Protein AF-A0A8T7FGL4-F1 (afdb_monomer_lite)

pLDDT: mean 77.9, std 19.83, range [21.94, 98.62]

Secondary structure (DSSP, 8-state):
--SSTTTHHHHHHHHTTSSS-------------------------------------PPPPPPPPP-------TTSS---PPBPP-PPPPEESS--SS-EEEEEEEE-TTS-EEEEEEEE-TTS-EEEEEEEE-TT-PBPPPEESS--SSS-EEEEEEEE-TTS-EEEEEEE--SS-TT--EEEEEEEETTEEPPPEESSPSPPTTSS---TT-----EEEEEEEE-TTSEEEEEEEEE-SS-EE-EEEEEETTSPPPSS--EEPPPSSSS-----S--EEEE-STT-EEEEEEEE-TTS-EEEEEEEEETTEEEEEEEEEEEEEEEEE-TT--EEEEEEETTSEEEEEETTT-PEEEEEEEEP-S---EEE-TT--EEEEEEETTEEEEEEB-SSSBPPPEESS--SS-EEEEEEEE-TT--EEEEEEE-TTSS-EEEEEE------TTPPPPHHHHHHHHHH-S-S-SSBEEEEEEEE-SHHHHHHHHHHHHHHHTT-SSEEEEEES-B-HHHHHHHHHHHHHHHHHHHH-TTS-SS-EEEEEEES-SB-SSSSBHHHHHHHHHHTTT--SEETTTTEEEEEEE-TTTT-SSSSS-TT--B---EEEETTTEEEEESS-B-THHHHS--BEEEEEEESTTHHHHHHHHHHHHTT-EE---STT-------------TTTTB----TTS-BEEEEEEE-SS--HHHHHHHHHHHT-SSEEEEEES-B--SSPPTT---SGGGSS------PPPSTTTSS-HHHHHHHHHHHTT-EEEEEE--STTTHHHHHHHHHHHHHHHHTSTTHHHHHHTEEEEE-SS-B--EEEEETTTEEEEES--BSTTTS---TT-TT--BEEEEEEE-HHHHHHHHHHHHHHHHHPBPEEE-SS-HHHHHHHPPTT-EEEE-SSEEE--EEE-SSEEEEE-TTT--EEE-SSTTS-SEEE-SSSEEEEEEEEE--SSEEEEEEE-SSS----EEEEEEEEES-SSEEEEEEE-STT--B-EEEES-EEESSSEEEEEE--TT-B-SEEEES-EEE--SSEEEEE-SS--TTEEEES-EE---SS-S--SS---S-S--TT-------BS----EEEGGGTEEEEPTT-TTTT-S-TTSPPPPPTTTS-----SSS-B----TTTSPP--S-S-SSGGG--S-BPSSS-EEE---STT---EEEEEE-SSEEEEEEEES-SS-EEEEEEETTS-EEEEE--SSSPPEEEEEEEEPSEEEEEEEEEGGG---TTS-EEEEEEEEE----

Foldseek 3Di:
DPPPPPVVVVVVVVVVPPPPDDDDDDDDDDDDDDDDDDYDDDDDDDDDDDDDDDDDDDDDDDDDPDPDPPQDDVVHDADQDFDFFDKDDKDFDFPDPWFWAQKEWEAEQQRKIKIWTWTQDPLRAIFIKIWIAGPVGDIDPIDTAQPDPDWHWDQKYWYAYNVGKIKIWIWIDDDPDPAATFIWIWMDDPRDIDHIDTQQADADPAWDDDDPPDGFGYKHNKEWEAAPQQKIKIWTWTDDVPAIFIWMWIDHNPDDTDNYTPHTADDPQNGAPDFDAHKYKYYYHVQKIKIWGWGQHPVRFIWIKIWIGDPNDIDIDTQATFHQKEWDAFPVRKIKIWGQHPVQFIWIDIPVVSDIDTQDPAGADHHWYWDFALVRWIKIWGDDPQFIWIWTQHSVGIADIDTNRPAPFGKDDKYWDAHPNRKIKIWTWTCRVPHTTIIIIIGDRQDCPVPDFDLLRVLLCVQSPDASFKLKDFDDKQKFFWLVSLLVVLLVLLQQLLVFQAEKFWEAQDADQPLLLSNVVSVLNNQVCCVVCVVSRVAAHEYEYEYFALDPDHRHGVLVSNVVSCVVSVHDQADPPRSYHYWYFYFQQRHADDDDPQHAETARWGKIAGLLFKMKFWQDGSDCCSNPGGAIIIITIMGFRNSLVVLSLSVVRLAQTFIWDDDVPGHTGGDGDDPHGHSSSSHGDRNPPHIWGKDKQWDFLSRCSNLSSLLSSLLSFQAEKEWQAQAAAFADDDPPPPQDPPPPPPDDPDPDDAAPPPRGFSNLVSLLNCLVNVYQYEHEYAPAPVHVVRRVVRVVSSLVVLVVDDVSVSSCVSHFYFHFPHHYSWGKMAGPLFKIKGHNAHNDCLHRPDDSSDSRGHIIIIMIIGGNVVSVVVVVVSVVRVVRTAAEAEDDAAQQVRLVVGDAAYEYEYEAEEHADAHENQGAYEYEYDQFRAHEFEYPDLAGASYEYAAANYHYARHEQEDHNYEPYEYEPPDLAQREHYEYALYEYYAHAQEHYEYAYPDPQRAHEYEYFQAETEEYQEHYEYHYEPNHQAQHEHWLEEYYHRPHAPYEYPYPADLRYAYEAYEYDDDDPDDDPPPDDSPYPHDPNHDDYHYDYDFDQCFPDVPVPRRAGDPPGPQKQRTDPPDDFDQAPPDRDRIDGRHNHHHRDDPVNVPDLDPPQDQDQVVAPDADDAPDKDWHWADDQWGKHKHKHWAAAFWKKKKKKAPAPWQKKKWKAFPVRHTPDIFGDPIRDIGIDIDHRDGTDMMMMMMAHDNRDTDPPGIIIIHIHTGHPDDD

Sequence (1276 aa):
MKSQRVMFKWLAMAFALAVLFAFALVSPSASAQEGMPPASTETPTELSPDKTYFPTMVPTPTPEPEEAPLSFSMQGANEPVPLSTDWSTPLNISGTDSNSTKPGIAVDSNGGIHVVWTEIDSGGVTEIYYKYRDGTGSWSTLINVSNSNTFDSNNAQVIADSNGKAHIVWEEQDDDYAWDAEILYSQCANGVCTFPVSLSGPPNWDCGMYLPNLQDWHSEVPVIGLDQAGRLMVEWLAYEPGENTMPYSTWLNSGTPPLVRSGCVPSGAGIYRRAAGISRIMGGLPGDFRLAFEEIRGDGSQGIYYSHYSNSRWATSFLATGRLPDLFLDVSSQAHVTWCGSDGKLRYWNSAILNTETILNVTCSWHSPIATDATGLPHVFWEYSGQIYESTRLVEGWSERVNISRSSAGAYRPDVVADTNGNLHMVWHDLRDGNSEIYYSTTSAYDCSGTTLSHIGQAVFDVVGEQNYCLNKFEKLTFIEDPSSGRAAFQEFAELASQAKYEVDFTTMIWSRGAGRIFISGVKELYEKVKLNPNDYPKDVRVRILLGLEHYPDPGDQRKTVLRALDSLDVPLEDFGGKWKVEIATYRNSKAYWGFDRPNLHSHVKILIVDGQSAIVSGYNLQDLYTDSSVIDAGLKISGPIVQDSLIMFDDLWRDARGCKCVIGFNCEYTTAPLEHASEVLSIQPDASDPTNVFSLFRDETLKTADNAITAAIRASNINLNLLQNRYFENYPPKSFCIKDWCIDIYLPVSLPVPGDNGSFPYTQAIIDAAKNGVQVQMLLSGDKAEVGINSDSIENLRTQILLLPNGTDVFSNITVKFSDGPLHAKALSIDNQFVVVGSQNFDNSAFGIDPDNLMDLAEYSFGVDNRNVANTFDNEFASLWNVARAYIRVVRSIQQAVDQALPGTIVYVPVGTYHESVIINKPLTLIGDSVNSPVIESVESVRPSIQITSSNVNISHLIVRHNDGYGIALMDVSSNRLKDVRISNVIFDNNSSGGILIQGLIPSSPIRYTLENNTFVGGQSGVTLNLFETQQWNSVIRNNIFIGQSTTPFQILSTDDGGVEYSYNLFSICGSTPDCSTGWYTGNLSSMSTSHDNLFNLDPQFLDPTVANYHLSPISPLIDAGDPNTIYFSDYDDNTSRIDIGAFESFISMEQLPPLTDDIPNAPGLVSVTSQNNINLRYFLSPSGDEDWFRFFVPRASQLEIHLTSLPANYDLYVYNAAGQLLGSSVKEKKAAEVVKINNATSGYYYVRIVGFSGAWNGANPYQLRFNVTGTGGP

Structure (mmCIF, N/CA/C/O backbone):
data_AF-A0A8T7FGL4-F1
#
_entry.id   AF-A0A8T7FGL4-F1
#
loop_
_atom_site.group_PDB
_atom_site.id
_atom_site.type_symbol
_atom_site.label_atom_id
_atom_site.label_alt_id
_atom_site.label_comp_id
_atom_site.label_asym_id
_atom_site.label_entity_id
_atom_site.label_seq_id
_atom_site.pdbx_PDB_ins_code
_atom_site.Cartn_x
_atom_site.Cartn_y
_atom_site.Cartn_z
_atom_site.occupancy
_atom_site.B_iso_or_equiv
_atom_site.auth_seq_id
_atom_site.auth_comp_id
_atom_site.auth_asym_id
_atom_site.auth_atom_id
_atom_site.pdbx_PDB_model_num
ATOM 1 N N . MET A 1 1 ? 3.214 54.352 13.878 1.00 38.25 1 MET A N 1
ATOM 2 C CA . MET A 1 1 ? 3.198 55.514 12.952 1.00 38.25 1 MET A CA 1
ATOM 3 C C . MET A 1 1 ? 1.785 55.666 12.399 1.00 38.25 1 MET A C 1
ATOM 5 O O . MET A 1 1 ? 1.241 54.677 11.930 1.00 38.25 1 MET A O 1
ATOM 9 N N . LYS A 1 2 ? 1.146 56.840 12.528 1.00 31.70 2 LYS A N 1
ATOM 10 C CA . LYS A 1 2 ? -0.318 57.006 12.343 1.00 31.70 2 LYS A CA 1
ATOM 11 C C . LYS A 1 2 ? -0.715 57.968 11.200 1.00 31.70 2 LYS A C 1
ATOM 13 O O . LYS A 1 2 ? -1.794 58.541 11.240 1.00 31.70 2 LYS A O 1
ATOM 18 N N . SER A 1 3 ? 0.142 58.139 10.186 1.00 32.34 3 SER A N 1
ATOM 19 C CA . SER A 1 3 ? -0.041 59.126 9.099 1.00 32.34 3 SER A CA 1
ATOM 20 C C . SER A 1 3 ? 0.023 58.583 7.659 1.00 32.34 3 SER A C 1
ATOM 22 O O . SER A 1 3 ? -0.311 59.317 6.737 1.00 32.34 3 SER A O 1
ATOM 24 N N . GLN A 1 4 ? 0.392 57.315 7.423 1.00 40.25 4 GLN A N 1
ATOM 25 C CA . GLN A 1 4 ? 0.575 56.784 6.054 1.00 40.25 4 GLN A CA 1
ATOM 26 C C . GLN A 1 4 ? -0.635 56.028 5.463 1.00 40.25 4 GLN A C 1
ATOM 28 O O . GLN A 1 4 ? -0.664 55.769 4.264 1.00 40.25 4 GLN A O 1
ATOM 33 N N . ARG A 1 5 ? -1.686 55.735 6.247 1.00 38.44 5 ARG A N 1
ATOM 34 C CA . ARG A 1 5 ? -2.882 54.996 5.768 1.00 38.44 5 ARG A CA 1
ATOM 35 C C . ARG A 1 5 ? -3.912 55.834 4.982 1.00 38.44 5 ARG A C 1
ATOM 37 O O . ARG A 1 5 ? -4.929 55.291 4.565 1.00 38.44 5 ARG A O 1
ATOM 44 N N . VAL A 1 6 ? -3.666 57.132 4.767 1.00 39.38 6 VAL A N 1
ATOM 45 C CA . VAL A 1 6 ? -4.594 58.038 4.048 1.00 39.38 6 VAL A CA 1
ATOM 46 C C . VAL A 1 6 ? -4.131 58.350 2.614 1.00 39.38 6 VAL A C 1
ATOM 48 O O . VAL A 1 6 ? -4.966 58.597 1.751 1.00 39.38 6 VAL A O 1
ATOM 51 N N . MET A 1 7 ? -2.827 58.264 2.316 1.00 34.53 7 MET A N 1
ATOM 52 C CA . MET A 1 7 ? -2.287 58.587 0.983 1.00 34.53 7 MET A CA 1
ATOM 53 C C . MET A 1 7 ? -2.607 57.522 -0.080 1.00 34.53 7 MET A C 1
ATOM 55 O O . MET A 1 7 ? -2.988 57.862 -1.197 1.00 34.53 7 MET A O 1
ATOM 59 N N . PHE A 1 8 ? -2.532 56.233 0.271 1.00 40.09 8 PHE A N 1
ATOM 60 C CA . PHE A 1 8 ? -2.774 55.140 -0.685 1.00 40.09 8 PHE A CA 1
ATOM 61 C C . PHE A 1 8 ? -4.231 55.040 -1.170 1.00 40.09 8 PHE A C 1
ATOM 63 O O . PHE A 1 8 ? -4.469 54.595 -2.290 1.00 40.09 8 PHE A O 1
ATOM 70 N N . LYS A 1 9 ? -5.206 55.516 -0.381 1.00 39.47 9 LYS A N 1
ATOM 71 C CA . LYS A 1 9 ? -6.624 55.530 -0.786 1.00 39.47 9 LYS A CA 1
ATOM 72 C C . LYS A 1 9 ? -6.951 56.571 -1.867 1.00 39.47 9 LYS A C 1
ATOM 74 O O . LYS A 1 9 ? -7.965 56.419 -2.535 1.00 39.47 9 LYS A O 1
ATOM 79 N N . TRP A 1 10 ? -6.100 57.580 -2.074 1.00 36.09 10 TRP A N 1
ATOM 80 C CA . TRP A 1 10 ? -6.300 58.598 -3.116 1.00 36.09 10 TRP A CA 1
ATOM 81 C C . TRP A 1 10 ? -5.571 58.294 -4.434 1.00 36.09 10 TRP A C 1
ATOM 83 O O . TRP A 1 10 ? -6.053 58.703 -5.486 1.00 36.09 10 TRP A O 1
ATOM 93 N N . LEU A 1 11 ? -4.468 57.533 -4.417 1.00 38.34 11 LEU A N 1
ATOM 94 C CA . LEU A 1 11 ? -3.785 57.118 -5.655 1.00 38.34 11 LEU A CA 1
ATOM 95 C C . LEU A 1 11 ? -4.540 56.019 -6.422 1.00 38.34 11 LEU A C 1
ATOM 97 O O . LEU A 1 11 ? -4.621 56.089 -7.646 1.00 38.34 11 LEU A O 1
ATOM 101 N N . ALA A 1 12 ? -5.152 55.053 -5.728 1.00 38.03 12 ALA A N 1
ATOM 102 C CA . ALA A 1 12 ? -5.932 53.994 -6.380 1.00 38.03 12 ALA A CA 1
ATOM 103 C C . ALA A 1 12 ? -7.175 54.532 -7.122 1.00 38.03 12 ALA A C 1
ATOM 105 O O . ALA A 1 12 ? -7.559 54.012 -8.167 1.00 38.03 12 ALA A O 1
ATOM 106 N N . MET A 1 13 ? -7.777 55.614 -6.617 1.00 34.59 13 MET A N 1
ATOM 107 C CA . MET A 1 13 ? -8.998 56.203 -7.181 1.00 34.59 13 MET A CA 1
ATOM 108 C C . MET A 1 13 ? -8.737 57.079 -8.422 1.00 34.59 13 MET A C 1
ATOM 110 O O . MET A 1 13 ? -9.655 57.334 -9.196 1.00 34.59 13 MET A O 1
ATOM 114 N N . ALA A 1 14 ? -7.488 57.507 -8.645 1.00 35.91 14 ALA A N 1
ATOM 115 C CA . ALA A 1 14 ? -7.088 58.278 -9.824 1.00 35.91 14 ALA A CA 1
ATOM 116 C C . ALA A 1 14 ? -6.765 57.396 -11.047 1.00 35.91 14 ALA A C 1
ATOM 118 O O . ALA A 1 14 ? -6.931 57.839 -12.181 1.00 35.91 14 ALA A O 1
ATOM 119 N N . PHE A 1 15 ? -6.333 56.146 -10.838 1.00 36.75 15 PHE A N 1
ATOM 120 C CA . PHE A 1 15 ? -5.958 55.241 -11.935 1.00 36.75 15 PHE A CA 1
ATOM 121 C C . PHE A 1 15 ? -7.181 54.619 -12.637 1.00 36.75 15 PHE A C 1
ATOM 123 O O . PHE A 1 15 ? -7.165 54.410 -13.848 1.00 36.75 15 PHE A O 1
ATOM 130 N N . ALA A 1 16 ? -8.282 54.412 -11.905 1.00 34.09 16 ALA A N 1
ATOM 131 C CA . ALA A 1 16 ? -9.531 53.847 -12.431 1.00 34.09 16 ALA A CA 1
ATOM 132 C C . ALA A 1 16 ? -10.299 54.769 -13.407 1.00 34.09 16 ALA A C 1
ATOM 134 O O . ALA A 1 16 ? -11.209 54.313 -14.094 1.00 34.09 16 ALA A O 1
ATOM 135 N N . LEU A 1 17 ? -9.945 56.057 -13.486 1.00 32.25 17 LEU A N 1
ATOM 136 C CA . LEU A 1 17 ? -10.615 57.059 -14.331 1.00 32.25 17 LEU A CA 1
ATOM 137 C C . LEU A 1 17 ? -9.853 57.402 -15.626 1.00 32.25 17 LEU A C 1
ATOM 139 O O . LEU A 1 17 ? -10.378 58.138 -16.458 1.00 32.25 17 LEU A O 1
ATOM 143 N N . ALA A 1 18 ? -8.644 56.864 -15.822 1.00 31.86 18 ALA A N 1
ATOM 144 C CA . ALA A 1 18 ? -7.779 57.202 -16.959 1.00 31.86 18 ALA A CA 1
ATOM 145 C C . ALA A 1 18 ? -7.907 56.259 -18.176 1.00 31.86 18 ALA A C 1
ATOM 147 O O . ALA A 1 18 ? -7.414 56.588 -19.250 1.00 31.86 18 ALA A O 1
ATOM 148 N N . VAL A 1 19 ? -8.566 55.102 -18.033 1.00 37.00 19 VAL A N 1
ATOM 149 C CA . VAL A 1 19 ? -8.622 54.050 -19.077 1.00 37.00 19 VAL A CA 1
ATOM 150 C C . VAL A 1 19 ? -9.888 54.137 -19.954 1.00 37.00 19 VAL A C 1
ATOM 152 O O . VAL A 1 19 ? -9.992 53.459 -20.969 1.00 37.00 19 VAL A O 1
ATOM 155 N N . LEU A 1 20 ? -10.852 55.003 -19.613 1.00 32.56 20 LEU A N 1
ATOM 156 C CA . LEU A 1 20 ? -12.186 55.020 -20.237 1.00 32.56 20 LEU A CA 1
ATOM 157 C C . LEU A 1 20 ? -12.415 56.063 -21.354 1.00 32.56 20 LEU A C 1
ATOM 159 O O . LEU A 1 20 ? -13.518 56.099 -21.893 1.00 32.56 20 LEU A O 1
ATOM 163 N N . PHE A 1 21 ? -11.431 56.896 -21.739 1.00 27.67 21 PHE A N 1
ATOM 164 C CA . PHE A 1 21 ? -11.630 57.934 -22.777 1.00 27.67 21 PHE A CA 1
ATOM 165 C C . PHE A 1 21 ? -10.392 58.271 -23.651 1.00 27.67 21 PHE A C 1
ATOM 167 O O . PHE A 1 21 ? -9.714 59.268 -23.416 1.00 27.67 21 PHE A O 1
ATOM 174 N N . ALA A 1 22 ? -10.164 57.480 -24.713 1.00 29.06 22 ALA A N 1
ATOM 175 C CA . ALA A 1 22 ? -9.542 57.847 -26.011 1.00 29.06 22 ALA A CA 1
ATOM 176 C C . ALA A 1 22 ? -9.594 56.604 -26.942 1.00 29.06 22 ALA A C 1
ATOM 178 O O . ALA A 1 22 ? -8.967 55.601 -26.628 1.00 29.06 22 ALA A O 1
ATOM 179 N N . PHE A 1 23 ? -10.467 56.475 -27.956 1.00 28.84 23 PHE A N 1
ATOM 180 C CA . PHE A 1 23 ? -10.468 57.106 -29.300 1.00 28.84 23 PHE A CA 1
ATOM 181 C C . PHE A 1 23 ? -9.109 57.097 -30.042 1.00 28.84 23 PHE A C 1
ATOM 183 O O . PHE A 1 23 ? -8.108 57.441 -29.429 1.00 28.84 23 PHE A O 1
ATOM 190 N N . ALA A 1 24 ? -8.980 56.905 -31.369 1.00 28.86 24 ALA A N 1
ATOM 191 C CA . ALA A 1 24 ? -9.757 56.266 -32.462 1.00 28.86 24 ALA A CA 1
ATOM 192 C C . ALA A 1 24 ? -9.007 56.526 -33.809 1.00 28.86 24 ALA A C 1
ATOM 194 O O . ALA A 1 24 ? -8.165 57.421 -33.846 1.00 28.86 24 ALA A O 1
ATOM 195 N N . LEU A 1 25 ? -9.422 55.877 -34.921 1.00 25.86 25 LEU A N 1
ATOM 196 C CA . LEU A 1 25 ? -9.001 56.122 -36.334 1.00 25.86 25 LEU A CA 1
ATOM 197 C C . LEU A 1 25 ? -7.580 55.584 -36.685 1.00 25.86 25 LEU A C 1
ATOM 199 O O . LEU A 1 25 ? -6.711 55.567 -35.825 1.00 25.86 25 LEU A O 1
ATOM 203 N N . VAL A 1 26 ? -7.240 55.092 -37.893 1.00 28.34 26 VAL A N 1
ATOM 204 C CA . VAL A 1 26 ? -7.783 55.249 -39.270 1.00 28.34 26 VAL A CA 1
ATOM 205 C C . VAL A 1 26 ? -7.676 53.929 -40.081 1.00 28.34 26 VAL A C 1
ATOM 207 O O . VAL A 1 26 ? -6.698 53.201 -39.944 1.00 28.34 26 VAL A O 1
ATOM 210 N N . SER A 1 27 ? -8.613 53.686 -41.008 1.00 36.41 27 SER A N 1
ATOM 211 C CA . SER A 1 27 ? -8.486 52.830 -42.219 1.00 36.41 27 SER A CA 1
ATOM 212 C C . SER A 1 27 ? -8.850 53.682 -43.465 1.00 36.41 27 SER A C 1
ATOM 214 O O . SER A 1 27 ? -9.477 54.729 -43.256 1.00 36.41 27 SER A O 1
ATOM 216 N N . PRO A 1 28 ? -8.413 53.387 -44.722 1.00 45.28 28 PRO A N 1
ATOM 217 C CA . PRO A 1 28 ? -8.922 52.291 -45.595 1.00 45.28 28 PRO A CA 1
ATOM 218 C C . PRO A 1 28 ? -7.806 51.686 -46.524 1.00 45.28 28 PRO A C 1
ATOM 220 O O . PRO A 1 28 ? -6.636 51.931 -46.255 1.00 45.28 28 PRO A O 1
ATOM 223 N N . SER A 1 29 ? -7.980 50.885 -47.601 1.00 29.30 29 SER A N 1
ATOM 224 C CA . SER A 1 29 ? -9.106 50.492 -48.503 1.00 29.30 29 SER A CA 1
ATOM 225 C C . SER A 1 29 ? -8.745 49.169 -49.247 1.00 29.30 29 SER A C 1
ATOM 227 O O . SER A 1 29 ? -7.570 48.984 -49.534 1.00 29.30 29 SER A O 1
ATOM 229 N N . ALA A 1 30 ? -9.652 48.188 -49.442 1.00 29.97 30 ALA A N 1
ATOM 230 C CA . ALA A 1 30 ? -10.469 47.888 -50.660 1.00 29.97 30 ALA A CA 1
ATOM 231 C C . ALA A 1 30 ? -9.669 47.472 -51.934 1.00 29.97 30 ALA A C 1
ATOM 233 O O . ALA A 1 30 ? -8.644 48.079 -52.205 1.00 29.97 30 ALA A O 1
ATOM 234 N N . SER A 1 31 ? -10.038 46.520 -52.818 1.00 28.53 31 SER A N 1
ATOM 235 C CA . SER A 1 31 ? -11.218 45.638 -53.086 1.00 28.53 31 SER A CA 1
ATOM 236 C C . SER A 1 31 ? -10.717 44.388 -53.899 1.00 28.53 31 SER A C 1
ATOM 238 O O . SER A 1 31 ? -9.512 44.314 -54.116 1.00 28.53 31 SER A O 1
ATOM 240 N N . ALA A 1 32 ? -11.454 43.367 -54.382 1.00 28.59 32 ALA A N 1
ATOM 241 C CA . ALA A 1 32 ? -12.844 43.254 -54.863 1.00 28.59 32 ALA A CA 1
ATOM 242 C C . ALA A 1 32 ? -13.380 41.785 -54.898 1.00 28.59 32 ALA A C 1
ATOM 244 O O . ALA A 1 32 ? -12.800 40.888 -54.296 1.00 28.59 32 ALA A O 1
ATOM 245 N N . GLN A 1 33 ? -14.516 41.583 -55.581 1.00 27.06 33 GLN A N 1
ATOM 246 C CA . GLN A 1 33 ? -15.523 40.511 -55.442 1.00 27.06 33 GLN A CA 1
ATOM 247 C C . GLN A 1 33 ? -15.530 39.419 -56.548 1.00 27.06 33 GLN A C 1
ATOM 249 O O . GLN A 1 33 ? -15.028 39.642 -57.643 1.00 27.06 33 GLN A O 1
ATOM 254 N N . GLU A 1 34 ? -16.298 38.351 -56.260 1.00 28.92 34 GLU A N 1
ATOM 255 C CA . GLU A 1 34 ? -17.155 37.539 -57.167 1.00 28.92 34 GLU A CA 1
ATOM 256 C C . GLU A 1 34 ? -16.608 36.389 -58.048 1.00 28.92 34 GLU A C 1
ATOM 258 O O . GLU A 1 34 ? -15.619 36.507 -58.762 1.00 28.92 34 GLU A O 1
ATOM 263 N N . GLY A 1 35 ? -17.373 35.277 -58.054 1.00 26.89 35 GLY A N 1
ATOM 264 C CA . GLY A 1 35 ? -17.253 34.145 -58.988 1.00 26.89 35 GLY A CA 1
ATOM 265 C C . GLY A 1 35 ? -17.925 32.844 -58.497 1.00 26.89 35 GLY A C 1
ATOM 266 O O . GLY A 1 35 ? -17.404 32.178 -57.611 1.00 26.89 35 GLY A O 1
ATOM 267 N N . MET A 1 36 ? -19.069 32.461 -59.080 1.00 26.92 36 MET A N 1
ATOM 268 C CA . MET A 1 36 ? -19.817 31.204 -58.832 1.00 26.92 36 MET A CA 1
ATOM 269 C C . MET A 1 36 ? -20.687 30.891 -60.076 1.00 26.92 36 MET A C 1
ATOM 271 O O . MET A 1 36 ? -20.974 31.827 -60.827 1.00 26.92 36 MET A O 1
ATOM 275 N N . PRO A 1 37 ? -21.306 29.699 -60.221 1.00 64.38 37 PRO A N 1
ATOM 276 C CA . PRO A 1 37 ? -20.786 28.321 -60.231 1.00 64.38 37 PRO A CA 1
ATOM 277 C C . PRO A 1 37 ? -20.421 27.987 -61.720 1.00 64.38 37 PRO A C 1
ATOM 279 O O . PRO A 1 37 ? -19.627 28.766 -62.245 1.00 64.38 37 PRO A O 1
ATOM 282 N N . PRO A 1 38 ? -20.982 27.024 -62.506 1.00 42.12 38 PRO A N 1
ATOM 283 C CA . PRO A 1 38 ? -21.556 25.687 -62.245 1.00 42.12 38 PRO A CA 1
ATOM 284 C C . PRO A 1 38 ? -21.105 24.549 -63.215 1.00 42.12 38 PRO A C 1
ATOM 286 O O . PRO A 1 38 ? -20.475 24.802 -64.235 1.00 42.12 38 PRO A O 1
ATOM 289 N N . ALA A 1 39 ? -21.631 23.333 -62.961 1.00 25.66 39 ALA A N 1
ATOM 290 C CA . ALA A 1 39 ? -21.938 22.276 -63.954 1.00 25.66 39 ALA A CA 1
ATOM 291 C C . ALA A 1 39 ? -20.737 21.462 -64.533 1.00 25.66 39 ALA A C 1
ATOM 293 O O . ALA A 1 39 ? -19.610 21.935 -64.547 1.00 25.66 39 ALA A O 1
ATOM 294 N N . SER A 1 40 ? -20.878 20.212 -65.006 1.00 26.48 40 SER A N 1
ATOM 295 C CA . SER A 1 40 ? -22.071 19.369 -65.260 1.00 26.48 40 SER A CA 1
ATOM 296 C C . SER A 1 40 ? -21.670 17.912 -65.570 1.00 26.48 40 SER A C 1
ATOM 298 O O . SER A 1 40 ? -20.601 17.730 -66.138 1.00 26.48 40 SER A O 1
ATOM 300 N N . THR A 1 41 ? -22.602 16.958 -65.349 1.00 23.56 41 THR A N 1
ATOM 301 C CA . THR A 1 41 ? -22.874 15.725 -66.158 1.00 23.56 41 THR A CA 1
ATOM 302 C C . THR A 1 41 ? -21.751 14.693 -66.385 1.00 23.56 41 THR A C 1
ATOM 304 O O . THR A 1 41 ? -20.600 15.053 -66.562 1.00 23.56 41 THR A O 1
ATOM 307 N N . GLU A 1 42 ? -21.971 13.384 -66.527 1.00 24.64 42 GLU A N 1
ATOM 308 C CA . GLU A 1 42 ? -23.097 12.427 -66.399 1.00 24.64 42 GLU A CA 1
ATOM 309 C C . GLU A 1 42 ? -22.379 11.038 -66.319 1.00 24.64 42 GLU A C 1
ATOM 311 O O . GLU A 1 42 ? -21.300 10.881 -66.885 1.00 24.64 42 GLU A O 1
ATOM 316 N N . THR A 1 43 ? -22.739 10.064 -65.470 1.00 27.16 43 THR A N 1
ATOM 317 C CA . THR A 1 43 ? -23.696 8.951 -65.725 1.00 27.16 43 THR A CA 1
ATOM 318 C C . THR A 1 43 ? -23.786 8.415 -67.170 1.00 27.16 43 THR A C 1
ATOM 320 O O . THR A 1 43 ? -23.605 9.173 -68.114 1.00 27.16 43 THR A O 1
ATOM 323 N N . PRO A 1 44 ? -24.280 7.179 -67.400 1.00 42.41 44 PRO A N 1
ATOM 324 C CA . PRO A 1 44 ? -24.196 5.946 -66.597 1.00 42.41 44 PRO A CA 1
ATOM 325 C C . PRO A 1 44 ? -23.861 4.706 -67.476 1.00 42.41 44 PRO A C 1
ATOM 327 O O . PRO A 1 44 ? -23.719 4.827 -68.689 1.00 42.41 44 PRO A O 1
ATOM 330 N N . THR A 1 45 ? -23.799 3.498 -66.895 1.00 26.69 45 THR A N 1
ATOM 331 C CA . THR A 1 45 ? -24.604 2.289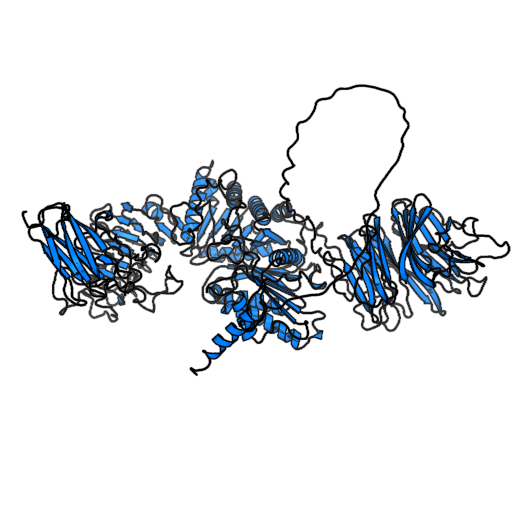 -67.265 1.00 26.69 45 THR A CA 1
ATOM 332 C C . THR A 1 45 ? -24.120 1.077 -66.428 1.00 26.69 45 THR A C 1
ATOM 334 O O . THR A 1 45 ? -22.920 0.936 -66.236 1.00 26.69 45 THR A O 1
ATOM 337 N N . GLU A 1 46 ? -24.929 0.276 -65.708 1.00 27.36 46 GLU A N 1
ATOM 338 C CA . GLU A 1 46 ? -26.117 -0.548 -66.070 1.00 27.36 46 GLU A CA 1
ATOM 339 C C . GLU A 1 46 ? -25.799 -1.668 -67.092 1.00 27.36 46 GLU A C 1
ATOM 341 O O . GLU A 1 46 ? -25.130 -1.397 -68.079 1.00 27.36 46 GLU A O 1
ATOM 346 N N . LEU A 1 47 ? -26.200 -2.950 -66.980 1.00 25.16 47 LEU A N 1
ATOM 347 C CA . LEU A 1 47 ? -27.117 -3.745 -66.118 1.00 25.16 47 LEU A CA 1
ATOM 348 C C . LEU A 1 47 ? -26.464 -5.142 -65.856 1.00 25.16 47 LEU A C 1
ATOM 350 O O . LEU A 1 47 ? -25.607 -5.540 -66.637 1.00 25.16 47 LEU A O 1
ATOM 354 N N . SER A 1 48 ? -26.673 -5.893 -64.756 1.00 26.88 48 SER A N 1
ATOM 355 C CA . SER A 1 48 ? -27.869 -6.667 -64.303 1.00 26.88 48 SER A CA 1
ATOM 356 C C . SER A 1 48 ? -28.408 -7.708 -65.322 1.00 26.88 48 SER A C 1
ATOM 358 O O . SER A 1 48 ? -28.109 -7.548 -66.506 1.00 26.88 48 SER A O 1
ATOM 360 N N . PRO A 1 49 ? -29.237 -8.725 -64.960 1.00 46.53 49 PRO A N 1
ATOM 361 C CA . PRO A 1 49 ? -29.742 -9.170 -63.639 1.00 46.53 49 PRO A CA 1
ATOM 362 C C . PRO A 1 49 ? -29.577 -10.710 -63.411 1.00 46.53 49 PRO A C 1
ATOM 364 O O . PRO A 1 49 ? -29.000 -11.398 -64.245 1.00 46.53 49 PRO A O 1
ATOM 367 N N . ASP A 1 50 ? -29.917 -11.317 -62.262 1.00 27.30 50 ASP A N 1
ATOM 368 C CA . ASP A 1 50 ? -31.219 -11.948 -61.905 1.00 27.30 50 ASP A CA 1
ATOM 369 C C . ASP A 1 50 ? -30.980 -12.807 -60.617 1.00 27.30 50 ASP A C 1
ATOM 371 O O . ASP A 1 50 ? -29.891 -13.354 -60.483 1.00 27.30 50 ASP A O 1
ATOM 375 N N . LYS A 1 51 ? -31.892 -13.064 -59.655 1.00 26.38 51 LYS A N 1
ATOM 376 C CA . LYS A 1 51 ? -33.278 -12.602 -59.416 1.00 26.38 51 LYS A CA 1
ATOM 377 C C . LYS A 1 51 ? -33.805 -13.011 -58.007 1.00 26.38 51 LYS A C 1
ATOM 379 O O . LYS A 1 51 ? -33.637 -14.157 -57.615 1.00 26.38 51 LYS A O 1
ATOM 384 N N . THR A 1 52 ? -34.602 -12.125 -57.381 1.00 24.95 52 THR A N 1
ATOM 385 C CA . THR A 1 52 ? -35.849 -12.382 -56.580 1.00 24.95 52 THR A CA 1
ATOM 386 C C . THR A 1 52 ? -35.850 -13.177 -55.249 1.00 24.95 52 THR A C 1
ATOM 388 O O . THR A 1 52 ? -35.160 -14.177 -55.149 1.00 24.95 52 THR A O 1
ATOM 391 N N . TYR A 1 53 ? -36.692 -12.893 -54.225 1.00 21.94 53 TYR A N 1
ATOM 392 C CA . TYR A 1 53 ? -37.651 -11.789 -53.902 1.00 21.94 53 TYR A CA 1
ATOM 393 C C . TYR A 1 53 ? -37.940 -11.798 -52.355 1.00 21.94 53 TYR A C 1
ATOM 395 O O . TYR A 1 53 ? -38.136 -12.885 -51.828 1.00 21.94 53 TYR A O 1
ATOM 403 N N . PHE A 1 54 ? -37.851 -10.680 -51.597 1.00 25.81 54 PHE A N 1
ATOM 404 C CA . PHE A 1 54 ? -38.956 -9.826 -51.032 1.00 25.81 54 PHE A CA 1
ATOM 405 C C . PHE A 1 54 ? -39.704 -10.362 -49.767 1.00 25.81 54 PHE A C 1
ATOM 407 O O . PHE A 1 54 ? -39.735 -11.577 -49.600 1.00 25.81 54 PHE A O 1
ATOM 414 N N . PRO A 1 55 ? -40.394 -9.533 -48.921 1.00 28.44 55 PRO A N 1
ATOM 415 C CA . PRO A 1 55 ? -40.572 -8.062 -48.914 1.00 28.44 55 PRO A CA 1
ATOM 416 C C . PRO A 1 55 ? -40.289 -7.333 -47.556 1.00 28.44 55 PRO A C 1
ATOM 418 O O . PRO A 1 55 ? -39.901 -7.930 -46.559 1.00 28.44 55 PRO A O 1
ATOM 421 N N . THR A 1 56 ? -40.519 -6.012 -47.539 1.00 26.06 56 THR A N 1
ATOM 422 C CA . THR A 1 56 ? -40.214 -4.990 -46.503 1.00 26.06 56 THR A CA 1
ATOM 423 C C . THR A 1 56 ? -41.285 -4.731 -45.424 1.00 26.06 56 THR A C 1
ATOM 425 O O . THR A 1 56 ? -42.470 -4.722 -45.755 1.00 26.06 56 THR A O 1
ATOM 428 N N . MET A 1 57 ? -40.874 -4.273 -44.226 1.00 24.50 57 MET A N 1
ATOM 429 C CA . MET A 1 57 ? -41.580 -3.246 -43.418 1.00 24.50 57 MET A CA 1
ATOM 430 C C . MET A 1 57 ? -40.589 -2.346 -42.642 1.00 24.50 57 MET A C 1
ATOM 432 O O . MET A 1 57 ? -39.431 -2.708 -42.461 1.00 24.50 57 MET A O 1
ATOM 436 N N . VAL A 1 58 ? -41.047 -1.151 -42.252 1.00 26.59 58 VAL A N 1
ATOM 437 C CA . VAL A 1 58 ? -40.255 -0.009 -41.744 1.00 26.59 58 VAL A CA 1
ATOM 438 C C . VAL A 1 58 ? -40.021 -0.075 -40.223 1.00 26.59 58 VAL A C 1
ATOM 440 O O . VAL A 1 58 ? -40.995 -0.293 -39.502 1.00 26.59 58 VAL A O 1
ATOM 443 N N . PRO A 1 59 ? -38.810 0.229 -39.710 1.00 26.25 59 PRO A N 1
ATOM 444 C CA . PRO A 1 59 ? -38.601 0.619 -38.318 1.00 26.25 59 PRO A CA 1
ATOM 445 C C . PRO A 1 59 ? -38.808 2.129 -38.118 1.00 26.25 59 PRO A C 1
ATOM 447 O O . PRO A 1 59 ? -38.277 2.960 -38.856 1.00 26.25 59 PRO A O 1
ATOM 450 N N . THR A 1 60 ? -39.567 2.472 -37.081 1.00 27.39 60 THR A N 1
ATOM 451 C CA . THR A 1 60 ? -39.577 3.786 -36.414 1.00 27.39 60 THR A CA 1
ATOM 452 C C . THR A 1 60 ? -38.181 4.180 -35.909 1.00 27.39 60 THR A C 1
ATOM 454 O O . THR A 1 60 ? -37.355 3.285 -35.722 1.00 27.39 60 THR A O 1
ATOM 457 N N . PRO A 1 61 ? -37.901 5.476 -35.645 1.00 26.39 61 PRO A N 1
ATOM 458 C CA . PRO A 1 61 ? -36.607 5.890 -35.105 1.00 26.39 61 PRO A CA 1
ATOM 459 C C . PRO A 1 61 ? -36.311 5.159 -33.792 1.00 26.39 61 PRO A C 1
ATOM 461 O O . PRO A 1 61 ? -37.099 5.221 -32.847 1.00 26.39 61 PRO A O 1
ATOM 464 N N . THR A 1 62 ? -35.186 4.451 -33.757 1.00 27.33 62 THR A N 1
ATOM 465 C CA . THR A 1 62 ? -34.594 3.937 -32.521 1.00 27.33 62 THR A CA 1
ATOM 466 C C . THR A 1 62 ? -34.059 5.104 -31.689 1.00 27.33 62 THR A C 1
ATOM 468 O O . THR A 1 62 ? -33.616 6.092 -32.283 1.00 27.33 62 THR A O 1
ATOM 471 N N . PRO A 1 63 ? -34.080 5.015 -30.346 1.00 26.83 63 PRO A N 1
ATOM 472 C CA . PRO A 1 63 ? -33.397 5.985 -29.496 1.00 26.83 63 PRO A CA 1
ATOM 473 C C . PRO A 1 63 ? -31.904 6.054 -29.834 1.00 26.83 63 PRO A C 1
ATOM 475 O O . PRO A 1 63 ? -31.342 5.097 -30.378 1.00 26.83 63 PRO A O 1
ATOM 478 N N . GLU A 1 64 ? -31.268 7.170 -29.480 1.00 28.91 64 GLU A N 1
ATOM 479 C CA . GLU A 1 64 ? -29.812 7.208 -29.328 1.00 28.91 64 GLU A CA 1
ATOM 480 C C . GLU A 1 64 ? -29.384 6.065 -28.390 1.00 28.91 64 GLU A C 1
ATOM 482 O O . GLU A 1 64 ? -30.106 5.778 -27.429 1.00 28.91 64 GLU A O 1
ATOM 487 N N . PRO A 1 65 ? -28.260 5.375 -28.656 1.00 28.47 65 PRO A N 1
ATOM 488 C CA . PRO A 1 65 ? -27.698 4.492 -27.651 1.00 28.47 65 PRO A CA 1
ATOM 489 C C . PRO A 1 65 ? -27.341 5.351 -26.438 1.00 28.47 65 PRO A C 1
ATOM 491 O O . PRO A 1 65 ? -26.552 6.287 -26.561 1.00 28.47 65 PRO A O 1
ATOM 494 N N . GLU A 1 66 ? -27.930 5.039 -25.283 1.00 27.00 66 GLU A N 1
ATOM 495 C CA . GLU A 1 66 ? -27.403 5.514 -24.006 1.00 27.00 66 GLU A CA 1
ATOM 496 C C . GLU A 1 66 ? -25.915 5.153 -23.971 1.00 27.00 66 GLU A C 1
ATOM 498 O O . GLU A 1 66 ? -25.549 3.999 -24.224 1.00 27.00 66 GLU A O 1
ATOM 503 N N . GLU A 1 67 ? -25.058 6.144 -23.718 1.00 28.19 67 GLU A N 1
ATOM 504 C CA . GLU A 1 67 ? -23.641 5.894 -23.492 1.00 28.19 67 GLU A CA 1
ATOM 505 C C . GLU A 1 67 ? -23.536 4.951 -22.294 1.00 28.19 67 GLU A C 1
ATOM 507 O O . GLU A 1 67 ? -23.839 5.325 -21.160 1.00 28.19 67 GLU A O 1
ATOM 512 N N . ALA A 1 68 ? -23.163 3.696 -22.558 1.00 24.19 68 ALA A N 1
ATOM 513 C CA . ALA A 1 68 ? -22.870 2.757 -21.493 1.00 24.19 68 ALA A CA 1
ATOM 514 C C . ALA A 1 68 ? -21.750 3.373 -20.639 1.00 24.19 68 ALA A C 1
ATOM 516 O O . ALA A 1 68 ? -20.742 3.800 -21.214 1.00 24.19 68 ALA A O 1
ATOM 517 N N . PRO A 1 69 ? -21.904 3.449 -19.303 1.00 24.97 69 PRO A N 1
ATOM 518 C CA . PRO A 1 69 ? -20.867 4.008 -18.454 1.00 24.97 69 PRO A CA 1
ATOM 519 C C . PRO A 1 69 ? -19.572 3.236 -18.699 1.00 24.97 69 PRO A C 1
ATOM 521 O O . PRO A 1 69 ? -19.571 2.002 -18.697 1.00 24.97 69 PRO A O 1
ATOM 524 N N . LEU A 1 70 ? -18.490 3.974 -18.952 1.00 24.05 70 LEU A N 1
ATOM 525 C CA . LEU A 1 70 ? -17.169 3.412 -19.199 1.00 24.05 70 LEU A CA 1
ATOM 526 C C . LEU A 1 70 ? -16.771 2.542 -18.005 1.00 24.05 70 LEU A C 1
ATOM 528 O O . LEU A 1 70 ? -16.418 3.051 -16.943 1.00 24.05 70 LEU A O 1
ATOM 532 N N . SER A 1 71 ? -16.832 1.223 -18.182 1.00 23.52 71 SER A N 1
ATOM 533 C CA . SER A 1 71 ? -16.301 0.271 -17.218 1.00 23.52 71 SER A CA 1
ATOM 534 C C . SER A 1 71 ? -14.780 0.379 -17.241 1.00 23.52 71 SER A C 1
ATOM 536 O O . SER A 1 71 ? -14.126 -0.234 -18.089 1.00 23.52 71 SER A O 1
ATOM 538 N N . PHE A 1 72 ? -14.231 1.190 -16.338 1.00 25.30 72 PHE A N 1
ATOM 539 C CA . PHE A 1 72 ? -12.794 1.342 -16.153 1.00 25.30 72 PHE A CA 1
ATOM 540 C C . PHE A 1 72 ? -12.227 0.041 -15.567 1.00 25.30 72 PHE A C 1
ATOM 542 O O . PHE A 1 72 ? -12.207 -0.184 -14.360 1.00 25.30 72 PHE A O 1
ATOM 549 N N . SER A 1 73 ? -11.818 -0.861 -16.456 1.00 26.12 73 SER A N 1
ATOM 550 C CA . SER A 1 73 ? -10.850 -1.900 -16.122 1.00 26.12 73 SER A CA 1
ATOM 551 C C . SER A 1 73 ? -9.481 -1.240 -15.949 1.00 26.12 73 SER A C 1
ATOM 553 O O . SER A 1 73 ? -9.161 -0.330 -16.714 1.00 26.12 73 SER A O 1
ATOM 555 N N . MET A 1 74 ? -8.638 -1.738 -15.035 1.00 32.72 74 MET A N 1
ATOM 556 C CA . MET A 1 74 ? -7.218 -1.343 -14.918 1.00 32.72 74 MET A CA 1
ATOM 557 C C . MET A 1 74 ? -6.350 -1.865 -16.091 1.00 32.72 74 MET A C 1
ATOM 559 O O . MET A 1 74 ? -5.201 -2.249 -15.921 1.00 32.72 74 MET A O 1
ATOM 563 N N . GLN A 1 75 ? -6.930 -1.939 -17.289 1.00 29.23 75 GLN A N 1
ATOM 564 C CA . GLN A 1 75 ? -6.305 -2.319 -18.560 1.00 29.23 75 GLN A CA 1
ATOM 565 C C . GLN A 1 75 ? -6.779 -1.361 -19.680 1.00 29.23 75 GLN A C 1
ATOM 567 O O . GLN A 1 75 ? -6.913 -1.750 -20.841 1.00 29.23 75 GLN A O 1
ATOM 572 N N . GLY A 1 76 ? -7.134 -0.118 -19.318 1.00 26.17 76 GLY A N 1
ATOM 573 C CA . GLY A 1 76 ? -8.067 0.740 -20.057 1.00 26.17 76 GLY A CA 1
ATOM 574 C C . GLY A 1 76 ? -7.576 2.151 -20.406 1.00 26.17 76 GLY A C 1
ATOM 575 O O . GLY A 1 76 ? -8.296 3.108 -20.142 1.00 26.17 76 GLY A O 1
ATOM 576 N N . ALA A 1 77 ? -6.446 2.239 -21.117 1.00 26.64 77 ALA A N 1
ATOM 577 C CA . ALA A 1 77 ? -5.888 3.416 -21.811 1.00 26.64 77 ALA A CA 1
ATOM 578 C C . ALA A 1 77 ? -5.010 4.415 -21.014 1.00 26.64 77 ALA A C 1
ATOM 580 O O . ALA A 1 77 ? -5.456 5.093 -20.096 1.00 26.64 77 ALA A O 1
ATOM 581 N N . ASN A 1 78 ? -3.803 4.630 -21.567 1.00 31.00 78 ASN A N 1
ATOM 582 C CA . ASN A 1 78 ? -2.818 5.677 -21.245 1.00 31.00 78 ASN A CA 1
ATOM 583 C C . ASN A 1 78 ? -2.053 5.538 -19.912 1.00 31.00 78 ASN A C 1
ATOM 585 O O . ASN A 1 78 ? -1.776 6.539 -19.254 1.00 31.00 78 ASN A O 1
ATOM 589 N N . GLU A 1 79 ? -1.649 4.316 -19.565 1.00 33.09 79 GLU A N 1
ATOM 590 C CA . GLU A 1 79 ? -0.809 4.034 -18.391 1.00 33.09 79 GLU A CA 1
ATOM 591 C C . GLU A 1 79 ? 0.677 4.416 -18.588 1.00 33.09 79 GLU A C 1
ATOM 593 O O . GLU A 1 79 ? 1.208 4.264 -19.698 1.00 33.09 79 GLU A O 1
ATOM 598 N N . PRO A 1 80 ? 1.398 4.817 -17.520 1.00 31.28 80 PRO A N 1
ATOM 599 C CA . PRO A 1 80 ? 2.845 4.664 -17.447 1.00 31.28 80 PRO A CA 1
ATOM 600 C C . PRO A 1 80 ? 3.155 3.172 -17.296 1.00 31.28 80 PRO A C 1
ATOM 602 O O . PRO A 1 80 ? 3.071 2.580 -16.223 1.00 31.28 80 PRO A O 1
ATOM 605 N N . VAL A 1 81 ? 3.465 2.545 -18.422 1.00 34.59 81 VAL A N 1
ATOM 606 C CA . VAL A 1 81 ? 3.790 1.123 -18.489 1.00 34.59 81 VAL A CA 1
ATOM 607 C C . VAL A 1 81 ? 5.137 0.869 -17.783 1.00 34.59 81 VAL A C 1
ATOM 609 O O . VAL A 1 81 ? 6.105 1.560 -18.117 1.00 34.59 81 VAL A O 1
ATOM 612 N N . PRO A 1 82 ? 5.230 -0.081 -16.824 1.00 37.94 82 PRO A N 1
ATOM 613 C CA . PRO A 1 82 ? 6.476 -0.366 -16.114 1.00 37.94 82 PRO A CA 1
ATOM 614 C C . PRO A 1 82 ? 7.589 -0.759 -17.082 1.00 37.94 82 PRO A C 1
ATOM 616 O O . PRO A 1 82 ? 7.398 -1.637 -17.925 1.00 37.94 82 PRO A O 1
ATOM 619 N N . LEU A 1 83 ? 8.759 -0.133 -16.951 1.00 42.56 83 LEU A N 1
ATOM 620 C CA . LEU A 1 83 ? 9.902 -0.475 -17.790 1.00 42.56 83 LEU A CA 1
ATOM 621 C C . LEU A 1 83 ? 10.441 -1.851 -17.382 1.00 42.56 83 LEU A C 1
ATOM 623 O O . LEU A 1 83 ? 10.509 -2.179 -16.191 1.00 42.56 83 LEU A O 1
ATOM 627 N N . SER A 1 84 ? 10.873 -2.641 -18.374 1.00 48.19 84 SER A N 1
ATOM 628 C CA . SER A 1 84 ? 11.595 -3.898 -18.124 1.00 48.19 84 SER A CA 1
ATOM 629 C C . SER A 1 84 ? 12.761 -3.691 -17.142 1.00 48.19 84 SER A C 1
ATOM 631 O O . SER A 1 84 ? 13.310 -2.589 -17.059 1.00 48.19 84 SER A O 1
ATOM 633 N N . THR A 1 85 ? 13.137 -4.733 -16.390 1.00 55.78 85 THR A N 1
ATOM 634 C CA . THR A 1 85 ? 14.108 -4.611 -15.287 1.00 55.78 85 THR A CA 1
ATOM 635 C C . THR A 1 85 ? 15.397 -3.909 -15.710 1.00 55.78 85 THR A C 1
ATOM 637 O O . THR A 1 85 ? 15.882 -4.115 -16.825 1.00 55.78 85 THR A O 1
ATOM 640 N N . ASP A 1 86 ? 16.014 -3.209 -14.761 1.00 66.88 86 ASP A N 1
ATOM 641 C CA . ASP A 1 86 ? 17.313 -2.548 -14.905 1.00 66.88 86 ASP A CA 1
ATOM 642 C C . ASP A 1 86 ? 18.346 -3.389 -15.677 1.00 66.88 86 ASP A C 1
ATOM 644 O O . ASP A 1 86 ? 18.504 -4.595 -15.451 1.00 66.88 86 ASP A O 1
ATOM 648 N N . TRP A 1 87 ? 19.091 -2.741 -16.574 1.00 80.06 87 TRP A N 1
ATOM 649 C CA . TRP A 1 87 ? 20.095 -3.415 -17.391 1.00 80.06 87 TRP A CA 1
ATOM 650 C C . TRP A 1 87 ? 21.156 -4.093 -16.524 1.00 80.06 87 TRP A C 1
ATOM 652 O O . TRP A 1 87 ? 21.776 -3.471 -15.645 1.00 80.06 87 TRP A O 1
ATOM 662 N N . SER A 1 88 ? 21.433 -5.357 -16.849 1.00 82.12 88 SER A N 1
ATOM 663 C CA . SER A 1 88 ? 22.478 -6.152 -16.207 1.00 82.12 88 SER A CA 1
ATOM 664 C C . SER A 1 88 ? 23.844 -5.445 -16.224 1.00 82.12 88 SER A C 1
ATOM 666 O O . SER A 1 88 ? 24.133 -4.590 -17.069 1.00 82.12 88 SER A O 1
ATOM 668 N N . THR A 1 89 ? 24.735 -5.806 -15.300 1.00 81.56 89 THR A N 1
ATOM 669 C CA . THR A 1 89 ? 26.116 -5.297 -15.321 1.00 81.56 89 THR A CA 1
ATOM 670 C C . THR A 1 89 ? 26.811 -5.686 -16.636 1.00 81.56 89 THR A C 1
ATOM 672 O O . THR A 1 89 ? 26.858 -6.883 -16.926 1.00 81.56 89 THR A O 1
ATOM 675 N N . PRO A 1 90 ? 27.390 -4.734 -17.398 1.00 89.88 90 PRO A N 1
ATOM 676 C CA . PRO A 1 90 ? 28.037 -5.032 -18.674 1.00 89.88 90 PRO A CA 1
ATOM 677 C C . PRO A 1 90 ? 29.120 -6.113 -18.581 1.00 89.88 90 PRO A C 1
ATOM 679 O O . PRO A 1 90 ? 30.057 -6.000 -17.787 1.00 89.88 90 PRO A O 1
ATOM 682 N N . LEU A 1 91 ? 29.015 -7.131 -19.434 1.00 92.31 91 LEU A N 1
ATOM 683 C CA . LEU A 1 91 ? 29.918 -8.280 -19.506 1.00 92.31 91 LEU A CA 1
ATOM 684 C C . LEU A 1 91 ? 30.771 -8.213 -20.779 1.00 92.31 91 LEU A C 1
ATOM 686 O O . LEU A 1 91 ? 30.209 -8.195 -21.870 1.00 92.31 91 LEU A O 1
ATOM 690 N N . ASN A 1 92 ? 32.102 -8.246 -20.658 1.00 93.94 92 ASN A N 1
ATOM 691 C CA . ASN A 1 92 ? 32.984 -8.458 -21.812 1.00 93.94 92 ASN A CA 1
ATOM 692 C C . ASN A 1 92 ? 32.790 -9.899 -22.334 1.00 93.94 92 ASN A C 1
ATOM 694 O O . ASN A 1 92 ? 32.933 -10.864 -21.575 1.00 93.94 92 ASN A O 1
ATOM 698 N N . ILE A 1 93 ? 32.439 -10.039 -23.616 1.00 94.94 93 ILE A N 1
ATOM 699 C CA . ILE A 1 93 ? 32.197 -11.323 -24.287 1.00 94.94 93 ILE A CA 1
ATOM 700 C C . ILE A 1 93 ? 33.217 -11.666 -25.381 1.00 94.94 93 ILE A C 1
ATOM 702 O O . ILE A 1 93 ? 33.252 -12.832 -25.781 1.00 94.94 93 ILE A O 1
ATOM 706 N N . SER A 1 94 ? 34.070 -10.744 -25.831 1.00 93.31 94 SER A N 1
ATOM 707 C CA . SER A 1 94 ? 35.215 -11.077 -26.694 1.00 93.31 94 SER A CA 1
ATOM 708 C C . SER A 1 94 ? 36.332 -11.720 -25.864 1.00 93.31 94 SER A C 1
ATOM 710 O O . SER A 1 94 ? 36.647 -12.896 -26.062 1.00 93.31 94 SER A O 1
ATOM 712 N N . GLY A 1 95 ? 36.835 -11.010 -24.853 1.00 85.12 95 GLY A N 1
ATOM 713 C CA . GLY A 1 95 ? 37.916 -11.435 -23.965 1.00 85.12 95 GLY A CA 1
ATOM 714 C C . GLY A 1 95 ? 39.266 -11.587 -24.669 1.00 85.12 95 GLY A C 1
ATOM 715 O O . GLY A 1 95 ? 39.970 -12.561 -24.390 1.00 85.12 95 GLY A O 1
ATOM 716 N N . THR A 1 96 ? 39.603 -10.692 -25.603 1.00 84.06 96 THR A N 1
ATOM 717 C CA . THR A 1 96 ? 40.791 -10.815 -26.469 1.00 84.06 96 THR A CA 1
ATOM 718 C C . THR A 1 96 ? 41.899 -9.817 -26.113 1.00 84.06 96 THR A C 1
ATOM 720 O O . THR A 1 96 ? 41.667 -8.835 -25.415 1.00 84.06 96 THR A O 1
ATOM 723 N N . ASP A 1 97 ? 43.116 -10.057 -26.616 1.00 83.94 97 ASP A N 1
ATOM 724 C CA . ASP A 1 97 ? 44.232 -9.092 -26.569 1.00 83.94 97 ASP A CA 1
ATOM 725 C C . ASP A 1 97 ? 44.220 -8.120 -27.782 1.00 83.94 97 ASP A C 1
ATOM 727 O O . ASP A 1 97 ? 45.155 -7.332 -27.959 1.00 83.94 97 ASP A O 1
ATOM 731 N N . SER A 1 98 ? 43.204 -8.193 -28.656 1.00 87.75 98 SER A N 1
ATOM 732 C CA . SER A 1 98 ? 43.118 -7.451 -29.924 1.00 87.75 98 SER A CA 1
ATOM 733 C C . SER A 1 98 ? 41.931 -6.478 -29.956 1.00 87.75 98 SER A C 1
ATOM 735 O O . SER A 1 98 ? 41.241 -6.291 -28.963 1.00 87.75 98 SER A O 1
ATOM 737 N N . ASN A 1 99 ? 41.701 -5.791 -31.076 1.00 92.44 99 ASN A N 1
ATOM 738 C CA . ASN A 1 99 ? 40.559 -4.888 -31.224 1.00 92.44 99 ASN A CA 1
ATOM 739 C C . ASN A 1 99 ? 39.365 -5.604 -31.861 1.00 92.44 99 ASN A C 1
ATOM 741 O O . ASN A 1 99 ? 39.324 -5.777 -33.080 1.00 92.44 99 ASN A O 1
ATOM 745 N N . SER A 1 100 ? 38.373 -5.923 -31.036 1.00 95.06 100 SER A N 1
ATOM 746 C CA . SER A 1 100 ? 37.029 -6.345 -31.428 1.00 95.06 100 SER A CA 1
ATOM 747 C C . SER A 1 100 ? 36.114 -5.127 -31.617 1.00 95.06 100 SER A C 1
ATOM 749 O O . SER A 1 100 ? 36.009 -4.265 -30.742 1.00 95.06 100 SER A O 1
ATOM 751 N N . THR A 1 101 ? 35.452 -5.014 -32.768 1.00 95.00 101 THR A N 1
ATOM 752 C CA . THR A 1 101 ? 34.645 -3.845 -33.167 1.00 95.00 101 THR A CA 1
ATOM 753 C C . THR A 1 101 ? 33.435 -4.243 -34.015 1.00 95.00 101 THR A C 1
ATOM 755 O O . THR A 1 101 ? 33.346 -5.366 -34.498 1.00 95.00 101 THR A O 1
ATOM 758 N N . LYS A 1 102 ? 32.515 -3.295 -34.252 1.00 92.44 102 LYS A N 1
ATOM 759 C CA . LYS A 1 102 ? 31.335 -3.479 -35.126 1.00 92.44 102 LYS A CA 1
ATOM 760 C C . LYS A 1 102 ? 30.482 -4.720 -34.753 1.00 92.44 102 LYS A C 1
ATOM 762 O O . LYS A 1 102 ? 30.277 -5.574 -35.613 1.00 92.44 102 LYS A O 1
ATOM 767 N N . PRO A 1 103 ? 30.017 -4.861 -33.498 1.00 95.75 103 PRO A N 1
ATOM 768 C CA . PRO A 1 103 ? 29.200 -6.011 -33.140 1.00 95.75 103 PRO A CA 1
ATOM 769 C C . PRO A 1 103 ? 27.827 -5.963 -33.823 1.00 95.75 103 PRO A C 1
ATOM 771 O O . PRO A 1 103 ? 27.293 -4.879 -34.064 1.00 95.75 103 PRO A O 1
ATOM 774 N N . GLY A 1 104 ? 27.257 -7.138 -34.080 1.00 95.12 104 GLY A N 1
ATOM 775 C CA . GLY A 1 104 ? 25.860 -7.332 -34.465 1.00 95.12 104 GLY A CA 1
ATOM 776 C C . GLY A 1 104 ? 25.236 -8.472 -33.660 1.00 95.12 104 GLY A C 1
ATOM 777 O O . GLY A 1 104 ? 25.937 -9.432 -33.322 1.00 95.12 104 GLY A O 1
ATOM 778 N N . ILE A 1 105 ? 23.946 -8.375 -33.332 1.00 96.62 105 ILE A N 1
ATOM 779 C CA . ILE A 1 105 ? 23.238 -9.340 -32.471 1.00 96.62 105 ILE A CA 1
ATOM 780 C C . ILE A 1 105 ? 21.919 -9.831 -33.080 1.00 96.62 105 ILE A C 1
ATOM 782 O O . ILE A 1 105 ? 21.171 -9.077 -33.692 1.00 96.62 105 ILE A O 1
ATOM 786 N N . ALA A 1 106 ? 21.615 -11.111 -32.865 1.00 94.88 106 ALA A N 1
ATOM 787 C CA . ALA A 1 106 ? 20.320 -11.718 -33.150 1.00 94.88 106 ALA A CA 1
ATOM 788 C C . ALA A 1 106 ? 19.916 -12.705 -32.046 1.00 94.88 106 ALA A C 1
ATOM 790 O O . ALA A 1 106 ? 20.762 -13.193 -31.293 1.00 94.88 106 ALA A O 1
ATOM 791 N N . VAL A 1 107 ? 18.626 -13.030 -31.983 1.00 92.19 107 VAL A N 1
ATOM 792 C CA . VAL A 1 107 ? 18.054 -14.014 -31.056 1.00 92.19 107 VAL A CA 1
ATOM 793 C C . VAL A 1 107 ? 17.201 -15.026 -31.815 1.00 92.19 107 VAL A C 1
ATOM 795 O O . VAL A 1 107 ? 16.477 -14.658 -32.740 1.00 92.19 107 VAL A O 1
ATOM 798 N N . ASP A 1 108 ? 17.322 -16.305 -31.461 1.00 89.56 108 ASP A N 1
ATOM 799 C CA . ASP A 1 108 ? 16.488 -17.379 -32.000 1.00 89.56 108 ASP A CA 1
ATOM 800 C C . ASP A 1 108 ? 15.173 -17.549 -31.215 1.00 89.56 108 ASP A C 1
ATOM 802 O O . ASP A 1 108 ? 15.002 -17.045 -30.104 1.00 89.56 108 ASP A O 1
ATOM 806 N N . SER A 1 109 ? 14.221 -18.302 -31.774 1.00 85.31 109 SER A N 1
ATOM 807 C CA . SER A 1 109 ? 12.907 -18.526 -31.144 1.00 85.31 109 SER A CA 1
ATOM 808 C C . SER A 1 109 ? 12.927 -19.408 -29.884 1.00 85.31 109 SER A C 1
ATOM 810 O O . SER A 1 109 ? 11.867 -19.703 -29.337 1.00 85.31 109 SER A O 1
ATOM 812 N N . ASN A 1 110 ? 14.097 -19.876 -29.446 1.00 83.00 110 ASN A N 1
ATOM 813 C CA . ASN A 1 110 ? 14.326 -20.593 -28.190 1.00 83.00 110 ASN A CA 1
ATOM 814 C C . ASN A 1 110 ? 15.050 -19.707 -27.150 1.00 83.00 110 ASN A C 1
ATOM 816 O O . ASN A 1 110 ? 15.456 -20.217 -26.104 1.00 83.00 110 ASN A O 1
ATOM 820 N N . GLY A 1 111 ? 15.256 -18.414 -27.438 1.00 84.38 111 GLY A N 1
ATOM 821 C CA . GLY A 1 111 ? 16.018 -17.485 -26.596 1.00 84.38 111 GLY A CA 1
ATOM 822 C C . GLY A 1 111 ? 17.542 -17.622 -26.724 1.00 84.38 111 GLY A C 1
ATOM 823 O O . GLY A 1 111 ? 18.280 -17.110 -25.880 1.00 84.38 111 GLY A O 1
ATOM 824 N N . GLY A 1 112 ? 18.038 -18.328 -27.745 1.00 89.56 112 GLY A N 1
ATOM 825 C CA . GLY A 1 112 ? 19.466 -18.419 -28.044 1.00 89.56 112 GLY A CA 1
ATOM 826 C C . GLY A 1 112 ? 19.998 -17.103 -28.610 1.00 89.56 112 GLY A C 1
ATOM 827 O O . GLY A 1 112 ? 19.453 -16.580 -29.576 1.00 89.56 112 GLY A O 1
ATOM 828 N N . ILE A 1 113 ? 21.063 -16.557 -28.019 1.00 93.81 113 ILE A N 1
ATOM 829 C CA . ILE A 1 113 ? 21.667 -15.282 -28.437 1.00 93.81 113 ILE A CA 1
ATOM 830 C C . ILE A 1 113 ? 22.853 -15.544 -29.361 1.00 93.81 113 ILE A C 1
ATOM 832 O O . ILE A 1 113 ? 23.724 -16.357 -29.050 1.00 93.81 113 ILE A O 1
ATOM 836 N N . HIS A 1 114 ? 22.920 -14.812 -30.466 1.00 95.56 114 HIS A N 1
ATOM 837 C CA . HIS A 1 114 ? 23.921 -14.935 -31.518 1.00 95.56 114 HIS A CA 1
ATOM 838 C C . HIS A 1 114 ? 24.609 -13.584 -31.717 1.00 95.56 114 HIS A C 1
ATOM 840 O O . HIS A 1 114 ? 23.946 -12.613 -32.069 1.00 95.56 114 HIS A O 1
ATOM 846 N N . VAL A 1 115 ? 25.924 -13.509 -31.503 1.00 97.12 115 VAL A N 1
ATOM 847 C CA . VAL A 1 115 ? 26.698 -12.265 -31.635 1.00 97.12 115 VAL A CA 1
ATOM 848 C C . VAL A 1 115 ? 27.831 -12.463 -32.633 1.00 97.12 115 VAL A C 1
ATOM 850 O O . VAL A 1 115 ? 28.579 -13.437 -32.532 1.00 97.12 115 VAL A O 1
ATOM 853 N N . VAL A 1 116 ? 27.971 -11.527 -33.570 1.00 97.44 116 VAL A N 1
ATOM 854 C CA . VAL A 1 116 ? 29.104 -11.431 -34.505 1.00 97.44 116 VAL A CA 1
ATOM 855 C C . VAL A 1 116 ? 29.860 -10.122 -34.312 1.00 97.44 116 VAL A C 1
ATOM 857 O O . VAL A 1 116 ? 29.275 -9.151 -33.839 1.00 97.44 116 VAL A O 1
ATOM 860 N N . TRP A 1 117 ? 31.142 -10.075 -34.669 1.00 96.94 117 TRP A N 1
ATOM 861 C CA . TRP A 1 117 ? 31.941 -8.843 -34.704 1.00 96.94 117 TRP A CA 1
ATOM 862 C C . TRP A 1 117 ? 33.119 -8.950 -35.677 1.00 96.94 117 TRP A C 1
ATOM 864 O O . TRP A 1 117 ? 33.489 -10.043 -36.103 1.00 96.94 117 TRP A O 1
ATOM 874 N N . THR A 1 118 ? 33.726 -7.810 -36.007 1.00 95.44 118 THR A N 1
ATOM 875 C CA . THR A 1 118 ? 35.011 -7.741 -36.715 1.00 95.44 118 THR A CA 1
ATOM 876 C C . THR A 1 118 ? 36.148 -7.632 -35.701 1.00 95.44 118 THR A C 1
ATOM 878 O O . THR A 1 118 ? 36.157 -6.707 -34.885 1.00 95.44 118 THR A O 1
ATOM 881 N N . GLU A 1 119 ? 37.131 -8.524 -35.768 1.00 93.44 119 GLU A N 1
ATOM 882 C CA . GLU A 1 119 ? 38.331 -8.507 -34.920 1.00 93.44 119 GLU A CA 1
ATOM 883 C C . GLU A 1 119 ? 39.595 -8.441 -35.783 1.00 93.44 119 GLU A C 1
ATOM 885 O O . GLU A 1 119 ? 39.639 -9.026 -36.863 1.00 93.44 119 GLU A O 1
ATOM 890 N N . ILE A 1 120 ? 40.629 -7.738 -35.320 1.00 89.44 120 ILE A N 1
ATOM 891 C CA . ILE A 1 120 ? 41.949 -7.780 -35.967 1.00 89.44 120 ILE A CA 1
ATOM 892 C C . ILE A 1 120 ? 42.673 -9.047 -35.500 1.00 89.44 120 ILE A C 1
ATOM 894 O O . ILE A 1 120 ? 42.905 -9.223 -34.304 1.00 89.44 120 ILE A O 1
ATOM 898 N N . ASP A 1 121 ? 43.055 -9.922 -36.419 1.00 81.56 121 ASP A N 1
ATOM 899 C CA . ASP A 1 121 ? 43.760 -11.161 -36.104 1.00 81.56 121 ASP A CA 1
ATOM 900 C C . ASP A 1 121 ? 45.248 -10.922 -35.730 1.00 81.56 121 ASP A C 1
ATOM 902 O O . ASP A 1 121 ? 45.785 -9.813 -35.788 1.00 81.56 121 ASP A O 1
ATOM 906 N N . SER A 1 122 ? 45.957 -11.993 -35.360 1.00 74.44 122 SER A N 1
ATOM 907 C CA . SER A 1 122 ? 47.396 -11.946 -35.055 1.00 74.44 122 SER A CA 1
ATOM 908 C C . SER A 1 122 ? 48.316 -11.625 -36.250 1.00 74.44 122 SER A C 1
ATOM 910 O O . SER A 1 122 ? 49.459 -11.208 -36.040 1.00 74.44 122 SER A O 1
ATOM 912 N N . GLY A 1 123 ? 47.857 -11.838 -37.487 1.00 73.06 123 GLY A N 1
ATOM 913 C CA . GLY A 1 123 ? 48.515 -11.436 -38.732 1.00 73.06 123 GLY A CA 1
ATOM 914 C C . GLY A 1 123 ? 48.287 -9.969 -39.111 1.00 73.06 123 GLY A C 1
ATOM 915 O O . GLY A 1 123 ? 49.073 -9.419 -39.885 1.00 73.06 123 GLY A O 1
ATOM 916 N N . GLY A 1 124 ? 47.277 -9.322 -38.525 1.00 82.44 124 GLY A N 1
ATOM 917 C CA . GLY A 1 124 ? 46.887 -7.941 -38.792 1.00 82.44 124 GLY A CA 1
ATOM 918 C C . GLY A 1 124 ? 45.824 -7.781 -39.882 1.00 82.44 124 GLY A C 1
ATOM 919 O O . GLY A 1 124 ? 45.629 -6.650 -40.327 1.00 82.44 124 GLY A O 1
ATOM 920 N N . VAL A 1 125 ? 45.162 -8.866 -40.302 1.00 87.94 125 VAL A N 1
ATOM 921 C CA . VAL A 1 125 ? 43.960 -8.815 -41.156 1.00 87.94 125 VAL A CA 1
ATOM 922 C C . VAL A 1 125 ? 42.702 -8.766 -40.290 1.00 87.94 125 VAL A C 1
ATOM 924 O O . VAL A 1 125 ? 42.717 -9.183 -39.130 1.00 87.94 125 VAL A O 1
ATOM 927 N N . THR A 1 126 ? 41.614 -8.217 -40.818 1.00 92.25 126 THR A N 1
ATOM 928 C CA . THR A 1 126 ? 40.315 -8.211 -40.130 1.00 92.25 126 THR A CA 1
ATOM 929 C C . THR A 1 126 ? 39.505 -9.462 -40.447 1.00 92.25 126 THR A C 1
ATOM 931 O O . THR A 1 126 ? 39.408 -9.860 -41.598 1.00 92.25 126 THR A O 1
ATOM 934 N N . GLU A 1 127 ? 38.919 -10.080 -39.425 1.00 93.88 127 GLU A N 1
ATOM 935 C CA . GLU A 1 127 ? 38.183 -11.345 -39.527 1.00 93.88 127 GLU A CA 1
ATOM 936 C C . GLU A 1 127 ? 36.821 -11.261 -38.829 1.00 93.88 127 GLU A C 1
ATOM 938 O O . GLU A 1 127 ? 36.645 -10.500 -37.870 1.00 93.88 127 GLU A O 1
ATOM 943 N N . ILE A 1 128 ? 35.848 -12.055 -39.293 1.00 95.75 128 ILE A N 1
ATOM 944 C CA . ILE A 1 128 ? 34.514 -12.124 -38.689 1.00 95.75 128 ILE A CA 1
ATOM 945 C C . ILE A 1 128 ? 34.466 -13.227 -37.647 1.00 95.75 128 ILE A C 1
ATOM 947 O O . ILE A 1 128 ? 34.516 -14.420 -37.956 1.00 95.75 128 ILE A O 1
ATOM 951 N N . TYR A 1 129 ? 34.283 -12.813 -36.403 1.00 95.38 129 TYR A N 1
ATOM 952 C CA . TYR A 1 129 ? 34.126 -13.701 -35.269 1.00 95.38 129 TYR A CA 1
ATOM 953 C C . TYR A 1 129 ? 32.670 -13.823 -34.839 1.00 95.38 129 TYR A C 1
ATOM 955 O O . TYR A 1 129 ? 31.857 -12.923 -35.037 1.00 95.38 129 TYR A O 1
ATOM 963 N N . TYR A 1 130 ? 32.351 -14.971 -34.250 1.00 95.88 130 TYR A N 1
ATOM 964 C CA . TYR A 1 130 ? 31.023 -15.363 -33.810 1.00 95.88 130 TYR A CA 1
ATOM 965 C C . TYR A 1 130 ? 31.084 -16.065 -32.454 1.00 95.88 130 TYR A C 1
ATOM 967 O O . TYR A 1 130 ? 31.960 -16.897 -32.182 1.00 95.88 130 TYR A O 1
ATOM 975 N N . LYS A 1 131 ? 30.102 -15.756 -31.610 1.00 94.62 131 LYS A N 1
ATOM 976 C CA . LYS A 1 131 ? 29.860 -16.401 -30.321 1.00 94.62 131 LYS A CA 1
ATOM 977 C C . LYS A 1 131 ? 28.357 -16.530 -30.116 1.00 94.62 131 LYS A C 1
ATOM 979 O O . LYS A 1 131 ? 27.598 -15.646 -30.507 1.00 94.62 131 LYS A O 1
ATOM 984 N N . TYR A 1 132 ? 27.921 -17.613 -29.484 1.00 93.38 132 TYR A N 1
ATOM 985 C CA . TYR A 1 132 ? 26.510 -17.800 -29.157 1.00 93.38 132 TYR A CA 1
ATOM 986 C C . TYR A 1 132 ? 26.315 -18.180 -27.694 1.00 93.38 132 TYR A C 1
ATOM 988 O O . TYR A 1 132 ? 27.234 -18.678 -27.045 1.00 93.38 132 TYR A O 1
ATOM 996 N N . ARG A 1 133 ? 25.119 -17.938 -27.172 1.00 90.62 133 ARG A N 1
ATOM 997 C CA . ARG A 1 133 ? 24.676 -18.341 -25.839 1.00 90.62 133 ARG A CA 1
ATOM 998 C C . ARG A 1 133 ? 23.388 -19.123 -26.007 1.00 90.62 133 ARG A C 1
ATOM 1000 O O . ARG A 1 133 ? 22.413 -18.577 -26.508 1.00 90.62 133 ARG A O 1
ATOM 1007 N N . ASP A 1 134 ? 23.396 -20.393 -25.625 1.00 79.81 134 ASP A N 1
ATOM 1008 C CA . ASP A 1 134 ? 22.177 -21.201 -25.657 1.00 79.81 134 ASP A CA 1
ATOM 1009 C C . ASP A 1 134 ? 21.199 -20.800 -24.535 1.00 79.81 134 ASP A C 1
ATOM 1011 O O . ASP A 1 134 ? 21.555 -20.075 -23.599 1.00 79.81 134 ASP A O 1
ATOM 1015 N N . GLY A 1 135 ? 19.968 -21.315 -24.598 1.00 66.75 135 GLY A N 1
ATOM 1016 C CA . GLY A 1 135 ? 18.947 -21.097 -23.567 1.00 66.75 135 GLY A CA 1
ATOM 1017 C C . GLY A 1 135 ? 19.291 -21.661 -22.176 1.00 66.75 135 GLY A C 1
ATOM 1018 O O . GLY A 1 135 ? 18.545 -21.426 -21.231 1.00 66.75 135 GLY A O 1
ATOM 1019 N N . THR A 1 136 ? 20.411 -22.381 -22.003 1.00 66.50 136 THR A N 1
ATOM 1020 C CA . THR A 1 136 ? 20.931 -22.766 -20.671 1.00 66.50 136 THR A CA 1
ATOM 1021 C C . THR A 1 136 ? 21.824 -21.684 -20.056 1.00 66.50 136 THR A C 1
ATOM 1023 O O . THR A 1 136 ? 22.152 -21.736 -18.870 1.00 66.50 136 THR A O 1
ATOM 1026 N N . GLY A 1 137 ? 22.186 -20.670 -20.844 1.00 71.00 137 GLY A N 1
ATOM 1027 C CA . GLY A 1 137 ? 22.738 -19.406 -20.380 1.00 71.00 137 GLY A CA 1
ATOM 1028 C C . GLY A 1 137 ? 24.261 -19.279 -20.426 1.00 71.00 137 GLY A C 1
ATOM 1029 O O . GLY A 1 137 ? 24.781 -18.260 -19.963 1.00 71.00 137 GLY A O 1
ATOM 1030 N N . SER A 1 138 ? 24.973 -20.255 -20.997 1.00 82.31 138 SER A N 1
ATOM 1031 C CA . SER A 1 138 ? 26.438 -20.233 -21.139 1.00 82.31 138 SER A CA 1
ATOM 1032 C C . SER A 1 138 ? 26.876 -19.760 -22.527 1.00 82.31 138 SER A C 1
ATOM 1034 O O . SER A 1 138 ? 26.352 -20.222 -23.536 1.00 82.31 138 SER A O 1
ATOM 1036 N N . TRP A 1 139 ? 27.870 -18.867 -22.588 1.00 91.00 139 TRP A N 1
ATOM 1037 C CA . TRP A 1 139 ? 28.504 -18.460 -23.847 1.00 91.00 139 TRP A CA 1
ATOM 1038 C C . TRP A 1 139 ? 29.421 -19.562 -24.403 1.00 91.00 139 TRP A C 1
ATOM 1040 O O . TRP A 1 139 ? 30.161 -20.205 -23.656 1.00 91.00 139 TRP A O 1
ATOM 1050 N N . SER A 1 140 ? 29.415 -19.733 -25.723 1.00 91.69 140 SER A N 1
ATOM 1051 C CA . SER A 1 140 ? 30.267 -20.665 -26.461 1.00 91.69 140 SER A CA 1
ATOM 1052 C C . SER A 1 140 ? 31.744 -20.268 -26.424 1.00 91.69 140 SER A C 1
ATOM 1054 O O . SER A 1 140 ? 32.116 -19.151 -26.056 1.00 91.69 140 SER A O 1
ATOM 1056 N N . THR A 1 141 ? 32.615 -21.160 -26.895 1.00 90.75 141 THR A N 1
ATOM 1057 C CA . THR A 1 141 ? 33.944 -20.744 -27.362 1.00 90.75 141 THR A CA 1
ATOM 1058 C C . THR A 1 141 ? 33.820 -19.818 -28.574 1.00 90.75 141 THR A C 1
ATOM 1060 O O . THR A 1 141 ? 32.824 -19.865 -29.300 1.00 90.75 141 THR A O 1
ATOM 1063 N N . LEU A 1 142 ? 34.844 -18.993 -28.781 1.00 91.62 142 LEU A N 1
ATOM 1064 C CA . LEU A 1 142 ? 34.981 -18.099 -29.926 1.00 91.62 142 LEU A CA 1
ATOM 1065 C C . LEU A 1 142 ? 35.153 -18.893 -31.236 1.00 91.62 142 LEU A C 1
ATOM 1067 O O . LEU A 1 142 ? 35.869 -19.898 -31.252 1.00 91.62 142 LEU A O 1
ATOM 1071 N N . ILE A 1 143 ? 34.497 -18.459 -32.315 1.00 93.38 143 ILE A N 1
ATOM 1072 C CA . ILE A 1 143 ? 34.530 -19.089 -33.644 1.00 93.38 143 ILE A CA 1
ATOM 1073 C C . ILE A 1 143 ? 34.885 -18.021 -34.682 1.00 93.38 143 ILE A C 1
ATOM 1075 O O . ILE A 1 143 ? 34.215 -16.998 -34.738 1.00 93.38 143 ILE A O 1
ATOM 1079 N N . ASN A 1 144 ? 35.893 -18.266 -35.522 1.00 92.94 144 ASN A N 1
ATOM 1080 C CA . ASN A 1 144 ? 36.127 -17.474 -36.733 1.00 92.94 144 ASN A CA 1
ATOM 1081 C C . ASN A 1 144 ? 35.249 -18.036 -37.873 1.00 92.94 144 ASN A C 1
ATOM 1083 O O . ASN A 1 144 ? 35.258 -19.249 -38.109 1.00 92.94 144 ASN A O 1
ATOM 1087 N N . VAL A 1 145 ? 34.458 -17.177 -38.521 1.00 94.69 145 VAL A N 1
ATOM 1088 C CA . VAL A 1 145 ? 33.455 -17.527 -39.543 1.00 94.69 145 VAL A CA 1
ATOM 1089 C C . VAL A 1 145 ? 33.961 -17.281 -40.963 1.00 94.69 145 VAL A C 1
ATOM 1091 O O . VAL A 1 145 ? 33.682 -18.109 -41.832 1.00 94.69 145 VAL A O 1
ATOM 1094 N N . SER A 1 146 ? 34.696 -16.188 -41.195 1.00 92.94 146 SER A N 1
ATOM 1095 C CA . SER A 1 146 ? 35.327 -15.898 -42.490 1.00 92.94 146 SER A CA 1
ATOM 1096 C C . SER A 1 146 ? 36.479 -16.864 -42.754 1.00 92.94 146 SER A C 1
ATOM 1098 O O . SER A 1 146 ? 36.511 -17.529 -43.791 1.00 92.94 146 SER A O 1
ATOM 1100 N N . ASN A 1 147 ? 37.354 -17.060 -41.759 1.00 88.12 147 ASN A N 1
ATOM 1101 C CA . ASN A 1 147 ? 38.505 -17.965 -41.822 1.00 88.12 147 ASN A CA 1
ATOM 1102 C C . ASN A 1 147 ? 39.417 -17.643 -43.033 1.00 88.12 147 ASN A C 1
ATOM 1104 O O . ASN A 1 147 ? 39.928 -18.539 -43.720 1.00 88.12 147 ASN A O 1
ATOM 1108 N N . SER A 1 148 ? 39.620 -16.346 -43.269 1.00 84.12 148 SER A N 1
ATOM 1109 C CA . SER A 1 148 ? 40.382 -15.758 -44.361 1.00 84.12 148 SER A CA 1
ATOM 1110 C C . SER A 1 148 ? 41.739 -15.266 -43.860 1.00 84.12 148 SER A C 1
ATOM 1112 O O . SER A 1 148 ? 41.886 -14.242 -43.206 1.00 84.12 148 SER A O 1
ATOM 1114 N N . ASN A 1 149 ? 42.797 -16.019 -44.170 1.00 75.38 149 ASN A N 1
ATOM 1115 C CA . ASN A 1 149 ? 44.150 -15.707 -43.683 1.00 75.38 149 ASN A CA 1
ATOM 1116 C C . ASN A 1 149 ? 44.865 -14.607 -44.504 1.00 75.38 149 ASN A C 1
ATOM 1118 O O . ASN A 1 149 ? 46.075 -14.423 -44.346 1.00 75.38 149 ASN A O 1
ATOM 1122 N N . THR A 1 150 ? 44.172 -13.964 -45.450 1.00 80.19 150 THR A N 1
ATOM 1123 C CA . THR A 1 150 ? 44.773 -13.070 -46.459 1.00 80.19 150 THR A CA 1
ATOM 1124 C C . THR A 1 150 ? 43.941 -11.848 -46.830 1.00 80.19 150 THR A C 1
ATOM 1126 O O . THR A 1 150 ? 44.529 -10.902 -47.351 1.00 80.19 150 THR A O 1
ATOM 1129 N N . PHE A 1 151 ? 42.632 -11.855 -46.580 1.00 87.56 151 PHE A N 1
ATOM 1130 C CA . PHE A 1 151 ? 41.704 -10.800 -46.988 1.00 87.56 151 PHE A CA 1
ATOM 1131 C C . PHE A 1 151 ? 41.019 -10.189 -45.767 1.00 87.56 151 PHE A C 1
ATOM 1133 O O . PHE A 1 151 ? 40.800 -10.874 -44.772 1.00 87.56 151 PHE A O 1
ATOM 1140 N N . ASP A 1 152 ? 40.700 -8.897 -45.834 1.00 90.50 152 ASP A N 1
ATOM 1141 C CA . ASP A 1 152 ? 39.952 -8.225 -44.771 1.00 90.50 152 ASP A CA 1
ATOM 1142 C C . ASP A 1 152 ? 38.452 -8.527 -44.873 1.00 90.50 152 ASP A C 1
ATOM 1144 O O . ASP A 1 152 ? 37.803 -8.166 -45.858 1.00 90.50 152 ASP A O 1
ATOM 1148 N N . SER A 1 153 ? 37.897 -9.082 -43.800 1.00 93.38 153 SER A N 1
ATOM 1149 C CA . SER A 1 153 ? 36.485 -9.421 -43.631 1.00 93.38 153 SER A CA 1
ATOM 1150 C C . SER A 1 153 ? 35.797 -8.420 -42.690 1.00 93.38 153 SER A C 1
ATOM 1152 O O . SER A 1 153 ? 36.212 -8.228 -41.544 1.00 93.38 153 SER A O 1
ATOM 1154 N N . ASN A 1 154 ? 34.743 -7.743 -43.151 1.00 92.38 154 ASN A N 1
ATOM 1155 C CA . ASN A 1 154 ? 34.161 -6.573 -42.483 1.00 92.38 154 ASN A CA 1
ATOM 1156 C C . ASN A 1 154 ? 32.623 -6.524 -42.499 1.00 92.38 154 ASN A C 1
ATOM 1158 O O . ASN A 1 154 ? 31.947 -7.254 -43.215 1.00 92.38 154 ASN A O 1
ATOM 1162 N N . ASN A 1 155 ? 32.074 -5.609 -41.688 1.00 90.19 155 ASN A N 1
ATOM 1163 C CA . ASN A 1 155 ? 30.661 -5.198 -41.703 1.00 90.19 155 ASN A CA 1
ATOM 1164 C C . ASN A 1 155 ? 29.669 -6.373 -41.614 1.00 90.19 155 ASN A C 1
ATOM 1166 O O . ASN A 1 155 ? 28.660 -6.395 -42.316 1.00 90.19 155 ASN A O 1
ATOM 1170 N N . ALA A 1 156 ? 29.958 -7.343 -40.743 1.00 94.81 156 ALA A N 1
ATOM 1171 C CA . ALA A 1 156 ? 29.098 -8.503 -40.592 1.00 94.81 156 ALA A CA 1
ATOM 1172 C C . ALA A 1 156 ? 27.718 -8.149 -40.016 1.00 94.81 156 ALA A C 1
ATOM 1174 O O . ALA A 1 156 ? 27.605 -7.338 -39.093 1.00 94.81 156 ALA A O 1
ATOM 1175 N N . GLN A 1 157 ? 26.682 -8.825 -40.509 1.00 94.50 157 GLN A N 1
ATOM 1176 C CA . GLN A 1 157 ? 25.360 -8.878 -39.886 1.00 94.50 157 GLN A CA 1
ATOM 1177 C C . GLN A 1 157 ? 24.941 -10.324 -39.633 1.00 94.50 157 GLN A C 1
ATOM 1179 O O . GLN A 1 157 ? 25.367 -11.246 -40.331 1.00 94.50 157 GLN A O 1
ATOM 1184 N N . VAL A 1 158 ? 24.089 -10.512 -38.626 1.00 96.31 158 VAL A N 1
ATOM 1185 C CA . VAL A 1 158 ? 23.555 -11.811 -38.218 1.00 96.31 158 VAL A CA 1
ATOM 1186 C C . VAL A 1 158 ? 22.041 -11.731 -38.060 1.00 96.31 158 VAL A C 1
ATOM 1188 O O . VAL A 1 158 ? 21.516 -10.749 -37.547 1.00 96.31 158 VAL A O 1
ATOM 1191 N N . ILE A 1 159 ? 21.343 -12.785 -38.469 1.00 95.69 159 ILE A N 1
ATOM 1192 C CA . ILE A 1 159 ? 19.956 -13.055 -38.083 1.00 95.69 159 ILE A CA 1
ATOM 1193 C C . ILE A 1 159 ? 19.823 -14.528 -37.699 1.00 95.69 159 ILE A C 1
ATOM 1195 O O . ILE A 1 159 ? 20.585 -15.359 -38.193 1.00 95.69 159 ILE A O 1
ATOM 1199 N N . ALA A 1 160 ? 18.890 -14.876 -36.818 1.00 94.06 160 ALA A N 1
ATOM 1200 C CA . ALA A 1 160 ? 18.687 -16.254 -36.379 1.00 94.06 160 ALA A CA 1
ATOM 1201 C C . ALA A 1 160 ? 17.322 -16.783 -36.831 1.00 94.06 160 ALA A C 1
ATOM 1203 O O . ALA A 1 160 ? 16.345 -16.038 -36.862 1.00 94.06 160 ALA A O 1
ATOM 1204 N N . ASP A 1 161 ? 17.259 -18.061 -37.210 1.00 92.56 161 ASP A N 1
ATOM 1205 C CA . ASP A 1 161 ? 16.012 -18.709 -37.619 1.00 92.56 161 ASP A CA 1
ATOM 1206 C C . ASP A 1 161 ? 15.305 -19.459 -36.480 1.00 92.56 161 ASP A C 1
ATOM 1208 O O . ASP A 1 161 ? 15.856 -19.711 -35.407 1.00 92.56 161 ASP A O 1
ATOM 1212 N N . SER A 1 162 ? 14.065 -19.874 -36.744 1.00 88.62 162 SER A N 1
ATOM 1213 C CA . SER A 1 162 ? 13.230 -20.626 -35.800 1.00 88.62 162 SER A CA 1
ATOM 1214 C C . SER A 1 162 ? 13.735 -22.039 -35.456 1.00 88.62 162 SER A C 1
ATOM 1216 O O . SER A 1 162 ? 13.099 -22.752 -34.682 1.00 88.62 162 SER A O 1
ATOM 1218 N N . ASN A 1 163 ? 14.873 -22.468 -36.013 1.00 88.94 163 ASN A N 1
ATOM 1219 C CA . ASN A 1 163 ? 15.544 -23.730 -35.697 1.00 88.94 163 ASN A CA 1
ATOM 1220 C C . ASN A 1 163 ? 16.818 -23.524 -34.850 1.00 88.94 163 ASN A C 1
ATOM 1222 O O . ASN A 1 163 ? 17.546 -24.495 -34.627 1.00 88.94 163 ASN A O 1
ATOM 1226 N N . GLY A 1 164 ? 17.112 -22.298 -34.400 1.00 89.50 164 GLY A N 1
ATOM 1227 C CA . GLY A 1 164 ? 18.325 -21.975 -33.634 1.00 89.50 164 GLY A CA 1
ATOM 1228 C C . GLY A 1 164 ? 19.588 -21.856 -34.487 1.00 89.50 164 GLY A C 1
ATOM 1229 O O . GLY A 1 164 ? 20.692 -22.208 -34.056 1.00 89.50 164 GLY A O 1
ATOM 1230 N N . LYS A 1 165 ? 19.432 -21.433 -35.746 1.00 93.12 165 LYS A N 1
ATOM 1231 C CA . LYS A 1 165 ? 20.520 -21.315 -36.720 1.00 93.12 165 LYS A CA 1
ATOM 1232 C C . LYS A 1 165 ? 20.821 -19.851 -37.006 1.00 93.12 165 LYS A C 1
ATOM 1234 O O . LYS A 1 165 ? 19.963 -19.130 -37.506 1.00 93.12 165 LYS A O 1
ATOM 1239 N N . ALA A 1 166 ? 22.060 -19.437 -36.761 1.00 95.62 166 ALA A N 1
ATOM 1240 C CA . ALA A 1 166 ? 22.543 -18.131 -37.187 1.00 95.62 166 ALA A CA 1
ATOM 1241 C C . ALA A 1 166 ? 22.817 -18.130 -38.697 1.00 95.62 166 ALA A C 1
ATOM 1243 O O . ALA A 1 166 ? 23.404 -19.070 -39.239 1.00 95.62 166 ALA A O 1
ATOM 1244 N N . HIS A 1 167 ? 22.432 -17.045 -39.350 1.00 96.88 167 HIS A N 1
ATOM 1245 C CA . HIS A 1 167 ? 22.673 -16.712 -40.744 1.00 96.88 167 HIS A CA 1
ATOM 1246 C C . HIS A 1 167 ? 23.501 -15.430 -40.763 1.00 96.88 167 HIS A C 1
ATOM 1248 O O . HIS A 1 167 ? 23.028 -14.391 -40.308 1.00 96.88 167 HIS A O 1
ATOM 1254 N N . ILE A 1 168 ? 24.746 -15.524 -41.224 1.00 97.50 168 ILE A N 1
ATOM 1255 C CA . ILE A 1 168 ? 25.759 -14.472 -41.108 1.00 97.50 168 ILE A CA 1
ATOM 1256 C C . ILE A 1 168 ? 26.187 -14.055 -42.512 1.00 97.50 168 ILE A C 1
ATOM 1258 O O . ILE A 1 168 ? 26.479 -14.913 -43.348 1.00 97.50 168 ILE A O 1
ATOM 1262 N N . VAL A 1 169 ? 26.234 -12.748 -42.759 1.00 96.69 169 VAL A N 1
ATOM 1263 C CA . VAL A 1 169 ? 26.753 -12.141 -43.996 1.00 96.69 169 VAL A CA 1
ATOM 1264 C C . VAL A 1 169 ? 27.828 -11.121 -43.675 1.00 96.69 169 VAL A C 1
ATOM 1266 O O . VAL A 1 169 ? 27.758 -10.502 -42.617 1.00 96.69 169 VAL A O 1
ATOM 1269 N N . TRP A 1 170 ? 28.805 -10.950 -44.562 1.00 95.38 170 TRP A N 1
ATOM 1270 C CA . TRP A 1 170 ? 29.885 -9.965 -44.437 1.00 95.38 170 TRP A CA 1
ATOM 1271 C C . TRP A 1 170 ? 30.425 -9.562 -45.813 1.00 95.38 170 TRP A C 1
ATOM 1273 O O . TRP A 1 170 ? 30.126 -10.219 -46.811 1.00 95.38 170 TRP A O 1
ATOM 1283 N N . GLU A 1 171 ? 31.192 -8.474 -45.861 1.00 92.25 171 GLU A N 1
ATOM 1284 C CA . GLU A 1 171 ? 32.010 -8.111 -47.026 1.00 92.25 171 GLU A CA 1
ATOM 1285 C C . GLU A 1 171 ? 33.434 -8.664 -46.829 1.00 92.25 171 GLU A C 1
ATOM 1287 O O . GLU A 1 171 ? 33.982 -8.550 -45.731 1.00 92.25 171 GLU A O 1
ATOM 1292 N N . GLU A 1 172 ? 34.034 -9.270 -47.850 1.00 90.88 172 GLU A N 1
ATOM 1293 C CA . GLU A 1 172 ? 35.416 -9.784 -47.820 1.00 90.88 172 GLU A CA 1
ATOM 1294 C C . GLU A 1 172 ? 36.159 -9.340 -49.086 1.00 90.88 172 GLU A C 1
ATOM 1296 O O . GLU A 1 172 ? 35.589 -9.416 -50.172 1.00 90.88 172 GLU A O 1
ATOM 1301 N N . GLN A 1 173 ? 37.399 -8.848 -48.961 1.00 88.06 173 GLN A N 1
ATOM 1302 C CA . GLN A 1 173 ? 38.244 -8.498 -50.122 1.00 88.06 173 GLN A CA 1
ATOM 1303 C C . GLN A 1 173 ? 38.564 -9.738 -50.983 1.00 88.06 173 GLN A C 1
ATOM 1305 O O . GLN A 1 173 ? 38.658 -10.836 -50.439 1.00 88.06 173 GLN A O 1
ATOM 1310 N N . ASP A 1 174 ? 38.802 -9.569 -52.288 1.00 75.06 174 ASP A N 1
ATOM 1311 C CA . ASP A 1 174 ? 39.181 -10.664 -53.200 1.00 75.06 174 ASP A CA 1
ATOM 1312 C C . ASP A 1 174 ? 40.570 -10.434 -53.854 1.00 75.06 174 ASP A C 1
ATOM 1314 O O . ASP A 1 174 ? 41.258 -9.440 -53.584 1.00 75.06 174 ASP A O 1
ATOM 1318 N N . ASP A 1 175 ? 41.053 -11.383 -54.672 1.00 67.12 175 ASP A N 1
ATOM 1319 C CA . ASP A 1 175 ? 42.336 -11.278 -55.393 1.00 67.12 175 ASP A CA 1
ATOM 1320 C C . ASP A 1 175 ? 42.259 -10.698 -56.817 1.00 67.12 175 ASP A C 1
ATOM 1322 O O . ASP A 1 175 ? 43.310 -10.374 -57.391 1.00 67.12 175 ASP A O 1
ATOM 1326 N N . ASP A 1 176 ? 41.055 -10.481 -57.357 1.00 62.91 176 ASP A N 1
ATOM 1327 C CA . ASP A 1 176 ? 40.847 -9.942 -58.708 1.00 62.91 176 ASP A CA 1
ATOM 1328 C C . ASP A 1 176 ? 41.259 -8.446 -58.799 1.00 62.91 176 ASP A C 1
ATOM 1330 O O . ASP A 1 176 ? 41.954 -8.056 -59.751 1.00 62.91 176 ASP A O 1
ATOM 1334 N N . TYR A 1 177 ? 40.938 -7.604 -57.803 1.00 59.94 177 TYR A N 1
ATOM 1335 C CA . TYR A 1 177 ? 41.378 -6.203 -57.690 1.00 59.94 177 TYR A CA 1
ATOM 1336 C C . TYR A 1 177 ? 41.605 -5.739 -56.237 1.00 59.94 177 TYR A C 1
ATOM 1338 O O . TYR A 1 177 ? 40.767 -5.877 -55.368 1.00 59.94 177 TYR A O 1
ATOM 1346 N N . ALA A 1 178 ? 42.684 -4.983 -55.991 1.00 55.78 178 ALA A N 1
ATOM 1347 C CA . ALA A 1 178 ? 43.058 -4.454 -54.661 1.00 55.78 178 ALA A CA 1
ATOM 1348 C C . ALA A 1 178 ? 42.104 -3.402 -54.014 1.00 55.78 178 ALA A C 1
ATOM 1350 O O . ALA A 1 178 ? 42.546 -2.632 -53.158 1.00 55.78 178 ALA A O 1
ATOM 1351 N N . TRP A 1 179 ? 40.851 -3.313 -54.467 1.00 59.91 179 TRP A N 1
ATOM 1352 C CA . TRP A 1 179 ? 39.765 -2.480 -53.929 1.00 59.91 179 TRP A CA 1
ATOM 1353 C C . TRP A 1 179 ? 38.374 -3.114 -54.135 1.00 59.91 179 TRP A C 1
ATOM 1355 O O . TRP A 1 179 ? 37.389 -2.393 -53.988 1.00 59.91 179 TRP A O 1
ATOM 1365 N N . ASP A 1 180 ? 38.284 -4.386 -54.535 1.00 74.62 180 ASP A N 1
ATOM 1366 C CA . ASP A 1 180 ? 37.006 -5.094 -54.603 1.00 74.62 180 ASP A CA 1
ATOM 1367 C C . ASP A 1 180 ? 36.675 -5.777 -53.267 1.00 74.62 180 ASP A C 1
ATOM 1369 O O . ASP A 1 180 ? 37.507 -5.891 -52.360 1.00 74.62 180 ASP A O 1
ATOM 1373 N N . ALA A 1 181 ? 35.406 -6.152 -53.134 1.00 81.56 181 ALA A N 1
ATOM 1374 C CA . ALA A 1 181 ? 34.902 -6.978 -52.056 1.00 81.56 181 ALA A CA 1
ATOM 1375 C C . ALA A 1 181 ? 33.669 -7.750 -52.539 1.00 81.56 181 ALA A C 1
ATOM 1377 O O . ALA A 1 181 ? 32.844 -7.219 -53.295 1.00 81.56 181 ALA A O 1
ATOM 1378 N N . GLU A 1 182 ? 33.545 -8.996 -52.091 1.00 86.88 182 GLU A N 1
ATOM 1379 C CA . GLU A 1 182 ? 32.386 -9.857 -52.303 1.00 86.88 182 GLU A CA 1
ATOM 1380 C C . GLU A 1 182 ? 31.496 -9.910 -51.056 1.00 86.88 182 GLU A C 1
ATOM 1382 O O . GLU A 1 182 ? 31.970 -9.825 -49.922 1.00 86.88 182 GLU A O 1
ATOM 1387 N N . ILE A 1 183 ? 30.191 -10.117 -51.257 1.00 90.62 183 ILE A N 1
ATOM 1388 C CA . ILE A 1 183 ? 29.266 -10.410 -50.159 1.00 90.62 183 ILE A CA 1
ATOM 1389 C C . ILE A 1 183 ? 29.248 -11.909 -49.919 1.00 90.62 183 ILE A C 1
ATOM 1391 O O . ILE A 1 183 ? 28.670 -12.664 -50.708 1.00 90.62 183 ILE A O 1
ATOM 1395 N N . LEU A 1 184 ? 29.831 -12.340 -48.808 1.00 93.25 184 LEU A N 1
ATOM 1396 C CA . LEU A 1 184 ? 29.845 -13.737 -48.405 1.00 93.25 184 LEU A CA 1
ATOM 1397 C C . LEU A 1 184 ? 28.734 -14.041 -47.399 1.00 93.25 184 LEU A C 1
ATOM 1399 O O . LEU A 1 184 ? 28.269 -13.183 -46.649 1.00 93.25 184 LEU A O 1
ATOM 1403 N N . TYR A 1 185 ? 28.305 -15.300 -47.395 1.00 95.31 185 TYR A N 1
ATOM 1404 C CA . TYR A 1 185 ? 27.314 -15.852 -46.481 1.00 95.31 185 TYR A CA 1
ATOM 1405 C C . TYR A 1 185 ? 27.804 -17.159 -45.862 1.00 95.31 185 TYR A C 1
ATOM 1407 O O . TYR A 1 185 ? 28.304 -18.048 -46.557 1.00 95.31 185 TYR A O 1
ATOM 1415 N N . SER A 1 186 ? 27.552 -17.329 -44.568 1.00 95.81 186 SER A N 1
ATOM 1416 C CA . SER A 1 186 ? 27.648 -18.613 -43.879 1.00 95.81 186 SER A CA 1
ATOM 1417 C C . SER A 1 186 ? 26.498 -18.784 -42.889 1.00 95.81 186 SER A C 1
ATOM 1419 O O . SER A 1 186 ? 25.809 -17.838 -42.512 1.00 95.81 186 SER A O 1
ATOM 1421 N N . GLN A 1 187 ? 26.263 -20.022 -42.472 1.00 95.06 187 GLN A N 1
ATOM 1422 C CA . GLN A 1 187 ? 25.261 -20.365 -41.474 1.00 95.06 187 GLN A CA 1
ATOM 1423 C C . GLN A 1 187 ? 25.887 -21.223 -40.376 1.00 95.06 187 GLN A C 1
ATOM 1425 O O . GLN A 1 187 ? 26.620 -22.171 -40.669 1.00 95.06 187 GLN A O 1
ATOM 1430 N N . CYS A 1 188 ? 25.566 -20.917 -39.123 1.00 94.50 188 CYS A N 1
ATOM 1431 C CA . CYS A 1 188 ? 26.137 -21.564 -37.949 1.00 94.50 188 CYS A CA 1
ATOM 1432 C C . CYS A 1 188 ? 25.043 -22.183 -37.074 1.00 94.50 188 CYS A C 1
ATOM 1434 O O . CYS A 1 188 ? 24.057 -21.531 -36.738 1.00 94.50 188 CYS A O 1
ATOM 1436 N N . ALA A 1 189 ? 25.232 -23.437 -36.667 1.00 90.19 189 ALA A N 1
ATOM 1437 C CA . ALA A 1 189 ? 24.363 -24.138 -35.721 1.00 90.19 189 ALA A CA 1
ATOM 1438 C C . ALA A 1 189 ? 25.211 -24.993 -34.775 1.00 90.19 189 ALA A C 1
ATOM 1440 O O . ALA A 1 189 ? 26.149 -25.657 -35.218 1.00 90.19 189 ALA A O 1
ATOM 1441 N N . ASN A 1 190 ? 24.877 -25.005 -33.480 1.00 82.12 190 ASN A N 1
ATOM 1442 C CA . ASN A 1 190 ? 25.552 -25.826 -32.459 1.00 82.12 190 ASN A CA 1
ATOM 1443 C C . ASN A 1 190 ? 27.094 -25.707 -32.474 1.00 82.12 190 ASN A C 1
ATOM 1445 O O . ASN A 1 190 ? 27.807 -26.705 -32.372 1.00 82.12 190 ASN A O 1
ATOM 1449 N N . GLY A 1 191 ? 27.611 -24.488 -32.665 1.00 79.94 191 GLY A N 1
ATOM 1450 C CA . GLY A 1 191 ? 29.052 -24.212 -32.717 1.00 79.94 191 GLY A CA 1
ATOM 1451 C C . GLY A 1 191 ? 29.776 -24.648 -33.998 1.00 79.94 191 GLY A C 1
ATOM 1452 O O . GLY A 1 191 ? 31.004 -24.634 -34.022 1.00 79.94 191 GLY A O 1
ATOM 1453 N N . VAL A 1 192 ? 29.054 -25.022 -35.060 1.00 89.88 192 VAL A N 1
ATOM 1454 C CA . VAL A 1 192 ? 29.630 -25.370 -36.370 1.00 89.88 192 VAL A CA 1
ATOM 1455 C C . VAL A 1 192 ? 29.061 -24.453 -37.449 1.00 89.88 192 VAL A C 1
ATOM 1457 O O . VAL A 1 192 ? 27.846 -24.395 -37.634 1.00 89.88 192 VAL A O 1
ATOM 1460 N N . CYS A 1 193 ? 29.944 -23.772 -38.179 1.00 93.81 193 CYS A N 1
ATOM 1461 C CA . CYS A 1 193 ? 29.607 -22.933 -39.330 1.00 93.81 193 CYS A CA 1
ATOM 1462 C C . CYS A 1 193 ? 29.865 -23.667 -40.655 1.00 93.81 193 CYS A C 1
ATOM 1464 O O . CYS A 1 193 ? 30.709 -24.564 -40.733 1.00 93.81 193 CYS A O 1
ATOM 1466 N N . THR A 1 194 ? 29.134 -23.306 -41.709 1.00 93.75 194 THR A N 1
ATOM 1467 C CA . THR A 1 194 ? 29.414 -23.782 -43.073 1.00 93.75 194 THR A CA 1
ATOM 1468 C C . THR A 1 194 ? 30.621 -23.081 -43.692 1.00 93.75 194 THR A C 1
ATOM 1470 O O . THR A 1 194 ? 31.048 -22.029 -43.229 1.00 93.75 194 THR A O 1
ATOM 1473 N N . PHE A 1 195 ? 31.136 -23.641 -44.788 1.00 91.12 195 PHE A N 1
ATOM 1474 C CA . PHE A 1 195 ? 32.061 -22.912 -45.654 1.00 91.12 195 PHE A CA 1
ATOM 1475 C C . PHE A 1 195 ? 31.362 -21.667 -46.253 1.00 91.12 195 PHE A C 1
ATOM 1477 O O . PHE A 1 195 ? 30.190 -21.802 -46.629 1.00 91.12 195 PHE A O 1
ATOM 1484 N N . PRO A 1 196 ? 32.031 -20.500 -46.341 1.00 91.75 196 PRO A N 1
ATOM 1485 C CA . PRO A 1 196 ? 31.471 -19.291 -46.946 1.00 91.75 196 PRO A CA 1
ATOM 1486 C C . PRO A 1 196 ? 31.010 -19.487 -48.399 1.00 91.75 196 PRO A C 1
ATOM 1488 O O . PRO A 1 196 ? 31.606 -20.246 -49.164 1.00 91.75 196 PRO A O 1
ATOM 1491 N N . VAL A 1 197 ? 29.941 -18.794 -48.794 1.00 89.94 197 VAL A N 1
ATOM 1492 C CA . VAL A 1 197 ? 29.404 -18.793 -50.165 1.00 89.94 197 VAL A CA 1
ATOM 1493 C C . VAL A 1 197 ? 29.153 -17.358 -50.613 1.00 89.94 197 VAL A C 1
ATOM 1495 O O . VAL A 1 197 ? 28.444 -16.626 -49.929 1.00 89.94 197 VAL A O 1
ATOM 1498 N N . SER A 1 198 ? 29.688 -16.984 -51.775 1.00 88.19 198 SER A N 1
ATOM 1499 C CA . SER A 1 198 ? 29.465 -15.671 -52.388 1.00 88.19 198 SER A CA 1
ATOM 1500 C C . SER A 1 198 ? 28.029 -15.495 -52.891 1.00 88.19 198 SER A C 1
ATOM 1502 O O . SER A 1 198 ? 27.469 -16.376 -53.554 1.00 88.19 198 SER A O 1
ATOM 1504 N N . LEU A 1 199 ? 27.436 -14.345 -52.568 1.00 88.25 199 LEU A N 1
ATOM 1505 C CA . LEU A 1 199 ? 26.115 -13.884 -53.005 1.00 88.25 199 LEU A CA 1
ATOM 1506 C C . LEU A 1 199 ? 26.198 -12.816 -54.107 1.00 88.25 199 LEU A C 1
ATOM 1508 O O . LEU A 1 199 ? 25.216 -12.610 -54.827 1.00 88.25 199 LEU A O 1
ATOM 1512 N N . SER A 1 200 ? 27.348 -12.146 -54.238 1.00 79.75 200 SER A N 1
ATOM 1513 C CA . SER A 1 200 ? 27.597 -11.029 -55.164 1.00 79.75 200 SER A CA 1
ATOM 1514 C C . SER A 1 200 ? 27.952 -11.452 -56.591 1.00 79.75 200 SER A C 1
ATOM 1516 O O . SER A 1 200 ? 28.119 -10.585 -57.447 1.00 79.75 200 SER A O 1
ATOM 1518 N N . GLY A 1 201 ? 27.987 -12.759 -56.876 1.00 68.44 201 GLY A N 1
ATOM 1519 C CA . GLY A 1 201 ? 28.318 -13.339 -58.182 1.00 68.44 201 GLY A CA 1
ATOM 1520 C C . GLY A 1 201 ? 27.555 -12.776 -59.405 1.00 68.44 201 GLY A C 1
ATOM 1521 O O . GLY A 1 201 ? 26.604 -11.992 -59.280 1.00 68.44 201 GLY A O 1
ATOM 1522 N N . PRO A 1 202 ? 27.975 -13.168 -60.627 1.00 60.31 202 PRO A N 1
ATOM 1523 C CA . PRO A 1 202 ? 27.720 -12.421 -61.860 1.00 60.31 202 PRO A CA 1
ATOM 1524 C C . PRO A 1 202 ? 26.228 -12.169 -62.178 1.00 60.31 202 PRO A C 1
ATOM 1526 O O . PRO A 1 202 ? 25.373 -13.015 -61.902 1.00 60.31 202 PRO A O 1
ATOM 1529 N N . PRO A 1 203 ? 25.900 -11.011 -62.788 1.00 56.44 203 PRO A N 1
ATOM 1530 C CA . PRO A 1 203 ? 24.548 -10.450 -62.769 1.00 56.44 203 PRO A CA 1
ATOM 1531 C C . PRO A 1 203 ? 23.497 -11.171 -63.633 1.00 56.44 203 PRO A C 1
ATOM 1533 O O . PRO A 1 203 ? 23.772 -11.695 -64.714 1.00 56.44 203 PRO A O 1
ATOM 1536 N N . ASN A 1 204 ? 22.243 -11.080 -63.172 1.00 54.91 204 ASN A N 1
ATOM 1537 C CA . ASN A 1 204 ? 21.007 -11.309 -63.932 1.00 54.91 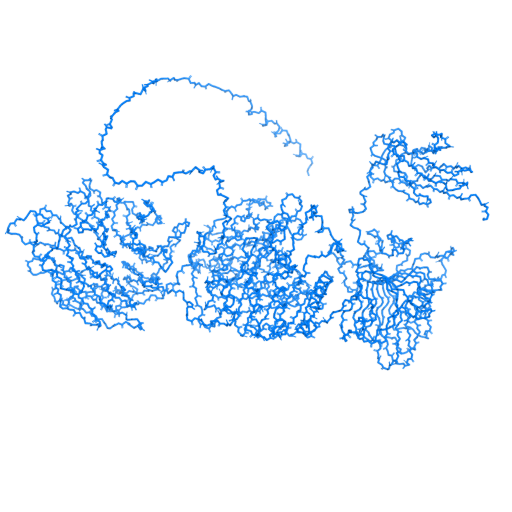204 ASN A CA 1
ATOM 1538 C C . ASN A 1 204 ? 20.489 -9.973 -64.521 1.00 54.91 204 ASN A C 1
ATOM 1540 O O . ASN A 1 204 ? 20.741 -8.904 -63.971 1.00 54.91 204 ASN A O 1
ATOM 1544 N N . TRP A 1 205 ? 19.742 -10.032 -65.627 1.00 55.53 205 TRP A N 1
ATOM 1545 C CA . TRP A 1 205 ? 19.328 -8.911 -66.488 1.00 55.53 205 TRP A CA 1
ATOM 1546 C C . TRP A 1 205 ? 18.383 -7.851 -65.873 1.00 55.53 205 TRP A C 1
ATOM 1548 O O . TRP A 1 205 ? 17.987 -6.932 -66.587 1.00 55.53 205 TRP A O 1
ATOM 1558 N N . ASP A 1 206 ? 18.017 -7.944 -64.593 1.00 57.53 206 ASP A N 1
ATOM 1559 C CA . ASP A 1 206 ? 16.952 -7.125 -63.984 1.00 57.53 206 ASP A CA 1
ATOM 1560 C C . ASP A 1 206 ? 17.426 -5.823 -63.294 1.00 57.53 206 ASP A C 1
ATOM 1562 O O . ASP A 1 206 ? 16.587 -5.051 -62.830 1.00 57.53 206 ASP A O 1
ATOM 1566 N N . CYS A 1 207 ? 18.738 -5.551 -63.225 1.00 60.50 207 CYS A N 1
ATOM 1567 C CA . CYS A 1 207 ? 19.295 -4.421 -62.453 1.00 60.50 207 CYS A CA 1
ATOM 1568 C C . CYS A 1 207 ? 19.872 -3.244 -63.270 1.00 60.50 207 CYS A C 1
ATOM 1570 O O . CYS A 1 207 ? 20.071 -2.176 -62.700 1.00 60.50 207 CYS A O 1
ATOM 1572 N N . GLY A 1 208 ? 20.135 -3.388 -64.576 1.00 53.69 208 GLY A N 1
ATOM 1573 C CA . GLY A 1 208 ? 20.773 -2.324 -65.368 1.00 53.69 208 GLY A CA 1
ATOM 1574 C C . GLY A 1 208 ? 21.330 -2.784 -66.721 1.00 53.69 208 GLY A C 1
ATOM 1575 O O . GLY A 1 208 ? 21.271 -3.963 -67.077 1.00 53.69 208 GLY A O 1
ATOM 1576 N N . MET A 1 209 ? 21.857 -1.849 -67.520 1.00 50.22 209 MET A N 1
ATOM 1577 C CA . MET A 1 209 ? 22.396 -2.147 -68.857 1.00 50.22 209 MET A CA 1
ATOM 1578 C C . MET A 1 209 ? 23.787 -2.802 -68.808 1.00 50.22 209 MET A C 1
ATOM 1580 O O . MET A 1 209 ? 24.802 -2.120 -68.701 1.00 50.22 209 MET A O 1
ATOM 1584 N N . TYR A 1 210 ? 23.839 -4.119 -69.024 1.00 48.97 210 TYR A N 1
ATOM 1585 C CA . TYR A 1 210 ? 25.085 -4.884 -69.154 1.00 48.97 210 TYR A CA 1
ATOM 1586 C C . TYR A 1 210 ? 26.026 -4.339 -70.251 1.00 48.97 210 TYR A C 1
ATOM 1588 O O . TYR A 1 210 ? 25.701 -4.360 -71.444 1.00 48.97 210 TYR A O 1
ATOM 1596 N N . LEU A 1 211 ? 27.235 -3.926 -69.854 1.00 53.38 211 LEU A N 1
ATOM 1597 C CA . LEU A 1 211 ? 28.382 -3.740 -70.747 1.00 53.38 211 LEU A CA 1
ATOM 1598 C C . LEU A 1 211 ? 29.196 -5.052 -70.783 1.00 53.38 211 LEU A C 1
ATOM 1600 O O . LEU A 1 211 ? 29.785 -5.398 -69.763 1.00 53.38 211 LEU A O 1
ATOM 1604 N N . PRO A 1 212 ? 29.294 -5.779 -71.921 1.00 46.28 212 PRO A N 1
ATOM 1605 C CA . PRO A 1 212 ? 29.707 -7.194 -71.922 1.00 46.28 212 PRO A CA 1
ATOM 1606 C C . PRO A 1 212 ? 31.129 -7.590 -71.489 1.00 46.28 212 PRO A C 1
ATOM 1608 O O . PRO A 1 212 ? 31.503 -8.741 -71.683 1.00 46.28 212 PRO A O 1
ATOM 1611 N N . ASN A 1 213 ? 31.935 -6.667 -70.963 1.00 50.75 213 ASN A N 1
ATOM 1612 C CA . ASN A 1 213 ? 33.349 -6.881 -70.633 1.00 50.75 213 ASN A CA 1
ATOM 1613 C C . ASN A 1 213 ? 33.726 -6.331 -69.243 1.00 50.75 213 ASN A C 1
ATOM 1615 O O . ASN A 1 213 ? 34.881 -5.965 -69.033 1.00 50.75 213 ASN A O 1
ATOM 1619 N N . LEU A 1 214 ? 32.761 -6.190 -68.331 1.00 51.78 214 LEU A N 1
ATOM 1620 C CA . LEU A 1 214 ? 32.981 -5.682 -66.977 1.00 51.78 214 LEU A CA 1
ATOM 1621 C C . LEU A 1 214 ? 32.377 -6.688 -65.983 1.00 51.78 214 LEU A C 1
ATOM 1623 O O . LEU A 1 214 ? 31.172 -6.935 -66.020 1.00 51.78 214 LEU A O 1
ATOM 1627 N N . GLN A 1 215 ? 33.237 -7.302 -65.162 1.00 53.59 215 GLN A N 1
ATOM 1628 C CA . GLN A 1 215 ? 32.847 -7.971 -63.911 1.00 53.59 215 GLN A CA 1
ATOM 1629 C C . GLN A 1 215 ? 32.324 -6.919 -62.913 1.00 53.59 215 GLN A C 1
ATOM 1631 O O . GLN A 1 215 ? 32.382 -5.723 -63.212 1.00 53.59 215 GLN A O 1
ATOM 1636 N N . ASP A 1 216 ? 31.787 -7.351 -61.769 1.00 55.28 216 ASP A N 1
ATOM 1637 C CA . ASP A 1 216 ? 31.510 -6.430 -60.659 1.00 55.28 216 ASP A CA 1
ATOM 1638 C C . ASP A 1 216 ? 32.832 -5.839 -60.128 1.00 55.28 216 ASP A C 1
ATOM 1640 O O . ASP A 1 216 ? 33.888 -6.440 -60.317 1.00 55.28 216 ASP A O 1
ATOM 1644 N N . TRP A 1 217 ? 32.790 -4.636 -59.553 1.00 61.88 217 TRP A N 1
ATOM 1645 C CA . TRP A 1 217 ? 33.989 -3.890 -59.136 1.00 61.88 217 TRP A CA 1
ATOM 1646 C C . TRP A 1 217 ? 34.088 -3.692 -57.626 1.00 61.88 217 TRP A C 1
ATOM 1648 O O . TRP A 1 217 ? 35.197 -3.481 -57.150 1.00 61.88 217 TRP A O 1
ATOM 1658 N N . HIS A 1 218 ? 32.963 -3.688 -56.897 1.00 78.31 218 HIS A N 1
ATOM 1659 C CA . HIS A 1 218 ? 32.925 -3.544 -55.436 1.00 78.31 218 HIS A CA 1
ATOM 1660 C C . HIS A 1 218 ? 31.500 -3.757 -54.902 1.00 78.31 218 HIS A C 1
ATOM 1662 O O . HIS A 1 218 ? 30.575 -3.061 -55.342 1.00 78.31 218 HIS A O 1
ATOM 1668 N N . SER A 1 219 ? 31.329 -4.665 -53.938 1.00 84.25 219 SER A N 1
ATOM 1669 C CA . SER A 1 219 ? 30.091 -4.853 -53.172 1.00 84.25 219 SER A CA 1
ATOM 1670 C C . SER A 1 219 ? 30.360 -4.679 -51.669 1.00 84.25 219 SER A C 1
ATOM 1672 O O . SER A 1 219 ? 31.263 -5.306 -51.128 1.00 84.25 219 SER A O 1
ATOM 1674 N N . GLU A 1 220 ? 29.578 -3.849 -50.973 1.00 87.12 220 GLU A N 1
ATOM 1675 C CA . GLU A 1 220 ? 29.812 -3.508 -49.554 1.00 87.12 220 GLU A CA 1
ATOM 1676 C C . GLU A 1 220 ? 28.523 -3.372 -48.729 1.00 87.12 220 GLU A C 1
ATOM 1678 O O . GLU A 1 220 ? 27.422 -3.210 -49.265 1.00 87.12 220 GLU A O 1
ATOM 1683 N N . VAL A 1 221 ? 28.696 -3.374 -47.403 1.00 86.75 221 VAL A N 1
ATOM 1684 C CA . VAL A 1 221 ? 27.666 -3.128 -46.378 1.00 86.75 221 VAL A CA 1
ATOM 1685 C C . VAL A 1 221 ? 26.433 -4.035 -46.551 1.00 86.75 221 VAL A C 1
ATOM 1687 O O . VAL A 1 221 ? 25.327 -3.541 -46.775 1.00 86.75 221 VAL A O 1
ATOM 1690 N N . PRO A 1 222 ? 26.592 -5.370 -46.462 1.00 92.69 222 PRO A N 1
ATOM 1691 C CA . PRO A 1 222 ? 25.470 -6.284 -46.594 1.00 92.69 222 PRO A CA 1
ATOM 1692 C C . PRO A 1 222 ? 24.536 -6.221 -45.384 1.00 92.69 222 PRO A C 1
ATOM 1694 O O . PRO A 1 222 ? 24.970 -6.123 -44.233 1.00 92.69 222 PRO A O 1
ATOM 1697 N N . VAL A 1 223 ? 23.241 -6.360 -45.647 1.00 92.88 223 VAL A N 1
ATOM 1698 C CA . VAL A 1 223 ? 22.190 -6.431 -44.629 1.00 92.88 223 VAL A CA 1
ATOM 1699 C C . VAL A 1 223 ? 21.321 -7.658 -44.846 1.00 92.88 223 VAL A C 1
ATOM 1701 O O . VAL A 1 223 ? 21.048 -8.028 -45.989 1.00 92.88 223 VAL A O 1
ATOM 1704 N N . ILE A 1 224 ? 20.886 -8.310 -43.765 1.00 95.56 224 ILE A N 1
ATOM 1705 C CA . ILE A 1 224 ? 20.137 -9.574 -43.832 1.00 95.56 224 ILE A CA 1
ATOM 1706 C C . ILE A 1 224 ? 18.831 -9.522 -43.038 1.00 95.56 224 ILE A C 1
ATOM 1708 O O . ILE A 1 224 ? 18.790 -9.076 -41.898 1.00 95.56 224 ILE A O 1
ATOM 1712 N N . GLY A 1 225 ? 17.753 -10.007 -43.655 1.00 94.88 225 GLY A N 1
ATOM 1713 C CA . GLY A 1 225 ? 16.419 -10.093 -43.066 1.00 94.88 225 GLY A CA 1
ATOM 1714 C C . GLY A 1 225 ? 15.814 -11.481 -43.249 1.00 94.88 225 GLY A C 1
ATOM 1715 O O . GLY A 1 225 ? 16.158 -12.201 -44.189 1.00 94.88 225 GLY A O 1
ATOM 1716 N N . LEU A 1 226 ? 14.888 -11.844 -42.361 1.00 94.19 226 LEU A N 1
ATOM 1717 C CA . LEU A 1 226 ? 14.213 -13.141 -42.320 1.00 94.19 226 LEU A CA 1
ATOM 1718 C C . LEU A 1 226 ? 12.709 -12.929 -42.109 1.00 94.19 226 LEU A C 1
ATOM 1720 O O . LEU A 1 226 ? 12.327 -12.253 -41.159 1.00 94.19 226 LEU A O 1
ATOM 1724 N N . ASP A 1 227 ? 11.867 -13.486 -42.982 1.00 92.75 227 ASP A N 1
ATOM 1725 C CA . ASP A 1 227 ? 10.407 -13.475 -42.803 1.00 92.75 227 ASP A CA 1
ATOM 1726 C C . ASP A 1 227 ? 9.908 -14.637 -41.920 1.00 92.75 227 ASP A C 1
ATOM 1728 O O . ASP A 1 227 ? 10.591 -15.647 -41.721 1.00 92.75 227 ASP A O 1
ATOM 1732 N N . GLN A 1 228 ? 8.669 -14.531 -41.431 1.00 89.31 228 GLN A N 1
ATOM 1733 C CA . GLN A 1 228 ? 8.015 -15.563 -40.607 1.00 89.31 228 GLN A CA 1
ATOM 1734 C C . GLN A 1 228 ? 7.860 -16.941 -41.287 1.00 89.31 228 GLN A C 1
ATOM 1736 O O . GLN A 1 228 ? 7.539 -17.922 -40.617 1.00 89.31 228 GLN A O 1
ATOM 1741 N N . ALA A 1 229 ? 8.064 -17.051 -42.604 1.00 90.62 229 ALA A N 1
ATOM 1742 C CA . ALA A 1 229 ? 8.048 -18.317 -43.343 1.00 90.62 229 ALA A CA 1
ATOM 1743 C C . ALA A 1 229 ? 9.454 -18.906 -43.569 1.00 90.62 229 ALA A C 1
ATOM 1745 O O . ALA A 1 229 ? 9.593 -19.899 -44.290 1.00 90.62 229 ALA A O 1
ATOM 1746 N N . GLY A 1 230 ? 10.492 -18.322 -42.965 1.00 92.81 230 GLY A N 1
ATOM 1747 C CA . GLY A 1 230 ? 11.870 -18.777 -43.104 1.00 92.81 230 GLY A CA 1
ATOM 1748 C C . GLY A 1 230 ? 12.552 -18.291 -44.384 1.00 92.81 230 GLY A C 1
ATOM 1749 O O . GLY A 1 230 ? 13.556 -18.874 -44.794 1.00 92.81 230 GLY A O 1
ATOM 1750 N N . ARG A 1 231 ? 12.030 -17.267 -45.069 1.00 94.69 231 ARG A N 1
ATOM 1751 C CA . ARG A 1 231 ? 12.695 -16.683 -46.241 1.00 94.69 231 ARG A CA 1
ATOM 1752 C C . ARG A 1 231 ? 13.740 -15.668 -45.810 1.00 94.69 231 ARG A C 1
ATOM 1754 O O . ARG A 1 231 ? 13.414 -14.689 -45.151 1.00 94.69 231 ARG A O 1
ATOM 1761 N N . LEU A 1 232 ? 14.968 -15.869 -46.260 1.00 95.94 232 LEU A N 1
ATOM 1762 C CA . LEU A 1 232 ? 16.061 -14.918 -46.128 1.00 95.94 232 LEU A CA 1
ATOM 1763 C C . LEU A 1 232 ? 16.043 -13.928 -47.294 1.00 95.94 232 LEU A C 1
ATOM 1765 O O . LEU A 1 232 ? 15.719 -14.291 -48.432 1.00 95.94 232 LEU A O 1
ATOM 1769 N N . MET A 1 233 ? 16.439 -12.692 -47.023 1.00 95.44 233 MET A N 1
ATOM 1770 C CA . MET A 1 233 ? 16.791 -11.698 -48.029 1.00 95.44 233 MET A CA 1
ATOM 1771 C C . MET A 1 233 ? 18.069 -10.991 -47.593 1.00 95.44 233 MET A C 1
ATOM 1773 O O . MET A 1 233 ? 18.135 -10.492 -46.473 1.00 95.44 233 MET A O 1
ATOM 1777 N N . VAL A 1 234 ? 19.061 -10.957 -48.479 1.00 94.94 234 VAL A N 1
ATOM 1778 C CA . VAL A 1 234 ? 20.296 -10.184 -48.306 1.00 94.94 234 VAL A CA 1
ATOM 1779 C C . VAL A 1 234 ? 20.308 -9.076 -49.345 1.00 94.94 234 VAL A C 1
ATOM 1781 O O . VAL A 1 234 ? 20.114 -9.367 -50.524 1.00 94.94 234 VAL A O 1
ATOM 1784 N N . GLU A 1 235 ? 20.513 -7.839 -48.910 1.00 92.69 235 GLU A N 1
ATOM 1785 C CA . GLU A 1 235 ? 20.658 -6.627 -49.731 1.00 92.69 235 GLU A CA 1
ATOM 1786 C C . GLU A 1 235 ? 22.054 -6.040 -49.501 1.00 92.69 235 GLU A C 1
ATOM 1788 O O . GLU A 1 235 ? 22.629 -6.244 -48.431 1.00 92.69 235 GLU A O 1
ATOM 1793 N N . TRP A 1 236 ? 22.631 -5.384 -50.506 1.00 88.38 236 TRP A N 1
ATOM 1794 C CA . TRP A 1 236 ? 23.945 -4.746 -50.401 1.00 88.38 236 TRP A CA 1
ATOM 1795 C C . TRP A 1 236 ? 24.115 -3.634 -51.438 1.00 88.38 236 TRP A C 1
ATOM 1797 O O . TRP A 1 236 ? 23.421 -3.601 -52.458 1.00 88.38 236 TRP A O 1
ATOM 1807 N N . LEU A 1 237 ? 25.096 -2.757 -51.220 1.00 83.75 237 LEU A N 1
ATOM 1808 C CA . LEU A 1 237 ? 25.467 -1.724 -52.184 1.00 83.75 237 LEU A CA 1
ATOM 1809 C C . LEU A 1 237 ? 26.443 -2.295 -53.218 1.00 83.75 237 LEU A C 1
ATOM 1811 O O . LEU A 1 237 ? 27.504 -2.788 -52.843 1.00 83.75 237 LEU A O 1
ATOM 1815 N N . ALA A 1 238 ? 26.124 -2.175 -54.509 1.00 81.12 238 ALA A N 1
ATOM 1816 C CA . ALA A 1 238 ? 27.014 -2.560 -55.609 1.00 81.12 238 ALA A CA 1
ATOM 1817 C C . ALA A 1 238 ? 27.416 -1.347 -56.466 1.00 81.12 238 ALA A C 1
ATOM 1819 O O . ALA A 1 238 ? 26.581 -0.511 -56.842 1.00 81.12 238 ALA A O 1
ATOM 1820 N N . TYR A 1 239 ? 28.704 -1.248 -56.796 1.00 76.56 239 TYR A N 1
ATOM 1821 C CA . TYR A 1 239 ? 29.291 -0.123 -57.531 1.00 76.56 239 TYR A CA 1
ATOM 1822 C C . TYR A 1 239 ? 29.642 -0.517 -58.968 1.00 76.56 239 TYR A C 1
ATOM 1824 O O . TYR A 1 239 ? 30.806 -0.692 -59.328 1.00 76.56 239 TYR A O 1
ATOM 1832 N N . GLU A 1 240 ? 28.622 -0.618 -59.819 1.00 69.25 240 GLU A N 1
ATOM 1833 C CA . GLU A 1 240 ? 28.810 -1.023 -61.212 1.00 69.25 240 GLU A CA 1
ATOM 1834 C C . GLU A 1 240 ? 29.272 0.155 -62.112 1.00 69.25 240 GLU A C 1
ATOM 1836 O O . GLU A 1 240 ? 28.951 1.321 -61.849 1.00 69.25 240 GLU A O 1
ATOM 1841 N N . PRO A 1 241 ? 30.026 -0.094 -63.207 1.00 57.78 241 PRO A N 1
ATOM 1842 C CA . PRO A 1 241 ? 30.534 0.960 -64.097 1.00 57.78 241 PRO A CA 1
ATOM 1843 C C . PRO A 1 241 ? 29.465 1.733 -64.898 1.00 57.78 241 PRO A C 1
ATOM 1845 O O . PRO A 1 241 ? 29.296 1.553 -66.106 1.00 57.78 241 PRO A O 1
ATOM 1848 N N . GLY A 1 242 ? 28.794 2.675 -64.242 1.00 57.19 242 GLY A N 1
ATOM 1849 C CA . GLY A 1 242 ? 27.862 3.625 -64.855 1.00 57.19 242 GLY A CA 1
ATOM 1850 C C . GLY A 1 242 ? 26.729 4.043 -63.922 1.00 57.19 242 GLY A C 1
ATOM 1851 O O . GLY A 1 242 ? 26.321 5.204 -63.960 1.00 57.19 242 GLY A O 1
ATOM 1852 N N . GLU A 1 243 ? 26.278 3.127 -63.065 1.00 65.44 243 GLU A N 1
ATOM 1853 C CA . GLU A 1 243 ? 25.219 3.321 -62.074 1.00 65.44 243 GLU A CA 1
ATOM 1854 C C . GLU A 1 243 ? 25.555 2.496 -60.821 1.00 65.44 243 GLU A C 1
ATOM 1856 O O . GLU A 1 243 ? 25.907 1.325 -60.924 1.00 65.44 243 GLU A O 1
ATOM 1861 N N . ASN A 1 244 ? 25.434 3.092 -59.632 1.00 74.38 244 ASN A N 1
ATOM 1862 C CA . ASN A 1 244 ? 25.388 2.310 -58.394 1.00 74.38 244 ASN A CA 1
ATOM 1863 C C . ASN A 1 244 ? 24.038 1.577 -58.339 1.00 74.38 244 ASN A C 1
ATOM 1865 O O . ASN A 1 244 ? 23.043 2.125 -58.810 1.00 74.38 244 ASN A O 1
ATOM 1869 N N . THR A 1 245 ? 23.967 0.397 -57.729 1.00 78.06 245 THR A N 1
ATOM 1870 C CA . THR A 1 245 ? 22.700 -0.331 -57.544 1.00 78.06 245 THR A CA 1
ATOM 1871 C C . THR A 1 245 ? 22.580 -0.911 -56.133 1.00 78.06 245 THR A C 1
ATOM 1873 O O . THR A 1 245 ? 23.551 -0.947 -55.378 1.00 78.06 245 THR A O 1
ATOM 1876 N N . MET A 1 246 ? 21.363 -1.330 -55.777 1.00 83.00 246 MET A N 1
ATOM 1877 C CA . MET A 1 246 ? 21.035 -2.023 -54.523 1.00 83.00 246 MET A CA 1
ATOM 1878 C C . MET A 1 246 ? 20.487 -3.423 -54.847 1.00 83.00 246 MET A C 1
ATOM 1880 O O . MET A 1 246 ? 19.264 -3.623 -54.847 1.00 83.00 246 MET A O 1
ATOM 1884 N N . PRO A 1 247 ? 21.338 -4.370 -55.281 1.00 86.31 247 PRO A N 1
ATOM 1885 C CA . PRO A 1 247 ? 20.939 -5.752 -55.514 1.00 86.31 247 PRO A CA 1
ATOM 1886 C C . PRO A 1 247 ? 20.481 -6.457 -54.236 1.00 86.31 247 PRO A C 1
ATOM 1888 O O . PRO A 1 247 ? 20.895 -6.134 -53.127 1.00 86.31 247 PRO A O 1
ATOM 1891 N N . TYR A 1 248 ? 19.645 -7.477 -54.416 1.00 89.88 248 TYR A N 1
ATOM 1892 C CA . TYR A 1 248 ? 19.301 -8.414 -53.356 1.00 89.88 248 TYR A CA 1
ATOM 1893 C C . TYR A 1 248 ? 19.259 -9.864 -53.850 1.00 89.88 248 TYR A C 1
ATOM 1895 O O . TYR A 1 248 ? 18.947 -10.155 -55.011 1.00 89.88 248 TYR A O 1
ATOM 1903 N N . SER A 1 249 ? 19.509 -10.790 -52.928 1.00 91.75 249 SER A N 1
ATOM 1904 C CA . SER A 1 249 ? 19.378 -12.240 -53.097 1.00 91.75 249 SER A CA 1
ATOM 1905 C C . SER A 1 249 ? 18.397 -12.788 -52.063 1.00 91.75 249 SER A C 1
ATOM 1907 O O . SER A 1 249 ? 18.488 -12.446 -50.888 1.00 91.75 249 SER A O 1
ATOM 1909 N N . THR A 1 250 ? 17.443 -13.634 -52.470 1.00 92.38 250 THR A N 1
ATOM 1910 C CA . THR A 1 250 ? 16.437 -14.208 -51.556 1.00 92.38 250 THR A CA 1
ATOM 1911 C C . THR A 1 250 ? 16.196 -15.700 -51.792 1.00 92.38 250 THR A C 1
ATOM 1913 O O . THR A 1 250 ? 16.114 -16.167 -52.928 1.00 92.38 250 THR A O 1
ATOM 1916 N N . TRP A 1 251 ? 16.102 -16.465 -50.703 1.00 94.50 251 TRP A N 1
ATOM 1917 C CA . TRP A 1 251 ? 15.899 -17.918 -50.696 1.00 94.50 251 TRP A CA 1
ATOM 1918 C C . TRP A 1 251 ? 15.244 -18.363 -49.377 1.00 94.50 251 TRP A C 1
ATOM 1920 O O . TRP A 1 251 ? 15.063 -17.560 -48.471 1.00 94.50 251 TRP A O 1
ATOM 1930 N N . LEU A 1 252 ? 14.854 -19.635 -49.253 1.00 94.44 252 LEU A N 1
ATOM 1931 C CA . LEU A 1 252 ? 14.385 -20.199 -47.976 1.00 94.44 252 LEU A CA 1
ATOM 1932 C C . LEU A 1 252 ? 15.579 -20.704 -47.151 1.00 94.44 252 LEU A C 1
ATOM 1934 O O . LEU A 1 252 ? 16.466 -21.337 -47.714 1.00 94.44 252 LEU A O 1
ATOM 1938 N N . ASN A 1 253 ? 15.567 -20.519 -45.831 1.00 91.81 253 ASN A N 1
ATOM 1939 C CA . ASN A 1 253 ? 16.575 -20.990 -44.860 1.00 91.81 253 ASN A CA 1
ATOM 1940 C C . ASN A 1 253 ? 16.881 -22.506 -44.921 1.00 91.81 253 ASN A C 1
ATOM 1942 O O . ASN A 1 253 ? 17.964 -22.954 -44.530 1.00 91.81 253 ASN A O 1
ATOM 1946 N N . SER A 1 254 ? 15.927 -23.291 -45.425 1.00 88.19 254 SER A N 1
ATOM 1947 C CA . SER A 1 254 ? 16.024 -24.733 -45.692 1.00 88.19 254 SER A CA 1
ATOM 1948 C C . SER A 1 254 ? 16.668 -25.084 -47.043 1.00 88.19 254 SER A C 1
ATOM 1950 O O . SER A 1 254 ? 16.992 -26.248 -47.285 1.00 88.19 254 SER A O 1
ATOM 1952 N N . GLY A 1 255 ? 16.850 -24.102 -47.927 1.00 87.75 255 GLY A N 1
ATOM 1953 C CA . GLY A 1 255 ? 17.506 -24.226 -49.227 1.00 87.75 255 GLY A CA 1
ATOM 1954 C C . GLY A 1 255 ? 18.962 -23.751 -49.223 1.00 87.75 255 GLY A C 1
ATOM 1955 O O . GLY A 1 255 ? 19.532 -23.388 -48.196 1.00 87.75 255 GLY A O 1
ATOM 1956 N N . THR A 1 256 ? 19.572 -23.749 -50.406 1.00 86.56 256 THR A N 1
ATOM 1957 C CA . THR A 1 256 ? 20.897 -23.157 -50.645 1.00 86.56 256 THR A CA 1
ATOM 1958 C C . THR A 1 256 ? 20.765 -21.698 -51.091 1.00 86.56 256 THR A C 1
ATOM 1960 O O . THR A 1 256 ? 19.802 -21.395 -51.804 1.00 86.56 256 THR A O 1
ATOM 1963 N N . PRO A 1 257 ? 21.734 -20.820 -50.770 1.00 89.06 257 PRO A N 1
ATOM 1964 C CA . PRO A 1 257 ? 21.790 -19.480 -51.347 1.00 89.06 257 PRO A CA 1
ATOM 1965 C C . PRO A 1 257 ? 21.809 -19.513 -52.885 1.00 89.06 257 PRO A C 1
ATOM 1967 O O . PRO A 1 257 ? 22.309 -20.482 -53.474 1.00 89.06 257 PRO A O 1
ATOM 1970 N N . PRO A 1 258 ? 21.247 -18.497 -53.559 1.00 85.75 258 PRO A N 1
ATOM 1971 C CA . PRO A 1 258 ? 21.207 -18.451 -55.012 1.00 85.75 258 PRO A CA 1
ATOM 1972 C C . PRO A 1 258 ? 22.578 -18.056 -55.578 1.00 85.75 258 PRO A C 1
ATOM 1974 O O . PRO A 1 258 ? 23.203 -17.115 -55.109 1.00 85.75 258 PRO A O 1
ATOM 1977 N N . LEU A 1 259 ? 23.013 -18.733 -56.646 1.00 75.81 259 LEU A N 1
ATOM 1978 C CA . LEU A 1 259 ? 24.264 -18.418 -57.363 1.00 75.81 259 LEU A CA 1
ATOM 1979 C C . LEU A 1 259 ? 24.184 -17.142 -58.226 1.00 75.81 259 LEU A C 1
ATOM 1981 O O . LEU A 1 259 ? 25.141 -16.808 -58.918 1.00 75.81 259 LEU A O 1
ATOM 1985 N N . VAL A 1 260 ? 23.015 -16.498 -58.275 1.00 75.06 260 VAL A N 1
ATOM 1986 C CA . VAL A 1 260 ? 22.719 -15.333 -59.114 1.00 75.06 260 VAL A CA 1
ATOM 1987 C C . VAL A 1 260 ? 21.738 -14.429 -58.365 1.00 75.06 260 VAL A C 1
ATOM 1989 O O . VAL A 1 260 ? 20.782 -14.917 -57.755 1.00 75.06 260 VAL A O 1
ATOM 1992 N N . ARG A 1 261 ? 21.962 -13.115 -58.446 1.00 82.25 261 ARG A N 1
ATOM 1993 C CA . ARG A 1 261 ? 21.160 -12.068 -57.789 1.00 82.25 261 ARG A CA 1
ATOM 1994 C C . ARG A 1 261 ? 19.671 -12.181 -58.143 1.00 82.25 261 ARG A C 1
ATOM 1996 O O . ARG A 1 261 ? 19.309 -12.425 -59.297 1.00 82.25 261 ARG A O 1
ATOM 2003 N N . SER A 1 262 ? 18.800 -11.989 -57.152 1.00 86.38 262 SER A N 1
ATOM 2004 C CA . SER A 1 262 ? 17.342 -12.158 -57.287 1.00 86.38 262 SER A CA 1
ATOM 2005 C C . SER A 1 262 ? 16.616 -10.923 -57.833 1.00 86.38 262 SER A C 1
ATOM 2007 O O . SER A 1 262 ? 15.534 -11.062 -58.399 1.00 86.38 262 SER A O 1
ATOM 2009 N N . GLY A 1 263 ? 17.192 -9.730 -57.683 1.00 85.69 263 GLY A N 1
ATOM 2010 C CA . GLY A 1 263 ? 16.678 -8.478 -58.244 1.00 85.69 263 GLY A CA 1
ATOM 2011 C C . GLY A 1 263 ? 17.381 -7.262 -57.640 1.00 85.69 263 GLY A C 1
ATOM 2012 O O . GLY A 1 263 ? 18.407 -7.418 -56.986 1.00 85.69 263 GLY A O 1
ATOM 2013 N N . CYS A 1 264 ? 16.808 -6.068 -57.823 1.00 83.25 264 CYS A N 1
ATOM 2014 C CA . CYS A 1 264 ? 17.277 -4.827 -57.198 1.00 83.25 264 CYS A CA 1
ATOM 2015 C C . CYS A 1 264 ? 16.149 -4.064 -56.477 1.00 83.25 264 CYS A C 1
ATOM 2017 O O . CYS A 1 264 ? 14.979 -4.134 -56.872 1.00 83.25 264 CYS A O 1
ATOM 2019 N N . VAL A 1 265 ? 16.507 -3.325 -55.424 1.00 87.12 265 VAL A N 1
ATOM 2020 C CA . VAL A 1 265 ? 15.652 -2.347 -54.734 1.00 87.12 265 VAL A CA 1
ATOM 2021 C C . VAL A 1 265 ? 15.620 -1.055 -55.558 1.00 87.12 265 VAL A C 1
ATOM 2023 O O . VAL A 1 265 ? 16.687 -0.513 -55.836 1.00 87.12 265 VAL A O 1
ATOM 2026 N N . PRO A 1 266 ? 14.453 -0.517 -55.956 1.00 83.31 266 PRO A N 1
ATOM 2027 C CA . PRO A 1 266 ? 14.373 0.677 -56.789 1.00 83.31 266 PRO A CA 1
ATOM 2028 C C . PRO A 1 266 ? 14.733 1.955 -56.015 1.00 83.31 266 PRO A C 1
ATOM 2030 O O . PRO A 1 266 ? 14.160 2.229 -54.954 1.00 83.31 266 PRO A O 1
ATOM 2033 N N . SER A 1 267 ? 15.627 2.755 -56.609 1.00 75.81 267 SER A N 1
ATOM 2034 C CA . SER A 1 267 ? 15.997 4.115 -56.182 1.00 75.81 267 SER A CA 1
ATOM 2035 C C . SER A 1 267 ? 14.762 4.974 -55.899 1.00 75.81 267 SER A C 1
ATOM 2037 O O . SER A 1 267 ? 13.822 5.023 -56.700 1.00 75.81 267 SER A O 1
ATOM 2039 N N . GLY A 1 268 ? 14.783 5.692 -54.777 1.00 67.19 268 GLY A N 1
ATOM 2040 C CA . GLY A 1 268 ? 13.765 6.680 -54.432 1.00 67.19 268 GLY A CA 1
ATOM 2041 C C . GLY A 1 268 ? 14.036 8.057 -55.050 1.00 67.19 268 GLY A C 1
ATOM 2042 O O . GLY A 1 268 ? 13.100 8.832 -55.257 1.00 67.19 268 GLY A O 1
ATOM 2043 N N . ALA A 1 269 ? 15.293 8.359 -55.391 1.00 62.47 269 ALA A N 1
ATOM 2044 C CA . ALA A 1 269 ? 15.707 9.586 -56.079 1.00 62.47 269 ALA A CA 1
ATOM 2045 C C . ALA A 1 269 ? 15.614 9.505 -57.619 1.00 62.47 269 ALA A C 1
ATOM 2047 O O . ALA A 1 269 ? 15.695 10.534 -58.295 1.00 62.47 269 ALA A O 1
ATOM 2048 N N . GLY A 1 270 ? 15.463 8.303 -58.182 1.00 60.25 270 GLY A N 1
ATOM 2049 C CA . GLY A 1 270 ? 15.396 8.023 -59.620 1.00 60.25 270 GLY A CA 1
ATOM 2050 C C . GLY A 1 270 ? 16.750 7.927 -60.340 1.00 60.25 270 GLY A C 1
ATOM 2051 O O . GLY A 1 270 ? 16.764 7.593 -61.522 1.00 60.25 270 GLY A O 1
ATOM 2052 N N . ILE A 1 271 ? 17.868 8.218 -59.660 1.00 59.09 271 ILE A N 1
ATOM 2053 C CA . ILE A 1 271 ? 19.251 7.979 -60.113 1.00 59.09 271 ILE A CA 1
ATOM 2054 C C . ILE A 1 271 ? 20.127 7.782 -58.867 1.00 59.09 271 ILE A C 1
ATOM 2056 O O . ILE A 1 271 ? 20.326 8.742 -58.119 1.00 59.09 271 ILE A O 1
ATOM 2060 N N . TYR A 1 272 ? 20.729 6.603 -58.687 1.00 57.06 272 TYR A N 1
ATOM 2061 C CA . TYR A 1 272 ? 21.653 6.350 -57.575 1.00 57.06 272 TYR A CA 1
ATOM 2062 C C . TYR A 1 272 ? 22.935 7.186 -57.729 1.00 57.06 272 TYR A C 1
ATOM 2064 O O . TYR A 1 272 ? 23.797 6.904 -58.565 1.00 57.06 272 TYR A O 1
ATOM 2072 N N . ARG A 1 273 ? 23.094 8.234 -56.914 1.00 53.28 273 ARG A N 1
ATOM 2073 C CA . ARG A 1 273 ? 24.295 9.091 -56.900 1.00 53.28 273 ARG A CA 1
ATOM 2074 C C . ARG A 1 273 ? 25.032 8.989 -55.570 1.00 53.28 273 ARG A C 1
ATOM 2076 O O . ARG A 1 273 ? 25.044 9.951 -54.813 1.00 53.28 273 ARG A O 1
ATOM 2083 N N . ARG A 1 274 ? 25.697 7.848 -55.348 1.00 50.69 274 ARG A N 1
ATOM 2084 C CA . ARG A 1 274 ? 26.255 7.399 -54.056 1.00 50.69 274 ARG A CA 1
ATOM 2085 C C . ARG A 1 274 ? 25.170 7.249 -52.982 1.00 50.69 274 ARG A C 1
ATOM 2087 O O . ARG A 1 274 ? 24.724 8.235 -52.402 1.00 50.69 274 ARG A O 1
ATOM 2094 N N . ALA A 1 275 ? 24.813 6.008 -52.664 1.00 49.94 275 ALA A N 1
ATOM 2095 C CA . ALA A 1 275 ? 24.408 5.702 -51.296 1.00 49.94 275 ALA A CA 1
ATOM 2096 C C . ALA A 1 275 ? 25.638 5.941 -50.400 1.00 49.94 275 ALA A C 1
ATOM 2098 O O . ALA A 1 275 ? 26.757 5.613 -50.794 1.00 49.94 275 ALA A O 1
ATOM 2099 N N . ALA A 1 276 ? 25.457 6.610 -49.264 1.00 48.84 276 ALA A N 1
ATOM 2100 C CA . ALA A 1 276 ? 26.555 7.031 -48.389 1.00 48.84 276 ALA A CA 1
ATOM 2101 C C . ALA A 1 276 ? 26.282 6.672 -46.920 1.00 48.84 276 ALA A C 1
ATOM 2103 O O . ALA A 1 276 ? 26.728 7.373 -46.010 1.00 48.84 276 ALA A O 1
ATOM 2104 N N . GLY A 1 277 ? 25.550 5.580 -46.694 1.00 59.72 277 GLY A N 1
ATOM 2105 C CA . GLY A 1 277 ? 25.138 5.165 -45.365 1.00 59.72 277 GLY A CA 1
ATOM 2106 C C . GLY A 1 277 ? 24.535 3.766 -45.328 1.00 59.72 277 GLY A C 1
ATOM 2107 O O . GLY A 1 277 ? 23.928 3.306 -46.290 1.00 59.72 277 GLY A O 1
ATOM 2108 N N . ILE A 1 278 ? 24.730 3.147 -44.165 1.00 65.56 278 ILE A N 1
ATOM 2109 C CA . ILE A 1 278 ? 24.142 1.898 -43.673 1.00 65.56 278 ILE A CA 1
ATOM 2110 C C . ILE A 1 278 ? 22.648 1.805 -44.037 1.00 65.56 278 ILE A C 1
ATOM 2112 O O . ILE A 1 278 ? 21.907 2.766 -43.815 1.00 65.56 278 ILE A O 1
ATOM 2116 N N . SER A 1 279 ? 22.211 0.655 -44.556 1.00 85.31 279 SER A N 1
ATOM 2117 C CA . SER A 1 279 ? 20.800 0.259 -44.611 1.00 85.31 279 SER A CA 1
ATOM 2118 C C . SER A 1 279 ? 20.453 -0.673 -43.438 1.00 85.31 279 SER A C 1
ATOM 2120 O O . SER A 1 279 ? 21.332 -1.179 -42.735 1.00 85.31 279 SER A O 1
ATOM 2122 N N . ARG A 1 280 ? 19.160 -0.919 -43.213 1.00 90.75 280 ARG A N 1
ATOM 2123 C CA . ARG A 1 280 ? 18.670 -2.001 -42.345 1.00 90.75 280 ARG A CA 1
ATOM 2124 C C . ARG A 1 280 ? 17.443 -2.635 -42.984 1.00 90.75 280 ARG A C 1
ATOM 2126 O O . ARG A 1 280 ? 16.521 -1.926 -43.396 1.00 90.75 280 ARG A O 1
ATOM 2133 N N . ILE A 1 281 ? 17.436 -3.964 -43.064 1.00 93.62 281 ILE A N 1
ATOM 2134 C CA . ILE A 1 281 ? 16.337 -4.762 -43.611 1.00 93.62 281 ILE A CA 1
ATOM 2135 C C . ILE A 1 281 ? 15.725 -5.636 -42.510 1.00 93.62 281 ILE A C 1
ATOM 2137 O O . ILE A 1 281 ? 16.440 -6.172 -41.670 1.00 93.62 281 ILE A O 1
ATOM 2141 N N . MET A 1 282 ? 14.406 -5.818 -42.531 1.00 93.00 282 MET A N 1
ATOM 2142 C CA . MET A 1 282 ? 13.705 -6.787 -41.683 1.00 93.00 282 MET A CA 1
ATOM 2143 C C . MET A 1 282 ? 12.623 -7.518 -42.476 1.00 93.00 282 MET A C 1
ATOM 2145 O O . MET A 1 282 ? 11.985 -6.933 -43.354 1.00 93.00 282 MET A O 1
ATOM 2149 N N . GLY A 1 283 ? 12.411 -8.798 -42.167 1.00 91.19 283 GLY A N 1
ATOM 2150 C CA . GLY A 1 283 ? 11.277 -9.567 -42.677 1.00 91.19 283 GLY A CA 1
ATOM 2151 C C . GLY A 1 283 ? 10.097 -9.503 -41.710 1.00 91.19 283 GLY A C 1
ATOM 2152 O O . GLY A 1 283 ? 10.280 -9.465 -40.496 1.00 91.19 283 GLY A O 1
ATOM 2153 N N . GLY A 1 284 ? 8.887 -9.457 -42.258 1.00 87.56 284 GLY A N 1
ATOM 2154 C CA . GLY A 1 284 ? 7.635 -9.451 -41.506 1.00 87.56 284 GLY A CA 1
ATOM 2155 C C . GLY A 1 284 ? 6.849 -10.737 -41.747 1.00 87.56 284 GLY A C 1
ATOM 2156 O O . GLY A 1 284 ? 7.354 -11.850 -41.584 1.00 87.56 284 GLY A O 1
ATOM 2157 N N . LEU A 1 285 ? 5.596 -10.575 -42.173 1.00 88.69 285 LEU A N 1
ATOM 2158 C CA . LEU A 1 285 ? 4.726 -11.673 -42.600 1.00 88.69 285 LEU A CA 1
ATOM 2159 C C . LEU A 1 285 ? 5.342 -12.493 -43.767 1.00 88.69 285 LEU A C 1
ATOM 2161 O O . LEU A 1 285 ? 6.260 -12.037 -44.447 1.00 88.69 285 LEU A O 1
ATOM 2165 N N . PRO A 1 286 ? 4.838 -13.702 -44.070 1.00 90.62 286 PRO A N 1
ATOM 2166 C CA . PRO A 1 286 ? 5.342 -14.513 -45.183 1.00 90.62 286 PRO A CA 1
ATOM 2167 C C . PRO A 1 286 ? 5.395 -13.777 -46.540 1.00 90.62 286 PRO A C 1
ATOM 2169 O O . PRO A 1 286 ? 4.364 -13.441 -47.125 1.00 90.62 286 PRO A O 1
ATOM 2172 N N . GLY A 1 287 ? 6.601 -13.596 -47.085 1.00 87.94 287 GLY A N 1
ATOM 2173 C CA . GLY A 1 287 ? 6.881 -12.888 -48.339 1.00 87.94 287 GLY A CA 1
ATOM 2174 C C . GLY A 1 287 ? 7.008 -11.364 -48.223 1.00 87.94 287 GLY A C 1
ATOM 2175 O O . GLY A 1 287 ? 7.011 -10.693 -49.258 1.00 87.94 287 GLY A O 1
ATOM 2176 N N . ASP A 1 288 ? 7.094 -10.832 -47.005 1.00 91.25 288 ASP A N 1
ATOM 2177 C CA . ASP A 1 288 ? 7.014 -9.410 -46.669 1.00 91.25 288 ASP A CA 1
ATOM 2178 C C . ASP A 1 288 ? 8.350 -8.914 -46.081 1.00 91.25 288 ASP A C 1
ATOM 2180 O O . ASP A 1 288 ? 8.830 -9.471 -45.097 1.00 91.25 288 ASP A O 1
ATOM 2184 N N . PHE A 1 289 ? 8.957 -7.867 -46.652 1.00 94.44 289 PHE A N 1
ATOM 2185 C CA . PHE A 1 289 ? 10.176 -7.240 -46.097 1.00 94.44 289 PHE A CA 1
ATOM 2186 C C . PHE A 1 289 ? 10.044 -5.719 -46.049 1.00 94.44 289 PHE A C 1
ATOM 2188 O O . PHE A 1 289 ? 9.306 -5.117 -46.838 1.00 94.44 289 PHE A O 1
ATOM 2195 N N . ARG A 1 290 ? 10.760 -5.085 -45.122 1.00 93.88 290 ARG A N 1
ATOM 2196 C CA . ARG A 1 290 ? 10.978 -3.635 -45.057 1.00 93.88 290 ARG A CA 1
ATOM 2197 C C . ARG A 1 290 ? 12.463 -3.336 -45.118 1.00 93.88 290 ARG A C 1
ATOM 2199 O O . ARG A 1 290 ? 13.259 -4.084 -44.564 1.00 93.88 290 ARG A O 1
ATOM 2206 N N . LEU A 1 291 ? 12.799 -2.225 -45.758 1.00 93.25 291 LEU A N 1
ATOM 2207 C CA . LEU A 1 291 ? 14.152 -1.697 -45.857 1.00 93.25 291 LEU A CA 1
ATOM 2208 C C . LEU A 1 291 ? 14.124 -0.199 -45.547 1.00 93.25 291 LEU A C 1
ATOM 2210 O O . LEU A 1 291 ? 13.373 0.540 -46.190 1.00 93.25 291 LEU A O 1
ATOM 2214 N N . ALA A 1 292 ? 14.950 0.246 -44.606 1.00 92.06 292 ALA A N 1
ATOM 2215 C CA . ALA A 1 292 ? 15.281 1.656 -44.427 1.00 92.06 292 ALA A CA 1
ATOM 2216 C C . ALA A 1 292 ? 16.702 1.898 -44.949 1.00 92.06 292 ALA A C 1
ATOM 2218 O O . ALA A 1 292 ? 17.614 1.131 -44.642 1.00 92.06 292 ALA A O 1
ATOM 2219 N N . PHE A 1 293 ? 16.891 2.931 -45.770 1.00 89.12 293 PHE A N 1
ATOM 2220 C CA . PHE A 1 293 ? 18.182 3.213 -46.404 1.00 89.12 293 PHE A CA 1
ATOM 2221 C C . PHE A 1 293 ? 18.386 4.702 -46.698 1.00 89.12 293 PHE A C 1
ATOM 2223 O O . PHE A 1 293 ? 17.440 5.497 -46.709 1.00 89.12 293 PHE A O 1
ATOM 2230 N N . GLU A 1 294 ? 19.642 5.078 -46.934 1.00 86.94 294 GLU A N 1
ATOM 2231 C CA . GLU A 1 294 ? 20.051 6.438 -47.274 1.00 86.94 294 GLU A CA 1
ATOM 2232 C C . GLU A 1 294 ? 20.400 6.566 -48.767 1.00 86.94 294 GLU A C 1
ATOM 2234 O O . GLU A 1 294 ? 21.215 5.813 -49.296 1.00 86.94 294 GLU A O 1
ATOM 2239 N N . GLU A 1 295 ? 19.849 7.574 -49.444 1.00 81.88 295 GLU A N 1
ATOM 2240 C CA . GLU A 1 295 ? 20.203 7.910 -50.827 1.00 81.88 295 GLU A CA 1
ATOM 2241 C C . GLU A 1 295 ? 20.345 9.432 -51.011 1.00 81.88 295 GLU A C 1
ATOM 2243 O O . GLU A 1 295 ? 19.510 10.225 -50.559 1.00 81.88 295 GLU A O 1
ATOM 2248 N N . ILE A 1 296 ? 21.404 9.862 -51.708 1.00 77.75 296 ILE A N 1
ATOM 2249 C CA . ILE A 1 296 ? 21.607 11.274 -52.054 1.00 77.75 296 ILE A CA 1
ATOM 2250 C C . ILE A 1 296 ? 20.621 11.686 -53.153 1.00 77.75 296 ILE A C 1
ATOM 2252 O O . ILE A 1 296 ? 20.570 11.119 -54.245 1.00 77.75 296 ILE A O 1
ATOM 2256 N N . ARG A 1 297 ? 19.850 12.731 -52.863 1.00 76.19 297 ARG A N 1
ATOM 2257 C CA . ARG A 1 297 ? 18.797 13.277 -53.722 1.00 76.19 297 ARG A CA 1
ATOM 2258 C C . ARG A 1 297 ? 19.387 14.098 -54.870 1.00 76.19 297 ARG A C 1
ATOM 2260 O O . ARG A 1 297 ? 20.524 14.562 -54.817 1.00 76.19 297 ARG A O 1
ATOM 2267 N N . GLY A 1 298 ? 18.582 14.361 -55.901 1.00 70.81 298 GLY A N 1
ATOM 2268 C CA . GLY A 1 298 ? 18.998 15.158 -57.068 1.00 70.81 298 GLY A CA 1
ATOM 2269 C C . GLY A 1 298 ? 19.426 16.608 -56.766 1.00 70.81 298 GLY A C 1
ATOM 2270 O O . GLY A 1 298 ? 20.055 17.238 -57.614 1.00 70.81 298 GLY A O 1
ATOM 2271 N N . ASP A 1 299 ? 19.118 17.127 -55.572 1.00 77.62 299 ASP A N 1
ATOM 2272 C CA . ASP A 1 299 ? 19.568 18.428 -55.053 1.00 77.62 299 ASP A CA 1
ATOM 2273 C C . ASP A 1 299 ? 20.876 18.357 -54.229 1.00 77.62 299 ASP A C 1
ATOM 2275 O O . ASP A 1 299 ? 21.403 19.392 -53.823 1.00 77.62 299 ASP A O 1
ATOM 2279 N N . GLY A 1 300 ? 21.422 17.155 -54.009 1.00 76.12 300 GLY A N 1
ATOM 2280 C CA . GLY A 1 300 ? 22.621 16.898 -53.209 1.00 76.12 300 GLY A CA 1
ATOM 2281 C C . GLY A 1 300 ? 22.377 16.692 -51.709 1.00 76.12 300 GLY A C 1
ATOM 2282 O O . GLY A 1 300 ? 23.346 16.512 -50.975 1.00 76.12 300 GLY A O 1
ATOM 2283 N N . SER A 1 301 ? 21.127 16.710 -51.234 1.00 81.00 301 SER A N 1
ATOM 2284 C CA . SER A 1 301 ? 20.793 16.399 -49.834 1.00 81.00 301 SER A CA 1
ATOM 2285 C C . SER A 1 301 ? 20.729 14.888 -49.571 1.00 81.00 301 SER A C 1
ATOM 2287 O O . SER A 1 301 ? 20.308 14.123 -50.436 1.00 81.00 301 SER A O 1
ATOM 2289 N N . GLN A 1 302 ? 21.126 14.449 -48.372 1.00 84.62 302 GLN A N 1
ATOM 2290 C CA . GLN A 1 302 ? 20.952 13.058 -47.928 1.00 84.62 302 GLN A CA 1
ATOM 2291 C C . GLN A 1 302 ? 19.476 12.822 -47.568 1.00 84.62 302 GLN A C 1
ATOM 2293 O O . GLN A 1 302 ? 18.891 13.581 -46.784 1.00 84.62 302 GLN A O 1
ATOM 2298 N N . GLY A 1 303 ? 18.858 11.813 -48.182 1.00 87.19 303 GLY A N 1
ATOM 2299 C CA . GLY A 1 303 ? 17.473 11.419 -47.946 1.00 87.19 303 GLY A CA 1
ATOM 2300 C C . GLY A 1 303 ? 17.378 10.036 -47.316 1.00 87.19 303 GLY A C 1
ATOM 2301 O O . GLY A 1 303 ? 18.039 9.108 -47.767 1.00 87.19 303 GLY A O 1
ATOM 2302 N N . ILE A 1 304 ? 16.510 9.906 -46.317 1.00 89.75 304 ILE A N 1
ATOM 2303 C CA . ILE A 1 304 ? 16.069 8.630 -45.760 1.00 89.75 304 ILE A CA 1
ATOM 2304 C C . ILE A 1 304 ? 14.866 8.143 -46.559 1.00 89.75 304 ILE A C 1
ATOM 2306 O O . ILE A 1 304 ? 13.899 8.887 -46.767 1.00 89.75 304 ILE A O 1
ATOM 2310 N N . TYR A 1 305 ? 14.927 6.889 -46.982 1.00 89.31 305 TYR A N 1
ATOM 2311 C CA . TYR A 1 305 ? 13.882 6.206 -47.726 1.00 89.31 305 TYR A CA 1
ATOM 2312 C C . TYR A 1 305 ? 13.442 4.947 -46.990 1.00 89.31 305 TYR A C 1
ATOM 2314 O O . TYR A 1 305 ? 14.231 4.283 -46.321 1.00 89.31 305 TYR A O 1
ATOM 2322 N N . TYR A 1 306 ? 12.164 4.628 -47.148 1.00 91.25 306 TYR A N 1
ATOM 2323 C CA . TYR A 1 306 ? 11.531 3.426 -46.630 1.00 91.25 306 TYR A CA 1
ATOM 2324 C C . TYR A 1 306 ? 10.943 2.657 -47.810 1.00 91.25 306 TYR A C 1
ATOM 2326 O O . TYR A 1 306 ? 10.160 3.216 -48.583 1.00 91.25 306 TYR A O 1
ATOM 2334 N N . SER A 1 307 ? 11.333 1.395 -47.979 1.00 91.44 307 SER A N 1
ATOM 2335 C CA . SER A 1 307 ? 10.825 0.529 -49.043 1.00 91.44 307 SER A CA 1
ATOM 2336 C C . SER A 1 307 ? 10.160 -0.719 -48.486 1.00 91.44 307 SER A C 1
ATOM 2338 O O . SER A 1 307 ? 10.648 -1.353 -47.550 1.00 91.44 307 SER A O 1
ATOM 2340 N N . HIS A 1 308 ? 9.024 -1.069 -49.082 1.00 92.38 308 HIS A N 1
ATOM 2341 C CA . HIS A 1 308 ? 8.214 -2.227 -48.723 1.00 92.38 308 HIS A CA 1
ATOM 2342 C C . HIS A 1 308 ? 8.262 -3.252 -49.854 1.00 92.38 308 HIS A C 1
ATOM 2344 O O . HIS A 1 308 ? 7.774 -2.983 -50.952 1.00 92.38 308 HIS A O 1
ATOM 2350 N N . TYR A 1 309 ? 8.826 -4.430 -49.591 1.00 93.12 309 TYR A N 1
ATOM 2351 C CA . TYR A 1 309 ? 8.708 -5.584 -50.476 1.00 93.12 309 TYR A CA 1
ATOM 2352 C C . TYR A 1 309 ? 7.430 -6.363 -50.164 1.00 93.12 309 TYR A C 1
ATOM 2354 O O . TYR A 1 309 ? 7.303 -6.935 -49.083 1.00 93.12 309 TYR A O 1
ATOM 2362 N N . SER A 1 310 ? 6.502 -6.422 -51.115 1.00 90.38 310 SER A N 1
ATOM 2363 C CA . SER A 1 310 ? 5.335 -7.310 -51.061 1.00 90.38 310 SER A CA 1
ATOM 2364 C C . SER A 1 310 ? 4.933 -7.757 -52.465 1.00 90.38 310 SER A C 1
ATOM 2366 O O . SER A 1 310 ? 5.217 -7.086 -53.457 1.00 90.38 310 SER A O 1
ATOM 2368 N N . ASN A 1 311 ? 4.273 -8.914 -52.585 1.00 86.75 311 ASN A N 1
ATOM 2369 C CA . ASN A 1 311 ? 3.845 -9.470 -53.881 1.00 86.75 311 ASN A CA 1
ATOM 2370 C C . ASN A 1 311 ? 4.990 -9.559 -54.920 1.00 86.75 311 ASN A C 1
ATOM 2372 O O . ASN A 1 311 ? 4.793 -9.313 -56.113 1.00 86.75 311 ASN A O 1
ATOM 2376 N N . SER A 1 312 ? 6.199 -9.884 -54.446 1.00 85.19 312 SER A N 1
ATOM 2377 C CA . SER A 1 312 ? 7.445 -9.922 -55.226 1.00 85.19 312 SER A CA 1
ATOM 2378 C C . SER A 1 312 ? 7.849 -8.595 -55.887 1.00 85.19 312 SER A C 1
ATOM 2380 O O . SER A 1 312 ? 8.465 -8.595 -56.954 1.00 85.19 312 SER A O 1
ATOM 2382 N N . ARG A 1 313 ? 7.498 -7.452 -55.283 1.00 88.88 313 ARG A N 1
ATOM 2383 C CA . ARG A 1 313 ? 7.853 -6.106 -55.760 1.00 88.88 313 ARG A CA 1
ATOM 2384 C C . ARG A 1 313 ? 8.176 -5.172 -54.602 1.00 88.88 313 ARG A C 1
ATOM 2386 O O . ARG A 1 313 ? 7.532 -5.232 -53.563 1.00 88.88 313 ARG A O 1
ATOM 2393 N N . TRP A 1 314 ? 9.119 -4.267 -54.831 1.00 91.19 314 TRP A N 1
ATOM 2394 C CA . TRP A 1 314 ? 9.427 -3.162 -53.928 1.00 91.19 314 TRP A CA 1
ATOM 2395 C C . TRP A 1 314 ? 8.554 -1.933 -54.209 1.00 91.19 314 TRP A C 1
ATOM 2397 O O . TRP A 1 314 ? 8.294 -1.600 -55.368 1.00 91.19 314 TRP A O 1
ATOM 2407 N N . ALA A 1 315 ? 8.167 -1.226 -53.150 1.00 91.06 315 ALA A N 1
ATOM 2408 C CA . ALA A 1 315 ? 7.524 0.082 -53.185 1.00 91.06 315 ALA A CA 1
ATOM 2409 C C . ALA A 1 315 ? 8.293 1.059 -52.279 1.00 91.06 315 ALA A C 1
ATOM 2411 O O . ALA A 1 315 ? 8.142 1.029 -51.059 1.00 91.06 315 ALA A O 1
ATOM 2412 N N . THR A 1 316 ? 9.122 1.916 -52.884 1.00 89.12 316 THR A N 1
ATOM 2413 C CA . THR A 1 316 ? 9.985 2.886 -52.186 1.00 89.12 316 THR A CA 1
ATOM 2414 C C . THR A 1 316 ? 9.279 4.232 -51.993 1.00 89.12 316 THR A C 1
ATOM 2416 O O . THR A 1 316 ? 8.718 4.783 -52.939 1.00 89.12 316 THR A O 1
ATOM 2419 N N . SER A 1 317 ? 9.355 4.788 -50.782 1.00 88.56 317 SER A N 1
ATOM 2420 C CA . SER A 1 317 ? 8.861 6.120 -50.407 1.00 88.56 317 SER A CA 1
ATOM 2421 C C . SER A 1 317 ? 9.964 6.957 -49.753 1.00 88.56 317 SER A C 1
ATOM 2423 O O . SER A 1 317 ? 10.790 6.436 -49.007 1.00 88.56 317 SER A O 1
ATOM 2425 N N . PHE A 1 318 ? 9.967 8.269 -50.003 1.00 89.31 318 PHE A N 1
ATOM 2426 C CA . PHE A 1 318 ? 10.822 9.219 -49.280 1.00 89.31 318 PHE A CA 1
ATOM 2427 C C . PHE A 1 318 ? 10.240 9.508 -47.893 1.00 89.31 318 PHE A C 1
ATOM 2429 O O . PHE A 1 318 ? 9.062 9.852 -47.794 1.00 89.31 318 PHE A O 1
ATOM 2436 N N . LEU A 1 319 ? 11.066 9.402 -46.850 1.00 88.75 319 LEU A N 1
ATOM 2437 C CA . LEU A 1 319 ? 10.668 9.637 -45.463 1.00 88.75 319 LEU A CA 1
ATOM 2438 C C . LEU A 1 319 ? 11.039 11.055 -45.002 1.00 88.75 319 LEU A C 1
ATOM 2440 O O . LEU A 1 319 ? 10.170 11.846 -44.642 1.00 88.75 319 LEU A O 1
ATOM 2444 N N . ALA A 1 320 ? 12.334 11.382 -45.013 1.00 90.06 320 ALA A N 1
ATOM 2445 C CA . ALA A 1 320 ? 12.869 12.622 -44.449 1.00 90.06 320 ALA A CA 1
ATOM 2446 C C . ALA A 1 320 ? 14.291 12.923 -44.955 1.00 90.06 320 ALA A C 1
ATOM 2448 O O . ALA A 1 320 ? 14.932 12.088 -45.585 1.00 90.06 320 ALA A O 1
ATOM 2449 N N . THR A 1 321 ? 14.826 14.109 -44.654 1.00 89.56 321 THR A N 1
ATOM 2450 C CA . THR A 1 321 ? 16.254 14.417 -44.857 1.00 89.56 321 THR A CA 1
ATOM 2451 C C . THR A 1 321 ? 17.086 14.023 -43.639 1.00 89.56 321 THR A C 1
ATOM 2453 O O . THR A 1 321 ? 16.754 14.397 -42.508 1.00 89.56 321 THR A O 1
ATOM 2456 N N . GLY A 1 322 ? 18.195 13.325 -43.863 1.00 89.62 322 GLY A N 1
ATOM 2457 C CA . GLY A 1 322 ? 19.057 12.803 -42.807 1.00 89.62 322 GLY A CA 1
ATOM 2458 C C . GLY A 1 322 ? 19.956 11.672 -43.297 1.00 89.62 322 GLY A C 1
ATOM 2459 O O . GLY A 1 322 ? 20.068 11.452 -44.499 1.00 89.62 322 GLY A O 1
ATOM 2460 N N . ARG A 1 323 ? 20.593 10.982 -42.352 1.00 88.75 323 ARG A N 1
ATOM 2461 C CA . ARG A 1 323 ? 21.570 9.906 -42.566 1.00 88.75 323 ARG A CA 1
ATOM 2462 C C . ARG A 1 323 ? 21.458 8.818 -41.497 1.00 88.75 323 ARG A C 1
ATOM 2464 O O . ARG A 1 323 ? 20.892 9.083 -40.435 1.00 88.75 323 ARG A O 1
ATOM 2471 N N . LEU A 1 324 ? 22.090 7.668 -41.734 1.00 87.69 324 LEU A N 1
ATOM 2472 C CA . LEU A 1 324 ? 22.207 6.556 -40.768 1.00 87.69 324 LEU A CA 1
ATOM 2473 C C . LEU A 1 324 ? 20.845 6.074 -40.209 1.00 87.69 324 LEU A C 1
ATOM 2475 O O . LEU A 1 324 ? 20.604 6.230 -39.008 1.00 87.69 324 LEU A O 1
ATOM 2479 N N . PRO A 1 325 ? 19.935 5.555 -41.053 1.00 90.88 325 PRO A N 1
ATOM 2480 C CA . PRO A 1 325 ? 18.676 4.991 -40.583 1.00 90.88 325 PRO A CA 1
ATOM 2481 C C . PRO A 1 325 ? 18.872 3.636 -39.884 1.00 90.88 325 PRO A C 1
ATOM 2483 O O . PRO A 1 325 ? 19.708 2.853 -40.326 1.00 90.88 325 PRO A O 1
ATOM 2486 N N . ASP A 1 326 ? 18.050 3.345 -38.874 1.00 91.50 326 ASP A N 1
ATOM 2487 C CA . ASP A 1 326 ? 17.760 1.973 -38.423 1.00 91.50 326 ASP A CA 1
ATOM 2488 C C . ASP A 1 326 ? 16.269 1.650 -38.617 1.00 91.50 326 ASP A C 1
ATOM 2490 O O . ASP A 1 326 ? 15.440 2.548 -38.810 1.00 91.50 326 ASP A O 1
ATOM 2494 N N . LEU A 1 327 ? 15.925 0.364 -38.573 1.00 92.38 327 LEU A N 1
ATOM 2495 C CA . LEU A 1 327 ? 14.579 -0.159 -38.787 1.00 92.38 327 LEU A CA 1
ATOM 2496 C C . LEU A 1 327 ? 14.260 -1.271 -37.785 1.00 92.38 327 LEU A C 1
ATOM 2498 O O . LEU A 1 327 ? 14.992 -2.254 -37.701 1.00 92.38 327 LEU A O 1
ATOM 2502 N N . PHE A 1 328 ? 13.096 -1.159 -37.147 1.00 91.81 328 PHE A N 1
ATOM 2503 C CA . PHE A 1 328 ? 12.475 -2.212 -36.348 1.00 91.81 328 PHE A CA 1
ATOM 2504 C C . PHE A 1 328 ? 11.048 -2.519 -36.833 1.00 91.81 328 PHE A C 1
ATOM 2506 O O . PHE A 1 328 ? 10.348 -1.631 -37.335 1.00 91.81 328 PHE A O 1
ATOM 2513 N N . LEU A 1 329 ? 10.613 -3.773 -36.677 1.00 89.19 329 LEU A N 1
ATOM 2514 C CA . LEU A 1 329 ? 9.235 -4.221 -36.892 1.00 89.19 329 LEU A CA 1
ATOM 2515 C C . LEU A 1 329 ? 8.644 -4.722 -35.575 1.00 89.19 329 LEU A C 1
ATOM 2517 O O . LEU A 1 329 ? 9.175 -5.666 -34.993 1.00 89.19 329 LEU A O 1
ATOM 2521 N N . ASP A 1 330 ? 7.537 -4.122 -35.134 1.00 82.69 330 ASP A N 1
ATOM 2522 C CA . ASP A 1 330 ? 6.837 -4.567 -33.926 1.00 82.69 330 ASP A CA 1
ATOM 2523 C C . ASP A 1 330 ? 6.040 -5.868 -34.146 1.00 82.69 330 ASP A C 1
ATOM 2525 O O . ASP A 1 330 ? 5.873 -6.369 -35.264 1.00 82.69 330 ASP A O 1
ATOM 2529 N N . VAL A 1 331 ? 5.477 -6.401 -33.058 1.00 77.25 331 VAL A N 1
ATOM 2530 C CA . VAL A 1 331 ? 4.601 -7.588 -33.080 1.00 77.25 331 VAL A CA 1
ATOM 2531 C C . VAL A 1 331 ? 3.338 -7.409 -33.941 1.00 77.25 331 VAL A C 1
ATOM 2533 O O . VAL A 1 331 ? 2.732 -8.394 -34.361 1.00 77.25 331 VAL A O 1
ATOM 2536 N N . SER A 1 332 ? 2.958 -6.166 -34.256 1.00 78.94 332 SER A N 1
ATOM 2537 C CA . SER A 1 332 ? 1.854 -5.806 -35.156 1.00 78.94 332 SER A CA 1
ATOM 2538 C C . SER A 1 332 ? 2.300 -5.611 -36.617 1.00 78.94 332 SER A C 1
ATOM 2540 O O . SER A 1 332 ? 1.484 -5.237 -37.461 1.00 78.94 332 SER A O 1
ATOM 2542 N N . SER A 1 333 ? 3.572 -5.877 -36.944 1.00 82.50 333 SER A N 1
ATOM 2543 C CA . SER A 1 333 ? 4.208 -5.610 -38.248 1.00 82.50 333 SER A CA 1
ATOM 2544 C C . SER A 1 333 ? 4.215 -4.129 -38.672 1.00 82.50 333 SER A C 1
ATOM 2546 O O . SER A 1 333 ? 4.305 -3.821 -39.868 1.00 82.50 333 SER A O 1
ATOM 2548 N N . GLN A 1 334 ? 4.135 -3.205 -37.713 1.00 86.06 334 GLN A N 1
ATOM 2549 C CA . GLN A 1 334 ? 4.360 -1.774 -37.915 1.00 86.06 334 GLN A CA 1
ATOM 2550 C C . GLN A 1 334 ? 5.859 -1.496 -38.008 1.00 86.06 334 GLN A C 1
ATOM 2552 O O . GLN A 1 334 ? 6.662 -2.102 -37.304 1.00 86.06 334 GLN A O 1
ATOM 2557 N N . ALA A 1 335 ? 6.239 -0.556 -38.872 1.00 89.75 335 ALA A N 1
ATOM 2558 C CA . ALA A 1 335 ? 7.629 -0.148 -39.017 1.00 89.75 335 ALA A CA 1
ATOM 2559 C C . ALA A 1 335 ? 7.952 1.070 -38.155 1.00 89.75 335 ALA A C 1
ATOM 2561 O O . ALA A 1 335 ? 7.291 2.109 -38.258 1.00 89.75 335 ALA A O 1
ATOM 2562 N N . HIS A 1 336 ? 9.024 0.936 -37.382 1.00 91.38 336 HIS A N 1
ATOM 2563 C CA . HIS A 1 336 ? 9.647 1.983 -36.591 1.00 91.38 336 HIS A CA 1
ATOM 2564 C C . HIS A 1 336 ? 10.997 2.315 -37.229 1.00 91.38 336 HIS A C 1
ATOM 2566 O O . HIS A 1 336 ? 11.799 1.419 -37.480 1.00 91.38 336 HIS A O 1
ATOM 2572 N N . VAL A 1 337 ? 11.244 3.592 -37.518 1.00 92.31 337 VAL A N 1
ATOM 2573 C CA . VAL A 1 337 ? 12.475 4.052 -38.176 1.00 92.31 337 VAL A CA 1
ATOM 2574 C C . VAL A 1 337 ? 13.093 5.171 -37.350 1.00 92.31 337 VAL A C 1
ATOM 2576 O O . VAL A 1 337 ? 12.438 6.181 -37.078 1.00 92.31 337 VAL A O 1
ATOM 2579 N N . THR A 1 338 ? 14.360 5.013 -36.979 1.00 92.38 338 THR A N 1
ATOM 2580 C CA . THR A 1 338 ? 15.183 6.064 -36.361 1.00 92.38 338 THR A CA 1
ATOM 2581 C C . THR A 1 338 ? 16.206 6.564 -37.371 1.00 92.38 338 THR A C 1
ATOM 2583 O O . THR A 1 338 ? 16.603 5.829 -38.269 1.00 92.38 338 THR A O 1
ATOM 2586 N N . TRP A 1 339 ? 16.619 7.831 -37.287 1.00 91.25 339 TRP A N 1
ATOM 2587 C CA . TRP A 1 339 ? 17.714 8.352 -38.119 1.00 91.25 339 TRP A CA 1
ATOM 2588 C C . TRP A 1 339 ? 18.316 9.635 -37.555 1.00 91.25 339 TRP A C 1
ATOM 2590 O O . TRP A 1 339 ? 17.710 10.345 -36.745 1.00 91.25 339 TRP A O 1
ATOM 2600 N N . CYS A 1 340 ? 19.501 9.985 -38.051 1.00 89.19 340 CYS A N 1
ATOM 2601 C CA . CYS A 1 340 ? 20.153 11.241 -37.728 1.00 89.19 340 CYS A CA 1
ATOM 2602 C C . CYS A 1 340 ? 19.735 12.345 -38.711 1.00 89.19 340 CYS A C 1
ATOM 2604 O O . CYS A 1 340 ? 20.060 12.298 -39.899 1.00 89.19 340 CYS A O 1
ATOM 2606 N N . GLY A 1 341 ? 18.995 13.348 -38.237 1.00 89.38 341 GLY A N 1
ATOM 2607 C CA . GLY A 1 341 ? 18.524 14.473 -39.049 1.00 89.38 341 GLY A CA 1
ATOM 2608 C C . GLY A 1 341 ? 19.655 15.359 -39.583 1.00 89.38 341 GLY A C 1
ATOM 2609 O O . GLY A 1 341 ? 20.768 15.373 -39.062 1.00 89.38 341 GLY A O 1
ATOM 2610 N N . SER A 1 342 ? 19.363 16.162 -40.610 1.00 87.56 342 SER A N 1
ATOM 2611 C CA . SER A 1 342 ? 20.338 17.085 -41.225 1.00 87.56 342 SER A CA 1
ATOM 2612 C C . SER A 1 342 ? 20.832 18.211 -40.300 1.00 87.56 342 SER A C 1
ATOM 2614 O O . SER A 1 342 ? 21.841 18.847 -40.589 1.00 87.56 342 SER A O 1
ATOM 2616 N N . ASP A 1 343 ? 20.130 18.474 -39.196 1.00 87.69 343 ASP A N 1
ATOM 2617 C CA . ASP A 1 343 ? 20.545 19.354 -38.094 1.00 87.69 343 ASP A CA 1
ATOM 2618 C C . ASP A 1 343 ? 21.328 18.612 -36.991 1.00 87.69 343 ASP A C 1
ATOM 2620 O O . ASP A 1 343 ? 21.610 19.185 -35.940 1.00 87.69 343 ASP A O 1
ATOM 2624 N N . GLY A 1 344 ? 21.669 17.342 -37.222 1.00 84.62 344 GLY A N 1
ATOM 2625 C CA . GLY A 1 344 ? 22.393 16.482 -36.292 1.00 84.62 344 GLY A CA 1
ATOM 2626 C C . GLY A 1 344 ? 21.547 15.922 -35.151 1.00 84.62 344 GLY A C 1
ATOM 2627 O O . GLY A 1 344 ? 22.132 15.368 -34.229 1.00 84.62 344 GLY A O 1
ATOM 2628 N N . LYS A 1 345 ? 20.213 16.062 -35.173 1.00 88.81 345 LYS A N 1
ATOM 2629 C CA . LYS A 1 345 ? 19.327 15.561 -34.107 1.00 88.81 345 LYS A CA 1
ATOM 2630 C C . LYS A 1 345 ? 18.738 14.196 -34.425 1.00 88.81 345 LYS A C 1
ATOM 2632 O O . LYS A 1 345 ? 18.337 13.948 -35.561 1.00 88.81 345 LYS A O 1
ATOM 2637 N N . LEU A 1 346 ? 18.618 13.354 -33.402 1.00 90.50 346 LEU A N 1
ATOM 2638 C CA . LEU A 1 346 ? 17.989 12.041 -33.511 1.00 90.50 346 LEU A CA 1
ATOM 2639 C C . LEU A 1 346 ? 16.468 12.168 -33.725 1.00 90.50 346 LEU A C 1
ATOM 2641 O O . LEU A 1 346 ? 15.780 12.915 -33.020 1.00 90.50 346 LEU A O 1
ATOM 2645 N N . ARG A 1 347 ? 15.953 11.454 -34.727 1.00 90.88 347 ARG A N 1
ATOM 2646 C CA . ARG A 1 347 ? 14.541 11.436 -35.133 1.00 90.88 347 ARG A CA 1
ATOM 2647 C C . ARG A 1 347 ? 13.955 10.037 -35.021 1.00 90.88 347 ARG A C 1
ATOM 2649 O O . ARG A 1 347 ? 14.689 9.054 -35.090 1.00 90.88 347 ARG A O 1
ATOM 2656 N N . TYR A 1 348 ? 12.633 9.989 -34.923 1.00 91.69 348 TYR A N 1
ATOM 2657 C CA . TYR A 1 348 ? 11.833 8.770 -34.914 1.00 91.69 348 TYR A CA 1
ATOM 2658 C C . TYR A 1 348 ? 10.594 8.926 -35.801 1.00 91.69 348 TYR A C 1
ATOM 2660 O O . TYR A 1 348 ? 10.040 10.021 -35.930 1.00 91.69 348 TYR A O 1
ATOM 2668 N N . TRP A 1 349 ? 10.140 7.825 -36.390 1.00 91.94 349 TRP A N 1
ATOM 2669 C CA . TRP A 1 349 ? 8.875 7.712 -37.109 1.00 91.94 349 TRP A CA 1
ATOM 2670 C C . TRP A 1 349 ? 8.280 6.317 -36.911 1.00 91.94 349 TRP A C 1
ATOM 2672 O O . TRP A 1 349 ? 9.011 5.328 -36.935 1.00 91.94 349 TRP A O 1
ATOM 2682 N N . ASN A 1 350 ? 6.953 6.243 -36.787 1.00 87.56 350 ASN A N 1
ATOM 2683 C CA . ASN A 1 350 ? 6.194 4.997 -36.887 1.00 87.56 350 ASN A CA 1
ATOM 2684 C C . ASN A 1 350 ? 5.141 5.120 -38.002 1.00 87.56 350 ASN A C 1
ATOM 2686 O O . ASN A 1 350 ? 4.376 6.090 -38.063 1.00 87.56 350 ASN A O 1
ATOM 2690 N N . SER A 1 351 ? 5.077 4.085 -38.838 1.00 84.00 351 SER A N 1
ATOM 2691 C CA . SER A 1 351 ? 4.067 3.848 -39.874 1.00 84.00 351 SER A CA 1
ATOM 2692 C C . SER A 1 351 ? 2.590 4.056 -39.481 1.00 84.00 351 SER A C 1
ATOM 2694 O O . SER A 1 351 ? 1.803 4.402 -40.359 1.00 84.00 351 SER A O 1
ATOM 2696 N N . ALA A 1 352 ? 2.195 3.902 -38.212 1.00 76.81 352 ALA A N 1
ATOM 2697 C CA . ALA A 1 352 ? 0.814 4.119 -37.757 1.00 76.81 352 ALA A CA 1
ATOM 2698 C C . ALA A 1 352 ? 0.483 5.581 -37.405 1.00 76.81 352 ALA A C 1
ATOM 2700 O O . ALA A 1 352 ? -0.642 6.026 -37.623 1.00 76.81 352 ALA A O 1
ATOM 2701 N N . ILE A 1 353 ? 1.449 6.340 -36.873 1.00 64.94 353 ILE A N 1
ATOM 2702 C CA . ILE A 1 353 ? 1.241 7.730 -36.416 1.00 64.94 353 ILE A CA 1
ATOM 2703 C C . ILE A 1 353 ? 1.549 8.733 -37.544 1.00 64.94 353 ILE A C 1
ATOM 2705 O O . ILE A 1 353 ? 1.064 9.865 -37.524 1.00 64.94 353 ILE A O 1
ATOM 2709 N N . LEU A 1 354 ? 2.331 8.316 -38.550 1.00 68.25 354 LEU A N 1
ATOM 2710 C CA . LEU A 1 354 ? 2.722 9.051 -39.767 1.00 68.25 354 LEU A CA 1
ATOM 2711 C C . LEU A 1 354 ? 3.517 10.356 -39.560 1.00 68.25 354 LEU A C 1
ATOM 2713 O O . LEU A 1 354 ? 4.133 10.836 -40.512 1.00 68.25 354 LEU A O 1
ATOM 2717 N N . ASN A 1 355 ? 3.566 10.901 -38.346 1.00 76.50 355 ASN A N 1
ATOM 2718 C CA . ASN A 1 355 ? 4.367 12.068 -37.984 1.00 76.50 355 ASN A CA 1
ATOM 2719 C C . ASN A 1 355 ? 5.800 11.684 -37.584 1.00 76.50 355 ASN A C 1
ATOM 2721 O O . ASN A 1 355 ? 6.047 10.621 -37.017 1.00 76.50 355 ASN A O 1
ATOM 2725 N N . THR A 1 356 ? 6.748 12.583 -37.855 1.00 84.94 356 THR A N 1
ATOM 2726 C CA . THR A 1 356 ? 8.133 12.485 -37.375 1.00 84.94 356 THR A CA 1
ATOM 2727 C C . THR A 1 356 ? 8.281 13.164 -36.019 1.00 84.94 356 THR A C 1
ATOM 2729 O O . THR A 1 356 ? 7.930 14.335 -35.863 1.00 84.94 356 THR A O 1
ATOM 2732 N N . GLU A 1 357 ? 8.888 12.464 -35.069 1.00 88.69 357 GLU A N 1
ATOM 2733 C CA . GLU A 1 357 ? 9.230 12.972 -33.745 1.00 88.69 357 GLU A CA 1
ATOM 2734 C C . GLU A 1 357 ? 10.723 13.313 -33.638 1.00 88.69 357 GLU A C 1
ATOM 2736 O O . GLU A 1 357 ? 11.567 12.871 -34.423 1.00 88.69 357 GLU A O 1
ATOM 2741 N N . THR A 1 358 ? 11.055 14.124 -32.636 1.00 88.31 358 THR A N 1
ATOM 2742 C CA . THR A 1 358 ? 12.438 14.384 -32.217 1.00 88.31 358 THR A CA 1
ATOM 2743 C C . THR A 1 358 ? 12.608 13.750 -30.857 1.00 88.31 358 THR A C 1
ATOM 2745 O O . THR A 1 358 ? 11.921 14.178 -29.937 1.00 88.31 358 THR A O 1
ATOM 2748 N N . ILE A 1 359 ? 13.495 12.763 -30.740 1.00 78.75 359 ILE A N 1
ATOM 2749 C CA . ILE A 1 359 ? 13.639 11.988 -29.501 1.00 78.75 359 ILE A CA 1
ATOM 2750 C C . ILE A 1 359 ? 14.109 12.912 -28.374 1.00 78.75 359 ILE A C 1
ATOM 2752 O O . ILE A 1 359 ? 13.404 13.126 -27.398 1.00 78.75 359 ILE A O 1
ATOM 2756 N N . LEU A 1 360 ? 15.261 13.561 -28.565 1.00 65.31 360 LEU A N 1
ATOM 2757 C CA . LEU A 1 360 ? 15.808 14.570 -27.655 1.00 65.31 360 LEU A CA 1
ATOM 2758 C C . LEU A 1 360 ? 16.612 15.617 -28.454 1.00 65.31 360 LEU A C 1
ATOM 2760 O O . LEU A 1 360 ? 16.972 15.402 -29.613 1.00 65.31 360 LEU A O 1
ATOM 2764 N N . ASN A 1 361 ? 16.977 16.743 -27.828 1.00 66.75 361 ASN A N 1
ATOM 2765 C CA . ASN A 1 361 ? 17.932 17.723 -28.384 1.00 66.75 361 ASN A CA 1
ATOM 2766 C C . ASN A 1 361 ? 19.400 17.221 -28.318 1.00 66.75 361 ASN A C 1
ATOM 2768 O O . ASN A 1 361 ? 20.307 17.971 -27.957 1.00 66.75 361 ASN A O 1
ATOM 2772 N N . VAL A 1 362 ? 19.638 15.949 -28.646 1.00 67.81 362 VAL A N 1
ATOM 2773 C CA . VAL A 1 362 ? 20.958 15.298 -28.627 1.00 67.81 362 VAL A CA 1
ATOM 2774 C C . VAL A 1 362 ? 21.565 15.236 -30.024 1.00 67.81 362 VAL A C 1
ATOM 2776 O O . VAL A 1 362 ? 20.853 15.046 -31.011 1.00 67.81 362 VAL A O 1
ATOM 2779 N N . THR A 1 363 ? 22.889 15.374 -30.102 1.00 77.62 363 THR A N 1
ATOM 2780 C CA . THR A 1 363 ? 23.629 15.226 -31.358 1.00 77.62 363 THR A CA 1
ATOM 2781 C C . THR A 1 363 ? 23.901 13.749 -31.636 1.00 77.62 363 THR A C 1
ATOM 2783 O O . THR A 1 363 ? 24.599 13.112 -30.851 1.00 77.62 363 THR A O 1
ATOM 2786 N N . CYS A 1 364 ? 23.401 13.216 -32.750 1.00 77.12 364 CYS A N 1
ATOM 2787 C CA . CYS A 1 364 ? 23.671 11.845 -33.190 1.00 77.12 364 CYS A CA 1
ATOM 2788 C C . CYS A 1 364 ? 24.989 11.743 -33.980 1.00 77.12 364 CYS A C 1
ATOM 2790 O O . CYS A 1 364 ? 25.239 12.481 -34.940 1.00 77.12 364 CYS A O 1
ATOM 2792 N N . SER A 1 365 ? 25.842 10.806 -33.565 1.00 71.75 365 SER A N 1
ATOM 2793 C CA . SER A 1 365 ? 27.166 10.534 -34.140 1.00 71.75 365 SER A CA 1
ATOM 2794 C C . SER A 1 365 ? 27.196 9.284 -35.027 1.00 71.75 365 SER A C 1
ATOM 2796 O O . SER A 1 365 ? 27.867 9.294 -36.060 1.00 71.75 365 SER A O 1
ATOM 2798 N N . TRP A 1 366 ? 26.447 8.242 -34.650 1.00 76.44 366 TRP A N 1
ATOM 2799 C CA . TRP A 1 366 ? 26.448 6.907 -35.260 1.00 76.44 366 TRP A CA 1
ATOM 2800 C C . TRP A 1 366 ? 25.029 6.322 -35.391 1.00 76.44 366 TRP A C 1
ATOM 2802 O O . TRP A 1 366 ? 24.040 6.969 -35.041 1.00 76.44 366 TRP A O 1
ATOM 2812 N N . HIS A 1 367 ? 24.948 5.094 -35.919 1.00 77.00 367 HIS A N 1
ATOM 2813 C CA . HIS A 1 367 ? 23.737 4.269 -35.933 1.00 77.00 367 HIS A CA 1
ATOM 2814 C C . HIS A 1 367 ? 23.087 4.242 -34.542 1.00 77.00 367 HIS A C 1
ATOM 2816 O O . HIS A 1 367 ? 23.793 4.147 -33.535 1.00 77.00 367 HIS A O 1
ATOM 2822 N N . SER A 1 368 ? 21.766 4.400 -34.498 1.00 90.19 368 SER A N 1
ATOM 2823 C CA . SER A 1 368 ? 21.009 4.612 -33.261 1.00 90.19 368 SER A CA 1
ATOM 2824 C C . SER A 1 368 ? 19.865 3.597 -33.195 1.00 90.19 368 SER A C 1
ATOM 2826 O O . SER A 1 368 ? 18.765 3.913 -33.664 1.00 90.19 368 SER A O 1
ATOM 2828 N N . PRO A 1 369 ? 20.141 2.357 -32.747 1.00 92.38 369 PRO A N 1
ATOM 2829 C CA . PRO A 1 369 ? 19.258 1.244 -33.023 1.00 92.38 369 PRO A CA 1
ATOM 2830 C C . PRO A 1 369 ? 18.000 1.257 -32.156 1.00 92.38 369 PRO A C 1
ATOM 2832 O O . PRO A 1 369 ? 17.939 1.952 -31.136 1.00 92.38 369 PRO A O 1
ATOM 2835 N N . ILE A 1 370 ? 16.993 0.501 -32.585 1.00 92.00 370 ILE A N 1
ATOM 2836 C CA . ILE A 1 370 ? 15.651 0.499 -31.995 1.00 92.00 370 ILE A CA 1
ATOM 2837 C C . ILE A 1 370 ? 15.095 -0.921 -31.809 1.00 92.00 370 ILE A C 1
ATOM 2839 O O . ILE A 1 370 ? 15.244 -1.781 -32.672 1.00 92.00 370 ILE A O 1
ATOM 2843 N N . ALA A 1 371 ? 14.417 -1.147 -30.684 1.00 90.88 371 ALA A N 1
ATOM 2844 C CA . ALA A 1 371 ? 13.634 -2.351 -30.392 1.00 90.88 371 ALA A CA 1
ATOM 2845 C C . ALA A 1 371 ? 12.419 -1.997 -29.517 1.00 90.88 371 ALA A C 1
ATOM 2847 O O . ALA A 1 371 ? 12.324 -0.873 -29.021 1.00 90.88 371 ALA A O 1
ATOM 2848 N N . THR A 1 372 ? 11.500 -2.941 -29.309 1.00 86.06 372 THR A N 1
ATOM 2849 C CA . THR A 1 372 ? 10.446 -2.830 -28.287 1.00 86.06 372 THR A CA 1
ATOM 2850 C C . THR A 1 372 ? 10.636 -3.861 -27.187 1.00 86.06 372 THR A C 1
ATOM 2852 O O . THR A 1 372 ? 11.038 -4.987 -27.479 1.00 86.06 372 THR A O 1
ATOM 2855 N N . ASP A 1 373 ? 10.320 -3.494 -25.949 1.00 78.19 373 ASP A N 1
ATOM 2856 C CA . ASP A 1 373 ? 10.321 -4.420 -24.815 1.00 78.19 373 ASP A CA 1
ATOM 2857 C C . ASP A 1 373 ? 9.065 -5.321 -24.789 1.00 78.19 373 ASP A C 1
ATOM 2859 O O . ASP A 1 373 ? 8.234 -5.301 -25.704 1.00 78.19 373 ASP A O 1
ATOM 2863 N N . ALA A 1 374 ? 8.916 -6.105 -23.716 1.00 69.44 374 ALA A N 1
ATOM 2864 C CA . ALA A 1 374 ? 7.774 -6.996 -23.465 1.00 69.44 374 ALA A CA 1
ATOM 2865 C C . ALA A 1 374 ? 6.407 -6.299 -23.503 1.00 69.44 374 ALA A C 1
ATOM 2867 O O . ALA A 1 374 ? 5.381 -6.940 -23.728 1.00 69.44 374 ALA A O 1
ATOM 2868 N N . THR A 1 375 ? 6.395 -4.988 -23.286 1.00 66.44 375 THR A N 1
ATOM 2869 C CA . THR A 1 375 ? 5.188 -4.176 -23.179 1.00 66.44 375 THR A CA 1
ATOM 2870 C C . THR A 1 375 ? 4.834 -3.470 -24.492 1.00 66.44 375 THR A C 1
ATOM 2872 O O . THR A 1 375 ? 3.759 -2.884 -24.626 1.00 66.44 375 THR A O 1
ATOM 2875 N N . GLY A 1 376 ? 5.719 -3.556 -25.493 1.00 74.19 376 GLY A N 1
ATOM 2876 C CA . GLY A 1 376 ? 5.574 -2.901 -26.789 1.00 74.19 376 GLY A CA 1
ATOM 2877 C C . GLY A 1 376 ? 6.036 -1.441 -26.807 1.00 74.19 376 GLY A C 1
ATOM 2878 O O . GLY A 1 376 ? 5.858 -0.769 -27.828 1.00 74.19 376 GLY A O 1
ATOM 2879 N N . LEU A 1 377 ? 6.640 -0.931 -25.727 1.00 80.00 377 LEU A N 1
ATOM 2880 C CA . LEU A 1 377 ? 7.224 0.410 -25.722 1.00 80.00 377 LEU A CA 1
ATOM 2881 C C . LEU A 1 377 ? 8.469 0.449 -26.626 1.00 80.00 377 LEU A C 1
ATOM 2883 O O . LEU A 1 377 ? 9.303 -0.445 -26.532 1.00 80.00 377 LEU A O 1
ATOM 2887 N N . PRO A 1 378 ? 8.648 1.462 -27.498 1.00 87.25 378 PRO A N 1
ATOM 2888 C CA . PRO A 1 378 ? 9.880 1.627 -28.276 1.00 87.25 378 PRO A CA 1
ATOM 2889 C C . PRO A 1 378 ? 11.049 2.167 -27.439 1.00 87.25 378 PRO A C 1
ATOM 2891 O O . PRO A 1 378 ? 10.953 3.257 -26.871 1.00 87.25 378 PRO A O 1
ATOM 2894 N N . HIS A 1 379 ? 12.178 1.459 -27.449 1.00 88.94 379 HIS A N 1
ATOM 2895 C CA . HIS A 1 379 ? 13.460 1.866 -26.867 1.00 88.94 379 HIS A CA 1
ATOM 2896 C C . HIS A 1 379 ? 14.432 2.241 -27.985 1.00 88.94 379 HIS A C 1
ATOM 2898 O O . HIS A 1 379 ? 14.594 1.491 -28.951 1.00 88.94 379 HIS A O 1
ATOM 2904 N N . VAL A 1 380 ? 15.093 3.393 -27.861 1.00 91.00 380 VAL A N 1
ATOM 2905 C CA . VAL A 1 380 ? 16.109 3.850 -28.818 1.00 91.00 380 VAL A CA 1
ATOM 2906 C C . VAL A 1 380 ? 17.430 4.083 -28.117 1.00 91.00 380 VAL A C 1
ATOM 2908 O O . VAL A 1 380 ? 17.499 4.756 -27.087 1.00 91.00 380 VAL A O 1
ATOM 2911 N N . PHE A 1 381 ? 18.489 3.573 -28.734 1.00 90.81 381 PHE A N 1
ATOM 2912 C CA . PHE A 1 381 ? 19.841 3.620 -28.206 1.00 90.81 381 PHE A CA 1
ATOM 2913 C C . PHE A 1 381 ? 20.731 4.499 -29.077 1.00 90.81 381 PHE A C 1
ATOM 2915 O O . PHE A 1 381 ? 20.578 4.528 -30.294 1.00 90.81 381 PHE A O 1
ATOM 2922 N N . TRP A 1 382 ? 21.683 5.219 -28.488 1.00 90.12 382 TRP A N 1
ATOM 2923 C CA . TRP A 1 382 ? 22.651 6.015 -29.252 1.00 90.12 382 TRP A CA 1
ATOM 2924 C C . TRP A 1 382 ? 23.962 6.222 -28.492 1.00 90.12 382 TRP A C 1
ATOM 2926 O O . TRP A 1 382 ? 24.020 6.135 -27.266 1.00 90.12 382 TRP A O 1
ATOM 2936 N N . GLU A 1 383 ? 25.028 6.541 -29.226 1.00 88.56 383 GLU A N 1
ATOM 2937 C CA . GLU A 1 383 ? 26.272 7.032 -28.630 1.00 88.56 383 GLU A CA 1
ATOM 2938 C C . GLU A 1 383 ? 26.209 8.549 -28.430 1.00 88.56 383 GLU A C 1
ATOM 2940 O O . GLU A 1 383 ? 25.842 9.294 -29.342 1.00 88.56 383 GLU A O 1
ATOM 2945 N N . TYR A 1 384 ? 26.597 9.019 -27.245 1.00 84.00 384 TYR A N 1
ATOM 2946 C CA . TYR A 1 384 ? 26.821 10.436 -26.982 1.00 84.00 384 TYR A CA 1
ATOM 2947 C C . TYR A 1 384 ? 28.023 10.643 -26.057 1.00 84.00 384 TYR A C 1
ATOM 2949 O O . TYR A 1 384 ? 28.026 10.206 -24.908 1.00 84.00 384 TYR A O 1
ATOM 2957 N N . SER A 1 385 ? 29.024 11.390 -26.527 1.00 84.06 385 SER A N 1
ATOM 2958 C CA . SER A 1 385 ? 30.238 11.715 -25.764 1.00 84.06 385 SER A CA 1
ATOM 2959 C C . SER A 1 385 ? 31.040 10.480 -25.306 1.00 84.06 385 SER A C 1
ATOM 2961 O O . SER A 1 385 ? 31.678 10.513 -24.251 1.00 84.06 385 SER A O 1
ATOM 2963 N N . GLY A 1 386 ? 31.034 9.407 -26.101 1.00 87.06 386 GLY A N 1
ATOM 2964 C CA . GLY A 1 386 ? 31.740 8.155 -25.817 1.00 87.06 386 GLY A CA 1
ATOM 2965 C C . GLY A 1 386 ? 31.048 7.270 -24.779 1.00 87.06 386 GLY A C 1
ATOM 2966 O O . GLY A 1 386 ? 31.724 6.509 -24.093 1.00 87.06 386 GLY A O 1
ATOM 2967 N N . GLN A 1 387 ? 29.730 7.385 -24.624 1.00 89.06 387 GLN A N 1
ATOM 2968 C CA . GLN A 1 387 ? 28.900 6.519 -23.781 1.00 89.06 387 GLN A CA 1
ATOM 2969 C C . GLN A 1 387 ? 27.645 6.111 -24.555 1.00 89.06 387 GLN A C 1
ATOM 2971 O O . GLN A 1 387 ? 27.143 6.887 -25.372 1.00 89.06 387 GLN A O 1
ATOM 2976 N N . ILE A 1 388 ? 27.121 4.921 -24.267 1.00 90.00 388 ILE A N 1
ATOM 2977 C CA . ILE A 1 388 ? 25.863 4.426 -24.835 1.00 90.00 388 ILE A CA 1
ATOM 2978 C C . ILE A 1 388 ? 24.699 4.800 -23.921 1.00 90.00 388 ILE A C 1
ATOM 2980 O O . ILE A 1 388 ? 24.722 4.490 -22.726 1.00 90.00 388 ILE A O 1
ATOM 2984 N N . TYR A 1 389 ? 23.685 5.436 -24.502 1.00 86.12 389 TYR A N 1
ATOM 2985 C CA . TYR A 1 389 ? 22.457 5.841 -23.831 1.00 86.12 389 TYR A CA 1
ATOM 2986 C C . TYR A 1 389 ? 21.222 5.158 -24.416 1.00 86.12 389 TYR A C 1
ATOM 2988 O O . TYR A 1 389 ? 21.216 4.807 -25.593 1.00 86.12 389 TYR A O 1
ATOM 2996 N N . GLU A 1 390 ? 20.188 5.045 -23.589 1.00 87.56 390 GLU A N 1
ATOM 2997 C CA . GLU A 1 390 ? 18.824 4.612 -23.910 1.00 87.56 390 GLU A CA 1
ATOM 2998 C C . GLU A 1 390 ? 17.823 5.748 -23.637 1.00 87.56 390 GLU A C 1
ATOM 3000 O O . GLU A 1 390 ? 18.052 6.573 -22.748 1.00 87.56 390 GLU A O 1
ATOM 3005 N N . SER A 1 391 ? 16.713 5.777 -24.377 1.00 84.75 391 SER A N 1
ATOM 3006 C CA . SER A 1 391 ? 15.485 6.519 -24.059 1.00 84.75 391 SER A CA 1
ATOM 3007 C C . SER A 1 391 ? 14.282 5.733 -24.582 1.00 84.75 391 SER A C 1
ATOM 3009 O O . SER A 1 391 ? 14.334 5.183 -25.687 1.00 84.75 391 SER A O 1
ATOM 3011 N N . THR A 1 392 ? 13.207 5.698 -23.800 1.00 84.62 392 THR A N 1
ATOM 3012 C CA . THR A 1 392 ? 11.984 4.941 -24.093 1.00 84.62 392 THR A CA 1
ATOM 3013 C C . THR A 1 392 ? 10.836 5.889 -24.414 1.00 84.62 392 THR A C 1
ATOM 3015 O O . THR A 1 392 ? 10.690 6.943 -23.790 1.00 84.62 392 THR A O 1
ATOM 3018 N N . ARG A 1 393 ? 10.002 5.536 -25.393 1.00 82.62 393 ARG A N 1
ATOM 3019 C CA . ARG A 1 393 ? 8.871 6.361 -25.831 1.00 82.62 393 ARG A CA 1
ATOM 3020 C C . ARG A 1 393 ? 7.601 6.067 -25.031 1.00 82.62 393 ARG A C 1
ATOM 3022 O O . ARG A 1 393 ? 6.747 5.301 -25.476 1.00 82.62 393 ARG A O 1
ATOM 3029 N N . LEU A 1 394 ? 7.473 6.732 -23.889 1.00 73.38 394 LEU A N 1
ATOM 3030 C CA . LEU A 1 394 ? 6.289 6.736 -23.028 1.00 73.38 394 LEU A CA 1
ATOM 3031 C C . LEU A 1 394 ? 5.095 7.459 -23.690 1.00 73.38 394 LEU A C 1
ATOM 3033 O O . LEU A 1 394 ? 5.214 8.071 -24.756 1.00 73.38 394 LEU A O 1
ATOM 3037 N N . VAL A 1 395 ? 3.929 7.419 -23.033 1.00 64.56 395 VAL A N 1
ATOM 3038 C CA . VAL A 1 395 ? 2.698 8.100 -23.487 1.00 64.56 395 VAL A CA 1
ATOM 3039 C C . VAL A 1 395 ? 2.886 9.620 -23.579 1.00 64.56 395 VAL A C 1
ATOM 3041 O O . VAL A 1 395 ? 2.452 10.232 -24.555 1.00 64.56 395 VAL A O 1
ATOM 3044 N N . GLU A 1 396 ? 3.563 10.227 -22.599 1.00 62.72 396 GLU A N 1
ATOM 3045 C CA . GLU A 1 396 ? 3.786 11.682 -22.545 1.00 62.72 396 GLU A CA 1
ATOM 3046 C C . GLU A 1 396 ? 4.931 12.168 -23.456 1.00 62.72 396 GLU A C 1
ATOM 3048 O O . GLU A 1 396 ? 5.019 13.357 -23.770 1.00 62.72 396 GLU A O 1
ATOM 3053 N N . GLY A 1 397 ? 5.800 11.263 -23.920 1.00 75.88 397 GLY A N 1
ATOM 3054 C CA . GLY A 1 397 ? 6.954 11.589 -24.754 1.00 75.88 397 GLY A CA 1
ATOM 3055 C C . GLY A 1 397 ? 8.136 10.642 -24.549 1.00 75.88 397 GLY A C 1
ATOM 3056 O O . GLY A 1 397 ? 7.999 9.535 -24.039 1.00 75.88 397 GLY A O 1
ATOM 3057 N N . TRP A 1 398 ? 9.320 11.083 -24.967 1.00 81.25 398 TRP A N 1
ATOM 3058 C CA . TRP A 1 398 ? 10.564 10.332 -24.791 1.00 81.25 398 TRP A CA 1
ATOM 3059 C C . TRP A 1 398 ? 11.141 10.548 -23.392 1.00 81.25 398 TRP A C 1
ATOM 3061 O O . TRP A 1 398 ? 11.259 11.689 -22.942 1.00 81.25 398 TRP A O 1
ATOM 3071 N N . SER A 1 399 ? 11.512 9.456 -22.722 1.00 72.69 399 SER A N 1
ATOM 3072 C CA . SER A 1 399 ? 12.082 9.483 -21.377 1.00 72.69 399 SER A CA 1
ATOM 3073 C C . SER A 1 399 ? 13.401 10.255 -21.327 1.00 72.69 399 SER A C 1
ATOM 3075 O O . SER A 1 399 ? 14.129 10.378 -22.320 1.00 72.69 399 SER A O 1
ATOM 3077 N N . GLU A 1 400 ? 13.786 10.672 -20.123 1.00 70.44 400 GLU A N 1
ATOM 3078 C CA . GLU A 1 400 ? 15.178 11.010 -19.841 1.00 70.44 400 GLU A CA 1
ATOM 3079 C C . GLU A 1 400 ? 16.132 9.883 -20.275 1.00 70.44 400 GLU A C 1
ATOM 3081 O O . GLU A 1 400 ? 15.793 8.696 -20.251 1.00 70.44 400 GLU A O 1
ATOM 3086 N N . ARG A 1 401 ? 17.363 10.262 -20.638 1.00 75.88 401 ARG A N 1
ATOM 3087 C CA . ARG A 1 401 ? 18.383 9.301 -21.066 1.00 75.88 401 ARG A CA 1
ATOM 3088 C C . ARG A 1 401 ? 18.991 8.528 -19.890 1.00 75.88 401 ARG A C 1
ATOM 3090 O O . ARG A 1 401 ? 19.352 9.137 -18.876 1.00 75.88 401 ARG A O 1
ATOM 3097 N N . VAL A 1 402 ? 19.200 7.226 -20.072 1.00 75.56 402 VAL A N 1
ATOM 3098 C CA . VAL A 1 402 ? 19.881 6.316 -19.126 1.00 75.56 402 VAL A CA 1
ATOM 3099 C C . VAL A 1 402 ? 21.221 5.880 -19.726 1.00 75.56 402 VAL A C 1
ATOM 3101 O O . VAL A 1 402 ? 21.274 5.591 -20.915 1.00 75.56 402 VAL A O 1
ATOM 3104 N N . ASN A 1 403 ? 22.321 5.863 -18.959 1.00 81.62 403 ASN A N 1
ATOM 3105 C CA . ASN A 1 403 ? 23.624 5.379 -19.456 1.00 81.62 403 ASN A CA 1
ATOM 3106 C C . ASN A 1 403 ? 23.738 3.861 -19.261 1.00 81.62 403 ASN A C 1
ATOM 3108 O O . ASN A 1 403 ? 23.947 3.398 -18.137 1.00 81.62 403 ASN A O 1
ATOM 3112 N N . ILE A 1 404 ? 23.662 3.113 -20.362 1.00 86.00 404 ILE A N 1
ATOM 3113 C CA . ILE A 1 404 ? 23.721 1.645 -20.365 1.00 86.00 404 ILE A CA 1
ATOM 3114 C C . ILE A 1 404 ? 25.165 1.159 -20.290 1.00 86.00 404 ILE A C 1
ATOM 3116 O O . ILE A 1 404 ? 25.481 0.215 -19.566 1.00 86.00 404 ILE A O 1
ATOM 3120 N N . SER A 1 405 ? 26.071 1.847 -20.993 1.00 84.81 405 SER A N 1
ATOM 3121 C CA . SER A 1 405 ? 27.477 1.441 -21.040 1.00 84.81 405 SER A CA 1
ATOM 3122 C C . SER A 1 405 ? 28.142 1.465 -19.664 1.00 84.81 405 SER A C 1
ATOM 3124 O O . SER A 1 405 ? 28.925 0.564 -19.361 1.00 84.81 405 SER A O 1
ATOM 3126 N N . ARG A 1 406 ? 27.836 2.460 -18.816 1.00 83.50 406 ARG A N 1
ATOM 3127 C CA . ARG A 1 406 ? 28.446 2.633 -17.480 1.00 83.50 406 ARG A CA 1
ATOM 3128 C C . ARG A 1 406 ? 29.992 2.548 -17.547 1.00 83.50 406 ARG A C 1
ATOM 3130 O O . ARG A 1 406 ? 30.622 1.956 -16.672 1.00 83.50 406 ARG A O 1
ATOM 3137 N N . SER A 1 407 ? 30.604 3.067 -18.623 1.00 82.25 407 SER A N 1
ATOM 3138 C CA . SER A 1 407 ? 32.030 2.863 -18.934 1.00 82.25 407 SER A CA 1
ATOM 3139 C C . SER A 1 407 ? 32.922 3.986 -18.401 1.00 82.25 407 SER A C 1
ATOM 3141 O O . SER A 1 407 ? 32.564 5.161 -18.443 1.00 82.25 407 SER A O 1
ATOM 3143 N N . SER A 1 408 ? 34.131 3.634 -17.961 1.00 83.06 408 SER A N 1
ATOM 3144 C CA . SER A 1 408 ? 35.211 4.582 -17.653 1.00 83.06 408 SER A CA 1
ATOM 3145 C C . SER A 1 408 ? 35.956 5.088 -18.899 1.00 83.06 408 SER A C 1
ATOM 3147 O O . SER A 1 408 ? 36.786 5.992 -18.785 1.00 83.06 408 SER A O 1
ATOM 3149 N N . ALA A 1 409 ? 35.675 4.518 -20.075 1.00 90.12 409 ALA A N 1
ATOM 3150 C CA . ALA A 1 409 ? 36.293 4.842 -21.357 1.00 90.12 409 ALA A CA 1
ATOM 3151 C C . ALA A 1 409 ? 35.229 5.006 -22.462 1.00 90.12 409 ALA A C 1
ATOM 3153 O O . ALA A 1 409 ? 34.035 5.075 -22.186 1.00 90.12 409 ALA A O 1
ATOM 3154 N N . GLY A 1 410 ? 35.664 5.122 -23.720 1.00 90.75 410 GLY A N 1
ATOM 3155 C CA . GLY A 1 410 ? 34.760 5.292 -24.858 1.00 90.75 410 GLY A CA 1
ATOM 3156 C C . GLY A 1 410 ? 34.018 4.004 -25.230 1.00 90.75 410 GLY A C 1
ATOM 3157 O O . GLY A 1 410 ? 34.669 2.991 -25.480 1.00 90.75 410 GLY A O 1
ATOM 3158 N N . ALA A 1 411 ? 32.691 4.079 -25.330 1.00 92.75 411 ALA A N 1
ATOM 3159 C CA . ALA A 1 411 ? 31.797 3.020 -25.799 1.00 92.75 411 ALA A CA 1
ATOM 3160 C C . ALA A 1 411 ? 31.046 3.460 -27.073 1.00 92.75 411 ALA A C 1
ATOM 3162 O O . ALA A 1 411 ? 30.518 4.574 -27.115 1.00 92.75 411 ALA A O 1
ATOM 3163 N N . TYR A 1 412 ? 31.001 2.612 -28.110 1.00 92.94 412 TYR A N 1
ATOM 3164 C CA . TYR A 1 412 ? 30.487 2.972 -29.444 1.00 92.94 412 TYR A CA 1
ATOM 3165 C C . TYR A 1 412 ? 29.827 1.795 -30.191 1.00 92.94 412 TYR A C 1
ATOM 3167 O O . TYR A 1 412 ? 30.024 0.628 -29.855 1.00 92.94 412 TYR A O 1
ATOM 3175 N N . ARG A 1 413 ? 29.100 2.126 -31.275 1.00 90.31 413 ARG A N 1
ATOM 3176 C CA . ARG A 1 413 ? 28.363 1.202 -32.169 1.00 90.31 413 ARG A CA 1
ATOM 3177 C C . ARG A 1 413 ? 27.533 0.157 -31.402 1.00 90.31 413 ARG A C 1
ATOM 3179 O O . ARG A 1 413 ? 27.926 -1.009 -31.373 1.00 90.31 413 ARG A O 1
ATOM 3186 N N . PRO A 1 414 ? 26.424 0.585 -30.781 1.00 93.69 414 PRO A N 1
ATOM 3187 C CA . PRO A 1 414 ? 25.458 -0.337 -30.212 1.00 93.69 414 PRO A CA 1
ATOM 3188 C C . PRO A 1 414 ? 24.682 -1.088 -31.308 1.00 93.69 414 PRO A C 1
ATOM 3190 O O . PRO A 1 414 ? 24.421 -0.524 -32.373 1.00 93.69 414 PRO A O 1
ATOM 3193 N N . ASP A 1 415 ? 24.265 -2.315 -31.004 1.00 93.81 415 ASP A N 1
ATOM 3194 C CA . ASP A 1 415 ? 23.210 -3.072 -31.691 1.00 93.81 415 ASP A CA 1
ATOM 3195 C C . ASP A 1 415 ? 22.322 -3.751 -30.630 1.00 93.81 415 ASP A C 1
ATOM 3197 O O . ASP A 1 415 ? 22.791 -4.039 -29.521 1.00 93.81 415 ASP A O 1
ATOM 3201 N N . VAL A 1 416 ? 21.039 -3.958 -30.931 1.00 93.88 416 VAL A N 1
ATOM 3202 C CA . VAL A 1 416 ? 20.039 -4.449 -29.965 1.00 93.88 416 VAL A CA 1
ATOM 3203 C C . VAL A 1 416 ? 19.030 -5.385 -30.630 1.00 93.88 416 VAL A C 1
ATOM 3205 O O . VAL A 1 416 ? 18.686 -5.210 -31.797 1.00 93.88 416 VAL A O 1
ATOM 3208 N N . VAL A 1 417 ? 18.528 -6.362 -29.876 1.00 91.88 417 VAL A N 1
ATOM 3209 C CA . VAL A 1 417 ? 17.427 -7.242 -30.288 1.00 91.88 417 VAL A CA 1
ATOM 3210 C C . VAL A 1 417 ? 16.539 -7.586 -29.088 1.00 91.88 417 VAL A C 1
ATOM 3212 O O . VAL A 1 417 ? 17.036 -7.664 -27.967 1.00 91.88 417 VAL A O 1
ATOM 3215 N N . ALA A 1 418 ? 15.241 -7.797 -29.311 1.00 87.88 418 ALA A N 1
ATOM 3216 C CA . ALA A 1 418 ? 14.305 -8.270 -28.290 1.00 87.88 418 ALA A CA 1
ATOM 3217 C C . ALA A 1 418 ? 14.070 -9.786 -28.426 1.00 87.88 418 ALA A C 1
ATOM 3219 O O . ALA A 1 418 ? 13.854 -10.258 -29.544 1.00 87.88 418 ALA A O 1
ATOM 3220 N N . ASP A 1 419 ? 14.106 -10.549 -27.326 1.00 84.31 419 ASP A N 1
ATOM 3221 C CA . ASP A 1 419 ? 13.719 -11.971 -27.334 1.00 84.31 419 ASP A CA 1
ATOM 3222 C C . ASP A 1 419 ? 12.192 -12.175 -27.352 1.00 84.31 419 ASP A C 1
ATOM 3224 O O . ASP A 1 419 ? 11.403 -11.230 -27.334 1.00 84.31 419 ASP A O 1
ATOM 3228 N N . THR A 1 420 ? 11.749 -13.435 -27.378 1.00 78.38 420 THR A N 1
ATOM 3229 C CA . THR A 1 420 ? 10.318 -13.791 -27.396 1.00 78.38 420 THR A CA 1
ATOM 3230 C C . THR A 1 420 ? 9.551 -13.406 -26.128 1.00 78.38 420 THR A C 1
ATOM 3232 O O . THR A 1 420 ? 8.323 -13.436 -26.147 1.00 78.38 420 THR A O 1
ATOM 3235 N N . ASN A 1 421 ? 10.249 -13.076 -25.040 1.00 72.31 421 ASN A N 1
ATOM 3236 C CA . ASN A 1 421 ? 9.682 -12.586 -23.785 1.00 72.31 421 ASN A CA 1
ATOM 3237 C C . ASN A 1 421 ? 9.772 -11.052 -23.688 1.00 72.31 421 ASN A C 1
ATOM 3239 O O . ASN A 1 421 ? 9.356 -10.485 -22.683 1.00 72.31 421 ASN A O 1
ATOM 3243 N N . GLY A 1 422 ? 10.335 -10.384 -24.703 1.00 76.19 422 GLY A N 1
ATOM 3244 C CA . GLY A 1 422 ? 10.578 -8.946 -24.720 1.00 76.19 422 GLY A CA 1
ATOM 3245 C C . GLY A 1 422 ? 11.791 -8.486 -23.910 1.00 76.19 422 GLY A C 1
ATOM 3246 O O . GLY A 1 422 ? 11.894 -7.299 -23.596 1.00 76.19 422 GLY A O 1
ATOM 3247 N N . ASN A 1 423 ? 12.716 -9.393 -23.581 1.00 83.19 423 ASN A N 1
ATOM 3248 C CA . ASN A 1 423 ? 14.018 -9.035 -23.020 1.00 83.19 423 ASN A CA 1
ATOM 3249 C C . ASN A 1 423 ? 14.838 -8.309 -24.079 1.00 83.19 423 ASN A C 1
ATOM 3251 O O . ASN A 1 423 ? 15.065 -8.850 -25.162 1.00 83.19 423 ASN A O 1
ATOM 3255 N N . LEU A 1 424 ? 15.333 -7.117 -23.761 1.00 89.00 424 LEU A N 1
ATOM 3256 C CA . LEU A 1 424 ? 16.240 -6.394 -24.640 1.00 89.00 424 LEU A CA 1
ATOM 3257 C C . LEU A 1 424 ? 17.662 -6.907 -24.414 1.00 89.00 424 LEU A C 1
ATOM 3259 O O . LEU A 1 424 ? 18.184 -6.844 -23.304 1.00 89.00 424 LEU A O 1
ATOM 3263 N N . HIS A 1 425 ? 18.295 -7.396 -25.475 1.00 91.69 425 HIS A N 1
ATOM 3264 C CA . HIS A 1 425 ? 19.675 -7.866 -25.503 1.00 91.69 425 HIS A CA 1
ATOM 3265 C C . HIS A 1 425 ? 20.515 -6.897 -26.323 1.00 91.69 425 HIS A C 1
ATOM 3267 O O . HIS A 1 425 ? 20.224 -6.658 -27.495 1.00 91.69 425 HIS A O 1
ATOM 3273 N N . MET A 1 426 ? 21.573 -6.356 -25.727 1.00 93.81 426 MET A N 1
ATOM 3274 C CA . MET A 1 426 ? 22.356 -5.275 -26.313 1.00 93.81 426 MET A CA 1
ATOM 3275 C C . MET A 1 426 ? 23.841 -5.606 -26.344 1.00 93.81 426 MET A C 1
ATOM 3277 O O . MET A 1 426 ? 24.391 -6.122 -25.369 1.00 93.81 426 MET A O 1
ATOM 3281 N N . VAL A 1 427 ? 24.497 -5.241 -27.444 1.00 96.81 427 VAL A N 1
ATOM 3282 C CA . VAL A 1 427 ? 25.954 -5.307 -27.599 1.00 96.81 427 VAL A CA 1
ATOM 3283 C C . VAL A 1 427 ? 26.527 -3.980 -28.073 1.00 96.81 427 VAL A C 1
ATOM 3285 O O . VAL A 1 427 ? 25.883 -3.239 -28.808 1.00 96.81 427 VAL A O 1
ATOM 3288 N N . TRP A 1 428 ? 27.750 -3.670 -27.659 1.00 96.19 428 TRP A N 1
ATOM 3289 C CA . TRP A 1 428 ? 28.538 -2.527 -28.138 1.00 96.19 428 TRP A CA 1
ATOM 3290 C C . TRP A 1 428 ? 30.030 -2.858 -28.037 1.00 96.19 428 TRP A C 1
ATOM 3292 O O . TRP A 1 428 ? 30.387 -3.882 -27.455 1.00 96.19 428 TRP A O 1
ATOM 3302 N N . HIS A 1 429 ? 30.910 -2.011 -28.578 1.00 94.88 429 HIS A N 1
ATOM 3303 C CA . HIS A 1 429 ? 32.347 -2.121 -28.296 1.00 94.88 429 HIS A CA 1
ATOM 3304 C C . HIS A 1 429 ? 32.830 -0.994 -27.383 1.00 94.88 429 HIS A C 1
ATOM 3306 O O . HIS A 1 429 ? 32.341 0.137 -27.453 1.00 94.88 429 HIS A O 1
ATOM 3312 N N . ASP A 1 430 ? 33.775 -1.315 -26.507 1.00 94.19 430 ASP A N 1
ATOM 3313 C CA . ASP A 1 430 ? 34.183 -0.489 -25.374 1.00 94.19 430 ASP A CA 1
ATOM 3314 C C . ASP A 1 430 ? 35.704 -0.517 -25.195 1.00 94.19 430 ASP A C 1
ATOM 3316 O O . ASP A 1 430 ? 36.340 -1.541 -25.427 1.00 94.19 430 ASP A O 1
ATOM 3320 N N . LEU A 1 431 ? 36.285 0.605 -24.771 1.00 93.94 431 LEU A N 1
ATOM 3321 C CA . LEU A 1 431 ? 37.733 0.774 -24.595 1.00 93.94 431 LEU A CA 1
ATOM 3322 C C . LEU A 1 431 ? 38.211 0.607 -23.140 1.00 93.94 431 LEU A C 1
ATOM 3324 O O . LEU A 1 431 ? 39.375 0.895 -22.848 1.00 93.94 431 LEU A O 1
ATOM 3328 N N . ARG A 1 432 ? 37.336 0.218 -22.199 1.00 92.06 432 ARG A N 1
ATOM 3329 C CA . ARG A 1 432 ? 37.658 0.238 -20.755 1.00 92.06 432 ARG A CA 1
ATOM 3330 C C . ARG A 1 432 ? 38.766 -0.724 -20.321 1.00 92.06 432 ARG A C 1
ATOM 3332 O O . ARG A 1 432 ? 39.429 -0.442 -19.325 1.00 92.06 432 ARG A O 1
ATOM 3339 N N . ASP A 1 433 ? 38.985 -1.797 -21.078 1.00 89.06 433 ASP A N 1
ATOM 3340 C CA . ASP A 1 433 ? 40.007 -2.814 -20.799 1.00 89.06 433 ASP A CA 1
ATOM 3341 C C . ASP A 1 433 ? 41.386 -2.466 -21.415 1.00 89.06 433 ASP A C 1
ATOM 3343 O O . ASP A 1 433 ? 42.394 -3.097 -21.100 1.00 89.06 433 ASP A O 1
ATOM 3347 N N . GLY A 1 434 ? 41.468 -1.395 -22.220 1.00 87.94 434 GLY A N 1
ATOM 3348 C CA . GLY A 1 434 ? 42.702 -0.874 -22.836 1.00 87.94 434 GLY A CA 1
ATOM 3349 C C . GLY A 1 434 ? 42.816 -1.136 -24.343 1.00 87.94 434 GLY A C 1
ATOM 3350 O O . GLY A 1 434 ? 43.494 -0.385 -25.047 1.00 87.94 434 GLY A O 1
ATOM 3351 N N . ASN A 1 435 ? 42.103 -2.145 -24.832 1.00 90.81 435 ASN A N 1
ATOM 3352 C CA . ASN A 1 435 ? 41.784 -2.444 -26.227 1.00 90.81 435 ASN A CA 1
ATOM 3353 C C . ASN A 1 435 ? 40.269 -2.294 -26.464 1.00 90.81 435 ASN A C 1
ATOM 3355 O O . ASN A 1 435 ? 39.509 -2.065 -25.524 1.00 90.81 435 ASN A O 1
ATOM 3359 N N . SER A 1 436 ? 39.836 -2.366 -27.724 1.00 93.56 436 SER A N 1
ATOM 3360 C CA . SER A 1 436 ? 38.412 -2.389 -28.074 1.00 93.56 436 SER A CA 1
ATOM 3361 C C . SER A 1 436 ? 37.847 -3.792 -27.889 1.00 93.56 436 SER A C 1
ATOM 3363 O O . SER A 1 436 ? 38.291 -4.711 -28.566 1.00 93.56 436 SER A O 1
ATOM 3365 N N . GLU A 1 437 ? 36.855 -3.950 -27.022 1.00 95.69 437 GLU A N 1
ATOM 3366 C CA . GLU A 1 437 ? 36.272 -5.246 -26.657 1.00 95.69 437 GLU A CA 1
ATOM 3367 C C . GLU A 1 437 ? 34.740 -5.210 -26.757 1.00 95.69 437 GLU A C 1
ATOM 3369 O O . GLU A 1 437 ? 34.129 -4.167 -26.516 1.00 95.69 437 GLU A O 1
ATOM 3374 N N . ILE A 1 438 ? 34.103 -6.332 -27.112 1.00 96.75 438 ILE A N 1
ATOM 3375 C CA . ILE A 1 438 ? 32.641 -6.432 -27.212 1.00 96.75 438 ILE A CA 1
ATOM 3376 C C . ILE A 1 438 ? 32.040 -6.659 -25.830 1.00 96.75 438 ILE A C 1
ATOM 3378 O O . ILE A 1 438 ? 32.329 -7.652 -25.160 1.00 96.75 438 ILE A O 1
ATOM 3382 N N . TYR A 1 439 ? 31.143 -5.762 -25.441 1.00 96.44 439 TYR A N 1
ATOM 3383 C CA . TYR A 1 439 ? 30.347 -5.861 -24.228 1.00 96.44 439 TYR A CA 1
ATOM 3384 C C . TYR A 1 439 ? 28.910 -6.255 -24.541 1.00 96.44 439 TYR A C 1
ATOM 3386 O O . TYR A 1 439 ? 28.367 -5.879 -25.576 1.00 96.44 439 TYR A O 1
ATOM 3394 N N . TYR A 1 440 ? 28.307 -6.990 -23.612 1.00 94.56 440 TYR A N 1
ATOM 3395 C CA . TYR A 1 440 ? 26.920 -7.436 -23.634 1.00 94.56 440 TYR A CA 1
ATOM 3396 C C . TYR A 1 440 ? 26.190 -6.992 -22.362 1.00 94.56 440 TYR A C 1
ATOM 3398 O O . TYR A 1 440 ? 26.754 -7.050 -21.263 1.00 94.56 440 TYR A O 1
ATOM 3406 N N . SER A 1 441 ? 24.921 -6.614 -22.498 1.00 91.50 441 SER A N 1
ATOM 3407 C CA . SER A 1 441 ? 23.971 -6.510 -21.389 1.00 91.50 441 SER A CA 1
ATOM 3408 C C . SER A 1 441 ? 22.570 -6.953 -21.826 1.00 91.50 441 SER A C 1
ATOM 3410 O O . SER A 1 441 ? 22.284 -7.060 -23.018 1.00 91.50 441 SER A O 1
ATOM 3412 N N . THR A 1 442 ? 21.707 -7.246 -20.855 1.00 87.94 442 THR A N 1
ATOM 3413 C CA . THR A 1 442 ? 20.324 -7.682 -21.050 1.00 87.94 442 THR A CA 1
ATOM 3414 C C . THR A 1 442 ? 19.402 -7.049 -20.012 1.00 87.94 442 THR A C 1
ATOM 3416 O O . THR A 1 442 ? 19.835 -6.819 -18.877 1.00 87.94 442 THR A O 1
ATOM 3419 N N . THR A 1 443 ? 18.139 -6.833 -20.373 1.00 81.81 443 THR A N 1
ATOM 3420 C CA . THR A 1 443 ? 17.034 -6.710 -19.407 1.00 81.81 443 THR A CA 1
ATOM 3421 C C . THR A 1 443 ? 16.471 -8.101 -19.081 1.00 81.81 443 THR A C 1
ATOM 3423 O O . THR A 1 443 ? 16.970 -9.120 -19.578 1.00 81.81 443 THR A O 1
ATOM 3426 N N . SER A 1 444 ? 15.502 -8.183 -18.173 1.00 68.44 444 SER A N 1
ATOM 3427 C CA . SER A 1 444 ? 14.771 -9.402 -17.823 1.00 68.44 444 SER A CA 1
ATOM 3428 C C . SER A 1 444 ? 13.286 -9.079 -17.662 1.00 68.44 444 SER A C 1
ATOM 3430 O O . SER A 1 444 ? 12.909 -8.113 -17.004 1.00 68.44 444 SER A O 1
ATOM 3432 N N . ALA A 1 445 ? 12.432 -9.881 -18.281 1.00 62.44 445 ALA A N 1
ATOM 3433 C CA . ALA A 1 445 ? 10.995 -9.764 -18.201 1.00 62.44 445 ALA A CA 1
ATOM 3434 C C . ALA A 1 445 ? 10.574 -10.213 -16.807 1.00 62.44 445 ALA A C 1
ATOM 3436 O O . ALA A 1 445 ? 10.981 -11.271 -16.318 1.00 62.44 445 ALA A O 1
ATOM 3437 N N . TYR A 1 446 ? 9.780 -9.377 -16.158 1.00 69.19 446 TYR A N 1
ATOM 3438 C CA . TYR A 1 446 ? 9.192 -9.717 -14.883 1.00 69.19 446 TYR A CA 1
ATOM 3439 C C . TYR A 1 446 ? 8.092 -10.766 -15.108 1.00 69.19 446 TYR A C 1
ATOM 3441 O O . TYR A 1 446 ? 7.102 -10.489 -15.780 1.00 69.19 446 TYR A O 1
ATOM 3449 N N . ASP A 1 447 ? 8.293 -11.977 -14.583 1.00 71.06 447 ASP A N 1
ATOM 3450 C CA . ASP A 1 447 ? 7.382 -13.114 -14.749 1.00 71.06 447 ASP A CA 1
ATOM 3451 C C . ASP A 1 447 ? 7.031 -13.744 -13.394 1.00 71.06 447 ASP A C 1
ATOM 3453 O O . ASP A 1 447 ? 7.911 -14.124 -12.616 1.00 71.06 447 ASP A O 1
ATOM 3457 N N . CYS A 1 448 ? 5.728 -13.899 -13.145 1.00 74.12 448 CYS A N 1
ATOM 3458 C CA . CYS A 1 448 ? 5.172 -14.572 -11.970 1.00 74.12 448 CYS A CA 1
ATOM 3459 C C . CYS A 1 448 ? 4.508 -15.923 -12.280 1.00 74.12 448 CYS A C 1
ATOM 3461 O O . CYS A 1 448 ? 3.968 -16.558 -11.373 1.00 74.12 448 CYS A O 1
ATOM 3463 N N . SER A 1 449 ? 4.555 -16.408 -13.524 1.00 70.12 449 SER A N 1
ATOM 3464 C CA . SER A 1 449 ? 3.891 -17.649 -13.956 1.00 70.12 449 SER A CA 1
ATOM 3465 C C . SER A 1 449 ? 4.351 -18.901 -13.190 1.00 70.12 449 SER A C 1
ATOM 3467 O O . SER A 1 449 ? 3.593 -19.861 -13.037 1.00 70.12 449 SER A O 1
ATOM 3469 N N . GLY A 1 450 ? 5.582 -18.888 -12.664 1.00 72.94 450 GLY A N 1
ATOM 3470 C CA . GLY A 1 450 ? 6.140 -19.936 -11.802 1.00 72.94 450 GLY A CA 1
ATOM 3471 C C . GLY A 1 450 ? 5.809 -19.805 -10.307 1.00 72.94 450 GLY A C 1
ATOM 3472 O O . GLY A 1 450 ? 6.183 -20.680 -9.520 1.00 72.94 450 GLY A O 1
ATOM 3473 N N . THR A 1 451 ? 5.142 -18.731 -9.882 1.00 83.00 451 THR A N 1
ATOM 3474 C CA . THR A 1 451 ? 4.872 -18.433 -8.470 1.00 83.00 451 THR A CA 1
ATOM 3475 C C . THR A 1 451 ? 3.678 -19.226 -7.945 1.00 83.00 451 THR A C 1
ATOM 3477 O O . THR A 1 451 ? 2.608 -19.256 -8.541 1.00 83.00 451 THR A O 1
ATOM 3480 N N . THR A 1 452 ? 3.835 -19.849 -6.774 1.00 88.81 452 THR A N 1
ATOM 3481 C CA . THR A 1 452 ? 2.724 -20.518 -6.081 1.00 88.81 452 THR A CA 1
ATOM 3482 C C . THR A 1 452 ? 2.049 -19.551 -5.112 1.00 88.81 452 THR A C 1
ATOM 3484 O O . THR A 1 452 ? 2.678 -19.110 -4.149 1.00 88.81 452 THR A O 1
ATOM 3487 N N . LEU A 1 453 ? 0.770 -19.262 -5.348 1.00 94.50 453 LEU A N 1
ATOM 3488 C CA . LEU A 1 453 ? -0.109 -18.572 -4.403 1.00 94.50 453 LEU A CA 1
ATOM 3489 C C . LEU A 1 453 ? -0.727 -19.562 -3.406 1.00 94.50 453 LEU A C 1
ATOM 3491 O O . LEU A 1 453 ? -0.884 -20.755 -3.692 1.00 94.50 453 LEU A O 1
ATOM 3495 N N . SER A 1 454 ? -1.125 -19.076 -2.233 1.00 96.06 454 SER A N 1
ATOM 3496 C CA . SER A 1 454 ? -2.056 -19.806 -1.375 1.00 96.06 454 SER A CA 1
ATOM 3497 C C . SER A 1 454 ? -3.470 -19.810 -1.949 1.00 96.06 454 SER A C 1
ATOM 3499 O O . SER A 1 454 ? -3.793 -19.069 -2.867 1.00 96.06 454 SER A O 1
ATOM 3501 N N . HIS A 1 455 ? -4.358 -20.612 -1.365 1.00 96.25 455 HIS A N 1
ATOM 3502 C CA . HIS A 1 455 ? -5.779 -20.587 -1.715 1.00 96.25 455 HIS A CA 1
ATOM 3503 C C . HIS A 1 455 ? -6.456 -19.223 -1.446 1.00 96.25 455 HIS A C 1
ATOM 3505 O O . HIS A 1 455 ? -7.401 -18.874 -2.147 1.00 96.25 455 HIS A O 1
ATOM 3511 N N . ILE A 1 456 ? -5.955 -18.441 -0.480 1.00 98.00 456 ILE A N 1
ATOM 3512 C CA . ILE A 1 456 ? -6.436 -17.081 -0.190 1.00 98.00 456 ILE A CA 1
ATOM 3513 C C . ILE A 1 456 ? -5.806 -16.083 -1.168 1.00 98.00 456 ILE A C 1
ATOM 3515 O O . ILE A 1 456 ? -6.519 -15.273 -1.751 1.00 98.00 456 ILE A O 1
ATOM 3519 N N . GLY A 1 457 ? -4.494 -16.189 -1.412 1.00 97.19 457 GLY A N 1
ATOM 3520 C CA . GLY A 1 457 ? -3.790 -15.384 -2.414 1.00 97.19 457 GLY A CA 1
ATOM 3521 C C . GLY A 1 457 ? -4.364 -15.577 -3.820 1.00 97.19 457 GLY A C 1
ATOM 3522 O O . GLY A 1 457 ? -4.560 -14.604 -4.535 1.00 97.19 457 GLY A O 1
ATOM 3523 N N . GLN A 1 458 ? -4.737 -16.807 -4.184 1.00 97.06 458 GLN A N 1
ATOM 3524 C CA . GLN A 1 458 ? -5.428 -17.115 -5.437 1.00 97.06 458 GLN A CA 1
ATOM 3525 C C . GLN A 1 458 ? -6.817 -16.468 -5.490 1.00 97.06 458 GLN A C 1
ATOM 3527 O O . GLN A 1 458 ? -7.153 -15.853 -6.491 1.00 97.06 458 GLN A O 1
ATOM 3532 N N . ALA A 1 459 ? -7.605 -16.537 -4.410 1.00 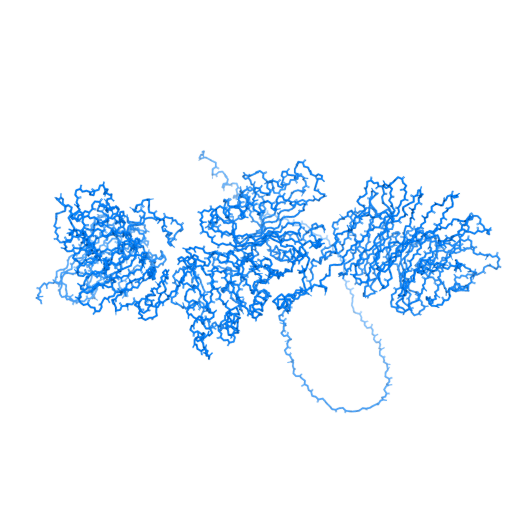97.94 459 ALA A N 1
ATOM 3533 C CA . ALA A 1 459 ? -8.918 -15.888 -4.359 1.00 97.94 459 ALA A CA 1
ATOM 3534 C C . ALA A 1 459 ? -8.838 -14.351 -4.464 1.00 97.94 459 ALA A C 1
ATOM 3536 O O . ALA A 1 459 ? -9.789 -13.721 -4.923 1.00 97.94 459 ALA A O 1
ATOM 3537 N N . VAL A 1 460 ? -7.716 -13.748 -4.054 1.00 97.81 460 VAL A N 1
ATOM 3538 C CA . VAL A 1 460 ? -7.412 -12.326 -4.281 1.00 97.81 460 VAL A CA 1
ATOM 3539 C C . VAL A 1 460 ? -6.981 -12.083 -5.728 1.00 97.81 460 VAL A C 1
ATOM 3541 O O . VAL A 1 460 ? -7.550 -11.208 -6.377 1.00 97.81 460 VAL A O 1
ATOM 3544 N N . PHE A 1 461 ? -6.044 -12.874 -6.258 1.00 94.81 461 PHE A N 1
ATOM 3545 C CA . PHE A 1 461 ? -5.575 -12.798 -7.648 1.00 94.81 461 PHE A CA 1
ATOM 3546 C C . PHE A 1 461 ? -6.722 -12.924 -8.664 1.00 94.81 461 PHE A C 1
ATOM 3548 O O . PHE A 1 461 ? -6.812 -12.124 -9.590 1.00 94.81 461 PHE A O 1
ATOM 3555 N N . ASP A 1 462 ? -7.661 -13.847 -8.437 1.00 94.81 462 ASP A N 1
ATOM 3556 C CA . ASP A 1 462 ? -8.856 -14.048 -9.270 1.00 94.81 462 ASP A CA 1
ATOM 3557 C C . ASP A 1 462 ? -9.773 -12.800 -9.333 1.00 94.81 462 ASP A C 1
ATOM 3559 O O . ASP A 1 462 ? -10.632 -12.712 -10.213 1.00 94.81 462 ASP A O 1
ATOM 3563 N N . VAL A 1 463 ? -9.609 -11.840 -8.410 1.00 92.62 463 VAL A N 1
ATOM 3564 C CA . VAL A 1 463 ? -10.331 -10.555 -8.378 1.00 92.62 463 VAL A CA 1
ATOM 3565 C C . VAL A 1 463 ? -9.479 -9.390 -8.883 1.00 92.62 463 VAL A C 1
ATOM 3567 O O . VAL A 1 463 ? -9.997 -8.549 -9.617 1.00 92.62 463 VAL A O 1
ATOM 3570 N N . VAL A 1 464 ? -8.210 -9.297 -8.470 1.00 86.19 464 VAL A N 1
ATOM 3571 C CA . VAL A 1 464 ? -7.347 -8.143 -8.795 1.00 86.19 464 VAL A CA 1
ATOM 3572 C C . VAL A 1 464 ? -6.649 -8.265 -10.153 1.00 86.19 464 VAL A C 1
ATOM 3574 O O . VAL A 1 464 ? -6.258 -7.246 -10.716 1.00 86.19 464 VAL A O 1
ATOM 3577 N N . GLY A 1 465 ? -6.545 -9.481 -10.697 1.00 83.38 465 GLY A N 1
ATOM 3578 C CA . GLY A 1 465 ? -5.865 -9.773 -11.956 1.00 83.38 465 GLY A CA 1
ATOM 3579 C C . GLY A 1 465 ? -4.340 -9.815 -11.832 1.00 83.38 465 GLY A C 1
ATOM 3580 O O . GLY A 1 465 ? -3.780 -9.946 -10.743 1.00 83.38 465 GLY A O 1
ATOM 3581 N N . GLU A 1 466 ? -3.665 -9.718 -12.977 1.00 78.38 466 GLU A N 1
ATOM 3582 C CA . GLU A 1 466 ? -2.207 -9.606 -13.026 1.00 78.38 466 GLU A CA 1
ATOM 3583 C C . GLU A 1 466 ? -1.750 -8.248 -12.467 1.00 78.38 466 GLU A C 1
ATOM 3585 O O . GLU A 1 466 ? -2.282 -7.196 -12.817 1.00 78.38 466 GLU A O 1
ATOM 3590 N N . GLN A 1 467 ? -0.764 -8.309 -11.574 1.00 83.62 467 GLN A N 1
ATOM 3591 C CA . GLN A 1 467 ? -0.121 -7.207 -10.852 1.00 83.62 467 GLN A CA 1
ATOM 3592 C C . GLN A 1 467 ? 1.363 -7.555 -10.693 1.00 83.62 467 GLN A C 1
ATOM 3594 O O . GLN A 1 467 ? 1.749 -8.708 -10.921 1.00 83.62 467 GLN A O 1
ATOM 3599 N N . ASN A 1 468 ? 2.192 -6.636 -10.191 1.00 86.00 468 ASN A N 1
ATOM 3600 C CA . ASN A 1 468 ? 3.582 -6.958 -9.849 1.00 86.00 468 ASN A CA 1
ATOM 3601 C C . ASN A 1 468 ? 3.703 -7.721 -8.508 1.00 86.00 468 ASN A C 1
ATOM 3603 O O . ASN A 1 468 ? 4.419 -7.318 -7.588 1.00 86.00 468 ASN A O 1
ATOM 3607 N N . TYR A 1 469 ? 2.966 -8.831 -8.371 1.00 90.62 469 TYR A N 1
ATOM 3608 C CA . TYR A 1 469 ? 2.678 -9.455 -7.077 1.00 90.62 469 TYR A CA 1
ATOM 3609 C C . TYR A 1 469 ? 3.777 -10.359 -6.511 1.00 90.62 469 TYR A C 1
ATOM 3611 O O . TYR A 1 469 ? 3.862 -10.518 -5.291 1.00 90.62 469 TYR A O 1
ATOM 3619 N N . CYS A 1 470 ? 4.625 -10.960 -7.343 1.00 88.00 470 CYS A N 1
ATOM 3620 C CA . CYS A 1 470 ? 5.672 -11.890 -6.915 1.00 88.00 470 CYS A CA 1
ATOM 3621 C C . CYS A 1 470 ? 7.056 -11.227 -6.790 1.00 88.00 470 CYS A C 1
ATOM 3623 O O . CYS A 1 470 ? 7.279 -10.117 -7.271 1.00 88.00 470 CYS A O 1
ATOM 3625 N N . LEU A 1 471 ? 8.015 -11.931 -6.171 1.00 88.88 471 LEU A N 1
ATOM 3626 C CA . LEU A 1 471 ? 9.398 -11.451 -5.983 1.00 88.88 471 LEU A CA 1
ATOM 3627 C C . LEU A 1 471 ? 9.479 -10.091 -5.255 1.00 88.88 471 LEU A C 1
ATOM 3629 O O . LEU A 1 471 ? 10.431 -9.332 -5.432 1.00 88.88 471 LEU A O 1
ATOM 3633 N N . ASN A 1 472 ? 8.470 -9.792 -4.434 1.00 92.62 472 ASN A N 1
ATOM 3634 C CA . ASN A 1 472 ? 8.499 -8.707 -3.464 1.00 92.62 472 ASN A CA 1
ATOM 3635 C C . ASN A 1 472 ? 9.144 -9.189 -2.171 1.00 92.62 472 ASN A C 1
ATOM 3637 O O . ASN A 1 472 ? 9.313 -10.388 -1.951 1.00 92.62 472 ASN A O 1
ATOM 3641 N N . LYS A 1 473 ? 9.427 -8.255 -1.275 1.00 93.31 473 LYS A N 1
ATOM 3642 C CA . LYS A 1 473 ? 10.024 -8.518 0.024 1.00 93.31 473 LYS A CA 1
ATOM 3643 C C . LYS A 1 473 ? 9.240 -7.858 1.134 1.00 93.31 473 LYS A C 1
ATOM 3645 O O . LYS A 1 473 ? 9.000 -6.651 1.125 1.00 93.31 473 LYS A O 1
ATOM 3650 N N . PHE A 1 474 ? 8.899 -8.657 2.134 1.00 94.62 474 PHE A N 1
ATOM 3651 C CA . PHE A 1 474 ? 8.486 -8.137 3.423 1.00 94.62 474 PHE A CA 1
ATOM 3652 C C . PHE A 1 474 ? 9.708 -7.606 4.177 1.00 94.62 474 PHE A C 1
ATOM 3654 O O . PHE A 1 474 ? 10.649 -8.350 4.444 1.00 94.62 474 PHE A O 1
ATOM 3661 N N . GLU A 1 475 ? 9.693 -6.327 4.551 1.00 94.56 475 GLU A N 1
ATOM 3662 C CA . GLU A 1 475 ? 10.755 -5.765 5.388 1.00 94.56 475 GLU A CA 1
ATOM 3663 C C . GLU A 1 475 ? 10.348 -5.649 6.852 1.00 94.56 475 GLU A C 1
ATOM 3665 O O . GLU A 1 475 ? 11.134 -6.000 7.736 1.00 94.56 475 GLU A O 1
ATOM 3670 N N . LYS A 1 476 ? 9.146 -5.129 7.128 1.00 95.62 476 LYS A N 1
ATOM 3671 C CA . LYS A 1 476 ? 8.716 -4.861 8.503 1.00 95.62 476 LYS A CA 1
ATOM 3672 C C . LYS A 1 476 ? 7.205 -4.718 8.637 1.00 95.62 476 LYS A C 1
ATOM 3674 O O . LYS A 1 476 ? 6.552 -4.092 7.809 1.00 95.62 476 LYS A O 1
ATOM 3679 N N . LEU A 1 477 ? 6.676 -5.232 9.743 1.00 96.19 477 LEU A N 1
ATOM 3680 C CA . LEU A 1 477 ? 5.348 -4.914 10.259 1.00 96.19 477 LEU A CA 1
ATOM 3681 C C . LEU A 1 477 ? 5.538 -4.006 11.483 1.00 96.19 477 LEU A C 1
ATOM 3683 O O . LEU A 1 477 ? 6.316 -4.336 12.379 1.00 96.19 477 LEU A O 1
ATOM 3687 N N . THR A 1 478 ? 4.869 -2.858 11.502 1.00 96.56 478 THR A N 1
ATOM 3688 C CA . THR A 1 478 ? 4.996 -1.834 12.546 1.00 96.56 478 THR A CA 1
ATOM 3689 C C . THR A 1 478 ? 3.656 -1.673 13.251 1.00 96.56 478 THR A C 1
ATOM 3691 O O . THR A 1 478 ? 2.667 -1.302 12.624 1.00 96.56 478 THR A O 1
ATOM 3694 N N . PHE A 1 479 ? 3.638 -1.919 14.560 1.00 95.38 479 PHE A N 1
ATOM 3695 C CA . PHE A 1 479 ? 2.509 -1.610 15.435 1.00 95.38 479 PHE A CA 1
ATOM 3696 C C . PHE A 1 479 ? 2.814 -0.369 16.273 1.00 95.38 479 PHE A C 1
ATOM 3698 O O . PHE A 1 479 ? 3.928 -0.189 16.771 1.00 95.38 479 PHE A O 1
ATOM 3705 N N . ILE A 1 480 ? 1.802 0.478 16.430 1.00 95.31 480 ILE A N 1
ATOM 3706 C CA . ILE A 1 480 ? 1.759 1.547 17.421 1.00 95.31 480 ILE A CA 1
ATOM 3707 C C . ILE A 1 480 ? 0.851 1.059 18.549 1.00 95.31 480 ILE A C 1
ATOM 3709 O O . ILE A 1 480 ? -0.239 0.569 18.278 1.00 95.31 480 ILE A O 1
ATOM 3713 N N . GLU A 1 481 ? 1.292 1.200 19.795 1.00 91.00 481 GLU A N 1
ATOM 3714 C CA . GLU A 1 481 ? 0.502 0.950 21.017 1.00 91.00 481 GLU A CA 1
ATOM 3715 C C . GLU A 1 481 ? 0.626 2.114 22.021 1.00 91.00 481 GLU A C 1
ATOM 3717 O O . GLU A 1 481 ? -0.248 2.358 22.858 1.00 91.00 481 GLU A O 1
ATOM 3722 N N . ASP A 1 482 ? 1.731 2.859 21.939 1.00 91.00 482 ASP A N 1
ATOM 3723 C CA . ASP A 1 482 ? 2.091 3.937 22.852 1.00 91.00 482 ASP A CA 1
ATOM 3724 C C . ASP A 1 482 ? 2.819 5.110 22.147 1.00 91.00 482 ASP A C 1
ATOM 3726 O O . ASP A 1 482 ? 3.362 4.947 21.046 1.00 91.00 482 ASP A O 1
ATOM 3730 N N . PRO A 1 483 ? 2.911 6.286 22.798 1.00 92.62 483 PRO A N 1
ATOM 3731 C CA . PRO A 1 483 ? 3.649 7.457 22.313 1.00 92.62 483 PRO A CA 1
ATOM 3732 C C . PRO A 1 483 ? 5.076 7.218 21.790 1.00 92.62 483 PRO A C 1
ATOM 3734 O O . PRO A 1 483 ? 5.579 7.981 20.962 1.00 92.62 483 PRO A O 1
ATOM 3737 N N . SER A 1 484 ? 5.797 6.228 22.323 1.00 94.81 484 SER A N 1
ATOM 3738 C CA . SER A 1 484 ? 7.165 5.897 21.910 1.00 94.81 484 SER A CA 1
ATOM 3739 C C . SER A 1 484 ? 7.185 5.091 20.614 1.00 94.81 484 SER A C 1
ATOM 3741 O O . SER A 1 484 ? 7.950 5.436 19.712 1.00 94.81 484 SER A O 1
ATOM 3743 N N . SER A 1 485 ? 6.286 4.114 20.477 1.00 95.31 485 SER A N 1
ATOM 3744 C CA . SER A 1 485 ? 6.083 3.359 19.235 1.00 95.31 485 SER A CA 1
ATOM 3745 C C . SER A 1 485 ? 5.583 4.252 18.090 1.00 95.31 485 SER A C 1
ATOM 3747 O O . SER A 1 485 ? 6.100 4.154 16.981 1.00 95.31 485 SER A O 1
ATOM 3749 N N . GLY A 1 486 ? 4.696 5.220 18.358 1.00 95.25 486 GLY A N 1
ATOM 3750 C CA . GLY A 1 486 ? 4.233 6.172 17.339 1.00 95.25 486 GLY A CA 1
ATOM 3751 C C . GLY A 1 486 ? 5.332 7.124 16.856 1.00 95.25 486 GLY A C 1
ATOM 3752 O O . GLY A 1 486 ? 5.483 7.349 15.656 1.00 95.25 486 GLY A O 1
ATOM 3753 N N . ARG A 1 487 ? 6.201 7.602 17.761 1.00 95.75 487 ARG A N 1
ATOM 3754 C CA . ARG A 1 487 ? 7.429 8.318 17.362 1.00 95.75 487 ARG A CA 1
ATOM 3755 C C . ARG A 1 487 ? 8.361 7.450 16.514 1.00 95.75 487 ARG A C 1
ATOM 3757 O O . ARG A 1 487 ? 8.932 7.965 15.558 1.00 95.75 487 ARG A O 1
ATOM 3764 N N . ALA A 1 488 ? 8.512 6.166 16.842 1.00 97.12 488 ALA A N 1
ATOM 3765 C CA . ALA A 1 488 ? 9.336 5.241 16.063 1.00 97.12 488 ALA A CA 1
ATOM 3766 C C . ALA A 1 488 ? 8.753 4.977 14.661 1.00 97.12 488 ALA A C 1
ATOM 3768 O O . ALA A 1 488 ? 9.506 4.927 13.694 1.00 97.12 488 ALA A O 1
ATOM 3769 N N . ALA A 1 489 ? 7.427 4.894 14.526 1.00 97.12 489 ALA A N 1
ATOM 3770 C CA . ALA A 1 489 ? 6.748 4.756 13.237 1.00 97.12 489 ALA A CA 1
ATOM 3771 C C . ALA A 1 489 ? 6.950 5.987 12.326 1.00 97.12 489 ALA A C 1
ATOM 3773 O O . ALA A 1 489 ? 7.214 5.845 11.133 1.00 97.12 489 ALA A O 1
ATOM 3774 N N . PHE A 1 490 ? 6.907 7.206 12.875 1.00 97.81 490 PHE A N 1
ATOM 3775 C CA . PHE A 1 490 ? 7.221 8.421 12.105 1.00 97.81 490 PHE A CA 1
ATOM 3776 C C . PHE A 1 490 ? 8.714 8.575 11.796 1.00 97.81 490 PHE A C 1
ATOM 3778 O O . PHE A 1 490 ? 9.073 9.122 10.753 1.00 97.81 490 PHE A O 1
ATOM 3785 N N . GLN A 1 491 ? 9.581 8.074 12.676 1.00 97.75 491 GLN A N 1
ATOM 3786 C CA . GLN A 1 491 ? 11.015 7.988 12.420 1.00 97.75 491 GLN A CA 1
ATOM 3787 C C . GLN A 1 491 ? 11.316 7.008 11.271 1.00 97.75 491 GLN A C 1
ATOM 3789 O O . GLN A 1 491 ? 12.179 7.301 10.454 1.00 97.75 491 GLN A O 1
ATOM 3794 N N . GLU A 1 492 ? 10.564 5.913 11.134 1.00 98.06 492 GLU A N 1
ATOM 3795 C CA . GLU A 1 492 ? 10.701 4.969 10.015 1.00 98.06 492 GLU A CA 1
ATOM 3796 C C . GLU A 1 492 ? 10.366 5.612 8.656 1.00 98.06 492 GLU A C 1
ATOM 3798 O O . GLU A 1 492 ? 11.115 5.438 7.693 1.00 98.06 492 GLU A O 1
ATOM 3803 N N . PHE A 1 493 ? 9.309 6.435 8.580 1.00 98.38 493 PHE A N 1
ATOM 3804 C CA . PHE A 1 493 ? 9.046 7.246 7.383 1.00 98.38 493 PHE A CA 1
ATOM 3805 C C . PHE A 1 493 ? 10.199 8.221 7.083 1.00 98.38 493 PHE A C 1
ATOM 3807 O O . PHE A 1 493 ? 10.590 8.379 5.928 1.00 98.38 493 PHE A O 1
ATOM 3814 N N . ALA A 1 494 ? 10.754 8.878 8.109 1.00 98.50 494 ALA A N 1
ATOM 3815 C CA . ALA A 1 494 ? 11.872 9.809 7.945 1.00 98.50 494 ALA A CA 1
ATOM 3816 C C . ALA A 1 494 ? 13.149 9.098 7.452 1.00 98.50 494 ALA A C 1
ATOM 3818 O O . ALA A 1 494 ? 13.827 9.598 6.555 1.00 98.50 494 ALA A O 1
ATOM 3819 N N . GLU A 1 495 ? 13.453 7.922 8.002 1.00 98.44 495 GLU A N 1
ATOM 3820 C CA . GLU A 1 495 ? 14.604 7.098 7.624 1.00 98.44 495 GLU A CA 1
ATOM 3821 C C . GLU A 1 495 ? 14.489 6.561 6.201 1.00 98.44 495 GLU A C 1
ATOM 3823 O O . GLU A 1 495 ? 15.488 6.557 5.484 1.00 98.44 495 GLU A O 1
ATOM 3828 N N . LEU A 1 496 ? 13.300 6.133 5.762 1.00 98.44 496 LEU A N 1
ATOM 3829 C CA . LEU A 1 496 ? 13.103 5.702 4.378 1.00 98.44 496 LEU A CA 1
ATOM 3830 C C . LEU A 1 496 ? 13.216 6.890 3.409 1.00 98.44 496 LEU A C 1
ATOM 3832 O O . LEU A 1 496 ? 13.958 6.809 2.433 1.00 98.44 496 LEU A O 1
ATOM 3836 N N . ALA A 1 497 ? 12.575 8.023 3.714 1.00 98.50 497 ALA A N 1
ATOM 3837 C CA . ALA A 1 497 ? 12.682 9.234 2.899 1.00 98.50 497 ALA A CA 1
ATOM 3838 C C . ALA A 1 497 ? 14.130 9.748 2.780 1.00 98.50 497 ALA A C 1
ATOM 3840 O O . ALA A 1 497 ? 14.508 10.269 1.732 1.00 98.50 497 ALA A O 1
ATOM 3841 N N . SER A 1 498 ? 14.975 9.576 3.807 1.00 98.44 498 SER A N 1
ATOM 3842 C CA . SER A 1 498 ? 16.375 10.022 3.746 1.00 98.44 498 SER A CA 1
ATOM 3843 C C . SER A 1 498 ? 17.303 9.124 2.916 1.00 98.44 498 SER A C 1
ATOM 3845 O O . SER A 1 498 ? 18.461 9.497 2.688 1.00 98.44 498 SER A O 1
ATOM 3847 N N . GLN A 1 499 ? 16.821 7.968 2.446 1.00 97.12 499 GLN A N 1
ATOM 3848 C CA . GLN A 1 499 ? 17.569 7.023 1.603 1.00 97.12 499 GLN A CA 1
ATOM 3849 C C . GLN A 1 499 ? 17.401 7.264 0.097 1.00 97.12 499 GLN A C 1
ATOM 3851 O O . GLN A 1 499 ? 18.228 6.762 -0.664 1.00 97.12 499 GLN A O 1
ATOM 3856 N N . ALA A 1 500 ? 16.394 8.044 -0.310 1.00 96.81 500 ALA A N 1
ATOM 3857 C CA . ALA A 1 500 ? 16.037 8.262 -1.710 1.00 96.81 500 ALA A CA 1
ATOM 3858 C C . ALA A 1 500 ? 17.213 8.725 -2.585 1.00 96.81 500 ALA A C 1
ATOM 3860 O O . ALA A 1 500 ? 18.107 9.452 -2.132 1.00 96.81 500 ALA A O 1
ATOM 3861 N N . LYS A 1 501 ? 17.185 8.341 -3.860 1.00 93.31 501 LYS A N 1
ATOM 3862 C CA . LYS A 1 501 ? 18.124 8.742 -4.917 1.00 93.31 501 LYS A CA 1
ATOM 3863 C C . LYS A 1 501 ? 17.492 9.609 -5.994 1.00 93.31 501 LYS A C 1
ATOM 3865 O O . LYS A 1 501 ? 18.219 10.382 -6.620 1.00 93.31 501 LYS A O 1
ATOM 3870 N N . TYR A 1 502 ? 16.181 9.510 -6.158 1.00 90.00 502 TYR A N 1
ATOM 3871 C CA . TYR A 1 502 ? 15.402 10.159 -7.199 1.00 90.00 502 TYR A CA 1
ATOM 3872 C C . TYR A 1 502 ? 14.146 10.795 -6.602 1.00 90.00 502 TYR A C 1
ATOM 3874 O O . TYR A 1 502 ? 13.980 12.012 -6.688 1.00 90.00 502 TYR A O 1
ATOM 3882 N N . GLU A 1 503 ? 13.281 10.002 -5.965 1.00 94.25 503 GLU A N 1
ATOM 3883 C CA . GLU A 1 503 ? 11.899 10.403 -5.669 1.00 94.25 503 GLU A CA 1
ATOM 3884 C C . GLU A 1 503 ? 11.424 9.958 -4.279 1.00 94.25 503 GLU A C 1
ATOM 3886 O O . GLU A 1 503 ? 11.713 8.855 -3.810 1.00 94.25 503 GLU A O 1
ATOM 3891 N N . VAL A 1 504 ? 10.682 10.850 -3.617 1.00 98.25 504 VAL A N 1
ATOM 3892 C CA . VAL A 1 504 ? 9.979 10.611 -2.349 1.00 98.25 504 VAL A CA 1
ATOM 3893 C C . VAL A 1 504 ? 8.530 11.042 -2.522 1.00 98.25 504 VAL A C 1
ATOM 3895 O O . VAL A 1 504 ? 8.251 12.239 -2.593 1.00 98.25 504 VAL A O 1
ATOM 3898 N N . ASP A 1 505 ? 7.618 10.080 -2.518 1.00 97.50 505 ASP A N 1
ATOM 3899 C CA . ASP A 1 505 ? 6.202 10.294 -2.801 1.00 97.50 505 ASP A CA 1
ATOM 3900 C C . ASP A 1 505 ? 5.375 9.910 -1.582 1.00 97.50 505 ASP A C 1
ATOM 3902 O O . ASP A 1 505 ? 5.252 8.744 -1.212 1.00 97.50 505 ASP A O 1
ATOM 3906 N N . PHE A 1 506 ? 4.862 10.923 -0.890 1.00 98.25 506 PHE A N 1
ATOM 3907 C CA . PHE A 1 506 ? 4.205 10.758 0.397 1.00 98.25 506 PHE A CA 1
ATOM 3908 C C . PHE A 1 506 ? 2.779 11.288 0.360 1.00 98.25 506 PHE A C 1
ATOM 3910 O O . PHE A 1 506 ? 2.548 12.440 -0.007 1.00 98.25 506 PHE A O 1
ATOM 3917 N N . THR A 1 507 ? 1.823 10.480 0.810 1.00 96.62 507 THR A N 1
ATOM 3918 C CA . THR A 1 507 ? 0.446 10.921 1.050 1.00 96.62 507 THR A CA 1
ATOM 3919 C C . THR A 1 507 ? -0.026 10.556 2.451 1.00 96.62 507 THR A C 1
ATOM 3921 O O . THR A 1 507 ? 0.302 9.499 2.989 1.00 96.62 507 THR A O 1
ATOM 3924 N N . THR A 1 508 ? -0.815 11.447 3.047 1.00 96.06 508 THR A N 1
ATOM 3925 C CA . THR A 1 508 ? -1.535 11.237 4.309 1.00 96.06 508 THR A CA 1
ATOM 3926 C C . THR A 1 508 ? -2.833 12.041 4.285 1.00 96.06 508 THR A C 1
ATOM 3928 O O . THR A 1 508 ? -2.878 13.141 3.734 1.00 96.06 508 THR A O 1
ATOM 3931 N N . MET A 1 509 ? -3.899 11.548 4.916 1.00 90.62 509 MET A N 1
ATOM 3932 C CA . MET A 1 509 ? -5.149 12.311 5.049 1.00 90.62 509 MET A CA 1
ATOM 3933 C C . MET A 1 509 ? -4.939 13.552 5.934 1.00 90.62 509 MET A C 1
ATOM 3935 O O . MET A 1 509 ? -5.394 14.650 5.598 1.00 90.62 509 MET A O 1
ATOM 3939 N N . ILE A 1 510 ? -4.224 13.382 7.052 1.00 89.25 510 ILE A N 1
ATOM 3940 C CA . ILE A 1 510 ? -4.001 14.424 8.063 1.00 89.25 510 ILE A CA 1
ATOM 3941 C C . ILE A 1 510 ? -2.507 14.604 8.365 1.00 89.25 510 ILE A C 1
ATOM 3943 O O . ILE A 1 510 ? -1.747 13.633 8.416 1.00 89.25 510 ILE A O 1
ATOM 3947 N N . TRP A 1 511 ? -2.117 15.856 8.622 1.00 90.62 511 TRP A N 1
ATOM 3948 C CA . TRP A 1 511 ? -0.771 16.301 8.965 1.00 90.62 511 TRP A CA 1
ATOM 3949 C C . TRP A 1 511 ? -0.764 17.245 10.183 1.00 90.62 511 TRP A C 1
ATOM 3951 O O . TRP A 1 511 ? -1.255 18.374 10.124 1.00 90.62 511 TRP A O 1
ATOM 3961 N N . SER A 1 512 ? -0.122 16.835 11.277 1.00 89.06 512 SER A N 1
ATOM 3962 C CA . SER A 1 512 ? 0.108 17.670 12.469 1.00 89.06 512 SER A CA 1
ATOM 3963 C C . SER A 1 512 ? 1.538 18.222 12.541 1.00 89.06 512 SER A C 1
ATOM 3965 O O . SER A 1 512 ? 2.418 17.866 11.754 1.00 89.06 512 SER A O 1
ATOM 3967 N N . ARG A 1 513 ? 1.790 19.161 13.462 1.00 84.56 513 ARG A N 1
ATOM 3968 C CA . ARG A 1 513 ? 3.046 19.929 13.484 1.00 84.56 513 ARG A CA 1
ATOM 3969 C C . ARG A 1 513 ? 4.216 19.145 14.083 1.00 84.56 513 ARG A C 1
ATOM 3971 O O . ARG A 1 513 ? 5.339 19.326 13.612 1.00 84.56 513 ARG A O 1
ATOM 3978 N N . GLY A 1 514 ? 3.986 18.337 15.115 1.00 87.06 514 GLY A N 1
ATOM 3979 C CA . GLY A 1 514 ? 5.011 17.521 15.771 1.00 87.06 514 GLY A CA 1
ATOM 3980 C C . GLY A 1 514 ? 5.453 16.350 14.896 1.00 87.06 514 GLY A C 1
ATOM 3981 O O . GLY A 1 514 ? 6.600 16.321 14.448 1.00 87.06 514 GLY A O 1
ATOM 3982 N N . ALA A 1 515 ? 4.529 15.442 14.591 1.00 90.31 515 ALA A N 1
ATOM 3983 C CA . ALA A 1 515 ? 4.704 14.290 13.708 1.00 90.31 515 ALA A CA 1
ATOM 3984 C C . ALA A 1 515 ? 5.222 14.705 12.322 1.00 90.31 515 ALA A C 1
ATOM 3986 O O . ALA A 1 515 ? 6.220 14.165 11.841 1.00 90.31 515 ALA A O 1
ATOM 3987 N N . GLY A 1 516 ? 4.637 15.754 11.732 1.00 92.00 516 GLY A N 1
ATOM 3988 C CA . GLY A 1 516 ? 5.105 16.340 10.476 1.00 92.00 516 GLY A CA 1
ATOM 3989 C C . GLY A 1 516 ? 6.567 16.782 10.505 1.00 92.00 516 GLY A C 1
ATOM 3990 O O . GLY A 1 516 ? 7.298 16.599 9.534 1.00 92.00 516 GLY A O 1
ATOM 3991 N N . ARG A 1 517 ? 7.043 17.317 11.635 1.00 92.94 517 ARG A N 1
ATOM 3992 C CA . ARG A 1 517 ? 8.445 17.727 11.790 1.00 92.94 517 ARG A CA 1
ATOM 3993 C C . ARG A 1 517 ? 9.406 16.539 11.911 1.00 92.94 517 ARG A C 1
ATOM 3995 O O . ARG A 1 517 ? 10.573 16.707 11.565 1.00 92.94 517 ARG A O 1
ATOM 4002 N N . ILE A 1 518 ? 8.945 15.366 12.359 1.00 96.44 518 ILE A N 1
ATOM 4003 C CA . ILE A 1 518 ? 9.753 14.133 12.359 1.00 96.44 518 ILE A CA 1
ATOM 4004 C C . ILE A 1 518 ? 10.009 13.702 10.912 1.00 96.44 518 ILE A C 1
ATOM 4006 O O . ILE A 1 518 ? 11.166 13.613 10.510 1.00 96.44 518 ILE A O 1
ATOM 4010 N N . PHE A 1 519 ? 8.964 13.562 10.092 1.00 97.62 519 PHE A N 1
ATOM 4011 C CA . PHE A 1 519 ? 9.115 13.207 8.674 1.00 97.62 519 PHE A CA 1
ATOM 4012 C C . PHE A 1 519 ? 9.997 14.202 7.900 1.00 97.62 519 PHE A C 1
ATOM 4014 O O . PHE A 1 519 ? 10.959 13.806 7.242 1.00 97.62 519 PHE A O 1
ATOM 4021 N N . ILE A 1 520 ? 9.748 15.511 8.047 1.00 98.25 520 ILE A N 1
ATOM 4022 C CA . ILE A 1 520 ? 10.553 16.541 7.366 1.00 98.25 520 ILE A CA 1
ATOM 4023 C C . ILE A 1 520 ? 12.016 16.550 7.852 1.00 98.25 520 ILE A C 1
ATOM 4025 O O . ILE A 1 520 ? 12.886 17.026 7.127 1.00 98.25 520 ILE A O 1
ATOM 4029 N N . SER A 1 521 ? 12.345 15.974 9.017 1.00 98.19 521 SER A N 1
ATOM 4030 C CA . SER A 1 521 ? 13.750 15.799 9.417 1.00 98.19 521 SER A CA 1
ATOM 4031 C C . SER A 1 521 ? 14.504 14.783 8.541 1.00 98.19 521 SER A C 1
ATOM 4033 O O . SER A 1 521 ? 15.680 15.000 8.254 1.00 98.19 521 SER A O 1
ATOM 4035 N N . GLY A 1 522 ? 13.821 13.759 8.013 1.00 98.44 522 GLY A N 1
ATOM 4036 C CA . GLY A 1 522 ? 14.370 12.840 7.008 1.00 98.44 522 GLY A CA 1
ATOM 4037 C C . GLY A 1 522 ? 14.548 13.501 5.639 1.00 98.44 522 GLY A C 1
ATOM 4038 O O . GLY A 1 522 ? 15.603 13.388 5.018 1.00 98.44 522 GLY A O 1
ATOM 4039 N N . VAL A 1 523 ? 13.563 14.303 5.215 1.00 98.62 523 VAL A N 1
ATOM 4040 C CA . VAL A 1 523 ? 13.656 15.143 4.001 1.00 98.62 523 VAL A CA 1
ATOM 4041 C C . VAL A 1 523 ? 14.805 16.160 4.110 1.00 98.62 523 VAL A C 1
ATOM 4043 O O . VAL A 1 523 ? 15.517 16.414 3.139 1.00 98.62 523 VAL A O 1
ATOM 4046 N N . LYS A 1 524 ? 15.041 16.715 5.305 1.00 98.38 524 LYS A N 1
ATOM 4047 C CA . LYS A 1 524 ? 16.187 17.585 5.604 1.00 98.38 524 LYS A CA 1
ATOM 4048 C C . LYS A 1 524 ? 17.515 16.837 5.483 1.00 98.38 524 LYS A C 1
ATOM 4050 O O . LYS A 1 524 ? 18.438 17.363 4.866 1.00 98.38 524 LYS A O 1
ATOM 4055 N N . GLU A 1 525 ? 17.611 15.626 6.026 1.00 98.56 525 GLU A N 1
ATOM 4056 C CA . GLU A 1 525 ? 18.804 14.784 5.889 1.00 98.56 525 GLU A CA 1
ATOM 4057 C C . GLU A 1 525 ? 19.088 14.453 4.408 1.00 98.56 525 GLU A C 1
ATOM 4059 O O . GLU A 1 525 ? 20.235 14.553 3.970 1.00 98.56 525 GLU A O 1
ATOM 4064 N N . LEU A 1 526 ? 18.053 14.155 3.609 1.00 98.50 526 LEU A N 1
ATOM 4065 C CA . LEU A 1 526 ? 18.175 13.968 2.158 1.00 98.50 526 LEU A CA 1
ATOM 4066 C C . LEU A 1 526 ? 18.721 15.225 1.463 1.00 98.50 526 LEU A C 1
ATOM 4068 O O . LEU A 1 526 ? 19.721 15.144 0.749 1.00 98.50 526 LEU A O 1
ATOM 4072 N N . TYR A 1 527 ? 18.120 16.394 1.712 1.00 98.38 527 TYR A N 1
ATOM 4073 C CA . TYR A 1 527 ? 18.592 17.672 1.166 1.00 98.38 527 TYR A CA 1
ATOM 4074 C C . TYR A 1 527 ? 20.067 17.934 1.515 1.00 98.38 527 TYR A C 1
ATOM 4076 O O . TYR A 1 527 ? 20.835 18.392 0.668 1.00 98.38 527 TYR A O 1
ATOM 4084 N N . GLU A 1 528 ? 20.502 17.614 2.737 1.00 97.75 528 GLU A N 1
ATOM 4085 C CA . GLU A 1 528 ? 21.902 17.769 3.144 1.00 97.75 528 GLU A CA 1
ATOM 4086 C C . GLU A 1 528 ? 22.845 16.783 2.439 1.00 97.75 528 GLU A C 1
ATOM 4088 O O . GLU A 1 528 ? 23.935 17.195 2.032 1.00 97.75 528 GLU A O 1
ATOM 4093 N N . LYS A 1 529 ? 22.431 15.531 2.198 1.00 96.88 529 LYS A N 1
ATOM 4094 C CA . LYS A 1 529 ? 23.192 14.567 1.377 1.00 96.88 529 LYS A CA 1
ATOM 4095 C C . LYS A 1 529 ? 23.360 15.066 -0.064 1.00 96.88 529 LYS A C 1
ATOM 4097 O O . LYS A 1 529 ? 24.489 15.115 -0.555 1.00 96.88 529 LYS A O 1
ATOM 4102 N N . VAL A 1 530 ? 22.273 15.511 -0.704 1.00 96.06 530 VAL A N 1
ATOM 4103 C CA . VAL A 1 530 ? 22.278 16.078 -2.071 1.00 96.06 530 VAL A CA 1
ATOM 4104 C C . VAL A 1 530 ? 23.172 17.320 -2.151 1.00 96.06 530 VAL A C 1
ATOM 4106 O O . VAL A 1 530 ? 23.955 17.470 -3.088 1.00 96.06 530 VAL A O 1
ATOM 4109 N N . LYS A 1 531 ? 23.107 18.194 -1.140 1.00 95.06 531 LYS A N 1
ATOM 4110 C CA . LYS A 1 531 ? 23.908 19.423 -1.043 1.00 95.06 531 LYS A CA 1
ATOM 4111 C C . LYS A 1 531 ? 25.404 19.170 -0.876 1.00 95.06 531 LYS A C 1
ATOM 4113 O O . LYS A 1 531 ? 26.210 19.926 -1.419 1.00 95.06 531 LYS A O 1
ATOM 4118 N N . LEU A 1 532 ? 25.776 18.169 -0.079 1.00 94.75 532 LEU A N 1
ATOM 4119 C CA . LEU A 1 532 ? 27.173 17.842 0.210 1.00 94.75 532 LEU A CA 1
ATOM 4120 C C . LEU A 1 532 ? 27.828 17.088 -0.950 1.00 94.75 532 LEU A C 1
ATOM 4122 O O . LEU A 1 532 ? 28.931 17.453 -1.356 1.00 94.75 532 LEU A O 1
ATOM 4126 N N . ASN A 1 533 ? 27.138 16.087 -1.504 1.00 90.62 533 ASN A N 1
ATOM 4127 C CA . ASN A 1 533 ? 27.661 15.213 -2.552 1.00 90.62 533 ASN A CA 1
ATOM 4128 C C . ASN A 1 533 ? 26.713 15.159 -3.769 1.00 90.62 533 ASN A C 1
ATOM 4130 O O . ASN A 1 533 ? 26.165 14.100 -4.079 1.00 90.62 533 ASN A O 1
ATOM 4134 N N . PRO A 1 534 ? 26.535 16.256 -4.529 1.00 85.12 534 PRO A N 1
ATOM 4135 C CA . PRO A 1 534 ? 25.593 16.297 -5.653 1.00 85.12 534 PRO A CA 1
ATOM 4136 C C . PRO A 1 534 ? 25.942 15.343 -6.809 1.00 85.12 534 PRO A C 1
ATOM 4138 O O . PRO A 1 534 ? 25.132 15.183 -7.716 1.00 85.12 534 PRO A O 1
ATOM 4141 N N . ASN A 1 535 ? 27.124 14.717 -6.805 1.00 80.56 535 ASN A N 1
ATOM 4142 C CA . ASN A 1 535 ? 27.509 13.694 -7.782 1.00 80.56 535 ASN A CA 1
ATOM 4143 C C . ASN A 1 535 ? 26.999 12.287 -7.413 1.00 80.56 535 ASN A C 1
ATOM 4145 O O . ASN A 1 535 ? 26.896 11.446 -8.299 1.00 80.56 535 ASN A O 1
ATOM 4149 N N . ASP A 1 536 ? 26.635 12.040 -6.147 1.00 83.12 536 ASP A N 1
ATOM 4150 C CA . ASP A 1 536 ? 26.074 10.758 -5.676 1.00 83.12 536 ASP A CA 1
ATOM 4151 C C . ASP A 1 536 ? 24.582 10.599 -6.049 1.00 83.12 536 ASP A C 1
ATOM 4153 O O . ASP A 1 536 ? 23.940 9.606 -5.695 1.00 83.12 536 ASP A O 1
ATOM 4157 N N . TYR A 1 537 ? 24.042 11.608 -6.735 1.00 86.69 537 TYR A N 1
ATOM 4158 C CA . TYR A 1 537 ? 22.671 11.756 -7.202 1.00 86.69 537 TYR A CA 1
ATOM 4159 C C . TYR A 1 537 ? 22.751 12.069 -8.702 1.00 86.69 537 TYR A C 1
ATOM 4161 O O . TYR A 1 537 ? 23.043 13.209 -9.060 1.00 86.69 537 TYR A O 1
ATOM 4169 N N . PRO A 1 538 ? 22.609 11.089 -9.610 1.00 69.12 538 PRO A N 1
ATOM 4170 C CA . PRO A 1 538 ? 22.865 11.305 -11.038 1.00 69.12 538 PRO A CA 1
ATOM 4171 C C . PRO A 1 538 ? 21.775 12.138 -11.737 1.00 69.12 538 PRO A C 1
ATOM 4173 O O . PRO A 1 538 ? 22.023 12.669 -12.819 1.00 69.12 538 PRO A O 1
ATOM 4176 N N . LYS A 1 539 ? 20.609 12.281 -11.100 1.00 80.19 539 LYS A N 1
ATOM 4177 C CA . LYS A 1 539 ? 19.420 13.003 -11.569 1.00 80.19 539 LYS A CA 1
ATOM 4178 C C . LYS A 1 539 ? 19.031 14.120 -10.593 1.00 80.19 539 LYS A C 1
ATOM 4180 O O . LYS A 1 539 ? 19.715 14.345 -9.587 1.00 80.19 539 LYS A O 1
ATOM 4185 N N . ASP A 1 540 ? 17.944 14.811 -10.910 1.00 87.44 540 ASP A N 1
ATOM 4186 C CA . ASP A 1 540 ? 17.270 15.735 -10.002 1.00 87.44 540 ASP A CA 1
ATOM 4187 C C . ASP A 1 540 ? 16.492 14.947 -8.937 1.00 87.44 540 ASP A C 1
ATOM 4189 O O . ASP A 1 540 ? 15.938 13.890 -9.228 1.00 87.44 540 ASP A O 1
ATOM 4193 N N . VAL A 1 541 ? 16.472 15.450 -7.700 1.00 93.81 541 VAL A N 1
ATOM 4194 C CA . VAL A 1 541 ? 15.797 14.807 -6.563 1.00 93.81 541 VAL A CA 1
ATOM 4195 C C . VAL A 1 541 ? 14.496 15.538 -6.256 1.00 93.81 541 VAL A C 1
ATOM 4197 O O . VAL A 1 541 ? 14.505 16.748 -5.990 1.00 93.81 541 VAL A O 1
ATOM 4200 N N . ARG A 1 542 ? 13.382 14.803 -6.279 1.00 93.50 542 ARG A N 1
ATOM 4201 C CA . ARG A 1 542 ? 12.020 15.330 -6.142 1.00 93.50 542 ARG A CA 1
ATOM 4202 C C . ARG A 1 542 ? 11.322 14.746 -4.911 1.00 93.50 542 ARG A C 1
ATOM 4204 O O . ARG A 1 542 ? 11.439 13.564 -4.612 1.00 93.50 542 ARG A O 1
ATOM 4211 N N . VAL A 1 543 ? 10.576 15.584 -4.197 1.00 96.69 543 VAL A N 1
ATOM 4212 C CA . VAL A 1 543 ? 9.764 15.185 -3.038 1.00 96.69 543 VAL A CA 1
ATOM 4213 C C . VAL A 1 543 ? 8.331 15.667 -3.256 1.00 96.69 543 VAL A C 1
ATOM 4215 O O . VAL A 1 543 ? 8.092 16.875 -3.210 1.00 96.69 543 VAL A O 1
ATOM 4218 N N . ARG A 1 544 ? 7.378 14.759 -3.488 1.00 94.81 544 ARG A N 1
ATOM 4219 C CA . ARG A 1 544 ? 5.942 15.062 -3.604 1.00 94.81 544 ARG A CA 1
ATOM 4220 C C . ARG A 1 544 ? 5.238 14.747 -2.282 1.00 94.81 544 ARG A C 1
ATOM 4222 O O . ARG A 1 544 ? 5.316 13.635 -1.769 1.00 94.81 544 ARG A O 1
ATOM 4229 N N . ILE A 1 545 ? 4.537 15.731 -1.721 1.00 95.75 545 ILE A N 1
ATOM 4230 C CA . ILE A 1 545 ? 3.724 15.588 -0.505 1.00 95.75 545 ILE A CA 1
ATOM 4231 C C . ILE A 1 545 ? 2.271 15.908 -0.847 1.00 95.75 545 ILE A C 1
ATOM 4233 O O . ILE A 1 545 ? 1.920 17.066 -1.090 1.00 95.75 545 ILE A O 1
ATOM 4237 N N . LEU A 1 546 ? 1.421 14.886 -0.839 1.00 93.50 546 LEU A N 1
ATOM 4238 C CA . LEU A 1 546 ? -0.017 14.999 -1.039 1.00 93.50 546 LEU A CA 1
ATOM 4239 C C . LEU A 1 546 ? -0.756 14.930 0.304 1.00 93.50 546 LEU A C 1
ATOM 4241 O O . LEU A 1 546 ? -0.466 14.099 1.161 1.00 93.50 546 LEU A O 1
ATOM 4245 N N . LEU A 1 547 ? -1.736 15.810 0.489 1.00 92.81 547 LEU A N 1
ATOM 4246 C CA . LEU A 1 547 ? -2.586 15.836 1.678 1.00 92.81 547 LEU A CA 1
ATOM 4247 C C . LEU A 1 547 ? -4.035 15.525 1.295 1.00 92.81 547 LEU A C 1
ATOM 4249 O O . LEU A 1 547 ? -4.624 16.216 0.460 1.00 92.81 547 LEU A O 1
ATOM 4253 N N . GLY A 1 548 ? -4.632 14.504 1.907 1.00 89.56 548 GLY A N 1
ATOM 4254 C CA . GLY A 1 548 ? -6.005 14.092 1.600 1.00 89.56 548 GLY A CA 1
ATOM 4255 C C . GLY A 1 548 ? -7.042 15.183 1.884 1.00 89.56 548 GLY A C 1
ATOM 4256 O O . GLY A 1 548 ? -7.966 15.371 1.092 1.00 89.56 548 GLY A O 1
ATOM 4257 N N . LEU A 1 549 ? -6.846 15.957 2.958 1.00 84.81 549 LEU A N 1
ATOM 4258 C CA . LEU A 1 549 ? -7.678 17.105 3.337 1.00 84.81 549 LEU A CA 1
ATOM 4259 C C . LEU A 1 549 ? -6.936 18.442 3.198 1.00 84.81 549 LEU A C 1
ATOM 4261 O O . LEU A 1 549 ? -5.744 18.541 3.486 1.00 84.81 549 LEU A O 1
ATOM 4265 N N . GLU A 1 550 ? -7.653 19.512 2.843 1.00 81.75 550 GLU A N 1
ATOM 4266 C CA . GLU A 1 550 ? -7.096 20.872 2.824 1.00 81.75 550 GLU A CA 1
ATOM 4267 C C . GLU A 1 550 ? -7.051 21.476 4.239 1.00 81.75 550 GLU A C 1
ATOM 4269 O O . GLU A 1 550 ? -6.122 22.220 4.542 1.00 81.75 550 GLU A O 1
ATOM 4274 N N . HIS A 1 551 ? -7.977 21.111 5.137 1.00 77.88 551 HIS A N 1
ATOM 4275 C CA . HIS A 1 551 ? -8.134 21.716 6.470 1.00 77.88 551 HIS A CA 1
ATOM 4276 C C . HIS A 1 551 ? -8.253 20.673 7.592 1.00 77.88 551 HIS A C 1
ATOM 4278 O O . HIS A 1 551 ? -9.182 19.871 7.570 1.00 77.88 551 HIS A O 1
ATOM 4284 N N . TYR A 1 552 ? -7.334 20.707 8.570 1.00 68.38 552 TYR A N 1
ATOM 4285 C CA . TYR A 1 552 ? -7.387 19.961 9.843 1.00 68.38 552 TYR A CA 1
ATOM 4286 C C . TYR A 1 552 ? -6.214 20.371 10.771 1.00 68.38 552 TYR A C 1
ATOM 4288 O O . TYR A 1 552 ? -5.123 20.641 10.259 1.00 68.38 552 TYR A O 1
ATOM 4296 N N . PRO A 1 553 ? -6.340 20.362 12.117 1.00 48.88 553 PRO A N 1
ATOM 4297 C CA . PRO A 1 553 ? -7.564 20.499 12.920 1.00 48.88 553 PRO A CA 1
ATOM 4298 C C . PRO A 1 553 ? -7.940 21.979 13.163 1.00 48.88 553 PRO A C 1
ATOM 4300 O O . PRO A 1 553 ? -9.023 22.286 13.642 1.00 48.88 553 PRO A O 1
ATOM 4303 N N . ASP A 1 554 ? -7.032 22.898 12.830 1.00 50.03 554 ASP A N 1
ATOM 4304 C CA . ASP A 1 554 ? -7.220 24.353 12.788 1.00 50.03 554 ASP A CA 1
ATOM 4305 C C . ASP A 1 554 ? -7.785 24.707 11.385 1.00 50.03 554 ASP A C 1
ATOM 4307 O O . ASP A 1 554 ? -7.432 24.009 10.427 1.00 50.03 554 ASP A O 1
ATOM 4311 N N . PRO A 1 555 ? -8.579 25.781 11.161 1.00 56.97 555 PRO A N 1
ATOM 4312 C CA . PRO A 1 555 ? -9.109 26.141 9.830 1.00 56.97 555 PRO A CA 1
ATOM 4313 C C . PRO A 1 555 ? -8.030 26.685 8.864 1.00 56.97 555 PRO A C 1
ATOM 4315 O O . PRO A 1 555 ? -8.307 27.419 7.912 1.00 56.97 555 PRO A O 1
ATOM 4318 N N . GLY A 1 556 ? -6.765 26.363 9.131 1.00 68.94 556 GLY A N 1
ATOM 4319 C CA . GLY A 1 556 ? -5.634 26.597 8.258 1.00 68.94 556 GLY A CA 1
ATOM 4320 C C . GLY A 1 556 ? -5.529 25.528 7.174 1.00 68.94 556 GLY A C 1
ATOM 4321 O O . GLY A 1 556 ? -5.902 24.374 7.338 1.00 68.94 556 GLY A O 1
ATOM 4322 N N . ASP A 1 557 ? -4.986 25.937 6.038 1.00 81.25 557 ASP A N 1
ATOM 4323 C CA . ASP A 1 557 ? -4.575 25.047 4.957 1.00 81.25 557 ASP A CA 1
ATOM 4324 C C . ASP A 1 557 ? -3.370 24.192 5.403 1.00 81.25 557 ASP A C 1
ATOM 4326 O O . ASP A 1 557 ? -2.311 24.749 5.720 1.00 81.25 557 ASP A O 1
ATOM 4330 N N . GLN A 1 558 ? -3.517 22.862 5.436 1.00 87.00 558 GLN A N 1
ATOM 4331 C CA . GLN A 1 558 ? -2.489 21.934 5.925 1.00 87.00 558 GLN A CA 1
ATOM 4332 C C . GLN A 1 558 ? -1.172 22.043 5.134 1.00 87.00 558 GLN A C 1
ATOM 4334 O O . GLN A 1 558 ? -0.095 21.888 5.719 1.00 87.00 558 GLN A O 1
ATOM 4339 N N . ARG A 1 559 ? -1.205 22.434 3.849 1.00 87.56 559 ARG A N 1
ATOM 4340 C CA . ARG A 1 559 ? 0.009 22.658 3.031 1.00 87.56 559 ARG A CA 1
ATOM 4341 C C . ARG A 1 559 ? 0.890 23.750 3.644 1.00 87.56 559 ARG A C 1
ATOM 4343 O O . ARG A 1 559 ? 2.115 23.675 3.589 1.00 87.56 559 ARG A O 1
ATOM 4350 N N . LYS A 1 560 ? 0.290 24.735 4.325 1.00 86.12 560 LYS A N 1
ATOM 4351 C CA . LYS A 1 560 ? 1.014 25.792 5.057 1.00 86.12 560 LYS A CA 1
ATOM 4352 C C . LYS A 1 560 ? 1.699 25.259 6.315 1.00 86.12 560 LYS A C 1
ATOM 4354 O O . LYS A 1 560 ? 2.699 25.833 6.738 1.00 86.12 560 LYS A O 1
ATOM 4359 N N . THR A 1 561 ? 1.204 24.176 6.911 1.00 86.75 561 THR A N 1
ATOM 4360 C CA . THR A 1 561 ? 1.874 23.485 8.025 1.00 86.75 561 THR A CA 1
ATOM 4361 C C . THR A 1 561 ? 3.111 22.733 7.533 1.00 86.75 561 THR A C 1
ATOM 4363 O O . THR A 1 561 ? 4.164 22.866 8.156 1.00 86.75 561 THR A O 1
ATOM 4366 N N . VAL A 1 562 ? 3.034 22.064 6.374 1.00 91.31 562 VAL A N 1
ATOM 4367 C CA . VAL A 1 562 ? 4.199 21.458 5.692 1.00 91.31 562 VAL A CA 1
ATOM 4368 C C . VAL A 1 562 ? 5.247 22.526 5.348 1.00 91.31 562 VAL A C 1
ATOM 4370 O O . VAL A 1 562 ? 6.407 22.409 5.739 1.00 91.31 562 VAL A O 1
ATOM 4373 N N . LEU A 1 563 ? 4.831 23.626 4.708 1.00 89.81 563 LEU A N 1
ATOM 4374 C CA . LEU A 1 563 ? 5.713 24.744 4.336 1.00 89.81 563 LEU A CA 1
ATOM 4375 C C . LEU A 1 563 ? 6.431 25.368 5.541 1.00 89.81 563 LEU A C 1
ATOM 4377 O O . LEU A 1 563 ? 7.626 25.637 5.472 1.00 89.81 563 LEU A O 1
ATOM 4381 N N . ARG A 1 564 ? 5.735 25.549 6.672 1.00 86.81 564 ARG A N 1
ATOM 4382 C CA . ARG A 1 564 ? 6.349 26.023 7.926 1.00 86.81 564 ARG A CA 1
ATOM 4383 C C . ARG A 1 564 ? 7.334 25.016 8.521 1.00 86.81 564 ARG A C 1
ATOM 4385 O O . ARG A 1 564 ? 8.282 25.439 9.174 1.00 86.81 564 ARG A O 1
ATOM 4392 N N . ALA A 1 565 ? 7.111 23.712 8.350 1.00 90.75 565 ALA A N 1
ATOM 4393 C CA . ALA A 1 565 ? 8.040 22.691 8.827 1.00 90.75 565 ALA A CA 1
ATOM 4394 C C . ALA A 1 565 ? 9.353 22.729 8.025 1.00 90.75 565 ALA A C 1
ATOM 4396 O O . ALA A 1 565 ? 10.418 22.781 8.640 1.00 90.75 565 ALA A O 1
ATOM 4397 N N . LEU A 1 566 ? 9.259 22.807 6.691 1.00 94.00 566 LEU A N 1
ATOM 4398 C CA . LEU A 1 566 ? 10.390 22.972 5.765 1.00 94.00 566 LEU A CA 1
ATOM 4399 C C . LEU A 1 566 ? 11.192 24.254 6.055 1.00 94.00 566 LEU A C 1
ATOM 4401 O O . LEU A 1 566 ? 12.402 24.186 6.266 1.00 94.00 566 LEU A O 1
ATOM 4405 N N . ASP A 1 567 ? 10.508 25.399 6.169 1.00 90.94 567 ASP A N 1
ATOM 4406 C CA . ASP A 1 567 ? 11.096 26.699 6.540 1.00 90.94 567 ASP A CA 1
ATOM 4407 C C . ASP A 1 567 ? 11.808 26.631 7.905 1.00 90.94 567 ASP A C 1
ATOM 4409 O O . ASP A 1 567 ? 12.952 27.055 8.042 1.00 90.94 567 ASP A O 1
ATOM 4413 N N . SER A 1 568 ? 11.194 25.988 8.909 1.00 91.56 568 SER A N 1
ATOM 4414 C CA . SER A 1 568 ? 11.781 25.835 10.253 1.00 91.56 568 SER A CA 1
ATOM 4415 C C . SER A 1 568 ? 12.987 24.889 10.349 1.00 91.56 568 SER A C 1
ATOM 4417 O O . SER A 1 568 ? 13.583 24.773 11.425 1.00 91.56 568 SER A O 1
ATOM 4419 N N . LEU A 1 569 ? 13.305 24.175 9.268 1.00 95.75 569 LEU A N 1
ATOM 4420 C CA . LEU A 1 569 ? 14.415 23.226 9.169 1.00 95.75 569 LEU A CA 1
ATOM 4421 C C . LEU A 1 569 ? 15.414 23.613 8.065 1.00 95.75 569 LEU A C 1
ATOM 4423 O O . LEU A 1 569 ? 16.296 22.818 7.748 1.00 95.75 569 LEU A O 1
ATOM 4427 N N . ASP A 1 570 ? 15.313 24.819 7.496 1.00 94.88 570 ASP A N 1
ATOM 4428 C CA . ASP A 1 570 ? 16.153 25.281 6.385 1.00 94.88 570 ASP A CA 1
ATOM 4429 C C . ASP A 1 570 ? 16.171 24.269 5.213 1.00 94.88 570 ASP A C 1
ATOM 4431 O O . ASP A 1 570 ? 17.243 23.850 4.753 1.00 94.88 570 ASP A O 1
ATOM 4435 N N . VAL A 1 571 ? 14.982 23.830 4.771 1.00 95.94 571 VAL A N 1
ATOM 4436 C CA . VAL A 1 571 ? 14.776 23.050 3.535 1.00 95.94 571 VAL A CA 1
ATOM 4437 C C . VAL A 1 571 ? 14.103 23.948 2.488 1.00 95.94 571 VAL A C 1
ATOM 4439 O O . VAL A 1 571 ? 12.942 24.324 2.668 1.00 95.94 571 VAL A O 1
ATOM 4442 N N . PRO A 1 572 ? 14.791 24.318 1.394 1.00 93.50 572 PRO A N 1
ATOM 4443 C CA . PRO A 1 572 ? 14.183 25.083 0.309 1.00 93.50 572 PRO A CA 1
ATOM 4444 C C . PRO A 1 572 ? 13.232 24.210 -0.525 1.00 93.50 572 PRO A C 1
ATOM 4446 O O . PRO A 1 572 ? 13.410 22.996 -0.616 1.00 93.50 572 PRO A O 1
ATOM 4449 N N . LEU A 1 573 ? 12.247 24.836 -1.182 1.00 91.25 573 LEU A N 1
ATOM 4450 C CA . LEU A 1 573 ? 11.396 24.147 -2.166 1.00 91.25 573 LEU A CA 1
ATOM 4451 C C . LEU A 1 573 ? 12.111 23.879 -3.493 1.00 91.25 573 LEU A C 1
ATOM 4453 O O . LEU A 1 573 ? 11.742 22.952 -4.200 1.00 91.25 573 LEU A O 1
ATOM 4457 N N . GLU A 1 574 ? 13.105 24.696 -3.835 1.00 92.00 574 GLU A N 1
ATOM 4458 C CA . GLU A 1 574 ? 13.926 24.536 -5.031 1.00 92.00 574 GLU A CA 1
ATOM 4459 C C . GLU A 1 574 ? 15.344 25.033 -4.721 1.00 92.00 574 GLU A C 1
ATOM 4461 O O . GLU A 1 574 ? 15.507 26.084 -4.093 1.00 92.00 574 GLU A O 1
ATOM 4466 N N . ASP A 1 575 ? 16.370 24.282 -5.119 1.00 91.50 575 ASP A N 1
ATOM 4467 C CA . ASP A 1 575 ? 17.782 24.662 -4.959 1.00 91.50 575 ASP A CA 1
ATOM 4468 C C . ASP A 1 575 ? 18.628 24.088 -6.111 1.00 91.50 575 ASP A C 1
ATOM 4470 O O . ASP A 1 575 ? 18.145 23.328 -6.954 1.00 91.50 575 ASP A O 1
ATOM 4474 N N . PHE A 1 576 ? 19.904 24.472 -6.172 1.00 87.94 576 PHE A N 1
ATOM 4475 C CA . PHE A 1 576 ? 20.916 23.930 -7.092 1.00 87.94 576 PHE A CA 1
ATOM 4476 C C . PHE A 1 576 ? 20.578 24.039 -8.593 1.00 87.94 576 PHE A C 1
ATOM 4478 O O . PHE A 1 576 ? 21.179 23.346 -9.410 1.00 87.94 576 PHE A O 1
ATOM 4485 N N . GLY A 1 577 ? 19.664 24.940 -8.967 1.00 81.31 577 GLY A N 1
ATOM 4486 C CA . GLY A 1 577 ? 19.252 25.156 -10.358 1.00 81.31 577 GLY A CA 1
ATOM 4487 C C . GLY A 1 577 ? 18.254 24.125 -10.894 1.00 81.31 577 GLY A C 1
ATOM 4488 O O . GLY A 1 577 ? 18.270 23.868 -12.093 1.00 81.31 577 GLY A O 1
ATOM 4489 N N . GLY A 1 578 ? 17.431 23.538 -10.017 1.00 82.19 578 GLY A N 1
ATOM 4490 C CA . GLY A 1 578 ? 16.387 22.556 -10.350 1.00 82.19 578 GLY A CA 1
ATOM 4491 C C . GLY A 1 578 ? 16.640 21.173 -9.743 1.00 82.19 578 GLY A C 1
ATOM 4492 O O . GLY A 1 578 ? 15.696 20.437 -9.476 1.00 82.19 578 GLY A O 1
ATOM 4493 N N . LYS A 1 579 ? 17.903 20.868 -9.412 1.00 87.00 579 LYS A N 1
ATOM 4494 C CA . LYS A 1 579 ? 18.348 19.554 -8.920 1.00 87.00 579 LYS A CA 1
ATOM 4495 C C . LYS A 1 579 ? 17.755 19.112 -7.575 1.00 87.00 579 LYS A C 1
ATOM 4497 O O . LYS A 1 579 ? 17.814 17.935 -7.228 1.00 87.00 579 LYS A O 1
ATOM 4502 N N . TRP A 1 580 ? 17.183 20.033 -6.813 1.00 94.75 580 TRP A N 1
ATOM 4503 C CA . TRP A 1 580 ? 16.367 19.716 -5.646 1.00 94.75 580 TRP A CA 1
ATOM 4504 C C . TRP A 1 580 ? 15.007 20.383 -5.803 1.00 94.75 580 TRP A C 1
ATOM 4506 O O . TRP A 1 580 ? 14.970 21.592 -6.043 1.00 94.75 580 TRP A O 1
ATOM 4516 N N . LYS A 1 581 ? 13.917 19.627 -5.631 1.00 92.69 581 LYS A N 1
ATOM 4517 C CA . LYS A 1 581 ? 12.542 20.124 -5.774 1.00 92.69 581 LYS A CA 1
ATOM 4518 C C . LYS A 1 581 ? 11.594 19.487 -4.750 1.00 92.69 581 LYS A C 1
ATOM 4520 O O . LYS A 1 581 ? 11.541 18.268 -4.623 1.00 92.69 581 LYS A O 1
ATOM 4525 N N . VAL A 1 582 ? 10.800 20.302 -4.055 1.00 93.81 582 VAL A N 1
ATOM 4526 C CA . VAL A 1 582 ? 9.733 19.856 -3.141 1.00 93.81 582 VAL A CA 1
ATOM 4527 C C . VAL A 1 582 ? 8.395 20.416 -3.612 1.00 93.81 582 VAL A C 1
ATOM 4529 O O . VAL A 1 582 ? 8.232 21.628 -3.758 1.00 93.81 582 VAL A O 1
ATOM 4532 N N . GLU A 1 583 ? 7.424 19.535 -3.820 1.00 91.19 583 GLU A N 1
ATOM 4533 C CA . GLU A 1 583 ? 6.090 19.847 -4.327 1.00 91.19 583 GLU A CA 1
ATOM 4534 C C . GLU A 1 583 ? 5.039 19.407 -3.312 1.00 91.19 583 GLU A C 1
ATOM 4536 O O . GLU A 1 583 ? 5.086 18.302 -2.781 1.00 91.19 583 GLU A O 1
ATOM 4541 N N . ILE A 1 584 ? 4.094 20.296 -3.008 1.00 91.25 584 ILE A N 1
ATOM 4542 C CA . ILE A 1 584 ? 3.105 20.081 -1.949 1.00 91.25 584 ILE A CA 1
ATOM 4543 C C . ILE A 1 584 ? 1.727 20.359 -2.529 1.00 91.25 584 ILE A C 1
ATOM 4545 O O . ILE A 1 584 ? 1.481 21.462 -3.026 1.00 91.25 584 ILE A O 1
ATOM 4549 N N . ALA A 1 585 ? 0.829 19.386 -2.434 1.00 89.75 585 ALA A N 1
ATOM 4550 C CA . ALA A 1 585 ? -0.526 19.468 -2.956 1.00 89.75 585 ALA A CA 1
ATOM 4551 C C . ALA A 1 585 ? -1.559 18.931 -1.959 1.00 89.75 585 ALA A C 1
ATOM 4553 O O . ALA A 1 585 ? -1.227 18.262 -0.982 1.00 89.75 585 ALA A O 1
ATOM 4554 N N . THR A 1 586 ? -2.833 19.224 -2.207 1.00 88.56 586 THR A N 1
ATOM 4555 C CA . THR A 1 586 ? -3.956 18.510 -1.588 1.00 88.56 586 THR A CA 1
ATOM 4556 C C . THR A 1 586 ? -4.751 17.759 -2.648 1.00 88.56 586 THR A C 1
ATOM 4558 O O . THR A 1 586 ? -4.789 18.174 -3.805 1.00 88.56 586 THR A O 1
ATOM 4561 N N . TYR A 1 587 ? -5.403 16.664 -2.264 1.00 87.56 587 TYR A N 1
ATOM 4562 C CA . TYR A 1 587 ? -6.220 15.846 -3.163 1.00 87.56 587 TYR A CA 1
ATOM 4563 C C . TYR A 1 587 ? -7.270 16.679 -3.925 1.00 87.56 587 TYR A C 1
ATOM 4565 O O . TYR A 1 587 ? -7.780 17.682 -3.408 1.00 87.56 587 TYR A O 1
ATOM 4573 N N . ARG A 1 588 ? -7.633 16.259 -5.144 1.00 80.50 588 ARG A N 1
ATOM 4574 C CA . ARG A 1 588 ? -8.548 16.984 -6.052 1.00 80.50 588 ARG A CA 1
ATOM 4575 C C . ARG A 1 588 ? -9.865 17.443 -5.406 1.00 80.50 588 ARG A C 1
ATOM 4577 O O . ARG A 1 588 ? -10.318 18.549 -5.704 1.00 80.50 588 ARG A O 1
ATOM 4584 N N . ASN A 1 589 ? -10.405 16.680 -4.448 1.00 74.69 589 ASN A N 1
ATOM 4585 C CA . ASN A 1 589 ? -11.672 16.968 -3.746 1.00 74.69 589 ASN A CA 1
ATOM 4586 C C . ASN A 1 589 ? -11.512 17.497 -2.297 1.00 74.69 589 ASN A C 1
ATOM 4588 O O . ASN A 1 589 ? -12.496 17.756 -1.615 1.00 74.69 589 ASN A O 1
ATOM 4592 N N . SER A 1 590 ? -10.283 17.770 -1.847 1.00 70.62 590 SER A N 1
ATOM 4593 C CA . SER A 1 590 ? -9.882 18.101 -0.456 1.00 70.62 590 SER A CA 1
ATOM 4594 C C . SER A 1 590 ? -10.552 19.295 0.263 1.00 70.62 590 SER A C 1
ATOM 4596 O O . SER A 1 590 ? -10.223 19.560 1.420 1.00 70.62 590 SER A O 1
ATOM 4598 N N . LYS A 1 591 ? -11.482 20.021 -0.375 1.00 65.62 591 LYS A N 1
ATOM 4599 C CA . LYS A 1 591 ? -12.113 21.257 0.144 1.00 65.62 591 LYS A CA 1
ATOM 4600 C C . LYS A 1 591 ? -13.267 21.050 1.127 1.00 65.62 591 LYS A C 1
ATOM 4602 O O . LYS A 1 591 ? -13.891 22.034 1.513 1.00 65.62 591 LYS A O 1
ATOM 4607 N N . ALA A 1 592 ? -13.580 19.810 1.492 1.00 52.69 592 ALA A N 1
ATOM 4608 C CA . ALA A 1 592 ? -14.771 19.453 2.255 1.00 52.69 592 ALA A CA 1
ATOM 4609 C C . ALA A 1 592 ? -14.751 19.943 3.722 1.00 52.69 592 ALA A C 1
ATOM 4611 O O . ALA A 1 592 ? -14.589 19.164 4.655 1.00 52.69 592 ALA A O 1
ATOM 4612 N N . TYR A 1 593 ? -14.971 21.242 3.920 1.00 45.88 593 TYR A N 1
ATOM 4613 C CA . TYR A 1 593 ? -15.522 21.821 5.142 1.00 45.88 593 TYR A CA 1
ATOM 4614 C C . TYR A 1 593 ? -16.308 23.089 4.757 1.00 45.88 593 TYR A C 1
ATOM 4616 O O . TYR A 1 593 ? -15.760 23.974 4.101 1.00 45.88 593 TYR A O 1
ATOM 4624 N N . TRP A 1 594 ? -17.580 23.172 5.172 1.00 39.78 594 TRP A N 1
ATOM 4625 C CA . TRP A 1 594 ? -18.550 24.254 4.886 1.00 39.78 594 TRP A CA 1
ATOM 4626 C C . TRP A 1 594 ? -19.228 24.285 3.488 1.00 39.78 594 TRP A C 1
ATOM 4628 O O . TRP A 1 594 ? -19.087 25.229 2.711 1.00 39.78 594 TRP A O 1
ATOM 4638 N N . GLY A 1 595 ? -20.108 23.311 3.233 1.00 38.97 595 GLY A N 1
ATOM 4639 C CA . GLY A 1 595 ? -21.506 23.618 2.867 1.00 38.97 595 GLY A CA 1
ATOM 4640 C C . GLY A 1 595 ? -21.930 23.895 1.413 1.00 38.97 595 GLY A C 1
ATOM 4641 O O . GLY A 1 595 ? -23.129 24.059 1.209 1.00 38.97 595 GLY A O 1
ATOM 4642 N N . PHE A 1 596 ? -21.046 23.953 0.403 1.00 40.06 596 PHE A N 1
ATOM 4643 C CA . PHE A 1 596 ? -21.490 24.266 -0.982 1.00 40.06 596 PHE A CA 1
ATOM 4644 C C . PHE A 1 596 ? -20.898 23.437 -2.135 1.00 40.06 596 PHE A C 1
ATOM 4646 O O . PHE A 1 596 ? -21.530 23.373 -3.187 1.00 40.06 596 PHE A O 1
ATOM 4653 N N . ASP A 1 597 ? -19.766 22.756 -1.945 1.00 41.31 597 ASP A N 1
ATOM 4654 C CA . ASP A 1 597 ? -19.244 21.753 -2.885 1.00 41.31 597 ASP A CA 1
ATOM 4655 C C . ASP A 1 597 ? -19.278 20.378 -2.194 1.00 41.31 597 ASP A C 1
ATOM 4657 O O . ASP A 1 597 ? -18.938 20.301 -1.013 1.00 41.31 597 ASP A O 1
ATOM 4661 N N . ARG A 1 598 ? -19.718 19.330 -2.917 1.00 46.84 598 ARG A N 1
ATOM 4662 C CA . ARG A 1 598 ? -19.990 17.947 -2.444 1.00 46.84 598 ARG A CA 1
ATOM 4663 C C . ARG A 1 598 ? -19.224 17.568 -1.155 1.00 46.84 598 ARG A C 1
ATOM 4665 O O . ARG A 1 598 ? -18.020 17.315 -1.238 1.00 46.84 598 ARG A O 1
ATOM 4672 N N . PRO A 1 599 ? -19.877 17.523 0.023 1.00 45.34 599 PRO A N 1
ATOM 4673 C CA . PRO A 1 599 ? -19.173 17.210 1.260 1.00 45.34 599 PRO A CA 1
ATOM 4674 C C . PRO A 1 599 ? -18.603 15.783 1.243 1.00 45.34 599 PRO A C 1
ATOM 4676 O O . PRO A 1 599 ? -19.192 14.874 0.670 1.00 45.34 599 PRO A O 1
ATOM 4679 N N . ASN A 1 600 ? -17.482 15.620 1.945 1.00 52.88 600 ASN A N 1
ATOM 4680 C CA . ASN A 1 600 ? -16.862 14.372 2.409 1.00 52.88 600 ASN A CA 1
ATOM 4681 C C . ASN A 1 600 ? -16.038 13.507 1.426 1.00 52.88 600 ASN A C 1
ATOM 4683 O O . ASN A 1 600 ? -15.281 12.667 1.914 1.00 52.88 600 ASN A O 1
ATOM 4687 N N . LEU A 1 601 ? -16.006 13.768 0.113 1.00 66.31 601 LEU A N 1
ATOM 4688 C CA . LEU A 1 601 ? -15.071 13.076 -0.800 1.00 66.31 601 LEU A CA 1
ATOM 4689 C C . LEU A 1 601 ? -13.615 13.550 -0.610 1.00 66.31 601 LEU A C 1
ATOM 4691 O O . LEU A 1 601 ? -13.266 14.681 -0.950 1.00 66.31 601 LEU A O 1
ATOM 4695 N N . HIS A 1 602 ? -12.738 12.679 -0.106 1.00 78.88 602 HIS A N 1
ATOM 4696 C CA . HIS A 1 602 ? -11.311 12.966 0.081 1.00 78.88 602 HIS A CA 1
ATOM 4697 C C . HIS A 1 602 ? -10.445 11.696 -0.007 1.00 78.88 602 HIS A C 1
ATOM 4699 O O . HIS A 1 602 ? -10.966 10.582 0.027 1.00 78.88 602 HIS A O 1
ATOM 4705 N N . SER A 1 603 ? -9.120 11.853 -0.122 1.00 89.69 603 SER A N 1
ATOM 4706 C CA . SER A 1 603 ? -8.208 10.704 -0.052 1.00 89.69 603 SER A CA 1
ATOM 4707 C C . SER A 1 603 ? -7.957 10.316 1.402 1.00 89.69 603 SER A C 1
ATOM 4709 O O . SER A 1 603 ? -7.531 11.143 2.214 1.00 89.69 603 SER A O 1
ATOM 4711 N N . HIS A 1 604 ? -8.218 9.052 1.720 1.00 91.94 604 HIS A N 1
ATOM 4712 C CA . HIS A 1 604 ? -7.919 8.436 3.005 1.00 91.94 604 HIS A CA 1
ATOM 4713 C C . HIS A 1 604 ? -6.661 7.547 2.926 1.00 91.94 604 HIS A C 1
ATOM 4715 O O . HIS A 1 604 ? -6.276 6.943 3.924 1.00 91.94 604 HIS A O 1
ATOM 4721 N N . VAL A 1 605 ? -5.949 7.534 1.795 1.00 95.88 605 VAL A N 1
ATOM 4722 C CA . VAL A 1 605 ? -4.681 6.810 1.626 1.00 95.88 605 VAL A CA 1
ATOM 4723 C C . VAL A 1 605 ? -3.574 7.391 2.516 1.00 95.88 605 VAL A C 1
ATOM 4725 O O . VAL A 1 605 ? -3.390 8.610 2.587 1.00 95.88 605 VAL A O 1
ATOM 4728 N N . LYS A 1 606 ? -2.800 6.509 3.164 1.00 97.44 606 LYS A N 1
ATOM 4729 C CA . LYS A 1 606 ? -1.519 6.845 3.803 1.00 97.44 606 LYS A CA 1
ATOM 4730 C C . LYS A 1 606 ? -0.435 5.901 3.291 1.00 97.44 606 LYS A C 1
ATOM 4732 O O . LYS A 1 606 ? -0.470 4.703 3.574 1.00 97.44 606 LYS A O 1
ATOM 4737 N N . ILE A 1 607 ? 0.504 6.442 2.520 1.00 98.19 607 ILE A N 1
ATOM 4738 C CA . ILE A 1 607 ? 1.652 5.696 2.005 1.00 98.19 607 ILE A CA 1
ATOM 4739 C C . ILE A 1 607 ? 2.857 6.626 1.828 1.00 98.19 607 ILE A C 1
ATOM 4741 O O . ILE A 1 607 ? 2.709 7.796 1.468 1.00 98.19 607 ILE A O 1
ATOM 4745 N N . LEU A 1 608 ? 4.046 6.090 2.084 1.00 98.62 608 LEU A N 1
ATOM 4746 C CA . LEU A 1 608 ? 5.325 6.627 1.631 1.00 98.62 608 LEU A CA 1
ATOM 4747 C C . LEU A 1 608 ? 5.878 5.686 0.566 1.00 98.62 608 LEU A C 1
ATOM 4749 O O . LEU A 1 608 ? 6.032 4.507 0.864 1.00 98.62 608 LEU A O 1
ATOM 4753 N N . ILE A 1 609 ? 6.221 6.196 -0.611 1.00 98.38 609 ILE A N 1
ATOM 4754 C CA . ILE A 1 609 ? 6.957 5.495 -1.666 1.00 98.38 609 ILE A CA 1
ATOM 4755 C C . ILE A 1 609 ? 8.307 6.199 -1.843 1.00 98.38 609 ILE A C 1
ATOM 4757 O O . ILE A 1 609 ? 8.391 7.427 -1.783 1.00 98.38 609 ILE A O 1
ATOM 4761 N N . VAL A 1 610 ? 9.375 5.424 -2.028 1.00 97.94 610 VAL A N 1
ATOM 4762 C CA . VAL A 1 610 ? 10.726 5.930 -2.302 1.00 97.94 610 VAL A CA 1
ATOM 4763 C C . VAL A 1 610 ? 11.324 5.196 -3.496 1.00 97.94 610 VAL A C 1
ATOM 4765 O O . VAL A 1 610 ? 11.318 3.962 -3.546 1.00 97.94 610 VAL A O 1
ATOM 4768 N N . ASP A 1 611 ? 11.818 5.984 -4.453 1.00 92.62 611 ASP A N 1
ATOM 4769 C CA . ASP A 1 611 ? 12.463 5.570 -5.707 1.00 92.62 611 ASP A CA 1
ATOM 4770 C C . ASP A 1 611 ? 11.688 4.517 -6.533 1.00 92.62 611 ASP A C 1
ATOM 4772 O O . ASP A 1 611 ? 12.291 3.787 -7.316 1.00 92.62 611 ASP A O 1
ATOM 4776 N N . GLY A 1 612 ? 10.367 4.394 -6.336 1.00 88.69 612 GLY A N 1
ATOM 4777 C CA . GLY A 1 612 ? 9.529 3.360 -6.967 1.00 88.69 612 GLY A CA 1
ATOM 4778 C C . GLY A 1 612 ? 9.831 1.923 -6.510 1.00 88.69 612 GLY A C 1
ATOM 4779 O O . GLY A 1 612 ? 9.327 0.968 -7.095 1.00 88.69 612 GLY A O 1
ATOM 4780 N N . GLN A 1 613 ? 10.652 1.752 -5.467 1.00 90.62 613 GLN A N 1
ATOM 4781 C CA . GLN A 1 613 ? 11.243 0.462 -5.074 1.00 90.62 613 GLN A CA 1
ATOM 4782 C C . GLN A 1 613 ? 10.930 0.043 -3.635 1.00 90.62 613 GLN A C 1
ATOM 4784 O O . GLN A 1 613 ? 11.055 -1.131 -3.288 1.00 90.62 613 GLN A O 1
ATOM 4789 N N . SER A 1 614 ? 10.559 0.984 -2.767 1.00 96.38 614 SER A N 1
ATOM 4790 C CA . SER A 1 614 ? 10.190 0.718 -1.372 1.00 96.38 614 SER A CA 1
ATOM 4791 C C . SER A 1 614 ? 8.962 1.520 -0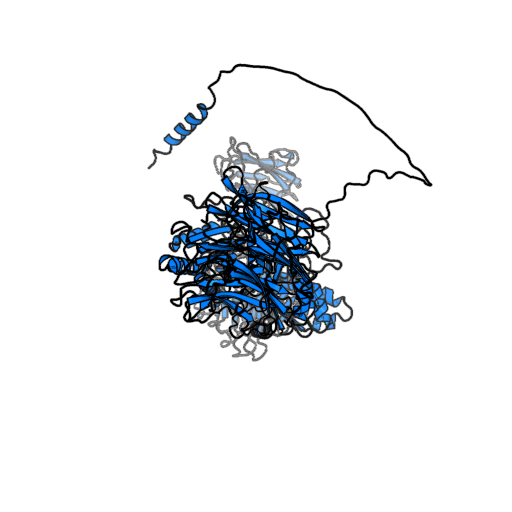.975 1.00 96.38 614 SER A C 1
ATOM 4793 O O . SER A 1 614 ? 8.891 2.712 -1.265 1.00 96.38 614 SER A O 1
ATOM 4795 N N . ALA A 1 615 ? 8.034 0.888 -0.259 1.00 98.19 615 ALA A N 1
ATOM 4796 C CA . ALA A 1 615 ? 6.830 1.527 0.246 1.00 98.19 615 ALA A CA 1
ATOM 4797 C C . ALA A 1 615 ? 6.547 1.192 1.719 1.00 98.19 615 ALA A C 1
ATOM 4799 O O . ALA A 1 615 ? 6.763 0.066 2.165 1.00 98.19 615 ALA A O 1
ATOM 4800 N N . ILE A 1 616 ? 6.007 2.160 2.463 1.00 98.62 616 ILE A N 1
ATOM 4801 C CA . ILE A 1 616 ? 5.387 1.957 3.781 1.00 98.62 616 ILE A CA 1
ATOM 4802 C C . ILE A 1 616 ? 3.930 2.405 3.687 1.00 98.62 616 ILE A C 1
ATOM 4804 O O . ILE A 1 616 ? 3.675 3.601 3.551 1.00 98.62 616 ILE A O 1
ATOM 4808 N N . VAL A 1 617 ? 2.985 1.469 3.797 1.00 98.31 617 VAL A N 1
ATOM 4809 C CA . VAL A 1 617 ? 1.541 1.754 3.902 1.00 98.31 617 VAL A CA 1
ATOM 4810 C C . VAL A 1 617 ? 1.113 1.760 5.374 1.00 98.31 617 VAL A C 1
ATOM 4812 O O . VAL A 1 617 ? 1.664 0.999 6.174 1.00 98.31 617 VAL A O 1
ATOM 4815 N N . SER A 1 618 ? 0.144 2.596 5.763 1.00 97.00 618 SER A N 1
ATOM 4816 C CA . SER A 1 618 ? -0.307 2.687 7.163 1.00 97.00 618 SER A CA 1
ATOM 4817 C C . SER A 1 618 ? -1.807 2.940 7.348 1.00 97.00 618 SER A C 1
ATOM 4819 O O . SER A 1 618 ? -2.468 3.590 6.538 1.00 97.00 618 SER A O 1
ATOM 4821 N N . GLY A 1 619 ? -2.339 2.481 8.484 1.00 95.12 619 GLY A N 1
ATOM 4822 C CA . GLY A 1 619 ? -3.625 2.941 9.022 1.00 95.12 619 GLY A CA 1
ATOM 4823 C C . GLY A 1 619 ? -3.511 4.293 9.734 1.00 95.12 619 GLY A C 1
ATOM 4824 O O . GLY A 1 619 ? -4.468 5.086 9.723 1.00 95.12 619 GLY A O 1
ATOM 4825 N N . TYR A 1 620 ? -2.320 4.580 10.278 1.00 95.69 620 TYR A N 1
ATOM 4826 C CA . TYR A 1 620 ? -2.002 5.805 11.003 1.00 95.69 620 TYR A CA 1
ATOM 4827 C C . TYR A 1 620 ? -1.707 6.990 10.083 1.00 95.69 620 TYR A C 1
ATOM 4829 O O . TYR A 1 620 ? -1.022 6.878 9.066 1.00 95.69 620 TYR A O 1
ATOM 4837 N N . ASN A 1 621 ? -2.213 8.154 10.492 1.00 93.81 621 ASN A N 1
ATOM 4838 C CA . ASN A 1 621 ? -1.908 9.455 9.899 1.00 93.81 621 ASN A CA 1
ATOM 4839 C C . ASN A 1 621 ? -0.636 10.062 10.503 1.00 93.81 621 ASN A C 1
ATOM 4841 O O . ASN A 1 621 ? -0.242 9.713 11.614 1.00 93.81 621 ASN A O 1
ATOM 4845 N N . LEU A 1 622 ? -0.078 11.079 9.846 1.00 92.75 622 LEU A N 1
ATOM 4846 C CA . LEU A 1 622 ? 1.030 11.886 10.370 1.00 92.75 622 LEU A CA 1
ATOM 4847 C C . LEU A 1 622 ? 0.559 12.892 11.450 1.00 92.75 622 LEU A C 1
ATOM 4849 O O . LEU A 1 622 ? 0.686 14.107 11.289 1.00 92.75 622 LEU A O 1
ATOM 4853 N N . GLN A 1 623 ? -0.034 12.384 12.538 1.00 90.50 623 GLN A N 1
ATOM 4854 C CA . GLN A 1 623 ? -0.682 13.159 13.608 1.00 90.50 623 GLN A CA 1
ATOM 4855 C C . GLN A 1 623 ? 0.047 13.111 14.957 1.00 90.50 623 GLN A C 1
ATOM 4857 O O . GLN A 1 623 ? 0.572 12.077 15.361 1.00 90.50 623 GLN A O 1
ATOM 4862 N N . ASP A 1 624 ? -0.036 14.214 15.706 1.00 88.62 624 ASP A N 1
ATOM 4863 C CA . ASP A 1 624 ? 0.559 14.347 17.050 1.00 88.62 624 ASP A CA 1
ATOM 4864 C C . ASP A 1 624 ? -0.148 13.427 18.077 1.00 88.62 624 ASP A C 1
ATOM 4866 O O . ASP A 1 624 ? 0.452 12.999 19.058 1.00 88.62 624 ASP A O 1
ATOM 4870 N N . LEU A 1 625 ? -1.384 12.995 17.786 1.00 88.00 625 LEU A N 1
ATOM 4871 C CA . LEU A 1 625 ? -2.127 11.980 18.549 1.00 88.00 625 LEU A CA 1
ATOM 4872 C C . LEU A 1 625 ? -1.284 10.725 18.858 1.00 88.00 625 LEU A C 1
ATOM 4874 O O . LEU A 1 625 ? -1.290 10.249 19.990 1.00 88.00 625 LEU A O 1
ATOM 4878 N N . TYR A 1 626 ? -0.521 10.225 17.880 1.00 92.38 626 TYR A N 1
ATOM 4879 C CA . TYR A 1 626 ? 0.314 9.028 18.035 1.00 92.38 626 TYR A CA 1
ATOM 4880 C C . TYR A 1 626 ? 1.646 9.301 18.753 1.00 92.38 626 TYR A C 1
ATOM 4882 O O . TYR A 1 626 ? 2.319 8.361 19.174 1.00 92.38 626 TYR A O 1
ATOM 4890 N N . THR A 1 627 ? 2.061 10.565 18.903 1.00 90.00 627 THR A N 1
ATOM 4891 C CA . THR A 1 627 ? 3.225 10.934 19.730 1.00 90.00 627 THR A CA 1
ATOM 4892 C C . THR A 1 627 ? 2.849 11.297 21.160 1.00 90.00 627 THR A C 1
ATOM 4894 O O . THR A 1 627 ? 3.733 11.323 22.019 1.00 90.00 627 THR A O 1
ATOM 4897 N N . ASP A 1 628 ? 1.571 11.557 21.424 1.00 87.31 628 ASP A N 1
ATOM 4898 C CA . ASP A 1 628 ? 1.116 12.175 22.670 1.00 87.31 628 ASP A CA 1
ATOM 4899 C C . ASP A 1 628 ? 0.170 11.257 23.468 1.00 87.31 628 ASP A C 1
ATOM 4901 O O . ASP A 1 628 ? 0.079 11.388 24.687 1.00 87.31 628 ASP A O 1
ATOM 4905 N N . SER A 1 629 ? -0.489 10.290 22.816 1.00 84.44 629 SER A N 1
ATOM 4906 C CA . SER A 1 629 ? -1.418 9.324 23.427 1.00 84.44 629 SER A CA 1
ATOM 4907 C C . SER A 1 629 ? -1.150 7.875 22.998 1.00 84.44 629 SER A C 1
ATOM 4909 O O . SER A 1 629 ? -0.507 7.614 21.984 1.00 84.44 629 SER A O 1
ATOM 4911 N N . SER A 1 630 ? -1.659 6.914 23.777 1.00 88.00 630 SER A N 1
ATOM 4912 C CA . SER A 1 630 ? -1.706 5.499 23.382 1.00 88.00 630 SER A CA 1
ATOM 4913 C C . SER A 1 630 ? -2.883 5.255 22.443 1.00 88.00 630 SER A C 1
ATOM 4915 O O . SER A 1 630 ? -4.036 5.282 22.874 1.00 88.00 630 SER A O 1
ATOM 4917 N N . VAL A 1 631 ? -2.578 5.018 21.167 1.00 91.19 631 VAL A N 1
ATOM 4918 C CA . VAL A 1 631 ? -3.542 4.662 20.120 1.00 91.19 631 VAL A CA 1
ATOM 4919 C C . VAL A 1 631 ? -3.006 3.449 19.374 1.00 91.19 631 VAL A C 1
ATOM 4921 O O . VAL A 1 631 ? -1.882 3.495 18.881 1.00 91.19 631 VAL A O 1
ATOM 4924 N N . ILE A 1 632 ? -3.800 2.382 19.286 1.00 95.62 632 ILE A N 1
ATOM 4925 C CA . ILE A 1 632 ? -3.396 1.151 18.599 1.00 95.62 632 ILE A CA 1
ATOM 4926 C C . ILE A 1 632 ? -3.555 1.331 17.087 1.00 95.62 632 ILE A C 1
ATOM 4928 O O . ILE A 1 632 ? -4.671 1.520 16.609 1.00 95.62 632 ILE A O 1
ATOM 4932 N N . ASP A 1 633 ? -2.476 1.249 16.316 1.00 97.38 633 ASP A N 1
ATOM 4933 C CA . ASP A 1 633 ? -2.514 1.362 14.849 1.00 97.38 633 ASP A CA 1
ATOM 4934 C C . ASP A 1 633 ? -1.427 0.486 14.200 1.00 97.38 633 ASP A C 1
ATOM 4936 O O . ASP A 1 633 ? -0.543 -0.020 14.893 1.00 97.38 633 ASP A O 1
ATOM 4940 N N . ALA A 1 634 ? -1.489 0.280 12.884 1.00 97.31 634 ALA A N 1
ATOM 4941 C CA . ALA A 1 634 ? -0.587 -0.618 12.162 1.00 97.31 634 ALA A CA 1
ATOM 4942 C C . ALA A 1 634 ? -0.092 -0.030 10.831 1.00 97.31 634 ALA A C 1
ATOM 4944 O O . ALA A 1 634 ? -0.772 0.766 10.179 1.00 97.31 634 ALA A O 1
ATOM 4945 N N . GLY A 1 635 ? 1.097 -0.456 10.414 1.00 97.75 635 GLY A N 1
ATOM 4946 C CA . GLY A 1 635 ? 1.709 -0.143 9.125 1.00 97.75 635 GLY A CA 1
ATOM 4947 C C . GLY A 1 635 ? 2.659 -1.248 8.672 1.00 97.75 635 GLY A C 1
ATOM 4948 O O . GLY A 1 635 ? 3.053 -2.109 9.458 1.00 97.75 635 GLY A O 1
ATOM 4949 N N . LEU A 1 636 ? 2.995 -1.250 7.388 1.00 96.88 636 LEU A N 1
ATOM 4950 C CA . LEU A 1 636 ? 3.682 -2.352 6.719 1.00 96.88 636 LEU A CA 1
ATOM 4951 C C . LEU A 1 636 ? 4.669 -1.805 5.683 1.00 96.88 636 LEU A C 1
ATOM 4953 O O . LEU A 1 636 ? 4.271 -1.048 4.796 1.00 96.88 636 LEU A O 1
ATOM 4957 N N . LYS A 1 637 ? 5.937 -2.219 5.785 1.00 97.81 637 LYS A N 1
ATOM 4958 C CA . LYS A 1 637 ? 7.004 -1.911 4.830 1.00 97.81 637 LYS A CA 1
ATOM 4959 C C . LYS A 1 637 ? 7.236 -3.080 3.871 1.00 97.81 637 LYS A C 1
ATOM 4961 O O . LYS A 1 637 ? 7.580 -4.182 4.311 1.00 97.81 637 LYS A O 1
ATOM 4966 N N . ILE A 1 638 ? 7.111 -2.801 2.577 1.00 96.38 638 ILE A N 1
ATOM 4967 C CA . ILE A 1 638 ? 7.392 -3.709 1.457 1.00 96.38 638 ILE A CA 1
ATOM 4968 C C . ILE A 1 638 ? 8.437 -3.062 0.542 1.00 96.38 638 ILE A C 1
ATOM 4970 O O . ILE A 1 638 ? 8.432 -1.844 0.353 1.00 96.38 638 ILE A O 1
ATOM 4974 N N . SER A 1 639 ? 9.306 -3.867 -0.060 1.00 95.00 639 SER A N 1
ATOM 4975 C CA . SER A 1 639 ? 10.127 -3.461 -1.205 1.00 95.00 639 SER A CA 1
ATOM 4976 C C . SER A 1 639 ? 9.991 -4.447 -2.362 1.00 95.00 639 SER A C 1
ATOM 4978 O O . SER A 1 639 ? 9.601 -5.601 -2.164 1.00 95.00 639 SER A O 1
ATOM 4980 N N . GLY A 1 640 ? 10.280 -3.979 -3.575 1.00 89.75 640 GLY A N 1
ATOM 4981 C CA . GLY A 1 640 ? 10.206 -4.776 -4.798 1.00 89.75 640 GLY A CA 1
ATOM 4982 C C . GLY A 1 640 ? 9.079 -4.377 -5.767 1.00 89.75 640 GLY A C 1
ATOM 4983 O O . GLY A 1 640 ? 8.529 -3.279 -5.662 1.00 89.75 640 GLY A O 1
ATOM 4984 N N . PRO A 1 641 ? 8.758 -5.252 -6.738 1.00 87.50 641 PRO A N 1
ATOM 4985 C CA . PRO A 1 641 ? 7.934 -4.947 -7.912 1.00 87.50 641 PRO A CA 1
ATOM 4986 C C . PRO A 1 641 ? 6.560 -4.289 -7.651 1.00 87.50 641 PRO A C 1
ATOM 4988 O O . PRO A 1 641 ? 6.206 -3.355 -8.366 1.00 87.50 641 PRO A O 1
ATOM 4991 N N . ILE A 1 642 ? 5.816 -4.679 -6.607 1.00 92.56 642 ILE A N 1
ATOM 4992 C CA . ILE A 1 642 ? 4.466 -4.161 -6.263 1.00 92.56 642 ILE A CA 1
ATOM 4993 C C . ILE A 1 642 ? 4.454 -2.670 -5.888 1.00 92.56 642 ILE A C 1
ATOM 4995 O O . ILE A 1 642 ? 3.402 -2.031 -5.769 1.00 92.56 642 ILE A O 1
ATOM 4999 N N . VAL A 1 643 ? 5.631 -2.085 -5.663 1.00 94.62 643 VAL A N 1
ATOM 5000 C CA . VAL A 1 643 ? 5.755 -0.647 -5.429 1.00 94.62 643 VAL A CA 1
ATOM 5001 C C . VAL A 1 643 ? 5.443 0.143 -6.710 1.00 94.62 643 VAL A C 1
ATOM 5003 O O . VAL A 1 643 ? 4.966 1.268 -6.600 1.00 94.62 643 VAL A O 1
ATOM 5006 N N . GLN A 1 644 ? 5.554 -0.458 -7.901 1.00 85.88 644 GLN A N 1
ATOM 5007 C CA . GLN A 1 644 ? 5.090 0.150 -9.157 1.00 85.88 644 GLN A CA 1
ATOM 5008 C C . GLN A 1 644 ? 3.556 0.291 -9.196 1.00 85.88 644 GLN A C 1
ATOM 5010 O O . GLN A 1 644 ? 3.052 1.374 -9.479 1.00 85.88 644 GLN A O 1
ATOM 5015 N N . ASP A 1 645 ? 2.794 -0.731 -8.788 1.00 87.06 645 ASP A N 1
ATOM 5016 C CA . ASP A 1 645 ? 1.330 -0.636 -8.625 1.00 87.06 645 ASP A CA 1
ATOM 5017 C C . ASP A 1 645 ? 0.936 0.421 -7.575 1.00 87.06 645 ASP A C 1
ATOM 5019 O O . ASP A 1 645 ? -0.110 1.065 -7.670 1.00 87.06 645 ASP A O 1
ATOM 5023 N N . SER A 1 646 ? 1.797 0.625 -6.573 1.00 93.25 646 SER A N 1
ATOM 5024 C CA . SER A 1 646 ? 1.627 1.674 -5.561 1.00 93.25 646 SER A CA 1
ATOM 5025 C C . SER A 1 646 ? 1.898 3.072 -6.133 1.00 93.25 646 SER A C 1
ATOM 5027 O O . SER A 1 646 ? 1.238 4.032 -5.735 1.00 93.25 646 SER A O 1
ATOM 5029 N N . LEU A 1 647 ? 2.847 3.190 -7.066 1.00 87.88 647 LEU A N 1
ATOM 5030 C CA . LEU A 1 647 ? 3.199 4.433 -7.752 1.00 87.88 647 LEU A CA 1
ATOM 5031 C C . LEU A 1 647 ? 2.072 4.872 -8.696 1.00 87.88 647 LEU A C 1
ATOM 5033 O O . LEU A 1 647 ? 1.619 6.006 -8.593 1.00 87.88 647 LEU A O 1
ATOM 5037 N N . ILE A 1 648 ? 1.519 3.944 -9.487 1.00 81.94 648 ILE A N 1
ATOM 5038 C CA . ILE A 1 648 ? 0.338 4.174 -10.345 1.00 81.94 648 ILE A CA 1
ATOM 5039 C C . ILE A 1 648 ? -0.848 4.714 -9.524 1.00 81.94 648 ILE A C 1
ATOM 5041 O O . ILE A 1 648 ? -1.526 5.659 -9.930 1.00 81.94 648 ILE A O 1
ATOM 5045 N N . MET A 1 649 ? -1.079 4.159 -8.329 1.00 90.25 649 MET A N 1
ATOM 5046 C CA . MET A 1 649 ? -2.102 4.662 -7.406 1.00 90.25 649 MET A CA 1
ATOM 5047 C C . MET A 1 649 ? -1.782 6.074 -6.890 1.00 90.25 649 MET A C 1
ATOM 5049 O O . MET A 1 649 ? -2.672 6.927 -6.852 1.00 90.25 649 MET A O 1
ATOM 5053 N N . PHE A 1 650 ? -0.527 6.358 -6.524 1.00 92.06 650 PHE A N 1
ATOM 5054 C CA . PHE A 1 650 ? -0.119 7.707 -6.118 1.00 92.06 650 PHE A CA 1
ATOM 5055 C C . PHE A 1 650 ? -0.313 8.723 -7.253 1.00 92.06 650 PHE A C 1
ATOM 5057 O O . PHE A 1 650 ? -0.791 9.831 -6.999 1.00 92.06 650 PHE A O 1
ATOM 5064 N N . ASP A 1 651 ? -0.020 8.338 -8.492 1.00 85.12 651 ASP A N 1
ATOM 5065 C CA . ASP A 1 651 ? -0.176 9.176 -9.679 1.00 85.12 651 ASP A CA 1
ATOM 5066 C C . ASP A 1 651 ? -1.640 9.497 -9.989 1.00 85.12 651 ASP A C 1
ATOM 5068 O O . ASP A 1 651 ? -1.943 10.647 -10.320 1.00 85.12 651 ASP A O 1
ATOM 5072 N N . ASP A 1 652 ? -2.578 8.559 -9.792 1.00 82.69 652 ASP A N 1
ATOM 5073 C CA . ASP A 1 652 ? -4.003 8.909 -9.829 1.00 82.69 652 ASP A CA 1
ATOM 5074 C C . ASP A 1 652 ? -4.347 9.947 -8.756 1.00 82.69 652 ASP A C 1
ATOM 5076 O O . ASP A 1 652 ? -4.999 10.944 -9.063 1.00 82.69 652 ASP A O 1
ATOM 5080 N N . LEU A 1 653 ? -3.900 9.771 -7.510 1.00 87.06 653 LEU A N 1
ATOM 5081 C CA . LEU A 1 653 ? -4.193 10.729 -6.437 1.00 87.06 653 LEU A CA 1
ATOM 5082 C C . LEU A 1 653 ? -3.549 12.109 -6.676 1.00 87.06 653 LEU A C 1
ATOM 5084 O O . LEU A 1 653 ? -4.088 13.128 -6.225 1.00 87.06 653 LEU A O 1
ATOM 5088 N N . TRP A 1 654 ? -2.401 12.140 -7.356 1.00 87.38 654 TRP A N 1
ATOM 5089 C CA . TRP A 1 654 ? -1.647 13.338 -7.730 1.00 87.38 654 TRP A CA 1
ATOM 5090 C C . TRP A 1 654 ? -2.245 14.055 -8.951 1.00 87.38 654 TRP A C 1
ATOM 5092 O O . TRP A 1 654 ? -2.157 15.283 -9.063 1.00 87.38 654 TRP A O 1
ATOM 5102 N N . ARG A 1 655 ? -2.915 13.320 -9.844 1.00 80.94 655 ARG A N 1
ATOM 5103 C CA . ARG A 1 655 ? -3.648 13.864 -10.993 1.00 80.94 655 ARG A CA 1
ATOM 5104 C C . ARG A 1 655 ? -4.761 14.812 -10.530 1.00 80.94 655 ARG A C 1
ATOM 5106 O O . ARG A 1 655 ? -5.593 14.491 -9.678 1.00 80.94 655 ARG A O 1
ATOM 5113 N N . ASP A 1 656 ? -4.725 16.026 -11.080 1.00 76.94 656 ASP A N 1
ATOM 5114 C CA . ASP A 1 656 ? -5.559 17.181 -10.702 1.00 76.94 656 ASP A CA 1
ATOM 5115 C C . ASP A 1 656 ? -5.475 17.605 -9.217 1.00 76.94 656 ASP A C 1
ATOM 5117 O O . ASP A 1 656 ? -6.329 18.342 -8.702 1.00 76.94 656 ASP A O 1
ATOM 5121 N N . ALA A 1 657 ? -4.411 17.199 -8.512 1.00 85.56 657 ALA A N 1
ATOM 5122 C CA . ALA A 1 657 ? -4.137 17.658 -7.158 1.00 85.56 657 ALA A CA 1
ATOM 5123 C C . ALA A 1 657 ? -3.855 19.171 -7.107 1.00 85.56 657 ALA A C 1
ATOM 5125 O O . ALA A 1 657 ? -3.312 19.804 -8.015 1.00 85.56 657 ALA A O 1
ATOM 5126 N N . ARG A 1 658 ? -4.233 19.789 -5.991 1.00 83.31 658 ARG A N 1
ATOM 5127 C CA . ARG A 1 658 ? -4.205 21.239 -5.791 1.00 83.31 658 ARG A CA 1
ATOM 5128 C C . ARG A 1 658 ? -2.892 21.637 -5.131 1.00 83.31 658 ARG A C 1
ATOM 5130 O O . ARG A 1 658 ? -2.784 21.607 -3.903 1.00 83.31 658 ARG A O 1
ATOM 5137 N N . GLY A 1 659 ? -1.896 21.992 -5.936 1.00 82.56 659 GLY A N 1
ATOM 5138 C CA . GLY A 1 659 ? -0.575 22.400 -5.450 1.00 82.56 659 GLY A CA 1
ATOM 5139 C C . GLY A 1 659 ? -0.550 23.676 -4.593 1.00 82.56 659 GLY A C 1
ATOM 5140 O O . GLY A 1 659 ? -1.551 24.368 -4.393 1.00 82.56 659 GLY A O 1
ATOM 5141 N N . CYS A 1 660 ? 0.634 24.013 -4.084 1.00 76.19 660 CYS A N 1
ATOM 5142 C CA . CYS A 1 660 ? 0.906 25.284 -3.420 1.00 76.19 660 CYS A CA 1
ATOM 5143 C C . CYS A 1 660 ? 2.220 25.900 -3.922 1.00 76.19 660 CYS A C 1
ATOM 5145 O O . CYS A 1 660 ? 3.262 25.250 -3.904 1.00 76.19 660 CYS A O 1
ATOM 5147 N N . LYS A 1 661 ? 2.182 27.170 -4.348 1.00 66.94 661 LYS A N 1
ATOM 5148 C CA . LYS A 1 661 ? 3.343 27.915 -4.863 1.00 66.94 661 LYS A CA 1
ATOM 5149 C C . LYS A 1 661 ? 3.775 29.006 -3.882 1.00 66.94 661 LYS A C 1
ATOM 5151 O O . LYS A 1 661 ? 2.954 29.677 -3.265 1.00 66.94 661 LYS A O 1
ATOM 5156 N N . CYS A 1 662 ? 5.079 29.229 -3.740 1.00 62.12 662 CYS A N 1
ATOM 5157 C CA . CYS A 1 662 ? 5.583 30.223 -2.793 1.00 62.12 662 CYS A CA 1
ATOM 5158 C C . CYS A 1 662 ? 5.555 31.658 -3.348 1.00 62.12 662 CYS A C 1
ATOM 5160 O O . CYS A 1 662 ? 6.389 32.059 -4.155 1.00 62.12 662 CYS A O 1
ATOM 5162 N N . VAL A 1 663 ? 4.643 32.467 -2.806 1.00 54.84 663 VAL A N 1
ATOM 5163 C CA . VAL A 1 663 ? 4.698 33.940 -2.798 1.00 54.84 663 VAL A CA 1
ATOM 5164 C C . VAL A 1 663 ? 4.673 34.400 -1.334 1.00 54.84 663 VAL A C 1
ATOM 5166 O O . VAL A 1 663 ? 4.222 33.651 -0.467 1.00 54.84 663 VAL A O 1
ATOM 5169 N N . ILE A 1 664 ? 5.155 35.614 -1.033 1.00 54.44 664 ILE A N 1
ATOM 5170 C CA . ILE A 1 664 ? 5.184 36.202 0.324 1.00 54.44 664 ILE A CA 1
ATOM 5171 C C . ILE A 1 664 ? 3.812 36.039 1.010 1.00 54.44 664 ILE A C 1
ATOM 5173 O O . ILE A 1 664 ? 2.868 36.756 0.681 1.00 54.44 664 ILE A O 1
ATOM 5177 N N . GLY A 1 665 ? 3.719 35.107 1.967 1.00 57.72 665 GLY A N 1
ATOM 5178 C CA . GLY A 1 665 ? 2.474 34.736 2.655 1.00 57.72 665 GLY A CA 1
ATOM 5179 C C . GLY A 1 665 ? 2.029 33.271 2.510 1.00 57.72 665 GLY A C 1
ATOM 5180 O O . GLY A 1 665 ? 1.089 32.887 3.202 1.00 57.72 665 GLY A O 1
ATOM 5181 N N . PHE A 1 666 ? 2.705 32.457 1.685 1.00 65.62 666 PHE A N 1
ATOM 5182 C CA . PHE A 1 666 ? 2.348 31.057 1.383 1.00 65.62 666 PHE A CA 1
ATOM 5183 C C . PHE A 1 666 ? 0.942 30.925 0.756 1.00 65.62 666 PHE A C 1
ATOM 5185 O O . PHE A 1 666 ? 0.043 30.309 1.325 1.00 65.62 666 PHE A O 1
ATOM 5192 N N . ASN A 1 667 ? 0.726 31.551 -0.406 1.00 65.81 667 ASN A N 1
ATOM 5193 C CA . ASN A 1 667 ? -0.549 31.486 -1.131 1.00 65.81 667 ASN A CA 1
ATOM 5194 C C . ASN A 1 667 ? -0.609 30.246 -2.036 1.00 65.81 667 ASN A C 1
ATOM 5196 O O . ASN A 1 667 ? 0.161 30.152 -2.984 1.00 65.81 667 ASN A O 1
ATOM 5200 N N . CYS A 1 668 ? -1.549 29.335 -1.793 1.00 70.00 668 CYS A N 1
ATOM 5201 C CA . CYS A 1 668 ? -1.738 28.170 -2.653 1.00 70.00 668 CYS A CA 1
ATOM 5202 C C . CYS A 1 668 ? -2.685 28.484 -3.827 1.00 70.00 668 CYS A C 1
ATOM 5204 O O . CYS A 1 668 ? -3.670 29.206 -3.663 1.00 70.00 668 CYS A O 1
ATOM 5206 N N . GLU A 1 669 ? -2.376 27.948 -5.007 1.00 64.81 669 GLU A N 1
ATOM 5207 C CA . GLU A 1 669 ? -3.092 28.157 -6.274 1.00 64.81 669 GLU A CA 1
ATOM 5208 C C . GLU A 1 669 ? -3.267 26.804 -6.974 1.00 64.81 669 GLU A C 1
ATOM 5210 O O . GLU A 1 669 ? -2.475 25.893 -6.751 1.00 64.81 669 GLU A O 1
ATOM 5215 N N . TYR A 1 670 ? -4.271 26.661 -7.846 1.00 68.19 670 TYR A N 1
ATOM 5216 C CA . TYR A 1 670 ? -4.407 25.439 -8.643 1.00 68.19 670 TYR A CA 1
ATOM 5217 C C . TYR A 1 670 ? -3.216 25.278 -9.595 1.00 68.19 670 TYR A C 1
ATOM 5219 O O . TYR A 1 670 ? -2.876 26.200 -10.342 1.00 68.19 670 TYR A O 1
ATOM 5227 N N . THR A 1 671 ? -2.599 24.099 -9.588 1.00 60.56 671 THR A N 1
ATOM 5228 C CA . THR A 1 671 ? -1.486 23.759 -10.473 1.00 60.56 671 THR A CA 1
ATOM 5229 C C . THR A 1 671 ? -1.640 22.326 -10.942 1.00 60.56 671 THR A C 1
ATOM 5231 O O . THR A 1 671 ? -1.543 21.415 -10.129 1.00 60.56 671 THR A O 1
ATOM 5234 N N . THR A 1 672 ? -1.786 22.121 -12.247 1.00 58.59 672 THR A N 1
ATOM 5235 C CA . THR A 1 672 ? -1.492 20.824 -12.860 1.00 58.59 672 THR A CA 1
ATOM 5236 C C . THR A 1 672 ? 0.002 20.556 -12.689 1.00 58.59 672 THR A C 1
ATOM 5238 O O . THR A 1 672 ? 0.824 21.265 -13.278 1.00 58.59 672 THR A O 1
ATOM 5241 N N . ALA A 1 673 ? 0.356 19.603 -11.832 1.00 52.97 673 ALA A N 1
ATOM 5242 C CA . ALA A 1 673 ? 1.719 19.099 -11.735 1.00 52.97 673 ALA A CA 1
ATOM 5243 C C . ALA A 1 673 ? 1.956 18.081 -12.870 1.00 52.97 673 ALA A C 1
ATOM 5245 O O . ALA A 1 673 ? 1.040 17.314 -13.167 1.00 52.97 673 ALA A O 1
ATOM 5246 N N . PRO A 1 674 ? 3.127 18.081 -13.529 1.00 58.47 674 PRO A N 1
ATOM 5247 C CA . PRO A 1 674 ? 3.448 17.074 -14.537 1.00 58.47 674 PRO A CA 1
ATOM 5248 C C . PRO A 1 674 ? 3.666 15.699 -13.882 1.00 58.47 674 PRO A C 1
ATOM 5250 O O . PRO A 1 674 ? 4.279 15.619 -12.813 1.00 58.47 674 PRO A O 1
ATOM 5253 N N . LEU A 1 675 ? 3.193 14.633 -14.534 1.00 67.06 675 LEU A N 1
ATOM 5254 C CA . LEU A 1 675 ? 3.374 13.231 -14.129 1.00 67.06 675 LEU A CA 1
ATOM 5255 C C . LEU A 1 675 ? 4.707 12.682 -14.673 1.00 67.06 675 LEU A C 1
ATOM 5257 O O . LEU A 1 675 ? 4.787 11.663 -15.350 1.00 67.06 675 LEU A O 1
ATOM 5261 N N . GLU A 1 676 ? 5.781 13.412 -14.382 1.00 69.56 676 GLU A N 1
ATOM 5262 C CA . GLU A 1 676 ? 7.140 13.067 -14.800 1.00 69.56 676 GLU A CA 1
ATOM 5263 C C . GLU A 1 676 ? 7.868 12.307 -13.689 1.00 69.56 676 GLU A C 1
ATOM 5265 O O . GLU A 1 676 ? 8.075 12.873 -12.612 1.00 69.56 676 GLU A O 1
ATOM 5270 N N . HIS A 1 677 ? 8.339 11.099 -13.993 1.00 73.44 677 HIS A N 1
ATOM 5271 C CA . HIS A 1 677 ? 9.235 10.316 -13.139 1.00 73.44 677 HIS A CA 1
ATOM 5272 C C . HIS A 1 677 ? 10.620 10.193 -13.778 1.00 73.44 677 HIS A C 1
ATOM 5274 O O . HIS A 1 677 ? 10.756 10.182 -15.007 1.00 73.44 677 HIS A O 1
ATOM 5280 N N . ALA A 1 678 ? 11.662 10.057 -12.960 1.00 69.81 678 ALA A N 1
ATOM 5281 C CA . ALA A 1 678 ? 12.953 9.569 -13.427 1.00 69.81 678 ALA A CA 1
ATOM 5282 C C . ALA A 1 678 ? 12.798 8.141 -13.981 1.00 69.81 678 ALA A C 1
ATOM 5284 O O . ALA A 1 678 ? 12.090 7.314 -13.410 1.00 69.81 678 ALA A O 1
ATOM 5285 N N . SER A 1 679 ? 13.480 7.820 -15.081 1.00 60.72 679 SER A N 1
ATOM 5286 C CA . SER A 1 679 ? 13.394 6.493 -15.709 1.00 60.72 679 SER A CA 1
ATOM 5287 C C . SER A 1 679 ? 13.809 5.365 -14.759 1.00 60.72 679 SER A C 1
ATOM 5289 O O . SER A 1 679 ? 13.246 4.277 -14.805 1.00 60.72 679 SER A O 1
ATOM 5291 N N . GLU A 1 680 ? 14.742 5.642 -13.850 1.00 71.75 680 GLU A N 1
ATOM 5292 C CA . GLU A 1 680 ? 15.186 4.720 -12.805 1.00 71.75 680 GLU A CA 1
ATOM 5293 C C . GLU A 1 680 ? 14.097 4.400 -11.753 1.00 71.75 680 GLU A C 1
ATOM 5295 O O . GLU A 1 680 ? 14.132 3.327 -11.150 1.00 71.75 680 GLU A O 1
ATOM 5300 N N . VAL A 1 681 ? 13.108 5.284 -11.560 1.00 74.88 681 VAL A N 1
ATOM 5301 C CA . VAL A 1 681 ? 11.965 5.096 -10.638 1.00 74.88 681 VAL A CA 1
ATOM 5302 C C . VAL A 1 681 ? 10.904 4.165 -11.226 1.00 74.88 681 VAL A C 1
ATOM 5304 O O . VAL A 1 681 ? 10.236 3.454 -10.482 1.00 74.88 681 VAL A O 1
ATOM 5307 N N . LEU A 1 682 ? 10.796 4.107 -12.555 1.00 69.56 682 LEU A N 1
ATOM 5308 C CA . LEU A 1 682 ? 9.879 3.221 -13.285 1.00 69.56 682 LEU A CA 1
ATOM 5309 C C . LEU A 1 682 ? 10.457 1.810 -13.520 1.00 69.56 682 LEU A C 1
ATOM 5311 O O . LEU A 1 682 ? 9.913 1.040 -14.313 1.00 69.56 682 LEU A O 1
ATOM 5315 N N . SER A 1 683 ? 11.588 1.480 -12.882 1.00 68.06 683 SER A N 1
ATOM 5316 C CA . SER A 1 683 ? 12.261 0.188 -13.044 1.00 68.06 683 SER A CA 1
ATOM 5317 C C . SER A 1 683 ? 11.713 -0.867 -12.080 1.00 68.06 683 SER A C 1
ATOM 5319 O O . SER A 1 683 ? 11.670 -0.669 -10.864 1.00 68.06 683 SER A O 1
ATOM 5321 N N . ILE A 1 684 ? 11.345 -2.036 -12.609 1.00 70.81 684 ILE A N 1
ATOM 5322 C CA . ILE A 1 684 ? 11.023 -3.196 -11.772 1.00 70.81 684 ILE A CA 1
ATOM 5323 C C . ILE A 1 684 ? 12.322 -3.786 -11.200 1.00 70.81 684 ILE A C 1
ATOM 5325 O O . ILE A 1 684 ? 13.243 -4.129 -11.944 1.00 70.81 684 ILE A O 1
ATOM 5329 N N . GLN A 1 685 ? 12.375 -3.949 -9.873 1.00 74.06 685 GLN A N 1
ATOM 5330 C CA . GLN A 1 685 ? 13.516 -4.509 -9.133 1.00 74.06 685 GLN A CA 1
ATOM 5331 C C . GLN A 1 685 ? 13.070 -5.740 -8.316 1.00 74.06 685 GLN A C 1
ATOM 5333 O O . GLN A 1 685 ? 12.629 -5.589 -7.175 1.00 74.06 685 GLN A O 1
ATOM 5338 N N . PRO A 1 686 ? 13.136 -6.966 -8.871 1.00 76.31 686 PRO A N 1
ATOM 5339 C CA . PRO A 1 686 ? 12.715 -8.181 -8.169 1.00 76.31 686 PRO A CA 1
ATOM 5340 C C . PRO A 1 686 ? 13.705 -8.583 -7.063 1.00 76.31 686 PRO A C 1
ATOM 5342 O O . PRO A 1 686 ? 14.902 -8.720 -7.326 1.00 76.31 686 PRO A O 1
ATOM 5345 N N . ASP A 1 687 ? 13.222 -8.863 -5.847 1.00 75.56 687 ASP A N 1
ATOM 5346 C CA . ASP A 1 687 ? 14.036 -9.419 -4.756 1.00 75.56 687 ASP A CA 1
ATOM 5347 C C . ASP A 1 687 ? 13.697 -10.904 -4.525 1.00 75.56 687 ASP A C 1
ATOM 5349 O O . ASP A 1 687 ? 12.704 -11.278 -3.901 1.00 75.56 687 ASP A O 1
ATOM 5353 N N . ALA A 1 688 ? 14.572 -11.781 -5.022 1.00 69.25 688 ALA A N 1
ATOM 5354 C CA . ALA A 1 688 ? 14.459 -13.229 -4.849 1.00 69.25 688 ALA A CA 1
ATOM 5355 C C . ALA A 1 688 ? 14.984 -13.748 -3.488 1.00 69.25 688 ALA A C 1
ATOM 5357 O O . ALA A 1 688 ? 15.029 -14.964 -3.283 1.00 69.25 688 ALA A O 1
ATOM 5358 N N . SER A 1 689 ? 15.422 -12.877 -2.567 1.00 74.00 689 SER A N 1
ATOM 5359 C CA . SER A 1 689 ? 15.974 -13.288 -1.263 1.00 74.00 689 SER A CA 1
ATOM 5360 C C . SER A 1 689 ? 14.913 -13.669 -0.224 1.00 74.00 689 SER A C 1
ATOM 5362 O O . SER A 1 689 ? 15.189 -14.519 0.623 1.00 74.00 689 SER A O 1
ATOM 5364 N N . ASP A 1 690 ? 13.708 -13.098 -0.315 1.00 69.56 690 ASP A N 1
ATOM 5365 C CA . ASP A 1 690 ? 12.532 -13.456 0.494 1.00 69.56 690 ASP A CA 1
ATOM 5366 C C . ASP A 1 690 ? 11.240 -13.251 -0.326 1.00 69.56 690 ASP A C 1
ATOM 5368 O O . ASP A 1 690 ? 10.502 -12.296 -0.067 1.00 69.56 690 ASP A O 1
ATOM 5372 N N . PRO A 1 691 ? 10.995 -14.093 -1.357 1.00 77.81 691 PRO A N 1
ATOM 5373 C CA . PRO A 1 691 ? 9.968 -13.873 -2.374 1.00 77.81 691 PRO A CA 1
ATOM 5374 C C . PRO A 1 691 ? 8.566 -13.967 -1.769 1.00 77.81 691 PRO A C 1
ATOM 5376 O O . PRO A 1 691 ? 7.946 -15.028 -1.679 1.00 77.81 691 PRO A O 1
ATOM 5379 N N . THR A 1 692 ? 8.086 -12.811 -1.343 1.00 92.12 692 THR A N 1
ATOM 5380 C CA . THR A 1 692 ? 6.793 -12.572 -0.727 1.00 92.12 692 THR A CA 1
ATOM 5381 C C . THR A 1 692 ? 5.796 -12.206 -1.816 1.00 92.12 692 THR A C 1
ATOM 5383 O O . THR A 1 692 ? 6.088 -11.392 -2.690 1.00 92.12 692 THR A O 1
ATOM 5386 N N . ASN A 1 693 ? 4.610 -12.804 -1.759 1.00 95.44 693 ASN A N 1
ATOM 5387 C CA . ASN A 1 693 ? 3.512 -12.456 -2.648 1.00 95.44 693 ASN A CA 1
ATOM 5388 C C . ASN A 1 693 ? 2.729 -11.291 -2.022 1.00 95.44 693 ASN A C 1
ATOM 5390 O O . ASN A 1 693 ? 2.295 -11.392 -0.871 1.00 95.44 693 ASN A O 1
ATOM 5394 N N . VAL A 1 694 ? 2.572 -10.186 -2.749 1.00 97.06 694 VAL A N 1
ATOM 5395 C CA . VAL A 1 694 ? 1.921 -8.956 -2.270 1.00 97.06 694 VAL A CA 1
ATOM 5396 C C . VAL A 1 694 ? 0.967 -8.435 -3.334 1.00 97.06 694 VAL A C 1
ATOM 5398 O O . VAL A 1 694 ? 1.344 -8.318 -4.488 1.00 97.06 694 VAL A O 1
ATOM 5401 N N . PHE A 1 695 ? -0.248 -8.081 -2.943 1.00 97.56 695 PHE A N 1
ATOM 5402 C CA . PHE A 1 695 ? -1.277 -7.530 -3.813 1.00 97.56 695 PHE A CA 1
ATOM 5403 C C . PHE A 1 695 ? -1.523 -6.060 -3.488 1.00 97.56 695 PHE A C 1
ATOM 5405 O O . PHE A 1 695 ? -1.626 -5.682 -2.314 1.00 97.56 695 PHE A O 1
ATOM 5412 N N . SER A 1 696 ? -1.657 -5.253 -4.536 1.00 96.12 696 SER A N 1
ATOM 5413 C CA . SER A 1 696 ? -2.093 -3.862 -4.484 1.00 96.12 696 SER A CA 1
ATOM 5414 C C . SER A 1 696 ? -3.615 -3.833 -4.355 1.00 96.12 696 SER A C 1
ATOM 5416 O O . SER A 1 696 ? -4.338 -4.280 -5.251 1.00 96.12 696 SER A O 1
ATOM 5418 N N . LEU A 1 697 ? -4.114 -3.356 -3.211 1.00 97.12 697 LEU A N 1
ATOM 5419 C CA . LEU A 1 697 ? -5.542 -3.271 -2.909 1.00 97.12 697 LEU A CA 1
ATOM 5420 C C . LEU A 1 697 ? -5.961 -1.796 -2.871 1.00 97.12 697 LEU A C 1
ATOM 5422 O O . LEU A 1 697 ? -6.067 -1.192 -1.802 1.00 97.12 697 LEU A O 1
ATOM 5426 N N . PHE A 1 698 ? -6.198 -1.227 -4.056 1.00 93.75 698 PHE A N 1
ATOM 5427 C CA . PHE A 1 698 ? -6.753 0.117 -4.237 1.00 93.75 698 PHE A CA 1
ATOM 5428 C C . PHE A 1 698 ? -8.278 0.097 -4.436 1.00 93.75 698 PHE A C 1
ATOM 5430 O O . PHE A 1 698 ? -8.835 -0.814 -5.064 1.00 93.75 698 PHE A O 1
ATOM 5437 N N . ARG A 1 699 ? -8.951 1.127 -3.915 1.00 90.69 699 ARG A N 1
ATOM 5438 C CA . ARG A 1 699 ? -10.356 1.444 -4.206 1.00 90.69 699 ARG A CA 1
ATOM 5439 C C . ARG A 1 699 ? -10.637 2.936 -4.064 1.00 90.69 699 ARG A C 1
ATOM 5441 O O . ARG A 1 699 ? -10.036 3.598 -3.222 1.00 90.69 699 ARG A O 1
ATOM 5448 N N . ASP A 1 700 ? -11.595 3.439 -4.832 1.00 85.25 700 ASP A N 1
ATOM 5449 C CA . ASP A 1 700 ? -12.119 4.808 -4.754 1.00 85.25 700 ASP A CA 1
ATOM 5450 C C . ASP A 1 700 ? -13.619 4.848 -5.114 1.00 85.25 700 ASP A C 1
ATOM 5452 O O . ASP A 1 700 ? -14.287 3.812 -5.084 1.00 85.25 700 ASP A O 1
ATOM 5456 N N . GLU A 1 701 ? -14.185 6.020 -5.424 1.00 76.31 701 GLU A N 1
ATOM 5457 C CA . GLU A 1 701 ? -15.595 6.161 -5.834 1.00 76.31 701 GLU A CA 1
ATOM 5458 C C . GLU A 1 701 ? -15.941 5.383 -7.126 1.00 76.31 701 GLU A C 1
ATOM 5460 O O . GLU A 1 701 ? -17.083 4.956 -7.295 1.00 76.31 701 GLU A O 1
ATOM 5465 N N . THR A 1 702 ? -14.959 5.116 -7.995 1.00 76.44 702 THR A N 1
ATOM 5466 C CA . THR A 1 702 ? -15.130 4.429 -9.289 1.00 76.44 702 THR A CA 1
ATOM 5467 C C . THR A 1 702 ? -14.694 2.961 -9.272 1.00 76.44 702 THR A C 1
ATOM 5469 O O . THR A 1 702 ? -15.348 2.114 -9.886 1.00 76.44 702 THR A O 1
ATOM 5472 N N . LEU A 1 703 ? -13.621 2.636 -8.548 1.00 81.81 703 LEU A N 1
ATOM 5473 C CA . LEU A 1 703 ? -12.978 1.325 -8.540 1.00 81.81 703 LEU A CA 1
ATOM 5474 C C . LEU A 1 703 ? -13.219 0.615 -7.201 1.00 81.81 703 LEU A C 1
ATOM 5476 O O . LEU A 1 703 ? -12.764 1.072 -6.159 1.00 81.81 703 LEU A O 1
ATOM 5480 N N . LYS A 1 704 ? -13.898 -0.540 -7.219 1.00 85.31 704 LYS A N 1
ATOM 5481 C CA . LYS A 1 704 ? -14.226 -1.344 -6.014 1.00 85.31 704 LYS A CA 1
ATOM 5482 C C . LYS A 1 704 ? -13.374 -2.609 -5.861 1.00 85.31 704 LYS A C 1
ATOM 5484 O O . LYS A 1 704 ? -13.799 -3.590 -5.250 1.00 85.31 704 LYS A O 1
ATOM 5489 N N . THR A 1 705 ? -12.188 -2.626 -6.464 1.00 87.50 705 THR A N 1
ATOM 5490 C CA . THR A 1 705 ? -11.354 -3.832 -6.571 1.00 87.50 705 THR A CA 1
ATOM 5491 C C . THR A 1 705 ? -10.886 -4.333 -5.203 1.00 87.50 705 THR A C 1
ATOM 5493 O O . THR A 1 705 ? -11.062 -5.518 -4.917 1.00 87.50 705 THR A O 1
ATOM 5496 N N . ALA A 1 706 ? -10.397 -3.453 -4.318 1.00 93.62 706 ALA A N 1
ATOM 5497 C CA . ALA A 1 706 ? -10.024 -3.839 -2.953 1.00 93.62 706 ALA A CA 1
ATOM 5498 C C . ALA A 1 706 ? -11.204 -4.407 -2.142 1.00 93.62 706 ALA A C 1
ATOM 5500 O O . ALA A 1 706 ? -11.052 -5.444 -1.498 1.00 93.62 706 ALA A O 1
ATOM 5501 N N . ASP A 1 707 ? -12.391 -3.793 -2.220 1.00 92.31 707 ASP A N 1
ATOM 5502 C CA . ASP A 1 707 ? -13.606 -4.244 -1.523 1.00 92.31 707 ASP A CA 1
ATOM 5503 C C . ASP A 1 707 ? -13.923 -5.702 -1.893 1.00 92.31 707 ASP A C 1
ATOM 5505 O O . ASP A 1 707 ? -14.125 -6.565 -1.032 1.00 92.31 707 ASP A O 1
ATOM 5509 N N . ASN A 1 708 ? -13.911 -5.996 -3.194 1.00 93.38 708 ASN A N 1
ATOM 5510 C CA . ASN A 1 708 ? -14.161 -7.334 -3.715 1.00 93.38 708 ASN A CA 1
ATOM 5511 C C . ASN A 1 708 ? -13.051 -8.314 -3.302 1.00 93.38 708 ASN A C 1
ATOM 5513 O O . ASN A 1 708 ? -13.364 -9.403 -2.819 1.00 93.38 708 ASN A O 1
ATOM 5517 N N . ALA A 1 709 ? -11.780 -7.916 -3.405 1.00 96.56 709 ALA A N 1
ATOM 5518 C CA . ALA A 1 709 ? -10.627 -8.750 -3.070 1.00 96.56 709 ALA A CA 1
ATOM 5519 C C . ALA A 1 709 ? -10.574 -9.118 -1.577 1.00 96.56 709 ALA A C 1
ATOM 5521 O O . ALA A 1 709 ? -10.406 -10.288 -1.233 1.00 96.56 709 ALA A O 1
ATOM 5522 N N . ILE A 1 710 ? -10.810 -8.157 -0.678 1.00 97.69 710 ILE A N 1
ATOM 5523 C CA . ILE A 1 710 ? -10.879 -8.392 0.773 1.00 97.69 710 ILE A CA 1
ATOM 5524 C C . ILE A 1 710 ? -12.032 -9.349 1.103 1.00 97.69 710 ILE A C 1
ATOM 5526 O O . ILE A 1 710 ? -11.867 -10.271 1.905 1.00 97.69 710 ILE A O 1
ATOM 5530 N N . THR A 1 711 ? -13.196 -9.198 0.461 1.00 96.50 711 THR A N 1
ATOM 5531 C CA . THR A 1 711 ? -14.326 -10.114 0.706 1.00 96.50 711 THR A CA 1
ATOM 5532 C C . THR A 1 711 ? -14.098 -11.509 0.123 1.00 96.50 711 THR A C 1
ATOM 5534 O O . THR A 1 711 ? -14.580 -12.486 0.698 1.00 96.50 711 THR A O 1
ATOM 5537 N N . ALA A 1 712 ? -13.360 -11.633 -0.984 1.00 97.81 712 ALA A N 1
ATOM 5538 C CA . ALA A 1 712 ? -12.937 -12.916 -1.537 1.00 97.81 712 ALA A CA 1
ATOM 5539 C C . ALA A 1 712 ? -11.942 -13.618 -0.601 1.00 97.81 712 ALA A C 1
ATOM 5541 O O . ALA A 1 712 ? -12.152 -14.783 -0.263 1.00 97.81 712 ALA A O 1
ATOM 5542 N N . ALA A 1 713 ? -10.946 -12.889 -0.084 1.00 98.38 713 ALA A N 1
ATOM 5543 C CA . ALA A 1 713 ? -9.986 -13.395 0.895 1.00 98.38 713 ALA A CA 1
ATOM 5544 C C . ALA A 1 713 ? -10.678 -13.926 2.163 1.00 98.38 713 ALA A C 1
ATOM 5546 O O . ALA A 1 713 ? -10.404 -15.041 2.606 1.00 98.38 713 ALA A O 1
ATOM 5547 N N . ILE A 1 714 ? -11.641 -13.171 2.710 1.00 98.44 714 ILE A N 1
ATOM 5548 C CA . ILE A 1 714 ? -12.437 -13.596 3.873 1.00 98.44 714 ILE A CA 1
ATOM 5549 C C . ILE A 1 714 ? -13.254 -14.860 3.560 1.00 98.44 714 ILE A C 1
ATOM 5551 O O . ILE A 1 714 ? -13.265 -15.789 4.367 1.00 98.44 714 ILE A O 1
ATOM 5555 N N . ARG A 1 715 ? -13.910 -14.946 2.393 1.00 97.69 715 ARG A N 1
ATOM 5556 C CA . ARG A 1 715 ? -14.678 -16.147 1.998 1.00 97.69 715 ARG A CA 1
ATOM 5557 C C . ARG A 1 715 ? -13.806 -17.377 1.736 1.00 97.69 715 ARG A C 1
ATOM 5559 O O . ARG A 1 715 ? -14.319 -18.488 1.837 1.00 97.69 715 ARG A O 1
ATOM 5566 N N . ALA A 1 716 ? -12.529 -17.191 1.405 1.00 97.81 716 ALA A N 1
ATOM 5567 C CA . ALA A 1 716 ? -11.574 -18.276 1.190 1.00 97.81 716 ALA A CA 1
ATOM 5568 C C . ALA A 1 716 ? -11.051 -18.910 2.495 1.00 97.81 716 ALA A C 1
ATOM 5570 O O . ALA A 1 716 ? -10.449 -19.979 2.427 1.00 97.81 716 ALA A O 1
ATOM 5571 N N . SER A 1 717 ? -11.289 -18.285 3.656 1.00 97.25 717 SER A N 1
ATOM 5572 C CA . SER A 1 717 ? -10.816 -18.757 4.967 1.00 97.25 717 SER A CA 1
ATOM 5573 C C . SER A 1 717 ? -11.373 -20.128 5.385 1.00 97.25 717 SER A C 1
ATOM 5575 O O . SER A 1 717 ? -12.521 -20.478 5.101 1.00 97.25 717 SER A O 1
ATOM 5577 N N . ASN A 1 718 ? -10.551 -20.905 6.095 1.00 96.56 718 ASN A N 1
ATOM 5578 C CA . ASN A 1 718 ? -10.830 -22.280 6.524 1.00 96.56 718 ASN A CA 1
ATOM 5579 C C . ASN A 1 718 ? -10.568 -22.544 8.018 1.00 96.56 718 ASN A C 1
ATOM 5581 O O . ASN A 1 718 ? -11.030 -23.561 8.541 1.00 96.56 718 ASN A O 1
ATOM 5585 N N . ILE A 1 719 ? -9.816 -21.685 8.712 1.00 95.12 719 ILE A N 1
ATOM 5586 C CA . ILE A 1 719 ? -9.328 -21.912 10.082 1.00 95.12 719 ILE A CA 1
ATOM 5587 C C . ILE A 1 719 ? -9.695 -20.740 10.993 1.00 95.12 719 ILE A C 1
ATOM 5589 O O . ILE A 1 719 ? -10.455 -20.919 11.951 1.00 95.12 719 ILE A O 1
ATOM 5593 N N . ASN A 1 720 ? -9.147 -19.554 10.729 1.00 96.44 720 ASN A N 1
ATOM 5594 C CA . ASN A 1 720 ? -9.315 -18.377 11.577 1.00 96.44 720 ASN A CA 1
ATOM 5595 C C . ASN A 1 720 ? -9.299 -17.066 10.784 1.00 96.44 720 ASN A C 1
ATOM 5597 O O . ASN A 1 720 ? -8.762 -16.963 9.683 1.00 96.44 720 ASN A O 1
ATOM 5601 N N . LEU A 1 721 ? -9.917 -16.055 11.386 1.00 98.38 721 LEU A N 1
ATOM 5602 C CA . LEU A 1 721 ? -10.039 -14.717 10.834 1.00 98.38 721 LEU A CA 1
ATOM 5603 C C . LEU A 1 721 ? -9.915 -13.704 11.977 1.00 98.38 721 LEU A C 1
ATOM 5605 O O . LEU A 1 721 ? -10.827 -13.574 12.793 1.00 98.38 721 LEU A O 1
ATOM 5609 N N . ASN A 1 722 ? -8.789 -13.000 12.032 1.00 98.38 722 ASN A N 1
ATOM 5610 C CA . ASN A 1 722 ? -8.457 -12.026 13.070 1.00 98.38 722 ASN A CA 1
ATOM 5611 C C . ASN A 1 722 ? -8.636 -10.609 12.502 1.00 98.38 722 ASN A C 1
ATOM 5613 O O . ASN A 1 722 ? -7.845 -10.196 11.660 1.00 98.38 722 ASN A O 1
ATOM 5617 N N . LEU A 1 723 ? -9.660 -9.864 12.929 1.00 97.94 723 LEU A N 1
ATOM 5618 C CA . LEU A 1 723 ? -9.921 -8.474 12.517 1.00 97.94 723 LEU A CA 1
ATOM 5619 C C . LEU A 1 723 ? -9.406 -7.492 13.569 1.00 97.94 723 LEU A C 1
ATOM 5621 O O . LEU A 1 723 ? -9.795 -7.584 14.733 1.00 97.94 723 LEU A O 1
ATOM 5625 N N . LEU A 1 724 ? -8.627 -6.501 13.137 1.00 97.31 724 LEU A N 1
ATOM 5626 C CA . LEU A 1 724 ? -8.145 -5.381 13.943 1.00 97.31 724 LEU A CA 1
ATOM 5627 C C . LEU A 1 724 ? -8.611 -4.069 13.288 1.00 97.31 724 LEU A C 1
ATOM 5629 O O . LEU A 1 724 ? -7.984 -3.579 12.348 1.00 97.31 724 LEU A O 1
ATOM 5633 N N . GLN A 1 725 ? -9.750 -3.538 13.738 1.00 95.88 725 GLN A N 1
ATOM 5634 C CA . GLN A 1 725 ? -10.486 -2.483 13.026 1.00 95.88 725 GLN A CA 1
ATOM 5635 C C . GLN A 1 725 ? -10.945 -1.353 13.953 1.00 95.88 725 GLN A C 1
ATOM 5637 O O . GLN A 1 725 ? -11.553 -1.608 14.993 1.00 95.88 725 GLN A O 1
ATOM 5642 N N . ASN A 1 726 ? -10.722 -0.099 13.542 1.00 90.62 726 ASN A N 1
ATOM 5643 C CA . ASN A 1 726 ? -11.267 1.083 14.223 1.00 90.62 726 ASN A CA 1
ATOM 5644 C C . ASN A 1 726 ? -12.791 0.983 14.376 1.00 90.62 726 ASN A C 1
ATOM 5646 O O . ASN A 1 726 ? -13.339 1.081 15.478 1.00 90.62 726 ASN A O 1
ATOM 5650 N N . ARG A 1 727 ? -13.461 0.747 13.243 1.00 83.81 727 ARG A N 1
ATOM 5651 C CA . ARG A 1 727 ? -14.912 0.655 13.135 1.00 83.81 727 ARG A CA 1
ATOM 5652 C C . ARG A 1 727 ? -15.342 -0.589 12.367 1.00 83.81 727 ARG A C 1
ATOM 5654 O O . ARG A 1 727 ? -14.682 -0.996 11.414 1.00 83.81 727 ARG A O 1
ATOM 5661 N N . TYR A 1 728 ? -16.463 -1.155 12.796 1.00 86.25 728 TYR A N 1
ATOM 5662 C CA . TYR A 1 728 ? -17.212 -2.199 12.109 1.00 86.25 728 TYR A CA 1
ATOM 5663 C C . TYR A 1 728 ? -18.677 -1.765 12.018 1.00 86.25 728 TYR A C 1
ATOM 5665 O O . TYR A 1 728 ? -19.320 -1.631 13.061 1.00 86.25 728 TYR A O 1
ATOM 5673 N N . PHE A 1 729 ? -19.212 -1.534 10.814 1.00 78.44 729 PHE A N 1
ATOM 5674 C CA . PHE A 1 729 ? -20.626 -1.171 10.622 1.00 78.44 729 PHE A CA 1
ATOM 5675 C C . PHE A 1 729 ? -21.461 -2.341 10.109 1.00 78.44 729 PHE A C 1
ATOM 5677 O O . PHE A 1 729 ? -21.030 -3.106 9.248 1.00 78.44 729 PHE A O 1
ATOM 5684 N N . GLU A 1 730 ? -22.698 -2.421 10.590 1.00 58.78 730 GLU A N 1
ATOM 5685 C CA . GLU A 1 730 ? -23.684 -3.418 10.184 1.00 58.78 730 GLU A CA 1
ATOM 5686 C C . GLU A 1 730 ? -24.991 -2.715 9.804 1.00 58.78 730 GLU A C 1
ATOM 5688 O O . GLU A 1 730 ? -25.912 -2.578 10.619 1.00 58.78 730 GLU A O 1
ATOM 5693 N N . ASN A 1 731 ? -25.023 -2.268 8.544 1.00 56.44 731 ASN A N 1
ATOM 5694 C CA . ASN A 1 731 ? -26.036 -1.418 7.905 1.00 56.44 731 ASN A CA 1
ATOM 5695 C C . ASN A 1 731 ? -25.895 0.073 8.288 1.00 56.44 731 ASN A C 1
ATOM 5697 O O . ASN A 1 731 ? -25.082 0.443 9.134 1.00 56.44 731 ASN A O 1
ATOM 5701 N N . TYR A 1 732 ? -26.671 0.956 7.642 1.00 48.81 732 TYR A N 1
ATOM 5702 C CA . TYR A 1 732 ? -26.725 2.377 8.021 1.00 48.81 732 TYR A CA 1
ATOM 5703 C C . TYR A 1 732 ? -27.165 2.527 9.492 1.00 48.81 732 TYR A C 1
ATOM 5705 O O . TYR A 1 732 ? -28.122 1.858 9.901 1.00 48.81 732 TYR A O 1
ATOM 5713 N N . PRO A 1 733 ? -26.536 3.423 10.279 1.00 39.66 733 PRO A N 1
ATOM 5714 C CA . PRO A 1 733 ? -26.900 3.620 11.677 1.00 39.66 733 PRO A CA 1
ATOM 5715 C C . PRO A 1 733 ? -28.369 4.064 11.815 1.00 39.66 733 PRO A C 1
ATOM 5717 O O . PRO A 1 733 ? -28.862 4.865 11.011 1.00 39.66 733 PRO A O 1
ATOM 5720 N N . PRO A 1 734 ? -29.104 3.568 12.827 1.00 33.81 734 PRO A N 1
ATOM 5721 C CA . PRO A 1 734 ? -30.493 3.953 13.034 1.00 33.81 734 PRO A CA 1
ATOM 5722 C C . PRO A 1 734 ? -30.613 5.446 13.374 1.00 33.81 734 PRO A C 1
ATOM 5724 O O . PRO A 1 734 ? -29.802 6.005 14.111 1.00 33.81 734 PRO A O 1
ATOM 5727 N N . LYS A 1 735 ? -31.700 6.078 12.904 1.00 32.97 735 LYS A N 1
ATOM 5728 C CA . LYS A 1 735 ? -32.012 7.520 13.065 1.00 32.97 735 LYS A CA 1
ATOM 5729 C C . LYS A 1 735 ? -31.982 8.072 14.502 1.00 32.97 735 LYS A C 1
ATOM 5731 O O . LYS A 1 735 ? -32.122 9.275 14.685 1.00 32.97 735 LYS A O 1
ATOM 5736 N N . SER A 1 736 ? -31.873 7.220 15.517 1.00 34.28 736 SER A N 1
ATOM 5737 C CA . SER A 1 736 ? -31.868 7.585 16.935 1.00 34.28 736 SER A CA 1
ATOM 5738 C C . SER A 1 736 ? -30.509 8.044 17.481 1.00 34.28 736 SER A C 1
ATOM 5740 O O . SER A 1 736 ? -30.474 8.477 18.626 1.00 34.28 736 SER A O 1
ATOM 5742 N N . PHE A 1 737 ? -29.418 7.962 16.708 1.00 39.00 737 PHE A N 1
ATOM 5743 C CA . PHE A 1 737 ? -28.048 8.254 17.179 1.00 39.00 737 PHE A CA 1
ATOM 5744 C C . PHE A 1 737 ? -27.424 9.564 16.652 1.00 39.00 737 PHE A C 1
ATOM 5746 O O . PHE A 1 737 ? -26.213 9.755 16.713 1.00 39.00 737 PHE A O 1
ATOM 5753 N N . CYS A 1 738 ? -28.236 10.509 16.170 1.00 36.84 738 CYS A N 1
ATOM 5754 C CA . CYS A 1 738 ? -27.762 11.832 15.746 1.00 36.84 738 CYS A CA 1
ATOM 5755 C C . CYS A 1 738 ? -27.413 12.740 16.947 1.00 36.84 738 CYS A C 1
ATOM 5757 O O . CYS A 1 738 ? -28.200 13.620 17.294 1.00 36.84 738 CYS A O 1
ATOM 5759 N N . ILE A 1 739 ? -26.242 12.548 17.571 1.00 34.75 739 ILE A N 1
ATOM 5760 C CA . ILE A 1 739 ? -25.687 13.462 18.593 1.00 34.75 739 ILE A CA 1
ATOM 5761 C C . ILE A 1 739 ? -24.257 13.894 18.217 1.00 34.75 739 ILE A C 1
ATOM 5763 O O . ILE A 1 739 ? -23.268 13.503 18.832 1.00 34.75 739 ILE A O 1
ATOM 5767 N N . LYS A 1 740 ? -24.178 14.681 17.143 1.00 31.34 740 LYS A N 1
ATOM 5768 C CA . LYS A 1 740 ? -23.168 15.706 16.818 1.00 31.34 740 LYS A CA 1
ATOM 5769 C C . LYS A 1 740 ? -23.533 16.296 15.456 1.00 31.34 740 LYS A C 1
ATOM 5771 O O . LYS A 1 740 ? -24.241 15.654 14.678 1.00 31.34 740 LYS A O 1
ATOM 5776 N N . ASP A 1 741 ? -23.024 17.481 15.137 1.00 31.52 741 ASP A N 1
ATOM 5777 C CA . ASP A 1 741 ? -23.418 18.263 13.949 1.00 31.52 741 ASP A CA 1
ATOM 5778 C C . ASP A 1 741 ? -22.931 17.685 12.595 1.00 31.52 741 ASP A C 1
ATOM 5780 O O . ASP A 1 741 ? -22.962 18.344 11.566 1.00 31.52 741 ASP A O 1
ATOM 5784 N N . TRP A 1 742 ? -22.557 16.401 12.564 1.00 30.08 742 TRP A N 1
ATOM 5785 C CA . TRP A 1 742 ? -22.219 15.616 11.366 1.00 30.08 742 TRP A CA 1
ATOM 5786 C C . TRP A 1 742 ? -23.460 15.094 10.605 1.00 30.08 742 TRP A C 1
ATOM 5788 O O . TRP A 1 742 ? -23.341 14.274 9.698 1.00 30.08 742 TRP A O 1
ATOM 5798 N N . CYS A 1 743 ? -24.666 15.534 10.982 1.00 39.78 743 CYS A N 1
ATOM 5799 C CA . CYS A 1 743 ? -25.941 15.177 10.335 1.00 39.78 743 CYS A CA 1
ATOM 5800 C C . CYS A 1 743 ? -26.721 16.380 9.763 1.00 39.78 743 CYS A C 1
ATOM 5802 O O . CYS A 1 743 ? -27.840 16.207 9.278 1.00 39.78 743 CYS A O 1
ATOM 5804 N N . ILE A 1 744 ? -26.125 17.574 9.774 1.00 30.84 744 ILE A N 1
ATOM 5805 C CA . ILE A 1 744 ? -26.491 18.709 8.914 1.00 30.84 744 ILE A CA 1
ATOM 5806 C C . ILE A 1 744 ? -25.441 18.662 7.787 1.00 30.84 744 ILE A C 1
ATOM 5808 O O . ILE A 1 744 ? -24.271 18.910 8.039 1.00 30.84 744 ILE A O 1
ATOM 5812 N N . ASP A 1 745 ? -25.696 18.139 6.584 1.00 29.53 745 ASP A N 1
ATOM 5813 C CA . ASP A 1 745 ? -26.790 18.498 5.665 1.00 29.53 745 ASP A CA 1
ATOM 5814 C C . ASP A 1 745 ? -27.405 17.313 4.868 1.00 29.53 745 ASP A C 1
ATOM 5816 O O . ASP A 1 745 ? -28.125 17.518 3.888 1.00 29.53 745 ASP A O 1
ATOM 5820 N N . ILE A 1 746 ? -27.160 16.049 5.241 1.00 32.38 746 ILE A N 1
ATOM 5821 C CA . ILE A 1 746 ? -27.611 14.877 4.450 1.00 32.38 746 ILE A CA 1
ATOM 5822 C C . ILE A 1 746 ? -29.074 14.492 4.767 1.00 32.38 746 ILE A C 1
ATOM 5824 O O . ILE A 1 746 ? -29.378 13.386 5.212 1.00 32.38 746 ILE A O 1
ATOM 5828 N N . TYR A 1 747 ? -30.006 15.418 4.522 1.00 28.06 747 TYR A N 1
ATOM 5829 C CA . TYR A 1 747 ? -31.453 15.177 4.600 1.00 28.06 747 TYR A CA 1
ATOM 5830 C C . TYR A 1 747 ? -32.216 15.809 3.423 1.00 28.06 747 TYR A C 1
ATOM 5832 O O . TYR A 1 747 ? -32.950 16.788 3.566 1.00 28.06 747 TYR A O 1
ATOM 5840 N N . LEU A 1 748 ? -32.141 15.159 2.257 1.00 26.58 748 LEU A N 1
ATOM 5841 C CA . LEU A 1 748 ? -33.241 15.180 1.286 1.00 26.58 748 LEU A CA 1
ATOM 5842 C C . LEU A 1 748 ? -34.104 13.915 1.450 1.00 26.58 748 LEU A C 1
ATOM 5844 O O . LEU A 1 748 ? -33.584 12.856 1.803 1.00 26.58 748 LEU A O 1
ATOM 5848 N N . PRO A 1 749 ? -35.430 13.992 1.224 1.00 29.16 749 PRO A N 1
ATOM 5849 C CA . PRO A 1 749 ? -36.355 12.893 1.486 1.00 29.16 749 PRO A CA 1
ATOM 5850 C C . PRO A 1 749 ? -36.347 11.877 0.336 1.00 29.16 749 PRO A C 1
ATOM 5852 O O . PRO A 1 749 ? -37.339 11.722 -0.377 1.00 29.16 749 PRO A O 1
ATOM 5855 N N . VAL A 1 750 ? -35.226 11.181 0.159 1.00 27.97 750 VAL A N 1
ATOM 5856 C CA . VAL A 1 750 ? -35.096 10.067 -0.784 1.00 27.97 750 VAL A CA 1
ATOM 5857 C C . VAL A 1 750 ? -35.087 8.761 0.002 1.00 27.97 750 VAL A C 1
ATOM 5859 O O . VAL A 1 750 ? -34.421 8.629 1.029 1.00 27.97 750 VAL A O 1
ATOM 5862 N N . SER A 1 751 ? -35.863 7.785 -0.460 1.00 35.06 751 SER A N 1
ATOM 5863 C CA . SER A 1 751 ? -35.791 6.409 0.020 1.00 35.06 751 SER A CA 1
ATOM 5864 C C . SER A 1 751 ? -34.475 5.786 -0.449 1.00 35.06 751 SER A C 1
ATOM 5866 O O . SER A 1 751 ? -34.428 5.236 -1.549 1.00 35.06 751 SER A O 1
ATOM 5868 N N . LEU A 1 752 ? -33.420 5.917 0.359 1.00 38.72 752 LEU A N 1
ATOM 5869 C CA . LEU A 1 752 ? -32.113 5.329 0.065 1.00 38.72 752 LEU A CA 1
ATOM 5870 C C . LEU A 1 752 ? -32.233 3.796 -0.062 1.00 38.72 752 LEU A C 1
ATOM 5872 O O . LEU A 1 752 ? -32.885 3.178 0.790 1.00 38.72 752 LEU A O 1
ATOM 5876 N N . PRO A 1 753 ? -31.657 3.181 -1.114 1.00 35.81 753 PRO A N 1
ATOM 5877 C CA . PRO A 1 753 ? -31.681 1.737 -1.290 1.00 35.81 753 PRO A CA 1
ATOM 5878 C C . PRO A 1 753 ? -30.944 0.970 -0.187 1.00 35.81 753 PRO A C 1
ATOM 5880 O O . PRO A 1 753 ? -30.133 1.493 0.574 1.00 35.81 753 PRO A O 1
ATOM 5883 N N . VAL A 1 754 ? -31.268 -0.314 -0.122 1.00 38.88 754 VAL A N 1
ATOM 5884 C CA . VAL A 1 754 ? -30.769 -1.291 0.845 1.00 38.88 754 VAL A CA 1
ATOM 5885 C C . VAL A 1 754 ? -29.346 -1.742 0.434 1.00 38.88 754 VAL A C 1
ATOM 5887 O O . VAL A 1 754 ? -29.145 -1.990 -0.755 1.00 38.88 754 VAL A O 1
ATOM 5890 N N . PRO A 1 755 ? -28.352 -1.846 1.350 1.00 44.31 755 PRO A N 1
ATOM 5891 C CA . PRO A 1 755 ? -26.994 -2.284 0.997 1.00 44.31 755 PRO A CA 1
ATOM 5892 C C . PRO A 1 755 ? -26.956 -3.729 0.468 1.00 44.31 755 PRO A C 1
ATOM 5894 O O . PRO A 1 755 ? -27.130 -4.687 1.220 1.00 44.31 755 PRO A O 1
ATOM 5897 N N . GLY A 1 756 ? -26.752 -3.896 -0.840 1.00 43.56 756 GLY A N 1
ATOM 5898 C CA . GLY A 1 756 ? -26.841 -5.200 -1.510 1.00 43.56 756 GLY A CA 1
ATOM 5899 C C . GLY A 1 756 ? -28.241 -5.838 -1.447 1.00 43.56 756 GLY A C 1
ATOM 5900 O O . GLY A 1 756 ? -29.162 -5.318 -0.819 1.00 43.56 756 GLY A O 1
ATOM 5901 N N . ASP A 1 757 ? -28.404 -7.011 -2.066 1.00 37.31 757 ASP A N 1
ATOM 5902 C CA . ASP A 1 757 ? -29.712 -7.687 -2.189 1.00 37.31 757 ASP A CA 1
ATOM 5903 C C . ASP A 1 757 ? -30.386 -8.035 -0.839 1.00 37.31 757 ASP A C 1
ATOM 5905 O O . ASP A 1 757 ? -31.594 -8.273 -0.796 1.00 37.31 757 ASP A O 1
ATOM 5909 N N . ASN A 1 758 ? -29.619 -8.054 0.263 1.00 45.00 758 ASN A N 1
ATOM 5910 C CA . ASN A 1 758 ? -30.075 -8.451 1.603 1.00 45.00 758 ASN A CA 1
ATOM 5911 C C . ASN A 1 758 ? -30.025 -7.335 2.671 1.00 45.00 758 ASN A C 1
ATOM 5913 O O . ASN A 1 758 ? -30.708 -7.465 3.686 1.00 45.00 758 ASN A O 1
ATOM 5917 N N . GLY A 1 759 ? -29.241 -6.266 2.480 1.00 56.00 759 GLY A N 1
ATOM 5918 C CA . GLY A 1 759 ? -29.147 -5.123 3.404 1.00 56.00 759 GLY A CA 1
ATOM 5919 C C . GLY A 1 759 ? -27.848 -4.919 4.177 1.00 56.00 759 GLY A C 1
ATOM 5920 O O . GLY A 1 759 ? -27.739 -3.878 4.823 1.00 56.00 759 GLY A O 1
ATOM 5921 N N . SER A 1 760 ? -26.880 -5.831 4.065 1.00 69.00 760 SER A N 1
ATOM 5922 C CA . SER A 1 760 ? -25.571 -5.760 4.731 1.00 69.00 760 SER A CA 1
ATOM 5923 C C . SER A 1 760 ? -24.424 -5.409 3.787 1.00 69.00 760 SER A C 1
ATOM 5925 O O . SER A 1 760 ? -24.478 -5.662 2.582 1.00 69.00 760 SER A O 1
ATOM 5927 N N . PHE A 1 761 ? -23.330 -4.895 4.354 1.00 79.25 761 PHE A N 1
ATOM 5928 C CA . PHE A 1 761 ? -22.101 -4.646 3.605 1.00 79.25 761 PHE A CA 1
ATOM 5929 C C . PHE A 1 761 ? -21.451 -5.951 3.091 1.00 79.25 761 PHE A C 1
ATOM 5931 O O . PHE A 1 761 ? -21.596 -7.013 3.708 1.00 79.25 761 PHE A O 1
ATOM 5938 N N . PRO A 1 762 ? -20.679 -5.906 1.988 1.00 85.81 762 PRO A N 1
ATOM 5939 C CA . PRO A 1 762 ? -20.028 -7.096 1.435 1.00 85.81 762 PRO A CA 1
ATOM 5940 C C . PRO A 1 762 ? -19.111 -7.843 2.421 1.00 85.81 762 PRO A C 1
ATOM 5942 O O . PRO A 1 762 ? -19.102 -9.080 2.417 1.00 85.81 762 PRO A O 1
ATOM 5945 N N . TYR A 1 763 ? -18.374 -7.125 3.285 1.00 90.31 763 TYR A N 1
ATOM 5946 C CA . TYR A 1 763 ? -17.495 -7.733 4.297 1.00 90.31 763 TYR A CA 1
ATOM 5947 C C . TYR A 1 763 ? -18.286 -8.463 5.385 1.00 90.31 763 TYR A C 1
ATOM 5949 O O . TYR A 1 763 ? -17.889 -9.563 5.768 1.00 90.31 763 TYR A O 1
ATOM 5957 N N . THR A 1 764 ? -19.437 -7.929 5.815 1.00 88.31 764 THR A N 1
ATOM 5958 C CA . THR A 1 764 ? -20.361 -8.624 6.722 1.00 88.31 764 THR A CA 1
ATOM 5959 C C . THR A 1 764 ? -20.689 -9.996 6.168 1.00 88.31 764 THR A C 1
ATOM 5961 O O . THR A 1 764 ? -20.539 -11.008 6.853 1.00 88.31 764 THR A O 1
ATOM 5964 N N . GLN A 1 765 ? -21.168 -10.039 4.921 1.00 86.94 765 GLN A N 1
ATOM 5965 C CA . GLN A 1 765 ? -21.672 -11.282 4.354 1.00 86.94 765 GLN A CA 1
ATOM 5966 C C . GLN A 1 765 ? -20.544 -12.311 4.238 1.00 86.94 765 GLN A C 1
ATOM 5968 O O . GLN A 1 765 ? -20.759 -13.479 4.551 1.00 86.94 765 GLN A O 1
ATOM 5973 N N . ALA A 1 766 ? -19.332 -11.867 3.889 1.00 94.38 766 ALA A N 1
ATOM 5974 C CA . ALA A 1 766 ? -18.140 -12.707 3.891 1.00 94.38 766 ALA A CA 1
ATOM 5975 C C . ALA A 1 766 ? -17.801 -13.260 5.293 1.00 94.38 766 ALA A C 1
ATOM 5977 O O . ALA A 1 766 ? -17.550 -14.457 5.418 1.00 94.38 766 ALA A O 1
ATOM 5978 N N . ILE A 1 767 ? -17.864 -12.440 6.352 1.00 95.00 767 ILE A N 1
ATOM 5979 C CA . ILE A 1 767 ? -17.651 -12.870 7.751 1.00 95.00 767 ILE A CA 1
ATOM 5980 C C . ILE A 1 767 ? -18.706 -13.899 8.182 1.00 95.00 767 ILE A C 1
ATOM 5982 O O . ILE A 1 767 ? -18.372 -14.927 8.772 1.00 95.00 767 ILE A O 1
ATOM 5986 N N . ILE A 1 768 ? -19.980 -13.656 7.857 1.00 90.19 768 ILE A N 1
ATOM 5987 C CA . ILE A 1 768 ? -21.079 -14.592 8.124 1.00 90.19 768 ILE A CA 1
ATOM 5988 C C . ILE A 1 768 ? -20.842 -15.923 7.393 1.00 90.19 768 ILE A C 1
ATOM 5990 O O . ILE A 1 768 ? -21.091 -16.988 7.959 1.00 90.19 768 ILE A O 1
ATOM 5994 N N . ASP A 1 769 ? -20.373 -15.885 6.146 1.00 93.94 769 ASP A N 1
ATOM 5995 C CA . ASP A 1 769 ? -20.125 -17.084 5.341 1.00 93.94 769 ASP A CA 1
ATOM 5996 C C . ASP A 1 769 ? -18.919 -17.889 5.855 1.00 93.94 769 ASP A C 1
ATOM 5998 O O . ASP A 1 769 ? -19.015 -19.112 5.969 1.00 93.94 769 ASP A O 1
ATOM 6002 N N . ALA A 1 770 ? -17.845 -17.222 6.286 1.00 95.94 770 ALA A N 1
ATOM 6003 C CA . ALA A 1 770 ? -16.728 -17.854 6.992 1.00 95.94 770 ALA A CA 1
ATOM 6004 C C . ALA A 1 770 ? -17.193 -18.534 8.298 1.00 95.94 770 ALA A C 1
ATOM 6006 O O . ALA A 1 770 ? -16.938 -19.721 8.521 1.00 95.94 770 ALA A O 1
ATOM 6007 N N . ALA A 1 771 ? -17.967 -17.829 9.131 1.00 92.06 771 ALA A N 1
ATOM 6008 C CA . ALA A 1 771 ? -18.487 -18.366 10.391 1.00 92.06 771 ALA A CA 1
ATOM 6009 C C . ALA A 1 771 ? -19.435 -19.569 10.193 1.00 92.06 771 ALA A C 1
ATOM 6011 O O . ALA A 1 771 ? -19.409 -20.509 10.994 1.00 92.06 771 ALA A O 1
ATOM 6012 N N . LYS A 1 772 ? -20.237 -19.596 9.112 1.00 92.38 772 LYS A N 1
ATOM 6013 C CA . LYS A 1 772 ? -21.049 -20.771 8.716 1.00 92.38 772 LYS A CA 1
ATOM 6014 C C . LYS A 1 772 ? -20.186 -21.990 8.376 1.00 92.38 772 LYS A C 1
ATOM 6016 O O . LYS A 1 772 ? -20.604 -23.113 8.652 1.00 92.38 772 LYS A O 1
ATOM 6021 N N . ASN A 1 773 ? -19.005 -21.775 7.798 1.00 93.94 773 ASN A N 1
ATOM 6022 C CA . ASN A 1 773 ? -18.060 -22.832 7.428 1.00 93.94 773 ASN A CA 1
ATOM 6023 C C . ASN A 1 773 ? -17.216 -23.342 8.616 1.00 93.94 773 ASN A C 1
ATOM 6025 O O . ASN A 1 773 ? -16.461 -24.298 8.457 1.00 93.94 773 ASN A O 1
ATOM 6029 N N . GLY A 1 774 ? -17.372 -22.761 9.813 1.00 91.81 774 GLY A N 1
ATOM 6030 C CA . GLY A 1 774 ? -16.672 -23.176 11.037 1.00 91.81 774 GLY A CA 1
ATOM 6031 C C . GLY A 1 774 ? -15.412 -22.370 11.372 1.00 91.81 774 GLY A C 1
ATOM 6032 O O . GLY A 1 774 ? -14.777 -22.644 12.393 1.00 91.81 774 GLY A O 1
ATOM 6033 N N . VAL A 1 775 ? -15.070 -21.372 10.550 1.00 97.38 775 VAL A N 1
ATOM 6034 C CA . VAL A 1 775 ? -13.921 -20.476 10.755 1.00 97.38 775 VAL A CA 1
ATOM 6035 C C . VAL A 1 775 ? -14.083 -19.720 12.069 1.00 97.38 775 VAL A C 1
ATOM 6037 O O . VAL A 1 775 ? -15.143 -19.152 12.333 1.00 97.38 775 VAL A O 1
ATOM 6040 N N . GLN A 1 776 ? -13.036 -19.697 12.893 1.00 97.06 776 GLN A N 1
ATOM 6041 C CA . GLN A 1 776 ? -13.040 -18.947 14.149 1.00 97.06 776 GLN A CA 1
ATOM 6042 C C . GLN A 1 776 ? -12.750 -17.468 13.879 1.00 97.06 776 GLN A C 1
ATOM 6044 O O . GLN A 1 776 ? -11.615 -17.095 13.583 1.00 97.06 776 GLN A O 1
ATOM 6049 N N . VAL A 1 777 ? -13.776 -16.628 13.989 1.00 97.50 777 VAL A N 1
ATOM 6050 C CA . VAL A 1 777 ? -13.683 -15.182 13.768 1.00 97.50 777 VAL A CA 1
ATOM 6051 C C . VAL A 1 777 ? -13.417 -14.476 15.098 1.00 97.50 777 VAL A C 1
ATOM 6053 O O . VAL A 1 777 ? -14.205 -14.581 16.040 1.00 97.50 777 VAL A O 1
ATOM 6056 N N . GLN A 1 778 ? -12.319 -13.729 15.173 1.00 96.94 778 GLN A N 1
ATOM 6057 C CA . GLN A 1 778 ? -11.944 -12.890 16.309 1.00 96.94 778 GLN A CA 1
ATOM 6058 C C . GLN A 1 778 ? -11.918 -11.428 15.868 1.00 96.94 778 GLN A C 1
ATOM 6060 O O . GLN A 1 778 ? -11.100 -11.038 15.043 1.00 96.94 778 GLN A O 1
ATOM 6065 N N . MET A 1 779 ? -12.815 -10.609 16.411 1.00 95.94 779 MET A N 1
ATOM 6066 C CA . MET A 1 779 ? -12.914 -9.184 16.082 1.00 95.94 779 MET A CA 1
ATOM 6067 C C . MET A 1 779 ? -12.439 -8.352 17.268 1.00 95.94 779 MET A C 1
ATOM 6069 O O . MET A 1 779 ? -13.088 -8.354 18.315 1.00 95.94 779 MET A O 1
ATOM 6073 N N . LEU A 1 780 ? -11.318 -7.651 17.114 1.00 95.75 780 LEU A N 1
ATOM 6074 C CA . LEU A 1 780 ? -10.842 -6.652 18.061 1.00 95.75 780 LEU A CA 1
ATOM 6075 C C . LEU A 1 780 ? -11.145 -5.255 17.511 1.00 95.75 780 LEU A C 1
ATOM 6077 O O . LEU A 1 780 ? -10.545 -4.812 16.530 1.00 95.75 780 LEU A O 1
ATOM 6081 N N . LEU A 1 781 ? -12.109 -4.593 18.147 1.00 93.38 781 LEU A N 1
ATOM 6082 C CA . LEU A 1 781 ? -12.637 -3.292 17.741 1.00 93.38 781 LEU A CA 1
ATOM 6083 C C . LEU A 1 781 ? -12.203 -2.178 18.700 1.00 93.38 781 LEU A C 1
ATOM 6085 O O . LEU A 1 781 ? -11.822 -2.442 19.846 1.00 93.38 781 LEU A O 1
ATOM 6089 N N . SER A 1 782 ? -12.307 -0.925 18.254 1.00 87.56 782 SER A N 1
ATOM 6090 C CA . SER A 1 782 ? -12.048 0.235 19.110 1.00 87.56 782 SER A CA 1
ATOM 6091 C C . SER A 1 782 ? -13.029 0.304 20.279 1.00 87.56 782 SER A C 1
ATOM 6093 O O . SER A 1 782 ? -14.244 0.425 20.095 1.00 87.56 782 SER A O 1
ATOM 6095 N N . GLY A 1 783 ? -12.476 0.219 21.490 1.00 75.44 783 GLY A N 1
ATOM 6096 C CA . GLY A 1 783 ? -13.157 0.471 22.758 1.00 75.44 783 GLY A CA 1
ATOM 6097 C C . GLY A 1 783 ? -13.038 1.913 23.253 1.00 75.44 783 GLY A C 1
ATOM 6098 O O . GLY A 1 783 ? -13.365 2.176 24.411 1.00 75.44 783 GLY A O 1
ATOM 6099 N N . ASP A 1 784 ? -12.579 2.848 22.410 1.00 75.06 784 ASP A N 1
ATOM 6100 C CA . ASP A 1 784 ? -12.673 4.274 22.728 1.00 75.06 784 ASP A CA 1
ATOM 6101 C C . ASP A 1 784 ? -14.129 4.705 22.959 1.00 75.06 784 ASP A C 1
ATOM 6103 O O . ASP A 1 784 ? -15.057 4.163 22.359 1.00 75.06 784 ASP A O 1
ATOM 6107 N N . LYS A 1 785 ? -14.332 5.718 23.805 1.00 59.62 785 LYS A N 1
ATOM 6108 C CA . LYS A 1 785 ? -15.662 6.226 24.163 1.00 59.62 785 LYS A CA 1
ATOM 6109 C C . LYS A 1 785 ? -16.495 6.652 22.952 1.00 59.62 785 LYS A C 1
ATOM 6111 O O . LYS A 1 785 ? -17.711 6.499 23.009 1.00 59.62 785 LYS A O 1
ATOM 6116 N N . ALA A 1 786 ? -15.882 7.196 21.899 1.00 58.94 786 ALA A N 1
ATOM 6117 C CA . ALA A 1 786 ? -16.604 7.623 20.702 1.00 58.94 786 ALA A CA 1
ATOM 6118 C C . ALA A 1 786 ? -17.044 6.446 19.819 1.00 58.94 786 ALA A C 1
ATOM 6120 O O . ALA A 1 786 ? -18.140 6.473 19.266 1.00 58.94 786 ALA A O 1
ATOM 6121 N N . GLU A 1 787 ? -16.224 5.398 19.732 1.00 66.50 787 GLU A N 1
ATOM 6122 C CA . GLU A 1 787 ? -16.415 4.313 18.763 1.00 66.50 787 GLU A CA 1
ATOM 6123 C C . GLU A 1 787 ? -17.069 3.061 19.373 1.00 66.50 787 GLU A C 1
ATOM 6125 O O . GLU A 1 787 ? -17.774 2.322 18.681 1.00 66.50 787 GLU A O 1
ATOM 6130 N N . VAL A 1 788 ? -16.920 2.833 20.685 1.00 67.44 788 VAL A N 1
ATOM 6131 C CA . VAL A 1 788 ? -17.441 1.642 21.380 1.00 67.44 788 VAL A CA 1
ATOM 6132 C C . VAL A 1 788 ? -18.959 1.492 21.235 1.00 67.44 788 VAL A C 1
ATOM 6134 O O . VAL A 1 788 ? -19.447 0.372 21.084 1.00 67.44 788 VAL A O 1
ATOM 6137 N N . GLY A 1 789 ? -19.714 2.596 21.229 1.00 59.34 789 GLY A N 1
ATOM 6138 C CA . GLY A 1 789 ? -21.168 2.588 21.027 1.00 59.34 789 GLY A CA 1
ATOM 6139 C C . GLY A 1 789 ? -21.569 2.157 19.613 1.00 59.34 789 GLY A C 1
ATOM 6140 O O . GLY A 1 789 ? -22.438 1.307 19.445 1.00 59.34 789 GLY A O 1
ATOM 6141 N N . ILE A 1 790 ? -20.884 2.672 18.591 1.00 65.81 790 ILE A N 1
ATOM 6142 C CA . ILE A 1 790 ? -21.203 2.387 17.183 1.00 65.81 790 ILE A CA 1
ATOM 6143 C C . ILE A 1 790 ? -20.802 0.951 16.815 1.00 65.81 790 ILE A C 1
ATOM 6145 O O . ILE A 1 790 ? -21.572 0.212 16.193 1.00 65.81 790 ILE A O 1
ATOM 6149 N N . ASN A 1 791 ? -19.616 0.533 17.263 1.00 72.62 791 ASN A N 1
ATOM 6150 C CA . ASN A 1 791 ? -19.108 -0.825 17.095 1.00 72.62 791 ASN A CA 1
ATOM 6151 C C . ASN A 1 791 ? -20.022 -1.856 17.770 1.00 72.62 791 ASN A C 1
ATOM 6153 O O . ASN A 1 791 ? -20.342 -2.889 17.187 1.00 72.62 791 ASN A O 1
ATOM 6157 N N . SER A 1 792 ? -20.485 -1.587 18.991 1.00 65.31 792 SER A N 1
ATOM 6158 C CA . SER A 1 792 ? -21.352 -2.519 19.718 1.00 65.31 792 SER A CA 1
ATOM 6159 C C . SER A 1 792 ? -22.775 -2.619 19.168 1.00 65.31 792 SER A C 1
ATOM 6161 O O . SER A 1 792 ? -23.297 -3.733 19.084 1.00 65.31 792 SER A O 1
ATOM 6163 N N . ASP A 1 793 ? -23.389 -1.509 18.749 1.00 62.25 793 ASP A N 1
ATOM 6164 C CA . ASP A 1 793 ? -24.688 -1.526 18.063 1.00 62.25 793 ASP A CA 1
ATOM 6165 C C . ASP A 1 793 ? -24.606 -2.340 16.760 1.00 62.25 793 ASP A C 1
ATOM 6167 O O . ASP A 1 793 ? -25.469 -3.179 16.490 1.00 62.25 793 ASP A O 1
ATOM 6171 N N . SER A 1 794 ? -23.520 -2.182 15.999 1.00 71.44 794 SER A N 1
ATOM 6172 C CA . SER A 1 794 ? -23.277 -2.948 14.770 1.00 71.44 794 SER A CA 1
ATOM 6173 C C . SER A 1 794 ? -23.063 -4.445 15.032 1.00 71.44 794 SER A C 1
ATOM 6175 O O . SER A 1 794 ? -23.579 -5.293 14.306 1.00 71.44 794 SER A O 1
ATOM 6177 N N . ILE A 1 795 ? -22.376 -4.808 16.116 1.00 75.12 795 ILE A N 1
ATOM 6178 C CA . ILE A 1 795 ? -22.208 -6.212 16.518 1.00 75.12 795 ILE A CA 1
ATOM 6179 C C . ILE A 1 795 ? -23.522 -6.841 17.012 1.00 75.12 795 ILE A C 1
ATOM 6181 O O . ILE A 1 795 ? -23.764 -8.022 16.754 1.00 75.12 795 ILE A O 1
ATOM 6185 N N . GLU A 1 796 ? -24.413 -6.085 17.660 1.00 63.81 796 GLU A N 1
ATOM 6186 C CA . GLU A 1 796 ? -25.742 -6.593 18.032 1.00 63.81 796 GLU A CA 1
ATOM 6187 C C . GLU A 1 796 ? -26.673 -6.725 16.811 1.00 63.81 796 GLU A C 1
ATOM 6189 O O . GLU A 1 796 ? -27.454 -7.681 16.738 1.00 63.81 796 GLU A O 1
ATOM 6194 N N . ASN A 1 797 ? -26.545 -5.852 15.804 1.00 64.50 797 ASN A N 1
ATOM 6195 C CA . ASN A 1 797 ? -27.188 -6.043 14.499 1.00 64.50 797 ASN A CA 1
ATOM 6196 C C . ASN A 1 797 ? -26.692 -7.337 13.827 1.00 64.50 797 ASN A C 1
ATOM 6198 O O . ASN A 1 797 ? -27.513 -8.150 13.399 1.00 64.50 797 ASN A O 1
ATOM 6202 N N . LEU A 1 798 ? -25.373 -7.572 13.802 1.00 73.94 798 LEU A N 1
ATOM 6203 C CA . LEU A 1 798 ? -24.750 -8.763 13.206 1.00 73.94 798 LEU A CA 1
ATOM 6204 C C . LEU A 1 798 ? -25.253 -10.030 13.904 1.00 73.94 798 LEU A C 1
ATOM 6206 O O . LEU A 1 798 ? -25.714 -10.977 13.264 1.00 73.94 798 LEU A O 1
ATOM 6210 N N . ARG A 1 799 ? -25.244 -10.016 15.240 1.00 69.19 799 ARG A N 1
ATOM 6211 C CA . ARG A 1 799 ? -25.808 -11.077 16.077 1.00 69.19 799 ARG A CA 1
ATOM 6212 C C . ARG A 1 799 ? -27.275 -11.333 15.754 1.00 69.19 799 ARG A C 1
ATOM 6214 O O . ARG A 1 799 ? -27.666 -12.486 15.581 1.00 69.19 799 ARG A O 1
ATOM 6221 N N . THR A 1 800 ? -28.086 -10.281 15.677 1.00 61.19 800 THR A N 1
ATOM 6222 C CA . THR A 1 800 ? -29.524 -10.383 15.398 1.00 61.19 800 THR A CA 1
ATOM 6223 C C . THR A 1 800 ? -29.773 -11.027 14.038 1.00 61.19 800 THR A C 1
ATOM 6225 O O . THR A 1 800 ? -30.586 -11.945 13.945 1.00 61.19 800 THR A O 1
ATOM 6228 N N . GLN A 1 801 ? -29.043 -10.612 13.001 1.00 67.69 801 GLN A N 1
ATOM 6229 C CA . GLN A 1 801 ? -29.145 -11.201 11.667 1.00 67.69 801 GLN A CA 1
ATOM 6230 C C . GLN A 1 801 ? -28.731 -12.674 11.650 1.00 67.69 801 GLN A C 1
ATOM 6232 O O . GLN A 1 801 ? -29.472 -13.514 11.138 1.00 67.69 801 GLN A O 1
ATOM 6237 N N . ILE A 1 802 ? -27.595 -13.017 12.266 1.00 69.00 802 ILE A N 1
ATOM 6238 C CA . ILE A 1 802 ? -27.124 -14.405 12.338 1.00 69.00 802 ILE A CA 1
ATOM 6239 C C . ILE A 1 802 ? -28.132 -15.285 13.091 1.00 69.00 802 ILE A C 1
ATOM 6241 O O . ILE A 1 802 ? -28.426 -16.388 12.637 1.00 69.00 802 ILE A O 1
ATOM 6245 N N . LEU A 1 803 ? -28.727 -14.808 14.190 1.00 66.69 803 LEU A N 1
ATOM 6246 C CA . LEU A 1 803 ? -29.732 -15.555 14.962 1.00 66.69 803 LEU A CA 1
ATOM 6247 C C . LEU A 1 803 ? -31.053 -15.807 14.210 1.00 66.69 803 LEU A C 1
ATOM 6249 O O . LEU A 1 803 ? -31.820 -16.674 14.631 1.00 66.69 803 LEU A O 1
ATOM 6253 N N . LEU A 1 804 ? -31.321 -15.099 13.107 1.00 67.81 804 LEU A N 1
ATOM 6254 C CA . LEU A 1 804 ? -32.454 -15.376 12.212 1.00 67.81 804 LEU A CA 1
ATOM 6255 C C . LEU A 1 804 ? -32.158 -16.501 11.202 1.00 67.81 804 LEU A C 1
ATOM 6257 O O . LEU A 1 804 ? -33.086 -17.018 10.576 1.00 67.81 804 LEU A O 1
ATOM 6261 N N . LEU A 1 805 ? -30.893 -16.905 11.044 1.00 73.25 805 LEU A N 1
ATOM 6262 C CA . LEU A 1 805 ? -30.491 -17.996 10.156 1.00 73.25 805 LEU A CA 1
ATOM 6263 C C . LEU A 1 805 ? -30.779 -19.379 10.777 1.00 73.25 805 LEU A C 1
ATOM 6265 O O . LEU A 1 805 ? -30.733 -19.545 12.002 1.00 73.25 805 LEU A O 1
ATOM 6269 N N . PRO A 1 806 ? -30.995 -20.424 9.954 1.00 72.12 806 PRO A N 1
ATOM 6270 C CA . PRO A 1 806 ? -30.939 -21.808 10.418 1.00 72.12 806 PRO A CA 1
ATOM 6271 C C . PRO A 1 806 ? -29.601 -22.087 11.121 1.00 72.12 806 PRO A C 1
ATOM 6273 O O . PRO A 1 806 ? -28.544 -21.771 10.583 1.00 72.12 806 PRO A O 1
ATOM 6276 N N . ASN A 1 807 ? -29.655 -22.674 12.320 1.00 74.06 807 ASN A N 1
ATOM 6277 C CA . ASN A 1 807 ? -28.502 -22.897 13.207 1.00 74.06 807 ASN A CA 1
ATOM 6278 C C . ASN A 1 807 ? -27.726 -21.614 13.588 1.00 74.06 807 ASN A C 1
ATOM 6280 O O . ASN A 1 807 ? -26.558 -21.687 13.962 1.00 74.06 807 ASN A O 1
ATOM 6284 N N . GLY A 1 808 ? -28.367 -20.440 13.552 1.00 62.03 808 GLY A N 1
ATOM 6285 C CA . GLY A 1 808 ? -27.736 -19.149 13.849 1.00 62.03 808 GLY A CA 1
ATOM 6286 C C . GLY A 1 808 ? -26.989 -19.075 15.186 1.00 62.03 808 GLY A C 1
ATOM 6287 O O . GLY A 1 808 ? -25.966 -18.408 15.287 1.00 62.03 808 GLY A O 1
ATOM 6288 N N . THR A 1 809 ? -27.440 -19.797 16.216 1.00 67.69 809 THR A N 1
ATOM 6289 C CA . THR A 1 809 ? -26.719 -19.880 17.500 1.00 67.69 809 THR A CA 1
ATOM 6290 C C . THR A 1 809 ? -25.355 -20.561 17.368 1.00 67.69 809 THR A C 1
ATOM 6292 O O . THR A 1 809 ? -24.396 -20.098 17.980 1.00 67.69 809 THR A O 1
ATOM 6295 N N . ASP A 1 810 ? -25.249 -21.605 16.543 1.00 72.75 810 ASP A N 1
ATOM 6296 C CA . ASP A 1 810 ? -23.988 -22.307 16.292 1.00 72.75 810 ASP A CA 1
ATOM 6297 C C . ASP A 1 810 ? -23.063 -21.439 15.423 1.00 72.75 810 ASP A C 1
ATOM 6299 O O . ASP A 1 810 ? -21.885 -21.292 15.737 1.00 72.75 810 ASP A O 1
ATOM 6303 N N . VAL A 1 811 ? -23.610 -20.775 14.394 1.00 75.00 811 VAL A N 1
ATOM 6304 C CA . VAL A 1 811 ? -22.864 -19.828 13.540 1.00 75.00 811 VAL A CA 1
ATOM 6305 C C . VAL A 1 811 ? -22.290 -18.674 14.367 1.00 75.00 811 VAL A C 1
ATOM 6307 O O . VAL A 1 811 ? -21.105 -18.373 14.259 1.00 75.00 811 VAL A O 1
ATOM 6310 N N . PHE A 1 812 ? -23.093 -18.057 15.241 1.00 75.75 812 PHE A N 1
ATOM 6311 C CA . PHE A 1 812 ? -22.620 -16.972 16.106 1.00 75.75 812 PHE A CA 1
ATOM 6312 C C . PHE A 1 812 ? -21.598 -17.453 17.146 1.00 75.75 812 PHE A C 1
ATOM 6314 O O . PHE A 1 812 ? -20.753 -16.671 17.565 1.00 75.75 812 PHE A O 1
ATOM 6321 N N . SER A 1 813 ? -21.617 -18.733 17.541 1.00 77.12 813 SER A N 1
ATOM 6322 C CA . SER A 1 813 ? -20.625 -19.275 18.483 1.00 77.12 813 SER A CA 1
ATOM 6323 C C . SER A 1 813 ? -19.195 -19.324 17.923 1.00 77.12 813 SER A C 1
ATOM 6325 O O . SER A 1 813 ? -18.248 -19.370 18.705 1.00 77.12 813 SER A O 1
ATOM 6327 N N . ASN A 1 814 ? -19.038 -19.239 16.596 1.00 86.25 814 ASN A N 1
ATOM 6328 C CA . ASN A 1 814 ? -17.744 -19.110 15.924 1.00 86.25 814 ASN A CA 1
ATOM 6329 C C . ASN A 1 814 ? -17.234 -17.657 15.854 1.00 86.25 814 ASN A C 1
ATOM 6331 O O . ASN A 1 814 ? -16.112 -17.440 15.401 1.00 86.25 814 ASN A O 1
ATOM 6335 N N . ILE A 1 815 ? -18.026 -16.666 16.286 1.00 88.00 815 ILE A N 1
ATOM 6336 C CA . ILE A 1 815 ? -17.651 -15.246 16.283 1.00 88.00 815 ILE A CA 1
ATOM 6337 C C . ILE A 1 815 ? -17.439 -14.773 17.722 1.00 88.00 815 ILE A C 1
ATOM 6339 O O . ILE A 1 815 ? -18.359 -14.757 18.539 1.00 88.00 815 ILE A O 1
ATOM 6343 N N . THR A 1 816 ? -16.220 -14.339 18.034 1.00 87.44 816 THR A N 1
ATOM 6344 C CA . THR A 1 816 ? -15.886 -13.689 19.306 1.00 87.44 816 THR A CA 1
ATOM 6345 C C . THR A 1 816 ? -15.488 -12.243 19.054 1.00 87.44 816 THR A C 1
ATOM 6347 O O . THR A 1 816 ? -14.651 -11.963 18.200 1.00 87.44 816 THR A O 1
ATOM 6350 N N . VAL A 1 817 ? -16.049 -11.321 19.836 1.00 87.94 817 VAL A N 1
ATOM 6351 C CA . VAL A 1 817 ? -15.758 -9.886 19.740 1.00 87.94 817 VAL A CA 1
ATOM 6352 C C . VAL A 1 817 ? -15.168 -9.385 21.052 1.00 87.94 817 VAL A C 1
ATOM 6354 O O . VAL A 1 817 ? -15.661 -9.712 22.137 1.00 87.94 817 VAL A O 1
ATOM 6357 N N . LYS A 1 818 ? -14.128 -8.565 20.945 1.00 88.38 818 LYS A N 1
ATOM 6358 C CA . LYS A 1 818 ? -13.513 -7.826 22.041 1.00 88.38 818 LYS A CA 1
ATOM 6359 C C . LYS A 1 818 ? -13.265 -6.375 21.648 1.00 88.38 818 LYS A C 1
ATOM 6361 O O . LYS A 1 818 ? -13.216 -6.026 20.473 1.00 88.38 818 LYS A O 1
ATOM 6366 N N . PHE A 1 819 ? -13.079 -5.550 22.666 1.00 86.62 819 PHE A N 1
ATOM 6367 C CA . PHE A 1 819 ? -12.832 -4.124 22.555 1.00 86.62 819 PHE A CA 1
ATOM 6368 C C . PHE A 1 819 ? -11.510 -3.788 23.246 1.00 86.62 819 PHE A C 1
ATOM 6370 O O . PHE A 1 819 ? -11.211 -4.325 24.321 1.00 86.62 819 PHE A O 1
ATOM 6377 N N . SER A 1 820 ? -10.713 -2.928 22.618 1.00 88.94 820 SER A N 1
ATOM 6378 C CA . SER A 1 820 ? -9.480 -2.388 23.196 1.00 88.94 820 SER A CA 1
ATOM 6379 C C . SER A 1 820 ? -9.757 -1.563 24.462 1.00 88.94 820 SER A C 1
ATOM 6381 O O . SER A 1 820 ? -10.864 -1.082 24.685 1.00 88.94 820 SER A O 1
ATOM 6383 N N . ASP A 1 821 ? -8.739 -1.369 25.304 1.00 78.62 821 ASP A N 1
ATOM 6384 C CA . ASP A 1 821 ? -8.875 -0.586 26.546 1.00 78.62 821 ASP A CA 1
ATOM 6385 C C . ASP A 1 821 ? -8.962 0.938 26.330 1.00 78.62 821 ASP A C 1
ATOM 6387 O O . ASP A 1 821 ? -9.286 1.675 27.263 1.00 78.62 821 ASP A O 1
ATOM 6391 N N . GLY A 1 822 ? -8.696 1.389 25.104 1.00 80.31 822 GLY A N 1
ATOM 6392 C CA . GLY A 1 822 ? -8.747 2.771 24.635 1.00 80.31 822 GLY A CA 1
ATOM 6393 C C . GLY A 1 822 ? -8.749 2.812 23.099 1.00 80.31 822 GLY A C 1
ATOM 6394 O O . GLY A 1 822 ? -9.116 1.808 22.480 1.00 80.31 822 GLY A O 1
ATOM 6395 N N . PRO A 1 823 ? -8.329 3.921 22.466 1.00 86.19 823 PRO A N 1
ATOM 6396 C CA . PRO A 1 823 ? -8.357 4.069 21.014 1.00 86.19 823 PRO A CA 1
ATOM 6397 C C . PRO A 1 823 ? -7.579 2.989 20.261 1.00 86.19 823 PRO A C 1
ATOM 6399 O O . PRO A 1 823 ? -6.390 2.767 20.489 1.00 86.19 823 PRO A O 1
ATOM 6402 N N . LEU A 1 824 ? -8.260 2.361 19.309 1.00 93.00 824 LEU A N 1
ATOM 6403 C CA . LEU A 1 824 ? -7.680 1.518 18.273 1.00 93.00 824 LEU A CA 1
ATOM 6404 C C . LEU A 1 824 ? -8.127 2.101 16.940 1.00 93.00 824 LEU A C 1
ATOM 6406 O O . LEU A 1 824 ? -9.317 2.242 16.705 1.00 93.00 824 LEU A O 1
ATOM 6410 N N . HIS A 1 825 ? -7.175 2.454 16.088 1.00 94.56 825 HIS A N 1
ATOM 6411 C CA . HIS A 1 825 ? -7.396 3.096 14.800 1.00 94.56 825 HIS A CA 1
ATOM 6412 C C . HIS A 1 825 ? -6.827 2.283 13.614 1.00 94.56 825 HIS A C 1
ATOM 6414 O O . HIS A 1 825 ? -6.950 2.708 12.467 1.00 94.56 825 HIS A O 1
ATOM 6420 N N . ALA A 1 826 ? -6.270 1.092 13.858 1.00 95.88 826 ALA A N 1
ATOM 6421 C CA . ALA A 1 826 ? -5.840 0.160 12.813 1.00 95.88 826 ALA A CA 1
ATOM 6422 C C . ALA A 1 826 ? -6.954 -0.201 11.804 1.00 95.88 826 ALA A C 1
ATOM 6424 O O . ALA A 1 826 ? -8.145 -0.190 12.130 1.00 95.88 826 ALA A O 1
ATOM 6425 N N . LYS A 1 827 ? -6.533 -0.564 10.585 1.00 96.56 827 LYS A N 1
ATOM 6426 C CA . LYS A 1 827 ? -7.355 -1.197 9.542 1.00 96.56 827 LYS A CA 1
ATOM 6427 C C . LYS A 1 827 ? -6.592 -2.392 8.997 1.00 96.56 827 LYS A C 1
ATOM 6429 O O . LYS A 1 827 ? -5.849 -2.289 8.020 1.00 96.56 827 LYS A O 1
ATOM 6434 N N . ALA A 1 828 ? -6.693 -3.506 9.708 1.00 98.12 828 ALA A N 1
ATOM 6435 C CA . ALA A 1 828 ? -5.933 -4.696 9.381 1.00 98.12 828 ALA A CA 1
ATOM 6436 C C . ALA A 1 828 ? -6.697 -5.982 9.693 1.00 98.12 828 ALA A C 1
ATOM 6438 O O . ALA A 1 828 ? -7.634 -6.004 10.496 1.00 98.12 828 ALA A O 1
ATOM 6439 N N . LEU A 1 829 ? -6.280 -7.069 9.052 1.00 98.19 829 LEU A N 1
ATOM 6440 C CA . LEU A 1 829 ? -6.762 -8.414 9.349 1.00 98.19 829 LEU A CA 1
ATOM 6441 C C . LEU A 1 829 ? -5.722 -9.475 8.987 1.00 98.19 829 LEU A C 1
ATOM 6443 O O . LEU A 1 829 ? -4.873 -9.247 8.127 1.00 98.19 829 LEU A O 1
ATOM 6447 N N . SER A 1 830 ? -5.837 -10.646 9.608 1.00 98.44 830 SER A N 1
ATOM 6448 C CA . SER A 1 830 ? -5.087 -11.861 9.275 1.00 98.44 830 SER A CA 1
ATOM 6449 C C . SER A 1 830 ? -6.044 -13.037 9.077 1.00 98.44 830 SER A C 1
ATOM 6451 O O . SER A 1 830 ? -7.080 -13.124 9.745 1.00 98.44 830 SER A O 1
ATOM 6453 N N . ILE A 1 831 ? -5.712 -13.922 8.137 1.00 98.56 831 ILE A N 1
ATOM 6454 C CA . ILE A 1 831 ? -6.526 -15.065 7.711 1.00 98.56 831 ILE A CA 1
ATOM 6455 C C . ILE A 1 831 ? -5.661 -16.328 7.661 1.00 98.56 831 ILE A C 1
ATOM 6457 O O . ILE A 1 831 ? -4.598 -16.333 7.034 1.00 98.56 831 ILE A O 1
ATOM 6461 N N . ASP A 1 832 ? -6.128 -17.402 8.301 1.00 97.19 832 ASP A N 1
ATOM 6462 C CA . ASP A 1 832 ? -5.549 -18.759 8.315 1.00 97.19 832 ASP A CA 1
ATOM 6463 C C . ASP A 1 832 ? -4.052 -18.847 8.674 1.00 97.19 832 ASP A C 1
ATOM 6465 O O . ASP A 1 832 ? -3.355 -19.790 8.283 1.00 97.19 832 ASP A O 1
ATOM 6469 N N . ASN A 1 833 ? -3.534 -17.862 9.419 1.00 94.44 833 ASN A N 1
ATOM 6470 C CA . ASN A 1 833 ? -2.098 -17.668 9.652 1.00 94.44 833 ASN A CA 1
ATOM 6471 C C . ASN A 1 833 ? -1.289 -17.679 8.329 1.00 94.44 833 ASN A C 1
ATOM 6473 O O . ASN A 1 833 ? -0.173 -18.206 8.275 1.00 94.44 833 ASN A O 1
ATOM 6477 N N . GLN A 1 834 ? -1.868 -17.154 7.244 1.00 96.00 834 GLN A N 1
ATOM 6478 C CA . GLN A 1 834 ? -1.335 -17.237 5.881 1.00 96.00 834 GLN A CA 1
ATOM 6479 C C . GLN A 1 834 ? -1.395 -15.907 5.120 1.00 96.00 834 GLN A C 1
ATOM 6481 O O . GLN A 1 834 ? -0.414 -15.564 4.461 1.00 96.00 834 GLN A O 1
ATOM 6486 N N . PHE A 1 835 ? -2.498 -15.162 5.232 1.00 98.50 835 PHE A N 1
ATOM 6487 C CA . PHE A 1 835 ? -2.721 -13.912 4.502 1.00 98.50 835 PHE A CA 1
ATOM 6488 C C . PHE A 1 835 ? -2.964 -12.742 5.459 1.00 98.50 835 PHE A C 1
ATOM 6490 O O . PHE A 1 835 ? -3.697 -12.902 6.433 1.00 98.50 835 PHE A O 1
ATOM 6497 N N . VAL A 1 836 ? -2.395 -11.568 5.182 1.00 98.56 836 VAL A N 1
ATOM 6498 C CA . VAL A 1 836 ? -2.570 -10.346 5.992 1.00 98.56 836 VAL A CA 1
ATOM 6499 C C . VAL A 1 836 ? -2.995 -9.185 5.104 1.00 98.56 836 VAL A C 1
ATOM 6501 O O . VAL A 1 836 ? -2.438 -9.021 4.027 1.00 98.56 836 VAL A O 1
ATOM 6504 N N . VAL A 1 837 ? -3.909 -8.333 5.564 1.00 98.62 837 VAL A N 1
ATOM 6505 C CA . VAL A 1 837 ? -4.139 -7.008 4.960 1.00 98.62 837 VAL A CA 1
ATOM 6506 C C . VAL A 1 837 ? -3.760 -5.930 5.966 1.00 98.62 837 VAL A C 1
ATOM 6508 O O . VAL A 1 837 ? -4.191 -5.997 7.118 1.00 98.62 837 VAL A O 1
ATOM 6511 N N . VAL A 1 838 ? -2.979 -4.935 5.536 1.00 98.56 838 VAL A N 1
ATOM 6512 C CA . VAL A 1 838 ? -2.687 -3.708 6.299 1.00 98.56 838 VAL A CA 1
ATOM 6513 C C . VAL A 1 838 ? -2.780 -2.506 5.365 1.00 98.56 838 VAL A C 1
ATOM 6515 O O . VAL A 1 838 ? -2.197 -2.513 4.279 1.00 98.56 838 VAL A O 1
ATOM 6518 N N . GLY A 1 839 ? -3.480 -1.462 5.799 1.00 97.44 839 GLY A N 1
ATOM 6519 C CA . GLY A 1 839 ? -3.574 -0.207 5.064 1.00 97.44 839 GLY A CA 1
ATOM 6520 C C . GLY A 1 839 ? -4.563 0.757 5.694 1.00 97.44 839 GLY A C 1
ATOM 6521 O O . GLY A 1 839 ? -4.657 0.843 6.919 1.00 97.44 839 GLY A O 1
ATOM 6522 N N . SER A 1 840 ? -5.298 1.491 4.861 1.00 95.69 840 SER A N 1
ATOM 6523 C CA . SER A 1 840 ? -6.186 2.565 5.311 1.00 95.69 840 SER A CA 1
ATOM 6524 C C . SER A 1 840 ? -7.680 2.207 5.379 1.00 95.69 840 SER A C 1
ATOM 6526 O O . SER A 1 840 ? -8.423 2.935 6.041 1.00 95.69 840 SER A O 1
ATOM 6528 N N . GLN A 1 841 ? -8.106 1.090 4.771 1.00 93.44 841 GLN A N 1
ATOM 6529 C CA . GLN A 1 841 ? -9.514 0.773 4.475 1.00 93.44 841 GLN A CA 1
ATOM 6530 C C . GLN A 1 841 ? -10.347 0.323 5.697 1.00 93.44 841 GLN A C 1
ATOM 6532 O O . GLN A 1 841 ? -10.198 -0.797 6.193 1.00 93.44 841 GLN A O 1
ATOM 6537 N N . ASN A 1 842 ? -11.264 1.180 6.165 1.00 89.88 842 ASN A N 1
ATOM 6538 C CA . ASN A 1 842 ? -12.174 0.868 7.281 1.00 89.88 842 ASN A CA 1
ATOM 6539 C C . ASN A 1 842 ? -13.182 -0.245 6.930 1.00 89.88 842 ASN A C 1
ATOM 6541 O O . ASN A 1 842 ? -13.577 -0.401 5.778 1.00 89.88 842 ASN A O 1
ATOM 6545 N N . PHE A 1 843 ? -13.701 -0.957 7.935 1.00 91.19 843 PHE A N 1
ATOM 6546 C CA . PHE A 1 843 ? -14.890 -1.814 7.784 1.00 91.19 843 PHE A CA 1
ATOM 6547 C C . PHE A 1 843 ? -16.165 -1.013 8.113 1.00 91.19 843 PHE A C 1
ATOM 6549 O O . PHE A 1 843 ? -16.941 -1.356 9.005 1.00 91.19 843 PHE A O 1
ATOM 6556 N N . ASP A 1 844 ? -16.357 0.103 7.408 1.00 83.25 844 ASP A N 1
ATOM 6557 C CA . ASP A 1 844 ? -17.515 0.986 7.557 1.00 83.25 844 ASP A CA 1
ATOM 6558 C C . ASP A 1 844 ? -17.986 1.568 6.205 1.00 83.25 844 ASP A C 1
ATOM 6560 O O . ASP A 1 844 ? -17.489 1.218 5.129 1.00 83.25 844 ASP A O 1
ATOM 6564 N N . ASN A 1 845 ? -18.977 2.465 6.242 1.00 75.31 845 ASN A N 1
ATOM 6565 C CA . ASN A 1 845 ? -19.538 3.077 5.037 1.00 75.31 845 ASN A CA 1
ATOM 6566 C C . ASN A 1 845 ? -18.603 4.089 4.343 1.00 75.31 845 ASN A C 1
ATOM 6568 O O . ASN A 1 845 ? -18.956 4.549 3.256 1.00 75.31 845 ASN A O 1
ATOM 6572 N N . SER A 1 846 ? -17.452 4.442 4.937 1.00 76.31 846 SER A N 1
ATOM 6573 C CA . SER A 1 846 ? -16.435 5.284 4.291 1.00 76.31 846 SER A CA 1
ATOM 6574 C C . SER A 1 846 ? -15.646 4.531 3.221 1.00 76.31 846 SER A C 1
ATOM 6576 O O . SER A 1 846 ? -15.000 5.140 2.376 1.00 76.31 846 SER A O 1
ATOM 6578 N N . ALA A 1 847 ? -15.664 3.201 3.291 1.00 79.56 847 ALA A N 1
ATOM 6579 C CA . ALA A 1 847 ? -14.741 2.320 2.584 1.00 79.56 847 ALA A CA 1
ATOM 6580 C C . ALA A 1 847 ? -15.429 1.131 1.885 1.00 79.56 847 ALA A C 1
ATOM 6582 O O . ALA A 1 847 ? -14.756 0.350 1.220 1.00 79.56 847 ALA A O 1
ATOM 6583 N N . PHE A 1 848 ? -16.753 0.996 2.024 1.00 79.25 848 PHE A N 1
ATOM 6584 C CA . PHE A 1 848 ? -17.584 -0.012 1.347 1.00 79.25 848 PHE A CA 1
ATOM 6585 C C . PHE A 1 848 ? -18.919 0.579 0.841 1.00 79.25 848 PHE A C 1
ATOM 6587 O O . PHE A 1 848 ? -19.957 -0.087 0.824 1.00 79.25 848 PHE A O 1
ATOM 6594 N N . GLY A 1 849 ? -18.910 1.860 0.453 1.00 64.75 849 GLY A N 1
ATOM 6595 C CA . GLY A 1 849 ? -20.032 2.513 -0.229 1.00 64.75 849 GLY A CA 1
ATOM 6596 C C . GLY A 1 849 ? -20.356 1.869 -1.586 1.00 64.75 849 GLY A C 1
ATOM 6597 O O . GLY A 1 849 ? -19.456 1.415 -2.289 1.00 64.75 849 GLY A O 1
ATOM 6598 N N . ILE A 1 850 ? -21.648 1.827 -1.943 1.00 55.50 850 ILE A N 1
ATOM 6599 C CA . ILE A 1 850 ? -22.166 1.137 -3.148 1.00 55.50 850 ILE A CA 1
ATOM 6600 C C . ILE A 1 850 ? -23.020 2.051 -4.056 1.00 55.50 850 ILE A C 1
ATOM 6602 O O . ILE A 1 850 ? -23.659 1.573 -4.989 1.00 55.50 850 ILE A O 1
ATOM 6606 N N . ASP A 1 851 ? -23.079 3.352 -3.770 1.00 53.00 851 ASP A N 1
ATOM 6607 C CA . ASP A 1 851 ? -23.944 4.317 -4.460 1.00 53.00 851 ASP A CA 1
ATOM 6608 C C . ASP A 1 851 ? -23.088 5.514 -4.921 1.00 53.00 851 ASP A C 1
ATOM 6610 O O . ASP A 1 851 ? -22.412 6.098 -4.074 1.00 53.00 851 ASP A O 1
ATOM 6614 N N . PRO A 1 852 ? -23.077 5.894 -6.215 1.00 47.31 852 PRO A N 1
ATOM 6615 C CA . PRO A 1 852 ? -22.330 7.059 -6.703 1.00 47.31 852 PRO A CA 1
ATOM 6616 C C . PRO A 1 852 ? -22.828 8.408 -6.147 1.00 47.31 852 PRO A C 1
ATOM 6618 O O . PRO A 1 852 ? -22.116 9.405 -6.266 1.00 47.31 852 PRO A O 1
ATOM 6621 N N . ASP A 1 853 ? -24.010 8.458 -5.521 1.00 47.19 853 ASP A N 1
ATOM 6622 C CA . ASP A 1 853 ? -24.487 9.617 -4.752 1.00 47.19 853 ASP A CA 1
ATOM 6623 C C . ASP A 1 853 ? -24.087 9.549 -3.252 1.00 47.19 853 ASP A C 1
ATOM 6625 O O . ASP A 1 853 ? -24.390 10.466 -2.479 1.00 47.19 853 ASP A O 1
ATOM 6629 N N . ASN A 1 854 ? -23.383 8.497 -2.801 1.00 51.06 854 ASN A N 1
ATOM 6630 C CA . ASN A 1 854 ? -22.903 8.371 -1.420 1.00 51.06 854 ASN A CA 1
ATOM 6631 C C . ASN A 1 854 ? -21.714 9.302 -1.153 1.00 51.06 854 ASN A C 1
ATOM 6633 O O . ASN A 1 854 ? -20.577 9.043 -1.539 1.00 51.06 854 ASN A O 1
ATOM 6637 N N . LEU A 1 855 ? -21.970 10.340 -0.364 1.00 53.81 855 LEU A N 1
ATOM 6638 C CA . LEU A 1 855 ? -21.005 11.382 -0.003 1.00 53.81 855 LEU A CA 1
ATOM 6639 C C . LEU A 1 855 ? -19.760 10.877 0.761 1.00 53.81 855 LEU A C 1
ATOM 6641 O O . LEU A 1 855 ? -18.805 11.627 0.923 1.00 53.81 855 LEU A O 1
ATOM 6645 N N . MET A 1 856 ? -19.752 9.632 1.246 1.00 61.12 856 MET A N 1
ATOM 6646 C CA . MET A 1 856 ? -18.708 9.099 2.134 1.00 61.12 856 MET A CA 1
ATOM 6647 C C . MET A 1 856 ? -17.681 8.186 1.447 1.00 61.12 856 MET A C 1
ATOM 6649 O O . MET A 1 856 ? -16.868 7.598 2.142 1.00 61.12 856 MET A O 1
ATOM 6653 N N . ASP A 1 857 ? -17.711 8.009 0.128 1.00 73.56 857 ASP A N 1
ATOM 6654 C CA . ASP A 1 857 ? -16.971 6.937 -0.556 1.00 73.56 857 ASP A CA 1
ATOM 6655 C C . ASP A 1 857 ? -15.481 7.287 -0.794 1.00 73.56 857 ASP A C 1
ATOM 6657 O O . ASP A 1 857 ? -15.112 7.891 -1.801 1.00 73.56 857 ASP A O 1
ATOM 6661 N N . LEU A 1 858 ? -14.609 6.964 0.169 1.00 83.44 858 LEU A N 1
ATOM 6662 C CA . LEU A 1 858 ? -13.216 7.434 0.199 1.00 83.44 858 LEU A CA 1
ATOM 6663 C C . LEU A 1 858 ? -12.273 6.603 -0.681 1.00 83.44 858 LEU A C 1
ATOM 6665 O O . LEU A 1 858 ? -12.458 5.395 -0.861 1.00 83.44 858 LEU A O 1
ATOM 6669 N N . ALA A 1 859 ? -11.211 7.258 -1.162 1.00 89.06 859 ALA A N 1
ATOM 6670 C CA . ALA A 1 859 ? -10.072 6.579 -1.774 1.00 89.06 859 ALA A CA 1
ATOM 6671 C C . ALA A 1 859 ? -9.186 5.951 -0.685 1.00 89.06 859 ALA A C 1
ATOM 6673 O O . ALA A 1 859 ? -8.739 6.650 0.230 1.00 89.06 859 ALA A O 1
ATOM 6674 N N . GLU A 1 860 ? -8.936 4.648 -0.791 1.00 93.12 860 GLU A N 1
ATOM 6675 C CA . GLU A 1 860 ? -8.267 3.811 0.212 1.00 93.12 860 GLU A CA 1
ATOM 6676 C C . GLU A 1 860 ? -7.218 2.907 -0.446 1.00 93.12 860 GLU A C 1
ATOM 6678 O O . GLU A 1 860 ? -7.389 2.471 -1.586 1.00 93.12 860 GLU A O 1
ATOM 6683 N N . TYR A 1 861 ? -6.149 2.585 0.287 1.00 96.94 861 TYR A N 1
ATOM 6684 C CA . TYR A 1 861 ? -5.089 1.699 -0.190 1.00 96.94 861 TYR A CA 1
ATOM 6685 C C . TYR A 1 861 ? -4.599 0.768 0.915 1.00 96.94 861 TYR A C 1
ATOM 6687 O O . TYR A 1 861 ? -4.403 1.189 2.059 1.00 96.94 861 TYR A O 1
ATOM 6695 N N . SER A 1 862 ? -4.379 -0.497 0.567 1.00 98.19 862 SER A N 1
ATOM 6696 C CA . SER A 1 862 ? -3.794 -1.507 1.451 1.00 98.19 862 SER A CA 1
ATOM 6697 C C . SER A 1 862 ? -2.889 -2.456 0.670 1.00 98.19 862 SER A C 1
ATOM 6699 O O . SER A 1 862 ? -3.082 -2.662 -0.527 1.00 98.19 862 SER A O 1
ATOM 6701 N N . PHE A 1 863 ? -1.946 -3.096 1.359 1.00 98.62 863 PHE A N 1
ATOM 6702 C CA . PHE A 1 863 ? -1.274 -4.285 0.832 1.00 98.62 863 PHE A CA 1
ATOM 6703 C C . PHE A 1 863 ? -1.948 -5.543 1.377 1.00 98.62 863 PHE A C 1
ATOM 6705 O O . PHE A 1 863 ? -2.167 -5.656 2.586 1.00 98.62 863 PHE A O 1
ATOM 6712 N N . GLY A 1 864 ? -2.239 -6.497 0.492 1.00 98.38 864 GLY A N 1
ATOM 6713 C CA . GLY A 1 864 ? -2.591 -7.871 0.849 1.00 98.38 864 GLY A CA 1
ATOM 6714 C C . GLY A 1 864 ? -1.372 -8.780 0.708 1.00 98.38 864 GLY A C 1
ATOM 6715 O O . GLY A 1 864 ? -0.864 -8.935 -0.392 1.00 98.38 864 GLY A O 1
ATOM 6716 N N . VAL A 1 865 ? -0.877 -9.371 1.791 1.00 98.31 865 VAL A N 1
ATOM 6717 C CA . VAL A 1 865 ? 0.372 -10.145 1.817 1.00 98.31 865 VAL A CA 1
ATOM 6718 C C . VAL A 1 865 ? 0.078 -11.628 2.008 1.00 98.31 865 VAL A C 1
ATOM 6720 O O . VAL A 1 865 ? -0.361 -12.045 3.080 1.00 98.31 865 VAL A O 1
ATOM 6723 N N . ASP A 1 866 ? 0.385 -12.436 0.996 1.00 97.44 866 ASP A N 1
ATOM 6724 C CA . ASP A 1 866 ? 0.301 -13.898 1.029 1.00 97.44 866 ASP A CA 1
ATOM 6725 C C . ASP A 1 866 ? 1.651 -14.497 1.459 1.00 97.44 866 ASP A C 1
ATOM 6727 O O . ASP A 1 866 ? 2.425 -15.027 0.659 1.00 97.44 866 ASP A O 1
ATOM 6731 N N . ASN A 1 867 ? 1.969 -14.356 2.751 1.00 95.19 867 ASN A N 1
ATOM 6732 C CA . ASN A 1 867 ? 3.171 -14.921 3.361 1.00 95.19 867 ASN A CA 1
ATOM 6733 C C . ASN A 1 867 ? 2.917 -15.314 4.826 1.00 95.19 867 ASN A C 1
ATOM 6735 O O . ASN A 1 867 ? 2.683 -14.482 5.707 1.00 95.19 867 ASN A O 1
ATOM 6739 N N . ARG A 1 868 ? 3.070 -16.612 5.107 1.00 94.12 868 ARG A N 1
ATOM 6740 C CA . ARG A 1 868 ? 2.876 -17.218 6.430 1.00 94.12 868 ARG A CA 1
ATOM 6741 C C . ARG A 1 868 ? 3.760 -16.624 7.532 1.00 94.12 868 ARG A C 1
ATOM 6743 O O . ARG A 1 868 ? 3.337 -16.585 8.684 1.00 94.12 868 ARG A O 1
ATOM 6750 N N . ASN A 1 869 ? 4.973 -16.169 7.224 1.00 92.62 869 ASN A N 1
ATOM 6751 C CA . ASN A 1 869 ? 5.849 -15.549 8.226 1.00 92.62 869 ASN A CA 1
ATOM 6752 C C . ASN A 1 869 ? 5.323 -14.170 8.649 1.00 92.62 869 ASN A C 1
ATOM 6754 O O . ASN A 1 869 ? 5.378 -13.826 9.831 1.00 92.62 869 ASN A O 1
ATOM 6758 N N . VAL A 1 870 ? 4.749 -13.421 7.704 1.00 94.69 870 VAL A N 1
ATOM 6759 C CA . VAL A 1 870 ? 4.110 -12.122 7.955 1.00 94.69 870 VAL A CA 1
ATOM 6760 C C . VAL A 1 870 ? 2.834 -12.314 8.769 1.00 94.69 870 VAL A C 1
ATOM 6762 O O . VAL A 1 870 ? 2.671 -11.665 9.800 1.00 94.69 870 VAL A O 1
ATOM 6765 N N . ALA A 1 871 ? 1.995 -13.283 8.390 1.00 96.50 871 ALA A N 1
ATOM 6766 C CA . ALA A 1 871 ? 0.793 -13.641 9.142 1.00 96.50 871 ALA A CA 1
ATOM 6767 C C . ALA A 1 871 ? 1.102 -14.083 10.578 1.00 96.50 871 ALA A C 1
ATOM 6769 O O . ALA A 1 871 ? 0.573 -13.498 11.516 1.00 96.50 871 ALA A O 1
ATOM 6770 N N . ASN A 1 872 ? 2.058 -14.998 10.779 1.00 95.06 872 ASN A N 1
ATOM 6771 C CA . ASN A 1 872 ? 2.517 -15.371 12.123 1.00 95.06 872 ASN A CA 1
ATOM 6772 C C . ASN A 1 872 ? 3.001 -14.157 12.944 1.00 95.06 872 ASN A C 1
ATOM 6774 O O . ASN A 1 872 ? 2.813 -14.131 14.158 1.00 95.06 872 ASN A O 1
ATOM 6778 N N . THR A 1 873 ? 3.641 -13.168 12.309 1.00 95.12 873 THR A N 1
ATOM 6779 C CA . THR A 1 873 ? 4.095 -11.942 12.988 1.00 95.12 873 THR A CA 1
ATOM 6780 C C . THR A 1 873 ? 2.900 -11.094 13.422 1.00 95.12 873 THR A C 1
ATOM 6782 O O . THR A 1 873 ? 2.815 -10.733 14.593 1.00 95.12 873 THR A O 1
ATOM 6785 N N . PHE A 1 874 ? 1.936 -10.861 12.526 1.00 97.56 874 PHE A N 1
ATOM 6786 C CA . PHE A 1 874 ? 0.687 -10.164 12.845 1.00 97.56 874 PHE A CA 1
ATOM 6787 C C . PHE A 1 874 ? -0.101 -10.868 13.958 1.00 97.56 874 PHE A C 1
ATOM 6789 O O . PHE A 1 874 ? -0.536 -10.225 14.909 1.00 97.56 874 PHE A O 1
ATOM 6796 N N . ASP A 1 875 ? -0.259 -12.189 13.873 1.00 97.06 875 ASP A N 1
ATOM 6797 C CA . ASP A 1 875 ? -1.075 -12.970 14.806 1.00 97.06 875 ASP A CA 1
ATOM 6798 C C . ASP A 1 875 ? -0.493 -13.007 16.227 1.00 97.06 875 ASP A C 1
ATOM 6800 O O . ASP A 1 875 ? -1.250 -13.098 17.194 1.00 97.06 875 ASP A O 1
ATOM 6804 N N . ASN A 1 876 ? 0.832 -12.905 16.380 1.00 96.00 876 ASN A N 1
ATOM 6805 C CA . ASN A 1 876 ? 1.472 -12.793 17.694 1.00 96.00 876 ASN A CA 1
ATOM 6806 C C . ASN A 1 876 ? 1.134 -11.459 18.379 1.00 96.00 876 ASN A C 1
ATOM 6808 O O . ASN A 1 876 ? 0.771 -11.454 19.558 1.00 96.00 876 ASN A O 1
ATOM 6812 N N . GLU A 1 877 ? 1.203 -10.347 17.644 1.00 94.50 877 GLU A N 1
ATOM 6813 C CA . GLU A 1 877 ? 0.860 -9.018 18.170 1.00 94.50 877 GLU A CA 1
ATOM 6814 C C . GLU A 1 877 ? -0.655 -8.891 18.392 1.00 94.50 877 GLU A C 1
ATOM 6816 O O . GLU A 1 877 ? -1.103 -8.467 19.459 1.00 94.50 877 GLU A O 1
ATOM 6821 N N . PHE A 1 878 ? -1.469 -9.402 17.460 1.00 96.50 878 PHE A N 1
ATOM 6822 C CA . PHE A 1 878 ? -2.914 -9.529 17.646 1.00 96.50 878 PHE A CA 1
ATOM 6823 C C . PHE A 1 878 ? -3.251 -10.322 18.914 1.00 96.50 878 PHE A C 1
ATOM 6825 O O . PHE A 1 878 ? -4.103 -9.895 19.691 1.00 96.50 878 PHE A O 1
ATOM 6832 N N . ALA A 1 879 ? -2.563 -11.437 19.183 1.00 95.38 879 ALA A N 1
ATOM 6833 C CA . ALA A 1 879 ? -2.759 -12.210 20.407 1.00 95.38 879 ALA A CA 1
ATOM 6834 C C . ALA A 1 879 ? -2.356 -11.431 21.674 1.00 95.38 879 ALA A C 1
ATOM 6836 O O . ALA A 1 879 ? -3.014 -11.585 22.707 1.00 95.38 879 ALA A O 1
ATOM 6837 N N . SER A 1 880 ? -1.320 -10.586 21.621 1.00 93.19 880 SER A N 1
ATOM 6838 C CA . SER A 1 880 ? -0.944 -9.685 22.724 1.00 93.19 880 SER A CA 1
ATOM 6839 C C . SER A 1 880 ? -2.102 -8.742 23.073 1.00 93.19 880 SER A C 1
ATOM 6841 O O . SER A 1 880 ? -2.630 -8.781 24.192 1.00 93.19 880 SER A O 1
ATOM 6843 N N . LEU A 1 881 ? -2.591 -8.001 22.075 1.00 93.19 881 LEU A N 1
ATOM 6844 C CA . LEU A 1 881 ? -3.718 -7.072 22.196 1.00 93.19 881 LEU A CA 1
ATOM 6845 C C . LEU A 1 881 ? -5.012 -7.789 22.622 1.00 93.19 881 LEU A C 1
ATOM 6847 O O . LEU A 1 881 ? -5.721 -7.348 23.530 1.00 93.19 881 LEU A O 1
ATOM 6851 N N . TRP A 1 882 ? -5.300 -8.946 22.026 1.00 92.81 882 TRP A N 1
ATOM 6852 C CA . TRP A 1 882 ? -6.470 -9.771 22.326 1.00 92.81 882 TRP A CA 1
ATOM 6853 C C . TRP A 1 882 ? -6.500 -10.258 23.775 1.00 92.81 882 TRP A C 1
ATOM 6855 O O . TRP A 1 882 ? -7.579 -10.379 24.359 1.00 92.81 882 TRP A O 1
ATOM 6865 N N . ASN A 1 883 ? -5.347 -10.544 24.382 1.00 89.31 883 ASN A N 1
ATOM 6866 C CA . ASN A 1 883 ? -5.276 -11.042 25.756 1.00 89.31 883 ASN A CA 1
ATOM 6867 C C . ASN A 1 883 ? -5.625 -9.974 26.803 1.00 89.31 883 ASN A C 1
ATOM 6869 O O . ASN A 1 883 ? -6.185 -10.327 27.843 1.00 89.31 883 ASN A O 1
ATOM 6873 N N . VAL A 1 884 ? -5.349 -8.695 26.527 1.00 84.75 884 VAL A N 1
ATOM 6874 C CA . VAL A 1 884 ? -5.721 -7.570 27.407 1.00 84.75 884 VAL A CA 1
ATOM 6875 C C . VAL A 1 884 ? -7.103 -6.989 27.086 1.00 84.75 884 VAL A C 1
ATOM 6877 O O . VAL A 1 884 ? -7.774 -6.485 27.983 1.00 84.75 884 VAL A O 1
ATOM 6880 N N . ALA A 1 885 ? -7.574 -7.129 25.844 1.00 86.94 885 ALA A N 1
ATOM 6881 C CA . ALA A 1 885 ? -8.875 -6.635 25.405 1.00 86.94 885 ALA A CA 1
ATOM 6882 C C . ALA A 1 885 ? -10.070 -7.261 26.156 1.00 86.94 885 ALA A C 1
ATOM 6884 O O . ALA A 1 885 ? -10.091 -8.458 26.497 1.00 86.94 885 ALA A O 1
ATOM 6885 N N . ARG A 1 886 ? -11.114 -6.449 26.364 1.00 81.31 886 ARG A N 1
ATOM 6886 C CA . ARG A 1 886 ? -12.312 -6.785 27.151 1.00 81.31 886 ARG A CA 1
ATOM 6887 C C . ARG A 1 886 ? -13.476 -7.242 26.272 1.00 81.31 886 ARG A C 1
ATOM 6889 O O . ARG A 1 886 ? -13.684 -6.745 25.171 1.00 81.31 886 ARG A O 1
ATOM 6896 N N . ALA A 1 887 ? -14.264 -8.188 26.781 1.00 78.44 887 ALA A N 1
ATOM 6897 C CA . ALA A 1 887 ? -15.554 -8.540 26.186 1.00 78.44 887 ALA A CA 1
ATOM 6898 C C . ALA A 1 887 ? -16.588 -7.430 26.449 1.00 78.44 887 ALA A C 1
ATOM 6900 O O . ALA A 1 887 ? -16.466 -6.689 27.426 1.00 78.44 887 ALA A O 1
ATOM 6901 N N . TYR A 1 888 ? -17.632 -7.353 25.625 1.00 73.44 888 TYR A N 1
ATOM 6902 C CA . TYR A 1 888 ? -18.690 -6.347 25.738 1.00 73.44 888 TYR A CA 1
ATOM 6903 C C . TYR A 1 888 ? -20.080 -6.993 25.653 1.00 73.44 888 TYR A C 1
ATOM 6905 O O . TYR A 1 888 ? -20.278 -7.940 24.892 1.00 73.44 888 TYR A O 1
ATOM 6913 N N . ILE A 1 889 ? -21.052 -6.482 26.415 1.00 74.81 889 ILE A N 1
ATOM 6914 C CA . ILE A 1 889 ? -22.466 -6.880 26.360 1.00 74.81 889 ILE A CA 1
ATOM 6915 C C . ILE A 1 889 ? -23.361 -5.637 26.398 1.00 74.81 889 ILE A C 1
ATOM 6917 O O . ILE A 1 889 ? -23.282 -4.826 27.318 1.00 74.81 889 ILE A O 1
ATOM 6921 N N . ARG A 1 890 ? -24.285 -5.536 25.440 1.00 72.62 890 ARG A N 1
ATOM 6922 C CA . ARG A 1 890 ? -25.345 -4.523 25.414 1.00 72.62 890 ARG A CA 1
ATOM 6923 C C . ARG A 1 890 ? -26.559 -4.981 26.223 1.00 72.62 890 ARG A C 1
ATOM 6925 O O . ARG A 1 890 ? -27.031 -6.106 26.058 1.00 72.62 890 ARG A O 1
ATOM 6932 N N . VAL A 1 891 ? -27.119 -4.115 27.065 1.00 74.00 891 VAL A N 1
ATOM 6933 C CA . VAL A 1 891 ? -28.410 -4.374 27.721 1.00 74.00 891 VAL A CA 1
ATOM 6934 C C . VAL A 1 891 ? -29.543 -4.238 26.702 1.00 74.00 891 VAL A C 1
ATOM 6936 O O . VAL A 1 891 ? -29.693 -3.208 26.054 1.00 74.00 891 VAL A O 1
ATOM 6939 N N . VAL A 1 892 ? -30.365 -5.285 26.577 1.00 70.69 892 VAL A N 1
ATOM 6940 C CA . VAL A 1 892 ? -31.529 -5.306 25.664 1.00 70.69 892 VAL A CA 1
ATOM 6941 C C . VAL A 1 892 ? -32.865 -5.202 26.414 1.00 70.69 892 VAL A C 1
ATOM 6943 O O . VAL A 1 892 ? -33.839 -4.688 25.871 1.00 70.69 892 VAL A O 1
ATOM 6946 N N . ARG A 1 893 ? -32.945 -5.722 27.651 1.00 76.00 893 ARG A N 1
ATOM 6947 C CA . ARG A 1 893 ? -34.193 -5.765 28.452 1.00 76.00 893 ARG A CA 1
ATOM 6948 C C . ARG A 1 893 ? -34.006 -5.636 29.962 1.00 76.00 893 ARG A C 1
ATOM 6950 O O . ARG A 1 893 ? -34.890 -5.109 30.621 1.00 76.00 893 ARG A O 1
ATOM 6957 N N . SER A 1 894 ? -32.915 -6.176 30.501 1.00 88.19 894 SER A N 1
ATOM 6958 C CA . SER A 1 894 ? -32.578 -6.112 31.925 1.00 88.19 894 SER A CA 1
ATOM 6959 C C . SER A 1 894 ? -31.067 -6.034 32.081 1.00 88.19 894 SER A C 1
ATOM 6961 O O . SER A 1 894 ? -30.325 -6.799 31.455 1.00 88.19 894 SER A O 1
ATOM 6963 N N . ILE A 1 895 ? -30.632 -5.113 32.930 1.00 91.44 895 ILE A N 1
ATOM 6964 C CA . ILE A 1 895 ? -29.246 -4.924 33.341 1.00 91.44 895 ILE A CA 1
ATOM 6965 C C . ILE A 1 895 ? -28.768 -6.160 34.110 1.00 91.44 895 ILE A C 1
ATOM 6967 O O . ILE A 1 895 ? -27.678 -6.659 33.825 1.00 91.44 895 ILE A O 1
ATOM 6971 N N . GLN A 1 896 ? -29.587 -6.730 35.005 1.00 93.06 896 GLN A N 1
ATOM 6972 C CA . GLN A 1 896 ? -29.223 -7.958 35.724 1.00 93.06 896 GLN A CA 1
ATOM 6973 C C . GLN A 1 896 ? -28.943 -9.124 34.769 1.00 93.06 896 GLN A C 1
ATOM 6975 O O . GLN A 1 896 ? -27.949 -9.823 34.943 1.00 93.06 896 GLN A O 1
ATOM 6980 N N . GLN A 1 897 ? -29.760 -9.318 33.727 1.00 88.44 897 GLN A N 1
ATOM 6981 C CA . GLN A 1 897 ? -29.530 -10.396 32.755 1.00 88.44 897 GLN A CA 1
ATOM 6982 C C . GLN A 1 897 ? -28.196 -10.244 32.010 1.00 88.44 897 GLN A C 1
ATOM 6984 O O . GLN A 1 897 ? -27.517 -11.243 31.770 1.00 88.44 897 GLN A O 1
ATOM 6989 N N . ALA A 1 898 ? -27.800 -9.013 31.673 1.00 86.38 898 ALA A N 1
ATOM 6990 C CA . ALA A 1 898 ? -26.503 -8.738 31.060 1.00 86.38 898 ALA A CA 1
ATOM 6991 C C . ALA A 1 898 ? -25.343 -8.964 32.047 1.00 86.38 898 ALA A C 1
ATOM 6993 O O . ALA A 1 898 ? -24.352 -9.602 31.696 1.00 86.38 898 ALA A O 1
ATOM 6994 N N . VAL A 1 899 ? -25.490 -8.521 33.301 1.00 90.75 899 VAL A N 1
ATOM 6995 C CA . VAL A 1 899 ? -24.521 -8.763 34.387 1.00 90.75 899 VAL A CA 1
ATOM 6996 C C . VAL A 1 899 ? -24.357 -10.258 34.676 1.00 90.75 899 VAL A C 1
ATOM 6998 O O . VAL A 1 899 ? -23.236 -10.715 34.897 1.00 90.75 899 VAL A O 1
ATOM 7001 N N . ASP A 1 900 ? -25.427 -11.050 34.626 1.00 89.75 900 ASP A N 1
ATOM 7002 C CA . ASP A 1 900 ? -25.376 -12.502 34.824 1.00 89.75 900 ASP A CA 1
ATOM 7003 C C . ASP A 1 900 ? -24.633 -13.206 33.680 1.00 89.75 900 ASP A C 1
ATOM 7005 O O . ASP A 1 900 ? -23.779 -14.056 33.948 1.00 89.75 900 ASP A O 1
ATOM 7009 N N . GLN A 1 901 ? -24.891 -12.805 32.430 1.00 81.50 901 GLN A N 1
ATOM 7010 C CA . GLN A 1 901 ? -24.225 -13.327 31.226 1.00 81.50 901 GLN A CA 1
ATOM 7011 C C . GLN A 1 901 ? -22.758 -12.886 31.098 1.00 81.50 901 GLN A C 1
ATOM 7013 O O . GLN A 1 901 ? -21.953 -13.611 30.517 1.00 81.50 901 GLN A O 1
ATOM 7018 N N . ALA A 1 902 ? -22.393 -11.728 31.654 1.00 83.75 902 ALA A N 1
ATOM 7019 C CA . ALA A 1 902 ? -21.041 -11.183 31.591 1.00 83.75 902 ALA A CA 1
ATOM 7020 C C . ALA A 1 902 ? -19.981 -12.125 32.184 1.00 83.75 902 ALA A C 1
ATOM 7022 O O . ALA A 1 902 ? -20.117 -12.638 33.302 1.00 83.75 902 ALA A O 1
ATOM 7023 N N . LEU A 1 903 ? -18.865 -12.284 31.472 1.00 83.44 903 LEU A N 1
ATOM 7024 C CA . LEU A 1 903 ? -17.636 -12.837 32.038 1.00 83.44 903 LEU A CA 1
ATOM 7025 C C . LEU A 1 903 ? -16.958 -11.783 32.941 1.00 83.44 903 LEU A C 1
ATOM 7027 O O . LEU A 1 903 ? -17.155 -10.582 32.730 1.00 83.44 903 LEU A O 1
ATOM 7031 N N . PRO A 1 904 ? -16.144 -12.177 33.936 1.00 82.12 904 PRO A N 1
ATOM 7032 C CA . PRO A 1 904 ? -15.338 -11.229 34.702 1.00 82.12 904 PRO A CA 1
ATOM 7033 C C . PRO A 1 904 ? -14.497 -10.316 33.790 1.00 82.12 904 PRO A C 1
ATOM 7035 O O . PRO A 1 904 ? -13.766 -10.806 32.935 1.00 82.12 904 PRO A O 1
ATOM 7038 N N . GLY A 1 905 ? -14.606 -8.999 33.976 1.00 74.00 905 GLY A N 1
ATOM 7039 C CA . GLY A 1 905 ? -13.918 -7.968 33.188 1.00 74.00 905 GLY A CA 1
ATOM 7040 C C . GLY A 1 905 ? -14.714 -7.402 32.002 1.00 74.00 905 GLY A C 1
ATOM 7041 O O . GLY A 1 905 ? -14.255 -6.448 31.381 1.00 74.00 905 GLY A O 1
ATOM 7042 N N . THR A 1 906 ? -15.902 -7.940 31.701 1.00 80.69 906 THR A N 1
ATOM 7043 C CA . THR A 1 906 ? -16.767 -7.464 30.599 1.00 80.69 906 THR A CA 1
ATOM 7044 C C . THR A 1 906 ? -17.206 -6.006 30.802 1.00 80.69 906 THR A C 1
ATOM 7046 O O . THR A 1 906 ? -17.456 -5.576 31.930 1.00 80.69 906 THR A O 1
ATOM 7049 N N . ILE A 1 907 ? -17.360 -5.259 29.710 1.00 77.88 907 ILE A N 1
ATOM 7050 C CA . ILE A 1 907 ? -18.061 -3.970 29.671 1.00 77.88 907 ILE A CA 1
ATOM 7051 C C . ILE A 1 907 ? -19.546 -4.231 29.378 1.00 77.88 907 ILE A C 1
ATOM 7053 O O . ILE A 1 907 ? -19.896 -4.737 28.318 1.00 77.88 907 ILE A O 1
ATOM 7057 N N . VAL A 1 908 ? -20.423 -3.909 30.321 1.00 83.50 908 VAL A N 1
ATOM 7058 C CA . VAL A 1 908 ? -21.879 -3.945 30.171 1.00 83.50 908 VAL A CA 1
ATOM 7059 C C . VAL A 1 908 ? -22.361 -2.528 29.872 1.00 83.50 908 VAL A C 1
ATOM 7061 O O . VAL A 1 908 ? -22.260 -1.652 30.731 1.00 83.50 908 VAL A O 1
ATOM 7064 N N . TYR A 1 909 ? -22.879 -2.292 28.669 1.00 74.88 909 TYR A N 1
ATOM 7065 C CA . TYR A 1 909 ? -23.443 -0.996 28.289 1.00 74.88 909 TYR A CA 1
ATOM 7066 C C . TYR A 1 909 ? -24.958 -0.970 28.460 1.00 74.88 909 TYR A C 1
ATOM 7068 O O . TYR A 1 909 ? -25.651 -1.921 28.092 1.00 74.88 909 TYR A O 1
ATOM 7076 N N . VAL A 1 910 ? -25.468 0.135 28.994 1.00 76.56 910 VAL A N 1
ATOM 7077 C CA . VAL A 1 910 ? -26.885 0.375 29.258 1.00 76.56 910 VAL A CA 1
ATOM 7078 C C . VAL A 1 910 ? -27.390 1.456 28.287 1.00 76.56 910 VAL A C 1
ATOM 7080 O O . VAL A 1 910 ? -27.092 2.634 28.480 1.00 76.56 910 VAL A O 1
ATOM 7083 N N . PRO A 1 911 ? -28.155 1.098 27.240 1.00 63.91 911 PRO A N 1
ATOM 7084 C CA . PRO A 1 911 ? -28.740 2.078 26.327 1.00 63.91 911 PRO A CA 1
ATOM 7085 C C . PRO A 1 911 ? -29.772 2.965 27.028 1.00 63.91 911 PRO A C 1
ATOM 7087 O O . PRO A 1 911 ? -30.409 2.524 27.988 1.00 63.91 911 PRO A O 1
ATOM 7090 N N . VAL A 1 912 ? -29.997 4.170 26.497 1.00 68.00 912 VAL A N 1
ATOM 7091 C CA . VAL A 1 912 ? -31.025 5.122 26.961 1.00 68.00 912 VAL A CA 1
ATOM 7092 C C . VAL A 1 912 ? -32.375 4.430 27.188 1.00 68.00 912 VAL A C 1
ATOM 7094 O O . VAL A 1 912 ? -32.902 3.744 26.312 1.00 68.00 912 VAL A O 1
ATOM 7097 N N . GLY A 1 913 ? -32.955 4.633 28.369 1.00 73.69 913 GLY A N 1
ATOM 7098 C CA . GLY A 1 913 ? -34.225 4.033 28.771 1.00 73.69 913 GLY A CA 1
ATOM 7099 C C . GLY A 1 913 ? -34.484 4.199 30.266 1.00 73.69 913 GLY A C 1
ATOM 7100 O O . GLY A 1 913 ? -33.656 4.758 30.984 1.00 73.69 913 GLY A O 1
ATOM 7101 N N . THR A 1 914 ? -35.628 3.707 30.742 1.00 86.19 914 THR A N 1
ATOM 7102 C CA . THR A 1 914 ? -35.919 3.583 32.178 1.00 86.19 914 THR A CA 1
ATOM 7103 C C . THR A 1 914 ? -36.025 2.108 32.544 1.00 86.19 914 THR A C 1
ATOM 7105 O O . THR A 1 914 ? -36.860 1.383 32.003 1.00 86.19 914 THR A O 1
ATOM 7108 N N . TYR A 1 915 ? -35.157 1.673 33.452 1.00 88.69 915 TYR A N 1
ATOM 7109 C CA . TYR A 1 915 ? -34.997 0.295 33.892 1.00 88.69 915 TYR A CA 1
ATOM 7110 C C . TYR A 1 915 ? -35.547 0.159 35.308 1.00 88.69 915 TYR A C 1
ATOM 7112 O O . TYR A 1 915 ? -35.013 0.734 36.256 1.00 88.69 915 TYR A O 1
ATOM 7120 N N . HIS A 1 916 ? -36.633 -0.602 35.436 1.00 89.25 916 HIS A N 1
ATOM 7121 C CA . HIS A 1 916 ? -37.274 -0.884 36.716 1.00 89.25 916 HIS A CA 1
ATOM 7122 C C . HIS A 1 916 ? -36.745 -2.211 37.280 1.00 89.25 916 HIS A C 1
ATOM 7124 O O . HIS A 1 916 ? -37.372 -3.259 37.113 1.00 89.25 916 HIS A O 1
ATOM 7130 N N . GLU A 1 917 ? -35.563 -2.190 37.900 1.00 88.25 917 GLU A N 1
ATOM 7131 C CA . GLU A 1 917 ? -34.904 -3.378 38.459 1.00 88.25 917 GLU A CA 1
ATOM 7132 C C . GLU A 1 917 ? -33.932 -3.035 39.603 1.00 88.25 917 GLU A C 1
ATOM 7134 O O . GLU A 1 917 ? -33.561 -1.881 39.796 1.00 88.25 917 GLU A O 1
ATOM 7139 N N . SER A 1 918 ? -33.513 -4.049 40.366 1.00 88.56 918 SER A N 1
ATOM 7140 C CA . SER A 1 918 ? -32.443 -3.937 41.369 1.00 88.56 918 SER A CA 1
ATOM 7141 C C . SER A 1 918 ? -31.286 -4.852 40.959 1.00 88.56 918 SER A C 1
ATOM 7143 O O . SER A 1 918 ? -31.471 -6.065 40.851 1.00 88.56 918 SER A O 1
ATOM 7145 N N . VAL A 1 919 ? -30.103 -4.286 40.717 1.00 92.69 919 VAL A N 1
ATOM 7146 C CA . VAL A 1 919 ? -28.962 -4.977 40.090 1.00 92.69 919 VAL A CA 1
ATOM 7147 C C . VAL A 1 919 ? -27.931 -5.408 41.135 1.00 92.69 919 VAL A C 1
ATOM 7149 O O . VAL A 1 919 ? -27.534 -4.618 41.985 1.00 92.69 919 VAL A O 1
ATOM 7152 N N . ILE A 1 920 ? -27.431 -6.641 41.058 1.00 92.88 920 ILE A N 1
ATOM 7153 C CA . ILE A 1 920 ? -26.360 -7.181 41.904 1.00 92.88 920 ILE A CA 1
ATOM 7154 C C . ILE A 1 920 ? -25.121 -7.459 41.048 1.00 92.88 920 ILE A C 1
ATOM 7156 O O . ILE A 1 920 ? -25.102 -8.383 40.235 1.00 92.88 920 ILE A O 1
ATOM 7160 N N . ILE A 1 921 ? -24.050 -6.700 41.290 1.00 94.44 921 ILE A N 1
ATOM 7161 C CA . ILE A 1 921 ? -22.742 -6.865 40.646 1.00 94.44 921 ILE A CA 1
ATOM 7162 C C . ILE A 1 921 ? -21.829 -7.672 41.578 1.00 94.44 921 ILE A C 1
ATOM 7164 O O . ILE A 1 921 ? -21.226 -7.147 42.518 1.00 94.44 921 ILE A O 1
ATOM 7168 N N . ASN A 1 922 ? -21.737 -8.976 41.312 1.00 92.19 922 ASN A N 1
ATOM 7169 C CA . ASN A 1 922 ? -20.980 -9.951 42.112 1.00 92.19 922 ASN A CA 1
ATOM 7170 C C . ASN A 1 922 ? -19.651 -10.406 41.474 1.00 92.19 922 ASN A C 1
ATOM 7172 O O . ASN A 1 922 ? -18.916 -11.198 42.068 1.00 92.19 922 ASN A O 1
ATOM 7176 N N . LYS A 1 923 ? -19.310 -9.867 40.301 1.00 90.75 923 LYS A N 1
ATOM 7177 C CA . LYS A 1 923 ? -18.099 -10.151 39.519 1.00 90.75 923 LYS A CA 1
ATOM 7178 C C . LYS A 1 923 ? -17.444 -8.835 39.053 1.00 90.75 923 LYS A C 1
ATOM 7180 O O . LYS A 1 923 ? -18.165 -7.842 38.944 1.00 90.75 923 LYS A O 1
ATOM 7185 N N . PRO A 1 924 ? -16.134 -8.816 38.745 1.00 89.56 924 PRO A N 1
ATOM 7186 C CA . PRO A 1 924 ? -15.496 -7.692 38.058 1.00 89.56 924 PRO A CA 1
ATOM 7187 C C . PRO A 1 924 ? -16.217 -7.365 36.747 1.00 89.56 924 PRO A C 1
ATOM 7189 O O . PRO A 1 924 ? -16.454 -8.285 35.962 1.00 89.56 924 PRO A O 1
ATOM 7192 N N . LEU A 1 925 ? -16.548 -6.098 36.497 1.00 90.19 925 LEU A N 1
ATOM 7193 C CA . LEU A 1 925 ? -17.102 -5.601 35.227 1.00 90.19 925 LEU A CA 1
ATOM 7194 C C . LEU A 1 925 ? -17.086 -4.066 35.183 1.00 90.19 925 LEU A C 1
ATOM 7196 O O . LEU A 1 925 ? -16.947 -3.402 36.207 1.00 90.19 925 LEU A O 1
ATOM 7200 N N . THR A 1 926 ? -17.268 -3.488 34.000 1.00 82.88 926 THR A N 1
ATOM 7201 C CA . THR A 1 926 ? -17.633 -2.068 33.853 1.00 82.88 926 THR A CA 1
ATOM 7202 C C . THR A 1 926 ? -19.113 -1.982 33.499 1.00 82.88 926 THR A C 1
ATOM 7204 O O . THR A 1 926 ? -19.531 -2.678 32.587 1.00 82.88 926 THR A O 1
ATOM 7207 N N . LEU A 1 927 ? -19.900 -1.158 34.187 1.00 86.50 927 LEU A N 1
ATOM 7208 C CA . LEU A 1 927 ? -21.280 -0.826 33.832 1.00 86.50 927 LEU A CA 1
ATOM 7209 C C . LEU A 1 927 ? -21.314 0.631 33.358 1.00 86.50 927 LEU A C 1
ATOM 7211 O O . LEU A 1 927 ? -21.036 1.541 34.136 1.00 86.50 927 LEU A O 1
ATOM 7215 N N . ILE A 1 928 ? -21.619 0.867 32.089 1.00 77.31 928 ILE A N 1
ATOM 7216 C CA . ILE A 1 928 ? -21.579 2.207 31.491 1.00 77.31 928 ILE A CA 1
ATOM 7217 C C . ILE A 1 928 ? -22.893 2.506 30.778 1.00 77.31 928 ILE A C 1
ATOM 7219 O O . ILE A 1 928 ? -23.353 1.699 29.982 1.00 77.31 928 ILE A O 1
ATOM 7223 N N . GLY A 1 929 ? -23.533 3.629 31.079 1.00 69.94 929 GLY A N 1
ATOM 7224 C CA . GLY A 1 929 ? -24.698 4.077 30.323 1.00 69.94 929 GLY A CA 1
ATOM 7225 C C . GLY A 1 929 ? -24.338 4.963 29.137 1.00 69.94 929 GLY A C 1
ATOM 7226 O O . GLY A 1 929 ? -23.176 5.289 28.898 1.00 69.94 929 GLY A O 1
ATOM 7227 N N . ASP A 1 930 ? -25.365 5.348 28.390 1.00 61.81 930 ASP A N 1
ATOM 7228 C CA . ASP A 1 930 ? -25.278 6.377 27.359 1.00 61.81 930 ASP A CA 1
ATOM 7229 C C . ASP A 1 930 ? -24.854 7.737 27.938 1.00 61.81 930 ASP A C 1
ATOM 7231 O O . ASP A 1 930 ? -25.489 8.241 28.860 1.00 61.81 930 ASP A O 1
ATOM 7235 N N . SER A 1 931 ? -23.801 8.357 27.403 1.00 53.78 931 SER A N 1
ATOM 7236 C CA . SER A 1 931 ? -23.261 9.608 27.954 1.00 53.78 931 SER A CA 1
ATOM 7237 C C . SER A 1 931 ? -24.149 10.832 27.728 1.00 53.78 931 SER A C 1
ATOM 7239 O O . SER A 1 931 ? -24.010 11.803 28.465 1.00 53.78 931 SER A O 1
ATOM 7241 N N . VAL A 1 932 ? -25.056 10.806 26.748 1.00 51.94 932 VAL A N 1
ATOM 7242 C CA . VAL A 1 932 ? -25.809 11.996 26.317 1.00 51.94 932 VAL A CA 1
ATOM 7243 C C . VAL A 1 932 ? -27.162 12.078 27.007 1.00 51.94 932 VAL A C 1
ATOM 7245 O O . VAL A 1 932 ? -27.541 13.137 27.497 1.00 51.94 932 VAL A O 1
ATOM 7248 N N . ASN A 1 933 ? -27.902 10.967 27.037 1.00 60.94 933 ASN A N 1
ATOM 7249 C CA . ASN A 1 933 ? -29.250 10.916 27.613 1.00 60.94 933 ASN A CA 1
ATOM 7250 C C . ASN A 1 933 ? -29.355 9.982 28.834 1.00 60.94 933 ASN A C 1
ATOM 7252 O O . ASN A 1 933 ? -30.472 9.682 29.248 1.00 60.94 933 ASN A O 1
ATOM 7256 N N . SER A 1 934 ? -28.215 9.511 29.368 1.00 69.56 934 SER A N 1
ATOM 7257 C CA . SER A 1 934 ? -28.012 8.768 30.630 1.00 69.56 934 SER A CA 1
ATOM 7258 C C . SER A 1 934 ? -29.201 7.909 31.102 1.00 69.56 934 SER A C 1
ATOM 7260 O O . SER A 1 934 ? -30.138 8.427 31.716 1.00 69.56 934 SER A O 1
ATOM 7262 N N . PRO A 1 935 ? -29.183 6.576 30.892 1.00 79.44 935 PRO A N 1
ATOM 7263 C CA . PRO A 1 935 ? -30.290 5.704 31.273 1.00 79.44 935 PRO A CA 1
ATOM 7264 C C . PRO A 1 935 ? -30.641 5.805 32.759 1.00 79.44 935 PRO A C 1
ATOM 7266 O O . PRO A 1 935 ? -29.780 5.901 33.637 1.00 79.44 935 PRO A O 1
ATOM 7269 N N . VAL A 1 936 ? -31.940 5.723 33.022 1.00 87.94 936 VAL A N 1
ATOM 7270 C CA . VAL A 1 936 ? -32.543 5.859 34.343 1.00 87.94 936 VAL A CA 1
ATOM 7271 C C . VAL A 1 936 ? -32.742 4.480 34.966 1.00 87.94 936 VAL A C 1
ATOM 7273 O O . VAL A 1 936 ? -33.349 3.610 34.347 1.00 87.94 936 VAL A O 1
ATOM 7276 N N . ILE A 1 937 ? -32.303 4.290 36.208 1.00 91.44 937 ILE A N 1
ATOM 7277 C CA . ILE A 1 937 ? -32.532 3.078 37.003 1.00 91.44 937 ILE A CA 1
ATOM 7278 C C . ILE A 1 937 ? -33.371 3.438 38.234 1.00 91.44 937 ILE A C 1
ATOM 7280 O O . ILE A 1 937 ? -32.952 4.243 39.073 1.00 91.44 937 ILE A O 1
ATOM 7284 N N . GLU A 1 938 ? -34.535 2.804 38.356 1.00 87.88 938 GLU A N 1
ATOM 7285 C CA . GLU A 1 938 ? -35.482 2.957 39.468 1.00 87.88 938 GLU A CA 1
ATOM 7286 C C . GLU A 1 938 ? -35.744 1.572 40.092 1.00 87.88 938 GLU A C 1
ATOM 7288 O O . GLU A 1 938 ? -36.172 0.650 39.398 1.00 87.88 938 GLU A O 1
ATOM 7293 N N . SER A 1 939 ? -35.488 1.386 41.390 1.00 76.19 939 SER A N 1
ATOM 7294 C CA . SER A 1 939 ? -35.674 0.085 42.052 1.00 76.19 939 SER A CA 1
ATOM 7295 C C . SER A 1 939 ? -37.145 -0.330 42.114 1.00 76.19 939 SER A C 1
ATOM 7297 O O . SER A 1 939 ? -38.049 0.482 42.307 1.00 76.19 939 SER A O 1
ATOM 7299 N N . VAL A 1 940 ? -37.374 -1.641 42.036 1.00 68.06 940 VAL A N 1
ATOM 7300 C CA . VAL A 1 940 ? -38.686 -2.281 42.246 1.00 68.06 940 VAL A CA 1
ATOM 7301 C C . VAL A 1 940 ? -38.897 -2.786 43.680 1.00 68.06 940 VAL A C 1
ATOM 7303 O O . VAL A 1 940 ? -39.983 -3.263 44.007 1.00 68.06 940 VAL A O 1
ATOM 7306 N N . GLU A 1 941 ? -37.884 -2.693 44.550 1.00 66.94 941 GLU A N 1
ATOM 7307 C CA . GLU A 1 941 ? -37.939 -3.148 45.946 1.00 66.94 941 GLU A CA 1
ATOM 7308 C C . GLU A 1 941 ? -37.777 -1.988 46.943 1.00 66.94 941 GLU A C 1
ATOM 7310 O O . GLU A 1 941 ? -36.744 -1.319 46.976 1.00 66.94 941 GLU A O 1
ATOM 7315 N N . SER A 1 942 ? -38.754 -1.827 47.843 1.00 63.53 942 SER A N 1
ATOM 7316 C CA . SER A 1 942 ? -38.928 -0.663 48.736 1.00 63.53 942 SER A CA 1
ATOM 7317 C C . SER A 1 942 ? -37.907 -0.504 49.883 1.00 63.53 942 SER A C 1
ATOM 7319 O O . SER A 1 942 ? -38.188 0.163 50.878 1.00 63.53 942 SER A O 1
ATOM 7321 N N . VAL A 1 943 ? -36.768 -1.201 49.826 1.00 65.94 943 VAL A N 1
ATOM 7322 C CA . VAL A 1 943 ? -35.703 -1.175 50.858 1.00 65.94 943 VAL A CA 1
ATOM 7323 C C . VAL A 1 943 ? -34.311 -1.460 50.268 1.00 65.94 943 VAL A C 1
ATOM 7325 O O . VAL A 1 943 ? -33.301 -1.108 50.879 1.00 65.94 943 VAL A O 1
ATOM 7328 N N . ARG A 1 944 ? -34.213 -2.116 49.102 1.00 77.62 944 ARG A N 1
ATOM 7329 C CA . ARG A 1 944 ? -32.915 -2.438 48.490 1.00 77.62 944 ARG A CA 1
ATOM 7330 C C . ARG A 1 944 ? -32.322 -1.240 47.752 1.00 77.62 944 ARG A C 1
ATOM 7332 O O . ARG A 1 944 ? -33.074 -0.404 47.254 1.00 77.62 944 ARG A O 1
ATOM 7339 N N . PRO A 1 945 ? -30.984 -1.175 47.638 1.00 88.00 945 PRO A N 1
ATOM 7340 C CA . PRO A 1 945 ? -30.349 -0.256 46.712 1.00 88.00 945 PRO A CA 1
ATOM 7341 C C . PRO A 1 945 ? -30.661 -0.629 45.256 1.00 88.00 945 PRO A C 1
ATOM 7343 O O . PRO A 1 945 ? -30.809 -1.813 44.943 1.00 88.00 945 PRO A O 1
ATOM 7346 N N . SER A 1 946 ? -30.700 0.368 44.369 1.00 90.62 946 SER A N 1
ATOM 7347 C CA . SER A 1 946 ? -30.865 0.156 42.921 1.00 90.62 946 SER A CA 1
ATOM 7348 C C . SER A 1 946 ? -29.722 -0.676 42.330 1.00 90.62 946 SER A C 1
ATOM 7350 O O . SER A 1 946 ? -29.955 -1.551 41.498 1.00 90.62 946 SER A O 1
ATOM 7352 N N . ILE A 1 947 ? -28.485 -0.462 42.798 1.00 94.44 947 ILE A N 1
ATOM 7353 C CA . ILE A 1 947 ? -27.329 -1.309 42.463 1.00 94.44 947 ILE A CA 1
ATOM 7354 C C . ILE A 1 947 ? -26.596 -1.728 43.742 1.00 94.44 947 ILE A C 1
ATOM 7356 O O . ILE A 1 947 ? -26.210 -0.891 44.555 1.00 94.44 947 ILE A O 1
ATOM 7360 N N . GLN A 1 948 ? -26.347 -3.024 43.911 1.00 93.56 948 GLN A N 1
ATOM 7361 C CA . GLN A 1 948 ? -25.542 -3.596 44.986 1.00 93.56 948 GLN A CA 1
ATOM 7362 C C . GLN A 1 948 ? -24.237 -4.172 44.420 1.00 93.56 948 GLN A C 1
ATOM 7364 O O . GLN A 1 948 ? -24.252 -5.115 43.632 1.00 93.56 948 GLN A O 1
ATOM 7369 N N . ILE A 1 949 ? -23.096 -3.641 44.854 1.00 94.69 949 ILE A N 1
ATOM 7370 C CA . ILE A 1 949 ? -21.757 -4.079 44.448 1.00 94.69 949 ILE A CA 1
ATOM 7371 C C . ILE A 1 949 ? -21.163 -4.952 45.554 1.00 94.69 949 ILE A C 1
ATOM 7373 O O . ILE A 1 949 ? -21.013 -4.507 46.692 1.00 94.69 949 ILE A O 1
ATOM 7377 N N . THR A 1 950 ? -20.792 -6.187 45.217 1.00 91.81 950 THR A N 1
ATOM 7378 C CA . THR A 1 950 ? -20.128 -7.136 46.133 1.00 91.81 950 THR A CA 1
ATOM 7379 C C . THR A 1 950 ? -18.821 -7.694 45.560 1.00 91.81 950 THR A C 1
ATOM 7381 O O . THR A 1 950 ? -18.351 -8.741 46.007 1.00 91.81 950 THR A O 1
ATOM 7384 N N . SER A 1 951 ? -18.256 -7.040 44.541 1.00 90.69 951 SER A N 1
ATOM 7385 C CA . SER A 1 951 ? -17.031 -7.454 43.848 1.00 90.69 951 SER A CA 1
ATOM 7386 C C . SER A 1 951 ? -16.040 -6.305 43.697 1.00 90.69 951 SER A C 1
ATOM 7388 O O . SER A 1 951 ? -16.435 -5.144 43.608 1.00 90.69 951 SER A O 1
ATOM 7390 N N . SER A 1 952 ? -14.755 -6.648 43.652 1.00 89.69 952 SER A N 1
ATOM 7391 C CA . SER A 1 952 ? -13.664 -5.720 43.331 1.00 89.69 952 SER A CA 1
ATOM 7392 C C . SER A 1 952 ? -13.549 -5.508 41.818 1.00 89.69 952 SER A C 1
ATOM 7394 O O . SER A 1 952 ? -14.024 -6.342 41.047 1.00 89.69 952 SER A O 1
ATOM 7396 N N . ASN A 1 953 ? -12.841 -4.455 41.395 1.00 86.56 953 ASN A N 1
ATOM 7397 C CA . ASN A 1 953 ? -12.663 -4.082 39.984 1.00 86.56 953 ASN A CA 1
ATOM 7398 C C . ASN A 1 953 ? -14.014 -3.857 39.280 1.00 86.56 953 ASN A C 1
ATOM 7400 O O . ASN A 1 953 ? -14.347 -4.524 38.297 1.00 86.56 953 ASN A O 1
ATOM 7404 N N . VAL A 1 954 ? -14.811 -2.940 39.834 1.00 91.12 954 VAL A N 1
ATOM 7405 C CA . VAL A 1 954 ? -16.126 -2.559 39.300 1.00 91.12 954 VAL A CA 1
ATOM 7406 C C . VAL A 1 954 ? -16.123 -1.070 38.987 1.00 91.12 954 VAL A C 1
ATOM 7408 O O . VAL A 1 954 ? -15.902 -0.258 39.879 1.00 91.12 954 VAL A O 1
ATOM 7411 N N . ASN A 1 955 ? -16.379 -0.703 37.736 1.00 85.81 955 ASN A N 1
ATOM 7412 C CA . ASN A 1 955 ? -16.500 0.696 37.322 1.00 85.81 955 ASN A CA 1
ATOM 7413 C C . ASN A 1 955 ? -17.948 0.985 36.913 1.00 85.81 955 ASN A C 1
ATOM 7415 O O . ASN A 1 955 ? -18.509 0.202 36.152 1.00 85.81 955 ASN A O 1
ATOM 7419 N N . ILE A 1 956 ? -18.553 2.071 37.396 1.00 89.25 956 ILE A N 1
ATOM 7420 C CA . ILE A 1 956 ? -19.921 2.485 37.044 1.00 89.25 956 ILE A CA 1
ATOM 7421 C C . ILE A 1 956 ? -19.914 3.933 36.557 1.00 89.25 956 ILE A C 1
ATOM 7423 O O . ILE A 1 956 ? -19.389 4.800 37.255 1.00 89.25 956 ILE A O 1
ATOM 7427 N N . SER A 1 957 ? -20.508 4.211 35.389 1.00 81.88 957 SER A N 1
ATOM 7428 C CA . SER A 1 957 ? -20.593 5.588 34.877 1.00 81.88 957 SER A CA 1
ATOM 7429 C C . SER A 1 957 ? -21.750 5.882 33.923 1.00 81.88 957 SER A C 1
ATOM 7431 O O . SER A 1 957 ? -22.281 4.964 33.303 1.00 81.88 957 SER A O 1
ATOM 7433 N N . HIS A 1 958 ? -22.096 7.168 33.786 1.00 74.38 958 HIS A N 1
ATOM 7434 C CA . HIS A 1 958 ? -23.108 7.705 32.859 1.00 74.38 958 HIS A CA 1
ATOM 7435 C C . HIS A 1 958 ? -24.515 7.132 33.097 1.00 74.38 958 HIS A C 1
ATOM 7437 O O . HIS A 1 958 ? -25.155 6.610 32.191 1.00 74.38 958 HIS A O 1
ATOM 7443 N N . LEU A 1 959 ? -24.980 7.166 34.349 1.00 85.12 959 LEU A N 1
ATOM 7444 C CA . LEU A 1 959 ? -26.294 6.650 34.758 1.00 85.12 959 LEU A CA 1
ATOM 7445 C C . LEU A 1 959 ? -27.072 7.709 35.546 1.00 85.12 959 LEU A C 1
ATOM 7447 O O . LEU A 1 959 ? -26.482 8.482 36.304 1.00 85.12 959 LEU A O 1
ATOM 7451 N N . ILE A 1 960 ? -28.400 7.662 35.468 1.00 88.75 960 ILE A N 1
ATOM 7452 C CA . ILE A 1 960 ? -29.296 8.323 36.423 1.00 88.75 960 ILE A CA 1
ATOM 7453 C C . ILE A 1 960 ? -29.858 7.244 37.353 1.00 88.75 960 ILE A C 1
ATOM 7455 O O . ILE A 1 960 ? -30.505 6.302 36.906 1.00 88.75 960 ILE A O 1
ATOM 7459 N N . VAL A 1 961 ? -29.643 7.362 38.661 1.00 92.25 961 VAL A N 1
ATOM 7460 C CA . VAL A 1 961 ? -30.182 6.440 39.672 1.00 92.25 961 VAL A CA 1
ATOM 7461 C C . VAL A 1 961 ? -31.133 7.223 40.564 1.00 92.25 961 VAL A C 1
ATOM 7463 O O . VAL A 1 961 ? -30.685 8.084 41.328 1.00 92.25 961 VAL A O 1
ATOM 7466 N N . ARG A 1 962 ? -32.442 6.962 40.469 1.00 89.88 962 ARG A N 1
ATOM 7467 C CA . ARG A 1 962 ? -33.444 7.849 41.080 1.00 89.88 962 ARG A CA 1
ATOM 7468 C C . ARG A 1 962 ? -34.637 7.161 41.728 1.00 89.88 962 ARG A C 1
ATOM 7470 O O . ARG A 1 962 ? -34.895 5.984 41.488 1.00 89.88 962 ARG A O 1
ATOM 7477 N N 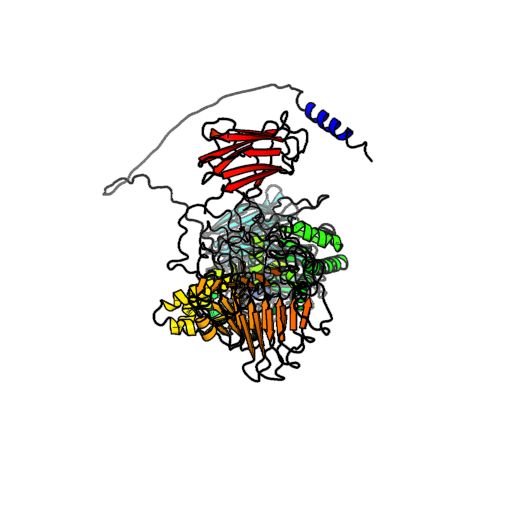. HIS A 1 963 ? -35.365 7.936 42.534 1.00 84.75 963 HIS A N 1
ATOM 7478 C CA . HIS A 1 963 ? -36.637 7.566 43.172 1.00 84.75 963 HIS A CA 1
ATOM 7479 C C . HIS A 1 963 ? -36.605 6.268 44.001 1.00 84.75 963 HIS A C 1
ATOM 7481 O O . HIS A 1 963 ? -37.633 5.621 44.195 1.00 84.75 963 HIS A O 1
ATOM 7487 N N . ASN A 1 964 ? -35.440 5.881 44.523 1.00 82.19 964 ASN A N 1
ATOM 7488 C CA . ASN A 1 964 ? -35.320 4.687 45.355 1.00 82.19 964 ASN A CA 1
ATOM 7489 C C . ASN A 1 964 ? -35.817 4.950 46.784 1.00 82.19 964 ASN A C 1
ATOM 7491 O O . ASN A 1 964 ? -35.436 5.942 47.400 1.00 82.19 964 ASN A O 1
ATOM 7495 N N . ASP A 1 965 ? -36.587 4.025 47.362 1.00 83.62 965 ASP A N 1
ATOM 7496 C CA . ASP A 1 965 ? -36.895 4.033 48.806 1.00 83.62 965 ASP A CA 1
ATOM 7497 C C . ASP A 1 965 ? -35.628 3.769 49.657 1.00 83.62 965 ASP A C 1
ATOM 7499 O O . ASP A 1 965 ? -35.486 4.244 50.788 1.00 83.62 965 ASP A O 1
ATOM 7503 N N . GLY A 1 966 ? -34.677 3.017 49.095 1.00 87.56 966 GLY A N 1
ATOM 7504 C CA . GLY A 1 966 ? -33.370 2.726 49.682 1.00 87.56 966 GLY A CA 1
ATOM 7505 C C . GLY A 1 966 ? -32.292 3.758 49.331 1.00 87.56 966 GLY A C 1
ATOM 7506 O O . GLY A 1 966 ? -32.551 4.954 49.173 1.00 87.56 966 GLY A O 1
ATOM 7507 N N . TYR A 1 967 ? -31.052 3.274 49.236 1.00 92.62 967 TYR A N 1
ATOM 7508 C CA . TYR A 1 967 ? -29.934 4.017 48.648 1.00 92.62 967 TYR A CA 1
ATOM 7509 C C . TYR A 1 967 ? -29.939 3.873 47.115 1.00 92.62 967 TYR A C 1
ATOM 7511 O O . TYR A 1 967 ? -30.517 2.927 46.588 1.00 92.62 967 TYR A O 1
ATOM 7519 N N . GLY A 1 968 ? -29.268 4.753 46.375 1.00 93.75 968 GLY A N 1
ATOM 7520 C CA . GLY A 1 968 ? -29.059 4.557 44.936 1.00 93.75 968 GLY A CA 1
ATOM 7521 C C . GLY A 1 968 ? -28.133 3.368 44.650 1.00 93.75 968 GLY A C 1
ATOM 7522 O O . GLY A 1 968 ? -28.535 2.387 44.025 1.00 93.75 968 GLY A O 1
ATOM 7523 N N . ILE A 1 969 ? -26.899 3.423 45.155 1.00 95.75 969 ILE A N 1
ATOM 7524 C CA . ILE A 1 969 ? -25.896 2.354 45.012 1.00 95.75 969 ILE A CA 1
ATOM 7525 C C . ILE A 1 969 ? -25.376 1.946 46.398 1.00 95.75 969 ILE A C 1
ATOM 7527 O O . ILE A 1 969 ? -25.214 2.790 47.276 1.00 95.75 969 ILE A O 1
ATOM 7531 N N . ALA A 1 970 ? -25.092 0.661 46.618 1.00 94.12 970 ALA A N 1
ATOM 7532 C CA . ALA A 1 970 ? -24.449 0.183 47.841 1.00 94.12 970 ALA A CA 1
ATOM 7533 C C . ALA A 1 970 ? -23.234 -0.705 47.555 1.00 94.12 970 ALA A C 1
ATOM 7535 O O . ALA A 1 970 ? -23.350 -1.724 46.877 1.00 94.12 970 ALA A O 1
ATOM 7536 N N . LEU A 1 971 ? -22.087 -0.370 48.142 1.00 93.38 971 LEU A N 1
ATOM 7537 C CA . LEU A 1 971 ? -20.911 -1.236 48.215 1.00 93.38 971 LEU A CA 1
ATOM 7538 C C . LEU A 1 971 ? -21.033 -2.085 49.484 1.00 93.38 971 LEU A C 1
ATOM 7540 O O . LEU A 1 971 ? -21.099 -1.533 50.582 1.00 93.38 971 LEU A O 1
ATOM 7544 N N . MET A 1 972 ? -21.072 -3.412 49.350 1.00 89.50 972 MET A N 1
ATOM 7545 C CA . MET A 1 972 ? -21.227 -4.339 50.477 1.00 89.50 972 MET A CA 1
ATOM 7546 C C . MET A 1 972 ? -20.098 -5.376 50.517 1.00 89.50 972 MET A C 1
ATOM 7548 O O . MET A 1 972 ? -20.002 -6.264 49.669 1.00 89.50 972 MET A O 1
ATOM 7552 N N . ASP A 1 973 ? -19.270 -5.296 51.556 1.00 84.06 973 ASP A N 1
ATOM 7553 C CA . ASP A 1 973 ? -18.174 -6.232 51.841 1.00 84.06 973 ASP A CA 1
ATOM 7554 C C . ASP A 1 973 ? -18.713 -7.516 52.501 1.00 84.06 973 ASP A C 1
ATOM 7556 O O . ASP A 1 973 ? -18.774 -7.640 53.722 1.00 84.06 973 ASP A O 1
ATOM 7560 N N . VAL A 1 974 ? -19.187 -8.456 51.673 1.00 76.56 974 VAL A N 1
ATOM 7561 C CA . VAL A 1 974 ? -19.919 -9.675 52.097 1.00 76.56 974 VAL A CA 1
ATOM 7562 C C . VAL A 1 974 ? -19.054 -10.937 52.253 1.00 76.56 974 VAL A C 1
ATOM 7564 O O . VAL A 1 974 ? -19.562 -11.993 52.627 1.00 76.56 974 VAL A O 1
ATOM 7567 N N . SER A 1 975 ? -17.758 -10.873 51.947 1.00 72.38 975 SER A N 1
ATOM 7568 C CA . SER A 1 975 ? -16.812 -11.995 52.084 1.00 72.38 975 SER A CA 1
ATOM 7569 C C . SER A 1 975 ? -15.410 -11.456 52.363 1.00 72.38 975 SER A C 1
ATOM 7571 O O . SER A 1 975 ? -15.151 -10.301 52.059 1.00 72.38 975 SER A O 1
ATOM 7573 N N . SER A 1 976 ? -14.480 -12.255 52.901 1.00 65.31 976 SER A N 1
ATOM 7574 C CA . SER A 1 976 ? -13.125 -11.793 53.280 1.00 65.31 976 SER A CA 1
ATOM 7575 C C . SER A 1 976 ? -12.203 -11.429 52.093 1.00 65.31 976 SER A C 1
ATOM 7577 O O . SER A 1 976 ? -10.976 -11.471 52.207 1.00 65.31 976 SER A O 1
ATOM 7579 N N . ASN A 1 977 ? -12.791 -11.109 50.942 1.00 58.88 977 ASN A N 1
ATOM 7580 C CA . ASN A 1 977 ? -12.149 -10.610 49.743 1.00 58.88 977 ASN A CA 1
ATOM 7581 C C . ASN A 1 977 ? -12.189 -9.081 49.764 1.00 58.88 977 ASN A C 1
ATOM 7583 O O . ASN A 1 977 ? -13.235 -8.478 49.566 1.00 58.88 977 ASN A O 1
ATOM 7587 N N . ARG A 1 978 ? -11.013 -8.485 49.968 1.00 69.44 978 ARG A N 1
ATOM 7588 C CA . ARG A 1 978 ? -10.747 -7.038 50.018 1.00 69.44 978 ARG A CA 1
ATOM 7589 C C . ARG A 1 978 ? -11.466 -6.298 48.867 1.00 69.44 978 ARG A C 1
ATOM 7591 O O . ARG A 1 978 ? -10.961 -6.354 47.740 1.00 69.44 978 ARG A O 1
ATOM 7598 N N . LEU A 1 979 ? -12.599 -5.638 49.145 1.00 85.94 979 LEU A N 1
ATOM 7599 C CA . LEU A 1 979 ? -13.445 -4.952 48.153 1.00 85.94 979 LEU A CA 1
ATOM 7600 C C . LEU A 1 979 ? -12.735 -3.699 47.622 1.00 85.94 979 LEU A C 1
ATOM 7602 O O . LEU A 1 979 ? -12.788 -2.633 48.227 1.00 85.94 979 LEU A O 1
ATOM 7606 N N . LYS A 1 980 ? -12.012 -3.823 46.515 1.00 86.56 980 LYS A N 1
ATOM 7607 C CA . LYS A 1 980 ? -11.096 -2.786 46.026 1.00 86.56 980 LYS A CA 1
ATOM 7608 C C . LYS A 1 980 ? -11.437 -2.331 44.624 1.00 86.56 980 LYS A C 1
ATOM 7610 O O . LYS A 1 980 ? -12.052 -3.070 43.859 1.00 86.56 980 LYS A O 1
ATOM 7615 N N . ASP A 1 981 ? -10.885 -1.172 44.280 1.00 85.50 981 ASP A N 1
ATOM 7616 C CA . ASP A 1 981 ? -10.804 -0.694 42.906 1.00 85.50 981 ASP A CA 1
ATOM 7617 C C . ASP A 1 981 ? -12.222 -0.585 42.303 1.00 85.50 981 ASP A C 1
ATOM 7619 O O . ASP A 1 981 ? -12.491 -0.983 41.171 1.00 85.50 981 ASP A O 1
ATOM 7623 N N . VAL A 1 982 ? -13.153 -0.086 43.132 1.00 91.50 982 VAL A N 1
ATOM 7624 C CA . VAL A 1 982 ? -14.524 0.256 42.744 1.00 91.50 982 VAL A CA 1
ATOM 7625 C C . VAL A 1 982 ? -14.581 1.746 42.412 1.00 91.50 982 VAL A C 1
ATOM 7627 O O . VAL A 1 982 ? -14.313 2.576 43.279 1.00 91.50 982 VAL A O 1
ATOM 7630 N N . ARG A 1 983 ? -14.935 2.102 41.178 1.00 89.94 983 ARG A N 1
ATOM 7631 C CA . ARG A 1 983 ? -15.052 3.494 40.718 1.00 89.94 983 ARG A CA 1
ATOM 7632 C C . ARG A 1 983 ? -16.503 3.788 40.348 1.00 89.94 983 ARG A C 1
ATOM 7634 O O . ARG A 1 983 ? -17.146 2.977 39.688 1.00 89.94 983 ARG A O 1
ATOM 7641 N N . ILE A 1 984 ? -17.027 4.918 40.808 1.00 92.19 984 ILE A N 1
ATOM 7642 C CA . ILE A 1 984 ? -18.353 5.423 40.438 1.00 92.19 984 ILE A CA 1
ATOM 7643 C C . ILE A 1 984 ? -18.162 6.873 40.010 1.00 92.19 984 ILE A C 1
ATOM 7645 O O . ILE A 1 984 ? -17.754 7.707 40.827 1.00 92.19 984 ILE A O 1
ATOM 7649 N N . SER A 1 985 ? -18.422 7.163 38.738 1.00 84.88 985 SER A N 1
ATOM 7650 C CA . SER A 1 985 ? -18.219 8.502 38.192 1.00 84.88 985 SER A CA 1
ATOM 7651 C C . SER A 1 985 ? -19.230 8.898 37.136 1.00 84.88 985 SER A C 1
ATOM 7653 O O . SER A 1 985 ? -19.649 8.050 36.359 1.00 84.88 985 SER A O 1
ATOM 7655 N N . ASN A 1 986 ? -19.570 10.181 37.035 1.00 78.00 986 ASN A N 1
ATOM 7656 C CA . ASN A 1 986 ? -20.573 10.674 36.083 1.00 78.00 986 ASN A CA 1
ATOM 7657 C C . ASN A 1 986 ? -21.955 10.030 36.313 1.00 78.00 986 ASN A C 1
ATOM 7659 O O . ASN A 1 986 ? -22.629 9.633 35.364 1.00 78.00 986 ASN A O 1
ATOM 7663 N N . VAL A 1 987 ? -22.358 9.858 37.577 1.00 87.69 987 VAL A N 1
ATOM 7664 C CA . VAL A 1 987 ? -23.684 9.344 37.959 1.00 87.69 987 VAL A CA 1
ATOM 7665 C C . VAL A 1 987 ? -24.508 10.449 38.622 1.00 87.69 987 VAL A C 1
ATOM 7667 O O . VAL A 1 987 ? -24.032 11.156 39.515 1.00 87.69 987 VAL A O 1
ATOM 7670 N N . ILE A 1 988 ? -25.765 10.578 38.201 1.00 89.88 988 ILE A N 1
ATOM 7671 C CA . ILE A 1 988 ? -26.754 11.478 38.801 1.00 89.88 988 ILE A CA 1
ATOM 7672 C C . ILE A 1 988 ? -27.615 10.671 39.777 1.00 89.88 988 ILE A C 1
ATOM 7674 O O . ILE A 1 988 ? -28.309 9.732 39.390 1.00 89.88 988 ILE A O 1
ATOM 7678 N N . PHE A 1 989 ? -27.593 11.049 41.052 1.00 93.25 989 PHE A N 1
ATOM 7679 C CA . PHE A 1 989 ? -28.406 10.469 42.117 1.00 93.25 989 PHE A CA 1
ATOM 7680 C C . PHE A 1 989 ? -29.565 11.410 42.447 1.00 93.25 989 PHE A C 1
ATOM 7682 O O . PHE A 1 989 ? -29.364 12.403 43.142 1.00 93.25 989 PHE A O 1
ATOM 7689 N N . ASP A 1 990 ? -30.771 11.091 41.985 1.00 90.62 990 ASP A N 1
ATOM 7690 C CA . ASP A 1 990 ? -31.943 11.969 42.096 1.00 90.62 990 ASP A CA 1
ATOM 7691 C C . ASP A 1 990 ? -32.997 11.414 43.078 1.00 90.62 990 ASP A C 1
ATOM 7693 O O . ASP A 1 990 ? -33.589 10.355 42.881 1.00 90.62 990 ASP A O 1
ATOM 7697 N N . ASN A 1 991 ? -33.214 12.125 44.186 1.00 88.62 991 ASN A N 1
ATOM 7698 C CA . ASN A 1 991 ? -34.269 11.876 45.176 1.00 88.62 991 ASN A CA 1
ATOM 7699 C C . ASN A 1 991 ? -34.355 10.425 45.703 1.00 88.62 991 ASN A C 1
ATOM 7701 O O . ASN A 1 991 ? -35.434 9.873 45.914 1.00 88.62 991 ASN A O 1
ATOM 7705 N N . ASN A 1 992 ? -33.198 9.818 45.979 1.00 90.00 992 ASN A N 1
ATOM 7706 C CA . ASN A 1 992 ? -33.098 8.519 46.651 1.00 90.00 992 ASN A CA 1
ATOM 7707 C C . ASN A 1 992 ? -33.285 8.687 48.169 1.00 90.00 992 ASN A C 1
ATOM 7709 O O . ASN A 1 992 ? -32.488 9.355 48.829 1.00 90.00 992 ASN A O 1
ATOM 7713 N N . SER A 1 993 ? -34.333 8.089 48.734 1.00 89.50 993 SER A N 1
ATOM 7714 C CA . SER A 1 993 ? -34.855 8.400 50.071 1.00 89.50 993 SER A CA 1
ATOM 7715 C C . SER A 1 993 ? -33.847 8.172 51.200 1.00 89.50 993 SER A C 1
ATOM 7717 O O . SER A 1 993 ? -33.714 9.037 52.068 1.00 89.50 993 SER A O 1
ATOM 7719 N N . SER A 1 994 ? -33.103 7.060 51.190 1.00 89.06 994 SER A N 1
ATOM 7720 C CA . SER A 1 994 ? -32.050 6.802 52.193 1.00 89.06 994 SER A CA 1
ATOM 7721 C C . SER A 1 994 ? -30.715 7.462 51.825 1.00 89.06 994 SER A C 1
ATOM 7723 O O . SER A 1 994 ? -29.938 7.819 52.708 1.00 89.06 994 SER A O 1
ATOM 7725 N N . GLY A 1 995 ? -30.461 7.687 50.533 1.00 90.44 995 GLY A N 1
ATOM 7726 C CA . GLY A 1 995 ? -29.326 8.474 50.056 1.00 90.44 995 GLY A CA 1
ATOM 7727 C C . GLY A 1 995 ? -28.759 8.040 48.706 1.00 90.44 995 GLY A C 1
ATOM 7728 O O . GLY A 1 995 ? -29.243 7.097 48.087 1.00 90.44 995 GLY A O 1
ATOM 7729 N N . GLY A 1 996 ? -27.710 8.715 48.240 1.00 93.88 996 GLY A N 1
ATOM 7730 C CA . GLY A 1 996 ? -27.040 8.385 46.978 1.00 93.88 996 GLY A CA 1
ATOM 7731 C C . GLY A 1 996 ? -26.271 7.065 47.047 1.00 93.88 996 GLY A C 1
ATOM 7732 O O . GLY A 1 996 ? -26.657 6.087 46.407 1.00 93.88 996 GLY A O 1
ATOM 7733 N N . ILE A 1 997 ? -25.201 7.022 47.844 1.00 96.06 997 ILE A N 1
ATOM 7734 C CA . ILE A 1 997 ? -24.311 5.857 47.962 1.00 96.06 997 ILE A CA 1
ATOM 7735 C C . ILE A 1 997 ? -24.188 5.403 49.423 1.00 96.06 997 ILE A C 1
ATOM 7737 O O . ILE A 1 997 ? -23.917 6.209 50.307 1.00 96.06 997 ILE A O 1
ATOM 7741 N N . LEU A 1 998 ? -24.316 4.099 49.673 1.00 94.12 998 LEU A N 1
ATOM 7742 C CA . LEU A 1 998 ? -23.947 3.454 50.938 1.00 94.12 998 LEU A CA 1
ATOM 7743 C C . LEU A 1 998 ? -22.648 2.662 50.764 1.00 94.12 998 LEU A C 1
ATOM 7745 O O . LEU A 1 998 ? -22.522 1.860 49.842 1.00 94.12 998 LEU A O 1
ATOM 7749 N N . ILE A 1 999 ? -21.705 2.809 51.688 1.00 92.38 999 ILE A N 1
ATOM 7750 C CA . ILE A 1 999 ? -20.500 1.979 51.750 1.00 92.38 999 ILE A CA 1
ATOM 7751 C C . ILE A 1 999 ? -20.524 1.224 53.077 1.00 92.38 999 ILE A C 1
ATOM 7753 O O . ILE A 1 999 ? -20.335 1.808 54.144 1.00 92.38 999 ILE A O 1
ATOM 7757 N N . GLN A 1 1000 ? -20.809 -0.077 53.001 1.00 89.12 1000 GLN A N 1
ATOM 7758 C CA . GLN A 1 1000 ? -21.101 -0.942 54.139 1.00 89.12 1000 GLN A CA 1
ATOM 7759 C C . GLN A 1 1000 ? -20.041 -2.036 54.295 1.00 89.12 1000 GLN A C 1
ATOM 7761 O O . GLN A 1 1000 ? -19.953 -2.986 53.512 1.00 89.12 1000 GLN A O 1
ATOM 7766 N N . GLY A 1 1001 ? -19.287 -1.936 55.381 1.00 83.38 1001 GLY A N 1
ATOM 7767 C CA . GLY A 1 1001 ? -18.356 -2.956 55.840 1.00 83.38 1001 GLY A CA 1
ATOM 7768 C C . GLY A 1 1001 ? -19.070 -3.929 56.762 1.00 83.38 1001 GLY A C 1
ATOM 7769 O O . GLY A 1 1001 ? -19.721 -3.504 57.717 1.00 83.38 1001 GLY A O 1
ATOM 7770 N N . LEU A 1 1002 ? -18.981 -5.228 56.476 1.00 82.19 1002 LEU A N 1
ATOM 7771 C CA . LEU A 1 1002 ? -19.566 -6.275 57.327 1.00 82.19 1002 LEU A CA 1
ATOM 7772 C C . LEU A 1 1002 ? -18.494 -7.168 57.967 1.00 82.19 1002 LEU A C 1
ATOM 7774 O O . LEU A 1 1002 ? -18.810 -7.948 58.866 1.00 82.19 1002 LEU A O 1
ATOM 7778 N N . ILE A 1 1003 ? -17.227 -7.039 57.551 1.00 80.50 1003 ILE A N 1
ATOM 7779 C CA . ILE A 1 1003 ? -16.119 -7.887 57.997 1.00 80.50 1003 ILE A CA 1
ATOM 7780 C C . ILE A 1 1003 ? -14.990 -7.020 58.583 1.00 80.50 1003 ILE A C 1
ATOM 7782 O O . ILE A 1 1003 ? -14.300 -6.312 57.845 1.00 80.50 1003 ILE A O 1
ATOM 7786 N N . PRO A 1 1004 ? -14.747 -7.078 59.908 1.00 77.69 1004 PRO A N 1
ATOM 7787 C CA . PRO A 1 1004 ? -13.638 -6.366 60.536 1.00 77.69 1004 PRO A CA 1
ATOM 7788 C C . PRO A 1 1004 ? -12.294 -6.667 59.862 1.00 77.69 1004 PRO A C 1
ATOM 7790 O O . PRO A 1 1004 ? -11.981 -7.818 59.559 1.00 77.69 1004 PRO A O 1
ATOM 7793 N N . SER A 1 1005 ? -11.497 -5.620 59.640 1.00 75.25 1005 SER A N 1
ATOM 7794 C CA . SER A 1 1005 ? -10.177 -5.684 58.992 1.00 75.25 1005 SER A CA 1
ATOM 7795 C C . SER A 1 1005 ? -10.151 -6.183 57.534 1.00 75.25 1005 SER A C 1
ATOM 7797 O O . SER A 1 1005 ? -9.067 -6.462 57.019 1.00 75.25 1005 SER A O 1
ATOM 7799 N N . SER A 1 1006 ? -11.294 -6.242 56.836 1.00 80.62 1006 SER A N 1
ATOM 7800 C CA . SER A 1 1006 ? -11.346 -6.356 55.367 1.00 80.62 1006 SER A CA 1
ATOM 7801 C C . SER A 1 1006 ? -11.204 -4.959 54.738 1.00 80.62 1006 SER A C 1
ATOM 7803 O O . SER A 1 1006 ? -12.128 -4.155 54.863 1.00 80.62 1006 SER A O 1
ATOM 7805 N N . PRO A 1 1007 ? -10.067 -4.596 54.112 1.00 79.06 1007 PRO A N 1
ATOM 7806 C CA . PRO A 1 1007 ? -9.898 -3.268 53.535 1.00 79.06 1007 PRO A CA 1
ATOM 7807 C C . PRO A 1 1007 ? -10.712 -3.075 52.255 1.00 79.06 1007 PRO A C 1
ATOM 7809 O O . PRO A 1 1007 ? -10.637 -3.890 51.329 1.00 79.06 1007 PRO A O 1
ATOM 7812 N N . ILE A 1 1008 ? -11.400 -1.939 52.208 1.00 86.19 1008 ILE A N 1
ATOM 7813 C CA . ILE A 1 1008 ? -12.240 -1.454 51.124 1.00 86.19 1008 ILE A CA 1
ATOM 7814 C C . ILE A 1 1008 ? -11.558 -0.240 50.470 1.00 86.19 1008 ILE A C 1
ATOM 7816 O O . ILE A 1 1008 ? -11.027 0.631 51.166 1.00 86.19 1008 ILE A O 1
ATOM 7820 N N . ARG A 1 1009 ? -11.549 -0.196 49.133 1.00 87.50 1009 ARG A N 1
ATOM 7821 C CA . ARG A 1 1009 ? -11.029 0.926 48.337 1.00 87.50 1009 ARG A CA 1
ATOM 7822 C C . ARG A 1 1009 ? -12.016 1.315 47.243 1.00 87.50 1009 ARG A C 1
ATOM 7824 O O . ARG A 1 1009 ? -12.354 0.474 46.409 1.00 87.50 1009 ARG A O 1
ATOM 7831 N N . TYR A 1 1010 ? -12.386 2.591 47.205 1.00 91.06 1010 TYR A N 1
ATOM 7832 C CA . TYR A 1 1010 ? -13.275 3.160 46.193 1.00 91.06 1010 TYR A CA 1
ATOM 7833 C C . TYR A 1 1010 ? -12.846 4.560 45.734 1.00 91.06 1010 TYR A C 1
ATOM 7835 O O . TYR A 1 1010 ? -12.152 5.279 46.454 1.00 91.06 1010 TYR A O 1
ATOM 7843 N N . THR A 1 1011 ? -13.328 4.956 44.558 1.00 90.12 1011 THR A N 1
ATOM 7844 C CA . THR A 1 1011 ? -13.216 6.311 44.003 1.00 90.12 1011 THR A CA 1
ATOM 7845 C C . THR A 1 1011 ? -14.605 6.787 43.583 1.00 90.12 1011 THR A C 1
ATOM 7847 O O . THR A 1 1011 ? -15.219 6.180 42.706 1.00 90.12 1011 THR A O 1
ATOM 7850 N N . LEU A 1 1012 ? -15.106 7.849 44.214 1.00 92.19 1012 LEU A N 1
ATOM 7851 C CA . LEU A 1 1012 ? -16.385 8.489 43.894 1.00 92.19 1012 LEU A CA 1
ATOM 7852 C C . LEU A 1 1012 ? -16.101 9.887 43.342 1.00 92.19 1012 LEU A C 1
ATOM 7854 O O . LEU A 1 1012 ? -15.739 10.782 44.110 1.00 92.19 1012 LEU A O 1
ATOM 7858 N N . GLU A 1 1013 ? -16.225 10.087 42.033 1.00 86.69 1013 GLU A N 1
ATOM 7859 C CA . GLU A 1 1013 ? -15.864 11.372 41.421 1.00 86.69 1013 GLU A CA 1
ATOM 7860 C C . GLU A 1 1013 ? -16.784 11.840 40.299 1.00 86.69 1013 GLU A C 1
ATOM 7862 O O . GLU A 1 1013 ? -17.376 11.017 39.618 1.00 86.69 1013 GLU A O 1
ATOM 7867 N N . ASN A 1 1014 ? -16.915 13.152 40.093 1.00 82.94 1014 ASN A N 1
ATOM 7868 C CA . ASN A 1 1014 ? -17.760 13.722 39.035 1.00 82.94 1014 ASN A CA 1
ATOM 7869 C C . ASN A 1 1014 ? -19.235 13.251 39.123 1.00 82.94 1014 ASN A C 1
ATOM 7871 O O . ASN A 1 1014 ? -19.874 12.979 38.112 1.00 82.94 1014 ASN A O 1
ATOM 7875 N N . ASN A 1 1015 ? -19.796 13.079 40.326 1.00 90.06 1015 ASN A N 1
ATOM 7876 C CA . ASN A 1 1015 ? -21.201 12.681 40.515 1.00 90.06 1015 ASN A CA 1
ATOM 7877 C C . ASN A 1 1015 ? -22.059 13.854 41.009 1.00 90.06 1015 ASN A C 1
ATOM 7879 O O . ASN A 1 1015 ? -21.573 14.736 41.721 1.00 90.06 1015 ASN A O 1
ATOM 7883 N N . THR A 1 1016 ? -23.356 13.834 40.700 1.00 90.69 1016 THR A N 1
ATOM 7884 C CA . THR A 1 1016 ? -24.320 14.855 41.148 1.00 90.69 1016 THR A CA 1
ATOM 7885 C C . THR A 1 1016 ? -25.368 14.224 42.063 1.00 90.69 1016 THR A C 1
ATOM 7887 O O . THR A 1 1016 ? -26.077 13.309 41.658 1.00 90.69 1016 THR A O 1
ATOM 7890 N N . PHE A 1 1017 ? -25.490 14.710 43.299 1.00 92.19 1017 PHE A N 1
ATOM 7891 C CA . PHE A 1 1017 ? -26.382 14.185 44.337 1.00 92.19 1017 PHE A CA 1
ATOM 7892 C C . PHE A 1 1017 ? -27.486 15.188 44.687 1.00 92.19 1017 PHE A C 1
ATOM 7894 O O . PHE A 1 1017 ? -27.228 16.221 45.312 1.00 92.19 1017 PHE A O 1
ATOM 7901 N N . VAL A 1 1018 ? -28.736 14.861 44.357 1.00 89.38 1018 VAL A N 1
ATOM 7902 C CA . VAL A 1 1018 ? -29.908 15.719 44.570 1.00 89.38 1018 VAL A CA 1
ATOM 7903 C C . VAL A 1 1018 ? -30.915 15.043 45.501 1.00 89.38 1018 VAL A C 1
ATOM 7905 O O . VAL A 1 1018 ? -31.348 13.918 45.268 1.00 89.38 1018 VAL A O 1
ATOM 7908 N N . GLY A 1 1019 ? -31.311 15.739 46.567 1.00 85.62 1019 GLY A N 1
ATOM 7909 C CA . GLY A 1 1019 ? -32.305 15.262 47.532 1.00 85.62 1019 GLY A CA 1
ATOM 7910 C C . GLY A 1 1019 ? -31.822 14.106 48.421 1.00 85.62 1019 GLY A C 1
ATOM 7911 O O . GLY A 1 1019 ? -30.622 13.903 48.625 1.00 85.62 1019 GLY A O 1
ATOM 7912 N N . GLY A 1 1020 ? -32.782 13.359 48.977 1.00 86.88 1020 GLY A N 1
ATOM 7913 C CA . GLY A 1 1020 ? -32.538 12.214 49.866 1.00 86.88 1020 GLY A CA 1
ATOM 7914 C C . GLY A 1 1020 ? -32.166 12.569 51.313 1.00 86.88 1020 GLY A C 1
ATOM 7915 O O . GLY A 1 1020 ? -32.161 13.736 51.715 1.00 86.88 1020 GLY A O 1
ATOM 7916 N N . GLN A 1 1021 ? -31.859 11.557 52.131 1.00 87.88 1021 GLN A N 1
ATOM 7917 C CA . GLN A 1 1021 ? -31.295 11.757 53.477 1.00 87.88 1021 GLN A CA 1
ATOM 7918 C C . GLN A 1 1021 ? -29.825 12.192 53.428 1.00 87.88 1021 GLN A C 1
ATOM 7920 O O . GLN A 1 1021 ? -29.484 13.225 54.017 1.00 87.88 1021 GLN A O 1
ATOM 7925 N N . SER A 1 1022 ? -28.977 11.446 52.715 1.00 88.12 1022 SER A N 1
ATOM 7926 C CA . SER A 1 1022 ? -27.546 11.741 52.581 1.00 88.12 1022 SER A CA 1
ATOM 7927 C C . SER A 1 1022 ? -26.998 11.488 51.180 1.00 88.12 1022 SER A C 1
ATOM 7929 O O . SER A 1 1022 ? -27.549 10.702 50.419 1.00 88.12 1022 SER A O 1
ATOM 7931 N N . GLY A 1 1023 ? -25.908 12.164 50.816 1.00 90.25 1023 GLY A N 1
ATOM 7932 C CA . GLY A 1 1023 ? -25.240 11.961 49.529 1.00 90.25 1023 GLY A CA 1
ATOM 7933 C C . GLY A 1 1023 ? -24.465 10.647 49.535 1.00 90.25 1023 GLY A C 1
ATOM 7934 O O . GLY A 1 1023 ? -24.801 9.725 48.793 1.00 90.25 1023 GLY A O 1
ATOM 7935 N N . VAL A 1 1024 ? -23.494 10.529 50.445 1.00 92.19 1024 VAL A N 1
ATOM 7936 C CA . VAL A 1 1024 ? -22.750 9.285 50.702 1.00 92.19 1024 VAL A CA 1
ATOM 7937 C C . VAL A 1 1024 ? -22.757 8.953 52.200 1.00 92.19 1024 VAL A C 1
ATOM 7939 O O . VAL A 1 1024 ? -22.421 9.798 53.031 1.00 92.19 1024 VAL A O 1
ATOM 7942 N N . THR A 1 1025 ? -23.103 7.712 52.548 1.00 91.69 1025 THR A N 1
ATOM 7943 C CA . THR A 1 1025 ? -23.041 7.164 53.913 1.00 91.69 1025 THR A CA 1
ATOM 7944 C C . THR A 1 1025 ? -21.900 6.147 54.028 1.00 91.69 1025 THR A C 1
ATOM 7946 O O . THR A 1 1025 ? -21.870 5.163 53.288 1.00 91.69 1025 THR A O 1
ATOM 7949 N N . LEU A 1 1026 ? -20.988 6.338 54.986 1.00 88.94 1026 LEU A N 1
ATOM 7950 C CA . LEU A 1 1026 ? -19.882 5.422 55.299 1.00 88.94 1026 LEU A CA 1
ATOM 7951 C C . LEU A 1 1026 ? -20.174 4.665 56.602 1.00 88.94 1026 LEU A C 1
ATOM 7953 O O . LEU A 1 1026 ? -20.209 5.269 57.671 1.00 88.94 1026 LEU A O 1
ATOM 7957 N N . ASN A 1 1027 ? -20.356 3.346 56.542 1.00 88.75 1027 ASN A N 1
ATOM 7958 C CA . ASN A 1 1027 ? -20.593 2.491 57.709 1.00 88.75 1027 ASN A CA 1
ATOM 7959 C C . ASN A 1 1027 ? -19.565 1.349 57.754 1.00 88.75 1027 ASN A C 1
ATOM 7961 O O . ASN A 1 1027 ? -19.770 0.277 57.182 1.00 88.75 1027 ASN A O 1
ATOM 7965 N N . LEU A 1 1028 ? -18.421 1.626 58.383 1.00 82.12 1028 LEU A N 1
ATOM 7966 C CA . LEU A 1 1028 ? -17.179 0.852 58.271 1.00 82.12 1028 LEU A CA 1
ATOM 7967 C C . LEU A 1 1028 ? -16.513 0.609 59.634 1.00 82.12 1028 LEU A C 1
ATOM 7969 O O . LEU A 1 1028 ? -16.690 1.382 60.574 1.00 82.12 1028 LEU A O 1
ATOM 7973 N N . PHE A 1 1029 ? -15.706 -0.447 59.742 1.00 78.31 1029 PHE A N 1
ATOM 7974 C CA . PHE A 1 1029 ? -14.810 -0.647 60.887 1.00 78.31 1029 PHE A CA 1
ATOM 7975 C C . PHE A 1 1029 ? -13.502 0.152 60.712 1.00 78.31 1029 PHE A C 1
ATOM 7977 O O . PHE A 1 1029 ? -13.024 0.324 59.591 1.00 78.31 1029 PHE A O 1
ATOM 7984 N N . GLU A 1 1030 ? -12.871 0.546 61.826 1.00 63.69 1030 GLU A N 1
ATOM 7985 C CA . GLU A 1 1030 ? -11.671 1.419 61.928 1.00 63.69 1030 GLU A CA 1
ATOM 7986 C C . GLU A 1 1030 ? -10.461 1.017 61.064 1.00 63.69 1030 GLU A C 1
ATOM 7988 O O . GLU A 1 1030 ? -9.546 1.801 60.857 1.00 63.69 1030 GLU A O 1
ATOM 7993 N N . THR A 1 1031 ? -10.423 -0.218 60.561 1.00 65.12 1031 THR A N 1
ATOM 7994 C CA . THR A 1 1031 ? -9.294 -0.768 59.788 1.00 65.12 1031 THR A CA 1
ATOM 7995 C C . THR A 1 1031 ? -9.624 -1.044 58.319 1.00 65.12 1031 THR A C 1
ATOM 7997 O O . THR A 1 1031 ? -8.830 -1.682 57.628 1.00 65.12 1031 THR A O 1
ATOM 8000 N N . GLN A 1 1032 ? -10.792 -0.609 57.827 1.00 71.56 1032 GLN A N 1
ATOM 8001 C CA . GLN A 1 1032 ? -11.238 -0.932 56.467 1.00 71.56 1032 GLN A CA 1
ATOM 8002 C C . GLN A 1 1032 ? -10.881 0.118 55.411 1.00 71.56 1032 GLN A C 1
ATOM 8004 O O . GLN A 1 1032 ? -10.661 -0.249 54.264 1.00 71.56 1032 GLN A O 1
ATOM 8009 N N . GLN A 1 1033 ? -10.832 1.405 55.739 1.00 67.19 1033 GLN A N 1
ATOM 8010 C CA . GLN A 1 1033 ? -10.667 2.447 54.719 1.00 67.19 1033 GLN A CA 1
ATOM 8011 C C . GLN A 1 1033 ? -9.207 2.537 54.257 1.00 67.19 1033 GLN A C 1
ATOM 8013 O O . GLN A 1 1033 ? -8.315 2.780 55.070 1.00 67.19 1033 GLN A O 1
ATOM 8018 N N . TRP A 1 1034 ? -8.941 2.318 52.962 1.00 68.44 1034 TRP A N 1
ATOM 8019 C CA . TRP A 1 1034 ? -7.568 2.313 52.440 1.00 68.44 1034 TRP A CA 1
ATOM 8020 C C . TRP A 1 1034 ? -7.428 3.009 51.082 1.00 68.44 1034 TRP A C 1
ATOM 8022 O O . TRP A 1 1034 ? -7.778 2.437 50.048 1.00 68.44 1034 TRP A O 1
ATOM 8032 N N . ASN A 1 1035 ? -6.848 4.216 51.090 1.00 78.38 1035 ASN A N 1
ATOM 8033 C CA . ASN A 1 1035 ? -6.603 5.061 49.913 1.00 78.38 1035 ASN A CA 1
ATOM 8034 C C . ASN A 1 1035 ? -7.868 5.244 49.055 1.00 78.38 1035 ASN A C 1
ATOM 8036 O O . ASN A 1 1035 ? -7.840 4.990 47.850 1.00 78.38 1035 ASN A O 1
ATOM 8040 N N . SER A 1 1036 ? -8.987 5.593 49.690 1.00 87.50 1036 SER A N 1
ATOM 8041 C CA . SER A 1 1036 ? -10.244 5.870 48.982 1.00 87.50 1036 SER A CA 1
ATOM 8042 C C . SER A 1 1036 ? -10.400 7.365 48.723 1.00 87.50 1036 SER A C 1
ATOM 8044 O O . SER A 1 1036 ? -9.874 8.172 49.483 1.00 87.50 1036 SER A O 1
ATOM 8046 N N . VAL A 1 1037 ? -11.112 7.736 47.663 1.00 87.12 1037 VAL A N 1
ATOM 8047 C CA . VAL A 1 1037 ? -11.209 9.128 47.193 1.00 87.12 1037 VAL A CA 1
ATOM 8048 C C . VAL A 1 1037 ? -12.667 9.492 46.943 1.00 87.12 1037 VAL A C 1
ATOM 8050 O O . VAL A 1 1037 ? -13.404 8.717 46.330 1.00 87.12 1037 VAL A O 1
ATOM 8053 N N . ILE A 1 1038 ? -13.080 10.674 47.393 1.00 88.50 1038 ILE A N 1
ATOM 8054 C CA . ILE A 1 1038 ? -14.374 11.283 47.085 1.00 88.50 1038 ILE A CA 1
ATOM 8055 C C . ILE A 1 1038 ? -14.121 12.721 46.618 1.00 88.50 1038 ILE A C 1
ATOM 8057 O O . ILE A 1 1038 ? -13.844 13.593 47.446 1.00 88.50 1038 ILE A O 1
ATOM 8061 N N . ARG A 1 1039 ? -14.202 12.985 45.308 1.00 84.94 1039 ARG A N 1
ATOM 8062 C CA . ARG A 1 1039 ? -13.835 14.298 44.747 1.00 84.94 1039 ARG A CA 1
ATOM 8063 C C . ARG A 1 1039 ? -14.689 14.801 43.594 1.00 84.94 1039 ARG A C 1
ATOM 8065 O O . ARG A 1 1039 ? -15.388 14.012 42.987 1.00 84.94 1039 ARG A O 1
ATOM 8072 N N . ASN A 1 1040 ? -14.635 16.088 43.257 1.00 83.50 1040 ASN A N 1
ATOM 8073 C CA . ASN A 1 1040 ? -15.366 16.651 42.108 1.00 83.50 1040 ASN A CA 1
ATOM 8074 C C . ASN A 1 1040 ? -16.888 16.352 42.109 1.00 83.50 1040 ASN A C 1
ATOM 8076 O O . ASN A 1 1040 ? -17.495 16.273 41.046 1.00 83.50 1040 ASN A O 1
ATOM 8080 N N . ASN A 1 1041 ? -17.540 16.133 43.258 1.00 87.81 1041 ASN A N 1
ATOM 8081 C CA . ASN A 1 1041 ? -18.980 15.830 43.299 1.00 87.81 1041 ASN A CA 1
ATOM 8082 C C . ASN A 1 1041 ? -19.811 17.062 43.695 1.00 87.81 1041 ASN A C 1
ATOM 8084 O O . ASN A 1 1041 ? -19.360 17.888 44.490 1.00 87.81 1041 ASN A O 1
ATOM 8088 N N . ILE A 1 1042 ? -21.054 17.151 43.212 1.00 87.75 1042 ILE A N 1
ATOM 8089 C CA . ILE A 1 1042 ? -22.030 18.181 43.610 1.00 87.75 1042 ILE A CA 1
ATOM 8090 C C . ILE A 1 1042 ? -23.057 17.585 44.581 1.00 87.75 1042 ILE A C 1
ATOM 8092 O O . ILE A 1 1042 ? -23.646 16.547 44.291 1.00 87.75 1042 ILE A O 1
ATOM 8096 N N . PHE A 1 1043 ? -23.351 18.277 45.685 1.00 87.12 1043 PHE A N 1
ATOM 8097 C CA . PHE A 1 1043 ? -24.366 17.895 46.675 1.00 87.12 1043 PHE A CA 1
ATOM 8098 C C . PHE A 1 1043 ? -25.416 18.995 46.883 1.00 87.12 1043 PHE A C 1
ATOM 8100 O O . PHE A 1 1043 ? -25.084 20.155 47.155 1.00 87.12 1043 PHE A O 1
ATOM 8107 N N . ILE A 1 1044 ? -26.697 18.637 46.755 1.00 81.88 1044 ILE A N 1
ATOM 8108 C CA . ILE A 1 1044 ? -27.834 19.566 46.780 1.00 81.88 1044 ILE A CA 1
ATOM 8109 C C . ILE A 1 1044 ? -29.027 18.958 47.515 1.00 81.88 1044 ILE A C 1
ATOM 8111 O O . ILE A 1 1044 ? -29.564 17.927 47.118 1.00 81.88 1044 ILE A O 1
ATOM 8115 N N . GLY A 1 1045 ? -29.529 19.657 48.533 1.00 79.19 1045 GLY A N 1
ATOM 8116 C CA . GLY A 1 1045 ? -30.839 19.361 49.122 1.00 79.19 1045 GLY A CA 1
ATOM 8117 C C . GLY A 1 1045 ? -30.923 18.087 49.972 1.00 79.19 1045 GLY A C 1
ATOM 8118 O O . GLY A 1 1045 ? -32.033 17.654 50.275 1.00 79.19 1045 GLY A O 1
ATOM 8119 N N . GLN A 1 1046 ? -29.795 17.497 50.382 1.00 83.31 1046 GLN A N 1
ATOM 8120 C CA . GLN A 1 1046 ? -29.787 16.390 51.345 1.00 83.31 1046 GLN A CA 1
ATOM 8121 C C . GLN A 1 1046 ? -30.414 16.836 52.673 1.00 83.31 1046 GLN A C 1
ATOM 8123 O O . GLN A 1 1046 ? -29.997 17.828 53.271 1.00 83.31 1046 GLN A O 1
ATOM 8128 N N . SER A 1 1047 ? -31.409 16.089 53.148 1.00 81.69 1047 SER A N 1
ATOM 8129 C CA . SER A 1 1047 ? -32.214 16.457 54.323 1.00 81.69 1047 SER A CA 1
ATOM 8130 C C . SER A 1 1047 ? -31.528 16.208 55.672 1.00 81.69 1047 SER A C 1
ATOM 8132 O O . SER A 1 1047 ? -31.979 16.745 56.684 1.00 81.69 1047 SER A O 1
ATOM 8134 N N . THR A 1 1048 ? -30.429 15.445 55.694 1.00 80.00 1048 THR A N 1
ATOM 8135 C CA . THR A 1 1048 ? -29.617 15.194 56.900 1.00 80.00 1048 THR A CA 1
ATOM 8136 C C . THR A 1 1048 ? -28.199 15.737 56.758 1.00 80.00 1048 THR A C 1
ATOM 8138 O O . THR A 1 1048 ? -27.767 16.531 57.589 1.00 80.00 1048 THR A O 1
ATOM 8141 N N . THR A 1 1049 ? -27.453 15.293 55.740 1.00 80.44 1049 THR A N 1
ATOM 8142 C CA . THR A 1 1049 ? -26.063 15.725 55.496 1.00 80.44 1049 THR A CA 1
ATOM 8143 C C . THR A 1 1049 ? -25.530 15.186 54.157 1.00 80.44 1049 THR A C 1
ATOM 8145 O O . THR A 1 1049 ? -25.816 14.030 53.843 1.00 80.44 1049 THR A O 1
ATOM 8148 N N . PRO A 1 1050 ? -24.723 15.942 53.385 1.00 82.12 1050 PRO A N 1
ATOM 8149 C CA . PRO A 1 1050 ? -24.017 15.445 52.197 1.00 82.12 1050 PRO A CA 1
ATOM 8150 C C . PRO A 1 1050 ? -23.198 14.171 52.455 1.00 82.12 1050 PRO A C 1
ATOM 8152 O O . PRO A 1 1050 ? -23.357 13.187 51.735 1.00 82.12 1050 PRO A O 1
ATOM 8155 N N . PHE A 1 1051 ? -22.409 14.153 53.533 1.00 84.06 1051 PHE A N 1
ATOM 8156 C CA . PHE A 1 1051 ? -21.633 12.991 53.974 1.00 84.06 1051 PHE A CA 1
ATOM 8157 C C . PHE A 1 1051 ? -22.086 12.532 55.364 1.00 84.06 1051 PHE A C 1
ATOM 8159 O O . PHE A 1 1051 ? -22.215 13.351 56.276 1.00 84.06 1051 PHE A O 1
ATOM 8166 N N . GLN A 1 1052 ? -22.339 11.234 55.541 1.00 86.25 1052 GLN A N 1
ATOM 8167 C CA . GLN A 1 1052 ? -22.762 10.643 56.813 1.00 86.25 1052 GLN A CA 1
ATOM 8168 C C . GLN A 1 1052 ? -21.809 9.521 57.224 1.00 86.25 1052 GLN A C 1
ATOM 8170 O O . GLN A 1 1052 ? -21.856 8.420 56.682 1.00 86.25 1052 GLN A O 1
ATOM 8175 N N . ILE A 1 1053 ? -20.969 9.779 58.216 1.00 82.00 1053 ILE A N 1
ATOM 8176 C CA . ILE A 1 1053 ? -20.011 8.802 58.732 1.00 82.00 1053 ILE A CA 1
ATOM 8177 C C . ILE A 1 1053 ? -20.605 8.137 59.972 1.00 82.00 1053 ILE A C 1
ATOM 8179 O O . ILE A 1 1053 ? -20.870 8.785 60.983 1.00 82.00 1053 ILE A O 1
ATOM 8183 N N . LEU A 1 1054 ? -20.847 6.834 59.876 1.00 84.06 1054 LEU A N 1
ATOM 8184 C CA . LEU A 1 1054 ? -21.294 5.970 60.970 1.00 84.06 1054 LEU A CA 1
ATOM 8185 C C . LEU A 1 1054 ? -20.138 5.128 61.542 1.00 84.06 1054 LEU A C 1
ATOM 8187 O O . LEU A 1 1054 ? -20.297 4.520 62.600 1.00 84.06 1054 LEU A O 1
ATOM 8191 N N . SER A 1 1055 ? -18.980 5.102 60.867 1.00 73.81 1055 SER A N 1
ATOM 8192 C CA . SER A 1 1055 ? -17.739 4.519 61.386 1.00 73.81 1055 SER A CA 1
ATOM 8193 C C . SER A 1 1055 ? -17.133 5.356 62.518 1.00 73.81 1055 SER A C 1
ATOM 8195 O O . SER A 1 1055 ? -17.384 6.553 62.639 1.00 73.81 1055 SER A O 1
ATOM 8197 N N . THR A 1 1056 ? -16.306 4.727 63.356 1.00 69.31 1056 THR A N 1
ATOM 8198 C CA . THR A 1 1056 ? -15.564 5.409 64.433 1.00 69.31 1056 THR A CA 1
ATOM 8199 C C . THR A 1 1056 ? -14.282 6.107 63.960 1.00 69.31 1056 THR A C 1
ATOM 8201 O O . THR A 1 1056 ? -13.712 6.887 64.720 1.00 69.31 1056 THR A O 1
ATOM 8204 N N . ASP A 1 1057 ? -13.861 5.873 62.713 1.00 65.44 1057 ASP A N 1
ATOM 8205 C CA . ASP A 1 1057 ? -12.736 6.531 62.034 1.00 65.44 1057 ASP A CA 1
ATOM 8206 C C . ASP A 1 1057 ? -13.026 6.642 60.521 1.00 65.44 1057 ASP A C 1
ATOM 8208 O O . ASP A 1 1057 ? -13.750 5.805 59.965 1.00 65.44 1057 ASP A O 1
ATOM 8212 N N . ASP A 1 1058 ? -12.476 7.668 59.869 1.00 70.69 1058 ASP A N 1
ATOM 8213 C CA . ASP A 1 1058 ? -12.484 7.866 58.413 1.00 70.69 1058 ASP A CA 1
ATOM 8214 C C . ASP A 1 1058 ? -11.151 8.380 57.819 1.00 70.69 1058 ASP A C 1
ATOM 8216 O O . ASP A 1 1058 ? -11.084 8.727 56.640 1.00 70.69 1058 ASP A O 1
ATOM 8220 N N . GLY A 1 1059 ? -10.055 8.387 58.591 1.00 67.62 1059 GLY A N 1
ATOM 8221 C CA . GLY A 1 1059 ? -8.755 8.960 58.193 1.00 67.62 1059 GLY A CA 1
ATOM 8222 C C . GLY A 1 1059 ? -8.024 8.288 57.014 1.00 67.62 1059 GLY A C 1
ATOM 8223 O O . GLY A 1 1059 ? -6.860 8.597 56.765 1.00 67.62 1059 GLY A O 1
ATOM 8224 N N . GLY A 1 1060 ? -8.670 7.354 56.306 1.00 75.31 1060 GLY A N 1
ATOM 8225 C CA . GLY A 1 1060 ? -8.180 6.696 55.088 1.00 75.31 1060 GLY A CA 1
ATOM 8226 C C . GLY A 1 1060 ? -8.865 7.155 53.789 1.00 75.31 1060 GLY A C 1
ATOM 8227 O O . GLY A 1 1060 ? -8.608 6.552 52.739 1.00 75.31 1060 GLY A O 1
ATOM 8228 N N . VAL A 1 1061 ? -9.741 8.167 53.861 1.00 81.69 1061 VAL A N 1
ATOM 8229 C CA . VAL A 1 1061 ? -10.472 8.760 52.727 1.00 81.69 1061 VAL A CA 1
ATOM 8230 C C . VAL A 1 1061 ? -9.981 10.181 52.443 1.00 81.69 1061 VAL A C 1
ATOM 8232 O O . VAL A 1 1061 ? -9.817 10.994 53.349 1.00 81.69 1061 VAL A O 1
ATOM 8235 N N . GLU A 1 1062 ? -9.778 10.487 51.165 1.00 82.69 1062 GLU A N 1
ATOM 8236 C CA . GLU A 1 1062 ? -9.555 11.842 50.664 1.00 82.69 1062 GLU A CA 1
ATOM 8237 C C . GLU A 1 1062 ? -10.886 12.500 50.260 1.00 82.69 1062 GLU A C 1
ATOM 8239 O O . GLU A 1 1062 ? -11.686 11.884 49.552 1.00 82.69 1062 GLU A O 1
ATOM 8244 N N . TYR A 1 1063 ? -11.097 13.758 50.666 1.00 80.94 1063 TYR A N 1
ATOM 8245 C CA . TYR A 1 1063 ? -12.271 14.566 50.315 1.00 80.94 1063 TYR A CA 1
ATOM 8246 C C . TYR A 1 1063 ? -11.841 15.902 49.683 1.00 80.94 1063 TYR A C 1
ATOM 8248 O O . TYR A 1 1063 ? -11.478 16.841 50.395 1.00 80.94 1063 TYR A O 1
ATOM 8256 N N . SER A 1 1064 ? -11.890 16.015 48.356 1.00 78.50 1064 SER A N 1
ATOM 8257 C CA . SER A 1 1064 ? -11.309 17.146 47.609 1.00 78.50 1064 SER A CA 1
ATOM 8258 C C . SER A 1 1064 ? -12.253 17.659 46.505 1.00 78.50 1064 SER A C 1
ATOM 8260 O O . SER A 1 1064 ? -13.037 16.901 45.960 1.00 78.50 1064 SER A O 1
ATOM 8262 N N . TYR A 1 1065 ? -12.275 18.955 46.196 1.00 79.38 1065 TYR A N 1
ATOM 8263 C CA . TYR A 1 1065 ? -13.062 19.560 45.101 1.00 79.38 1065 TYR A CA 1
ATOM 8264 C C . TYR A 1 1065 ? -14.571 19.219 45.083 1.00 79.38 1065 TYR A C 1
ATOM 8266 O O . TYR A 1 1065 ? -15.191 19.154 44.026 1.00 79.38 1065 TYR A O 1
ATOM 8274 N N . ASN A 1 1066 ? -15.205 19.003 46.243 1.00 80.75 1066 ASN A N 1
ATOM 8275 C CA . ASN A 1 1066 ? -16.652 18.758 46.313 1.00 80.75 1066 ASN A CA 1
ATOM 8276 C C . ASN A 1 1066 ? -17.421 20.073 46.538 1.00 80.75 1066 ASN A C 1
ATOM 8278 O O . ASN A 1 1066 ? -17.033 20.894 47.374 1.00 80.75 1066 ASN A O 1
ATOM 8282 N N . LEU A 1 1067 ? -18.539 20.249 45.832 1.00 80.44 1067 LEU A N 1
ATOM 8283 C CA . LEU A 1 1067 ? -19.414 21.418 45.922 1.00 80.44 1067 LEU A CA 1
ATOM 8284 C C . LEU A 1 1067 ? -20.687 21.116 46.718 1.00 80.44 1067 LEU A C 1
ATOM 8286 O O . LEU A 1 1067 ? -21.328 20.082 46.535 1.00 80.44 1067 LEU A O 1
ATOM 8290 N N . PHE A 1 1068 ? -21.119 22.085 47.524 1.00 77.75 1068 PHE A N 1
ATOM 8291 C CA . PHE A 1 1068 ? -22.358 22.026 48.299 1.00 77.75 1068 PHE A CA 1
ATOM 8292 C C . PHE A 1 1068 ? -23.228 23.250 47.976 1.00 77.75 1068 PHE A C 1
ATOM 8294 O O . PHE A 1 1068 ? -22.800 24.386 48.192 1.00 77.75 1068 PHE A O 1
ATOM 8301 N N . SER A 1 1069 ? -24.436 23.033 47.445 1.00 64.75 1069 SER A N 1
ATOM 8302 C CA . SER A 1 1069 ? -25.337 24.121 47.026 1.00 64.75 1069 SER A CA 1
ATOM 8303 C C . SER A 1 1069 ? -26.188 24.681 48.178 1.00 64.75 1069 SER A C 1
ATOM 8305 O O . SER A 1 1069 ? -26.369 24.053 49.224 1.00 64.75 1069 SER A O 1
ATOM 8307 N N . ILE A 1 1070 ? -26.698 25.902 47.998 1.00 54.22 1070 ILE A N 1
ATOM 8308 C CA . ILE A 1 1070 ? -27.177 26.778 49.075 1.00 54.22 1070 ILE A CA 1
ATOM 8309 C C . ILE A 1 1070 ? -28.469 26.258 49.730 1.00 54.22 1070 ILE A C 1
ATOM 8311 O O . ILE A 1 1070 ? -29.567 26.399 49.197 1.00 54.22 1070 ILE A O 1
ATOM 8315 N N . CYS A 1 1071 ? -28.308 25.742 50.950 1.00 52.38 1071 CYS A N 1
ATOM 8316 C CA . CYS A 1 1071 ? -29.227 25.822 52.091 1.00 52.38 1071 CYS A CA 1
ATOM 8317 C C . CYS A 1 1071 ? -30.738 25.894 51.776 1.00 52.38 1071 CYS A C 1
ATOM 8319 O O . CYS A 1 1071 ? -31.349 26.965 51.743 1.00 52.38 1071 CYS A O 1
ATOM 8321 N N . GLY A 1 1072 ? -31.380 24.728 51.653 1.00 46.38 1072 GLY A N 1
ATOM 8322 C CA . GLY A 1 1072 ? -32.837 24.636 51.574 1.00 46.38 1072 GLY A CA 1
ATOM 8323 C C . GLY A 1 1072 ? -33.532 25.158 52.841 1.00 46.38 1072 GLY A C 1
ATOM 8324 O O . GLY A 1 1072 ? -33.388 24.597 53.923 1.00 46.38 1072 GLY A O 1
ATOM 8325 N N . SER A 1 1073 ? -34.368 26.189 52.692 1.00 42.16 1073 SER A N 1
ATOM 8326 C CA . SER A 1 1073 ? -35.323 26.728 53.686 1.00 42.16 1073 SER A CA 1
ATOM 8327 C C . SER A 1 1073 ? -34.800 27.347 54.999 1.00 42.16 1073 SER A C 1
ATOM 8329 O O . SER A 1 1073 ? -35.597 27.989 55.688 1.00 42.16 1073 SER A O 1
ATOM 8331 N N . THR A 1 1074 ? -33.513 27.242 55.353 1.00 40.72 1074 THR A N 1
ATOM 8332 C CA . THR A 1 1074 ? -32.953 27.848 56.583 1.00 40.72 1074 THR A CA 1
ATOM 8333 C C . THR A 1 1074 ? -32.052 29.066 56.299 1.00 40.72 1074 THR A C 1
ATOM 8335 O O . THR A 1 1074 ? -31.260 29.023 55.360 1.00 40.72 1074 THR A O 1
ATOM 8338 N N . PRO A 1 1075 ? -32.138 30.180 57.068 1.00 39.41 1075 PRO A N 1
ATOM 8339 C CA . PRO A 1 1075 ? -31.620 31.478 56.603 1.00 39.41 1075 PRO A CA 1
ATOM 8340 C C . PRO A 1 1075 ? -30.179 31.817 57.015 1.00 39.41 1075 PRO A C 1
ATOM 8342 O O . PRO A 1 1075 ? -29.746 32.942 56.774 1.00 39.41 1075 PRO A O 1
ATOM 8345 N N . ASP A 1 1076 ? -29.460 30.917 57.691 1.00 43.34 1076 ASP A N 1
ATOM 8346 C CA . ASP A 1 1076 ? -28.135 31.212 58.243 1.00 43.34 1076 ASP A CA 1
ATOM 8347 C C . ASP A 1 1076 ? -27.176 30.030 58.074 1.00 43.34 1076 ASP A C 1
ATOM 8349 O O . ASP A 1 1076 ? -27.276 29.017 58.765 1.00 43.34 1076 ASP A O 1
ATOM 8353 N N . CYS A 1 1077 ? -26.232 30.196 57.150 1.00 52.84 1077 CYS A N 1
ATOM 8354 C CA . CYS A 1 1077 ? -25.162 29.242 56.866 1.00 52.84 1077 CYS A CA 1
ATOM 8355 C C . CYS A 1 1077 ? -23.785 29.833 57.230 1.00 52.84 1077 CYS A C 1
ATOM 8357 O O . CYS A 1 1077 ? -22.770 29.484 56.635 1.00 52.84 1077 CYS A O 1
ATOM 8359 N N . SER A 1 1078 ? -23.745 30.746 58.214 1.00 40.28 1078 SER A N 1
ATOM 8360 C CA . SER A 1 1078 ? -22.527 31.434 58.673 1.00 40.28 1078 SER A CA 1
ATOM 8361 C C . SER A 1 1078 ? -21.853 30.817 59.911 1.00 40.28 1078 SER A C 1
ATOM 8363 O O . SER A 1 1078 ? -20.835 31.338 60.365 1.00 40.28 1078 SER A O 1
ATOM 8365 N N . THR A 1 1079 ? -22.390 29.723 60.475 1.00 40.59 1079 THR A N 1
ATOM 8366 C CA . THR A 1 1079 ? -21.964 29.209 61.800 1.00 40.59 1079 THR A CA 1
ATOM 8367 C C . THR A 1 1079 ? -21.589 27.723 61.892 1.00 40.59 1079 THR A C 1
ATOM 8369 O O . THR A 1 1079 ? -21.095 27.310 62.941 1.00 40.59 1079 THR A O 1
ATOM 8372 N N . GLY A 1 1080 ? -21.743 26.910 60.840 1.00 42.41 1080 GLY A N 1
ATOM 8373 C CA . GLY A 1 1080 ? -21.341 25.497 60.898 1.00 42.41 1080 GLY A CA 1
ATOM 8374 C C . GLY A 1 1080 ? -21.473 24.750 59.574 1.00 42.41 1080 GLY A C 1
ATOM 8375 O O . GLY A 1 1080 ? -22.538 24.738 58.963 1.00 42.41 1080 GLY A O 1
ATOM 8376 N N . TRP A 1 1081 ? -20.382 24.117 59.145 1.00 45.72 1081 TRP A N 1
ATOM 8377 C CA . TRP A 1 1081 ? -20.316 23.326 57.920 1.00 45.72 1081 TRP A CA 1
ATOM 8378 C C . TRP A 1 1081 ? -21.145 22.036 58.023 1.00 45.72 1081 TRP A C 1
ATOM 8380 O O . TRP A 1 1081 ? -20.918 21.234 58.926 1.00 45.72 1081 TRP A O 1
ATOM 8390 N N . TYR A 1 1082 ? -22.011 21.771 57.041 1.00 52.59 1082 TYR A N 1
ATOM 8391 C CA . TYR A 1 1082 ? -22.483 20.412 56.739 1.00 52.59 1082 TYR A CA 1
ATO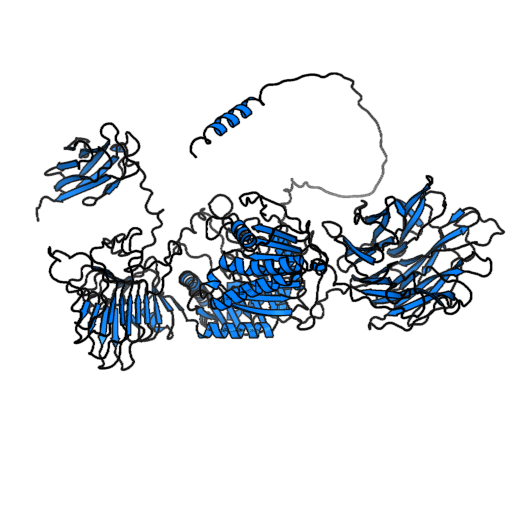M 8392 C C . TYR A 1 1082 ? -21.558 19.753 55.701 1.00 52.59 1082 TYR A C 1
ATOM 8394 O O . TYR A 1 1082 ? -22.004 19.225 54.690 1.00 52.59 1082 TYR A O 1
ATOM 8402 N N . THR A 1 1083 ? -20.252 19.730 55.974 1.00 52.81 1083 THR A N 1
ATOM 8403 C CA . THR A 1 1083 ? -19.259 18.893 55.264 1.00 52.81 1083 THR A CA 1
ATOM 8404 C C . THR A 1 1083 ? -19.468 17.392 55.504 1.00 52.81 1083 THR A C 1
ATOM 8406 O O . THR A 1 1083 ? -18.615 16.588 55.161 1.00 52.81 1083 THR A O 1
ATOM 8409 N N . GLY A 1 1084 ? -20.556 17.003 56.169 1.00 56.38 1084 GLY A N 1
ATOM 8410 C CA . GLY A 1 1084 ? -20.616 15.789 56.964 1.00 56.38 1084 GLY A CA 1
ATOM 8411 C C . GLY A 1 1084 ? -19.832 15.866 58.260 1.00 56.38 1084 GLY A C 1
ATOM 8412 O O . GLY A 1 1084 ? -19.073 16.801 58.523 1.00 56.38 1084 GLY A O 1
ATOM 8413 N N . ASN A 1 1085 ? -20.035 14.840 59.080 1.00 62.38 1085 ASN A N 1
ATOM 8414 C CA . ASN A 1 1085 ? -19.332 14.624 60.338 1.00 62.38 1085 ASN A CA 1
ATOM 8415 C C . ASN A 1 1085 ? -17.949 13.986 60.110 1.00 62.38 1085 ASN A C 1
ATOM 8417 O O . ASN A 1 1085 ? -17.636 12.965 60.719 1.00 62.38 1085 ASN A O 1
ATOM 8421 N N . LEU A 1 1086 ? -17.155 14.590 59.218 1.00 67.38 1086 LEU A N 1
ATOM 8422 C CA . LEU A 1 1086 ? -15.779 14.181 58.911 1.00 67.38 1086 LEU A CA 1
ATOM 8423 C C . LEU A 1 1086 ? -14.950 14.146 60.201 1.00 67.38 1086 LEU A C 1
ATOM 8425 O O . LEU A 1 1086 ? -15.105 15.027 61.058 1.00 67.38 1086 LEU A O 1
ATOM 8429 N N . SER A 1 1087 ? -14.094 13.136 60.379 1.00 60.72 1087 SER A N 1
ATOM 8430 C CA . SER A 1 1087 ? -13.290 13.059 61.600 1.00 60.72 1087 SER A CA 1
ATOM 8431 C C . SER A 1 1087 ? -12.155 14.084 61.592 1.00 60.72 1087 SER A C 1
ATOM 8433 O O . SER A 1 1087 ? -11.738 14.606 60.557 1.00 60.72 1087 SER A O 1
ATOM 8435 N N . SER A 1 1088 ? -11.567 14.312 62.766 1.00 57.16 1088 SER A N 1
ATOM 8436 C CA . SER A 1 1088 ? -10.352 15.119 62.911 1.00 57.16 1088 SER A CA 1
ATOM 8437 C C . SER A 1 1088 ? -9.101 14.510 62.254 1.00 57.16 1088 SER A C 1
ATOM 8439 O O . SER A 1 1088 ? -8.029 15.099 62.378 1.00 57.16 1088 SER A O 1
ATOM 8441 N N . MET A 1 1089 ? -9.198 13.329 61.629 1.00 53.78 1089 MET A N 1
ATOM 8442 C CA . MET A 1 1089 ? -8.108 12.704 60.869 1.00 53.78 1089 MET A CA 1
ATOM 8443 C C . MET A 1 1089 ? -8.182 12.973 59.361 1.00 53.78 1089 MET A C 1
ATOM 8445 O O . MET A 1 1089 ? -7.211 12.690 58.659 1.00 53.78 1089 MET A O 1
ATOM 8449 N N . SER A 1 1090 ? -9.264 13.576 58.857 1.00 59.50 1090 SER A N 1
ATOM 8450 C CA . SER A 1 1090 ? -9.271 14.117 57.497 1.00 59.50 1090 SER A CA 1
ATOM 8451 C C . SER A 1 1090 ? -8.330 15.325 57.406 1.00 59.50 1090 SER A C 1
ATOM 8453 O O . SER A 1 1090 ? -8.414 16.257 58.207 1.00 59.50 1090 SER A O 1
ATOM 8455 N N . THR A 1 1091 ? -7.399 15.300 56.448 1.00 48.12 1091 THR A N 1
ATOM 8456 C CA . THR A 1 1091 ? -6.264 16.247 56.381 1.00 48.12 1091 THR A CA 1
ATOM 8457 C C . THR A 1 1091 ? -6.198 17.093 55.111 1.00 48.12 1091 THR A C 1
ATOM 8459 O O . THR A 1 1091 ? -5.409 18.036 55.068 1.00 48.12 1091 THR A O 1
ATOM 8462 N N . SER A 1 1092 ? -7.034 16.810 54.108 1.00 51.88 1092 SER A N 1
ATOM 8463 C CA . SER A 1 1092 ? -7.148 17.606 52.883 1.00 51.88 1092 SER A CA 1
ATOM 8464 C C . SER A 1 1092 ? -8.607 17.984 52.652 1.00 51.88 1092 SER A C 1
ATOM 8466 O O . SER A 1 1092 ? -9.479 17.118 52.691 1.00 51.88 1092 SER A O 1
ATOM 8468 N N . HIS A 1 1093 ? -8.857 19.278 52.454 1.00 58.94 1093 HIS A N 1
ATOM 8469 C CA . HIS A 1 1093 ? -10.170 19.859 52.185 1.00 58.94 1093 HIS A CA 1
ATOM 8470 C C . HIS A 1 1093 ? -9.990 21.069 51.268 1.00 58.94 1093 HIS A C 1
ATOM 8472 O O . HIS A 1 1093 ? -9.712 22.169 51.746 1.00 58.94 1093 HIS A O 1
ATOM 8478 N N . ASP A 1 1094 ? -10.160 20.867 49.966 1.00 55.66 1094 ASP A N 1
ATOM 8479 C CA . ASP A 1 1094 ? -10.195 21.951 48.983 1.00 55.66 1094 ASP A CA 1
ATOM 8480 C C . ASP A 1 1094 ? -11.590 21.989 48.359 1.00 55.66 1094 ASP A C 1
ATOM 8482 O O . ASP A 1 1094 ? -11.836 21.406 47.313 1.00 55.66 1094 ASP A O 1
ATOM 8486 N N . ASN A 1 1095 ? -12.558 22.547 49.087 1.00 59.50 1095 ASN A N 1
ATOM 8487 C CA . ASN A 1 1095 ? -13.953 22.609 48.654 1.00 59.50 1095 ASN A CA 1
ATOM 8488 C C . ASN A 1 1095 ? -14.268 24.032 48.179 1.00 59.50 1095 ASN A C 1
ATOM 8490 O O . ASN A 1 1095 ? -14.070 24.995 48.926 1.00 59.50 1095 ASN A O 1
ATOM 8494 N N . LEU A 1 1096 ? -14.808 24.167 46.968 1.00 54.06 1096 LEU A N 1
ATOM 8495 C CA . LEU A 1 1096 ? -15.323 25.442 46.476 1.00 54.06 1096 LEU A CA 1
ATOM 8496 C C . LEU A 1 1096 ? -16.662 25.756 47.158 1.00 54.06 1096 LEU A C 1
ATOM 8498 O O . LEU A 1 1096 ? -17.540 24.900 47.266 1.00 54.06 1096 LEU A O 1
ATOM 8502 N N . PHE A 1 1097 ? -16.838 27.000 47.610 1.00 60.34 1097 PHE A N 1
ATOM 8503 C CA . PHE A 1 1097 ? -18.043 27.434 48.321 1.00 60.34 1097 PHE A CA 1
ATOM 8504 C C . PHE A 1 1097 ? -18.732 28.605 47.611 1.00 60.34 1097 PHE A C 1
ATOM 8506 O O . PHE A 1 1097 ? -18.077 29.559 47.195 1.00 60.34 1097 PHE A O 1
ATOM 8513 N N . ASN A 1 1098 ? -20.069 28.555 47.547 1.00 59.38 1098 ASN A N 1
ATOM 8514 C CA . ASN A 1 1098 ? -20.948 29.534 46.888 1.00 59.38 1098 ASN A CA 1
ATOM 8515 C C . ASN A 1 1098 ? -20.731 29.709 45.372 1.00 59.38 1098 ASN A C 1
ATOM 8517 O O . ASN A 1 1098 ? -20.648 30.833 44.876 1.00 59.38 1098 ASN A O 1
ATOM 8521 N N . LEU A 1 1099 ? -20.740 28.600 44.629 1.00 65.94 1099 LEU A N 1
ATOM 8522 C CA . LEU A 1 1099 ? -20.983 28.606 43.185 1.00 65.94 1099 LEU A CA 1
ATOM 8523 C C . LEU A 1 1099 ? -22.345 27.962 42.892 1.00 65.94 1099 LEU A C 1
ATOM 8525 O O . LEU A 1 1099 ? -22.672 26.910 43.438 1.00 65.94 1099 LEU A O 1
ATOM 8529 N N . ASP A 1 1100 ? -23.150 28.627 42.063 1.00 72.62 1100 ASP A N 1
ATOM 8530 C CA . ASP A 1 1100 ? -24.383 28.066 41.502 1.00 72.62 1100 ASP A CA 1
ATOM 8531 C C . ASP A 1 1100 ? -23.993 27.061 40.405 1.00 72.62 1100 ASP A C 1
ATOM 8533 O O . ASP A 1 1100 ? -23.303 27.476 39.472 1.00 72.62 1100 ASP A O 1
ATOM 8537 N N . PRO A 1 1101 ? -24.405 25.779 40.478 1.00 79.00 1101 PRO A N 1
ATOM 8538 C CA . PRO A 1 1101 ? -24.107 24.799 39.437 1.00 79.00 1101 PRO A CA 1
ATOM 8539 C C . PRO A 1 1101 ? -24.642 25.144 38.050 1.00 79.00 1101 PRO A C 1
ATOM 8541 O O . PRO A 1 1101 ? -24.126 24.611 37.072 1.00 79.00 1101 PRO A O 1
ATOM 8544 N N . GLN A 1 1102 ? -25.666 26.002 37.954 1.00 77.88 1102 GLN A N 1
ATOM 8545 C CA . GLN A 1 1102 ? -26.312 26.371 36.691 1.00 77.88 1102 GLN A CA 1
ATOM 8546 C C . GLN A 1 1102 ? -26.647 25.148 35.823 1.00 77.88 1102 GLN A C 1
ATOM 8548 O O . GLN A 1 1102 ? -26.192 25.046 34.688 1.00 77.88 1102 GLN A O 1
ATOM 8553 N N . PHE A 1 1103 ? -27.423 24.198 36.348 1.00 80.31 1103 PHE A N 1
ATOM 8554 C CA . PHE A 1 1103 ? -27.889 23.087 35.516 1.00 80.31 1103 PHE A CA 1
ATOM 8555 C C . PHE A 1 1103 ? -28.865 23.551 34.432 1.00 80.31 1103 PHE A C 1
ATOM 8557 O O . PHE A 1 1103 ? -29.547 24.567 34.597 1.00 80.31 1103 PHE A O 1
ATOM 8564 N N . LEU A 1 1104 ? -28.980 22.760 33.367 1.00 69.31 1104 LEU A N 1
ATOM 8565 C CA . LEU A 1 1104 ? -29.827 23.067 32.215 1.00 69.31 1104 LEU A CA 1
ATOM 8566 C C . LEU A 1 1104 ? -31.327 23.109 32.543 1.00 69.31 1104 LEU A C 1
ATOM 8568 O O . LEU A 1 1104 ? -31.973 24.111 32.242 1.00 69.31 1104 LEU A O 1
ATOM 8572 N N . ASP A 1 1105 ? -31.886 22.072 33.182 1.00 70.94 1105 ASP A N 1
ATOM 8573 C CA . ASP A 1 1105 ? -33.274 22.115 33.670 1.00 70.94 1105 ASP A CA 1
ATOM 8574 C C . ASP A 1 1105 ? -33.512 21.227 34.915 1.00 70.94 1105 ASP A C 1
ATOM 8576 O O . ASP A 1 1105 ? -34.001 20.092 34.821 1.00 70.94 1105 ASP A O 1
ATOM 8580 N N . PRO A 1 1106 ? -33.266 21.772 36.124 1.00 71.12 1106 PRO A N 1
ATOM 8581 C CA . PRO A 1 1106 ? -33.580 21.108 37.389 1.00 71.12 1106 PRO A CA 1
ATOM 8582 C C . PRO A 1 1106 ? -35.053 20.710 37.561 1.00 71.12 1106 PRO A C 1
ATOM 8584 O O . PRO A 1 1106 ? -35.356 19.903 38.440 1.00 71.12 1106 PRO A O 1
ATOM 8587 N N . THR A 1 1107 ? -35.983 21.309 36.804 1.00 62.97 1107 THR A N 1
ATOM 8588 C CA . THR A 1 1107 ? -37.431 21.120 36.997 1.00 62.97 1107 THR A CA 1
ATOM 8589 C C . THR A 1 1107 ? -37.953 19.830 36.372 1.00 62.97 1107 THR A C 1
ATOM 8591 O O . THR A 1 1107 ? -38.988 19.323 36.806 1.00 62.97 1107 THR A O 1
ATOM 8594 N N . VAL A 1 1108 ? -37.202 19.264 35.422 1.00 61.53 1108 VAL A N 1
ATOM 8595 C CA . VAL A 1 1108 ? -37.440 17.943 34.810 1.00 61.53 1108 VAL A CA 1
ATOM 8596 C C . VAL A 1 1108 ? -36.382 16.907 35.215 1.00 61.53 1108 VAL A C 1
ATOM 8598 O O . VAL A 1 1108 ? -36.248 15.875 34.563 1.00 61.53 1108 VAL A O 1
ATOM 8601 N N . ALA A 1 1109 ? -35.643 17.178 36.298 1.00 65.44 1109 ALA A N 1
ATOM 8602 C CA . ALA A 1 1109 ? -34.508 16.387 36.785 1.00 65.44 1109 ALA A CA 1
ATOM 8603 C C . ALA A 1 1109 ? -33.309 16.284 35.812 1.00 65.44 1109 ALA A C 1
ATOM 8605 O O . ALA A 1 1109 ? -32.518 15.345 35.898 1.00 65.44 1109 ALA A O 1
ATOM 8606 N N . ASN A 1 1110 ? -33.131 17.265 34.916 1.00 71.19 1110 ASN A N 1
ATOM 8607 C CA . ASN A 1 1110 ? -31.903 17.402 34.132 1.00 71.19 1110 ASN A CA 1
ATOM 8608 C C . ASN A 1 1110 ? -30.854 18.181 34.950 1.00 71.19 1110 ASN A C 1
ATOM 8610 O O . ASN A 1 1110 ? -30.850 19.415 34.984 1.00 71.19 1110 ASN A O 1
ATOM 8614 N N . TYR A 1 1111 ? -29.984 17.430 35.628 1.00 79.62 1111 TYR A N 1
ATOM 8615 C CA . TYR A 1 1111 ? -28.920 17.939 36.504 1.00 79.62 1111 TYR A CA 1
ATOM 8616 C C . TYR A 1 1111 ? -27.530 17.957 35.845 1.00 79.62 1111 TYR A C 1
ATOM 8618 O O . TYR A 1 1111 ? -26.516 17.908 36.543 1.00 79.62 1111 TYR A O 1
ATOM 8626 N N . HIS A 1 1112 ? -27.485 18.032 34.515 1.00 74.88 1112 HIS A N 1
ATOM 8627 C CA . HIS A 1 1112 ? -26.266 18.323 33.766 1.00 74.88 1112 HIS A CA 1
ATOM 8628 C C . HIS A 1 1112 ? -25.937 19.818 33.786 1.00 74.88 1112 HIS A C 1
ATOM 8630 O O . HIS A 1 1112 ? -26.842 20.660 33.838 1.00 74.88 1112 HIS A O 1
ATOM 8636 N N . LEU A 1 1113 ? -24.648 20.152 33.734 1.00 74.06 1113 LEU A N 1
ATOM 8637 C CA . LEU A 1 1113 ? -24.160 21.532 33.720 1.00 74.06 1113 LEU A CA 1
ATOM 8638 C C . LEU A 1 1113 ? -24.573 22.265 32.434 1.00 74.06 1113 LEU A C 1
ATOM 8640 O O . LEU A 1 1113 ? -24.628 21.684 31.352 1.00 74.06 1113 LEU A O 1
ATOM 8644 N N . SER A 1 1114 ? -24.856 23.561 32.560 1.00 68.50 1114 SER A N 1
ATOM 8645 C CA . SER A 1 1114 ? -24.953 24.482 31.423 1.00 68.50 1114 SER A CA 1
ATOM 8646 C C . SER A 1 1114 ? -23.553 24.861 30.916 1.00 68.50 1114 SER A C 1
ATOM 8648 O O . SER A 1 1114 ? -22.677 25.055 31.760 1.00 68.50 1114 SER A O 1
ATOM 8650 N N . PRO A 1 1115 ? -23.347 25.116 29.606 1.00 64.31 1115 PRO A N 1
ATOM 8651 C CA . PRO A 1 1115 ? -22.060 25.563 29.038 1.00 64.31 1115 PRO A CA 1
ATOM 8652 C C . PRO A 1 1115 ? -21.486 26.884 29.593 1.00 64.31 1115 PRO A C 1
ATOM 8654 O O . PRO A 1 1115 ? -20.399 27.309 29.218 1.00 64.31 1115 PRO A O 1
ATOM 8657 N N . ILE A 1 1116 ? -22.226 27.589 30.457 1.00 65.44 1116 ILE A N 1
ATOM 8658 C CA . ILE A 1 1116 ? -21.766 28.791 31.180 1.00 65.44 1116 ILE A CA 1
ATOM 8659 C C . ILE A 1 1116 ? -21.588 28.554 32.690 1.00 65.44 1116 ILE A C 1
ATOM 8661 O O . ILE A 1 1116 ? -21.439 29.512 33.458 1.00 65.44 1116 ILE A O 1
ATOM 8665 N N . SER A 1 1117 ? -21.650 27.297 33.133 1.00 77.25 1117 SER A N 1
ATOM 8666 C CA . SER A 1 1117 ? -21.533 26.929 34.539 1.00 77.25 1117 SER A CA 1
ATOM 8667 C C . SER A 1 1117 ? -20.150 27.292 35.087 1.00 77.25 1117 SER A C 1
ATOM 8669 O O . SER A 1 1117 ? -19.139 26.961 34.472 1.00 77.25 1117 SER A O 1
ATOM 8671 N N . PRO A 1 1118 ? -20.061 27.901 36.284 1.00 74.62 1118 PRO A N 1
ATOM 8672 C CA . PRO A 1 1118 ? -18.785 28.165 36.948 1.00 74.62 1118 PRO A CA 1
ATOM 8673 C C . PRO A 1 1118 ? -18.116 26.894 37.507 1.00 74.62 1118 PRO A C 1
ATOM 8675 O O . PRO A 1 1118 ? -17.157 27.012 38.267 1.00 74.62 1118 PRO A O 1
ATOM 8678 N N . LEU A 1 1119 ? -18.667 25.707 37.221 1.00 78.69 1119 LEU A N 1
ATOM 8679 C CA . LEU A 1 1119 ? -18.138 24.404 37.634 1.00 78.69 1119 LEU A CA 1
ATOM 8680 C C . LEU A 1 1119 ? -17.389 23.663 36.522 1.00 78.69 1119 LEU A C 1
ATOM 8682 O O . LEU A 1 1119 ? -16.758 22.646 36.811 1.00 78.69 1119 LEU A O 1
ATOM 8686 N N . ILE A 1 1120 ? -17.462 24.177 35.292 1.00 73.88 1120 ILE A N 1
ATOM 8687 C CA . ILE A 1 1120 ? -16.584 23.772 34.195 1.00 73.88 1120 ILE A CA 1
ATOM 8688 C C . ILE A 1 1120 ? -15.170 24.272 34.527 1.00 73.88 1120 ILE A C 1
ATOM 8690 O O . ILE A 1 1120 ? -15.020 25.383 35.048 1.00 73.88 1120 ILE A O 1
ATOM 8694 N N . ASP A 1 1121 ? -14.151 23.443 34.295 1.00 69.00 1121 ASP A N 1
ATOM 8695 C CA . ASP A 1 1121 ? -12.738 23.712 34.649 1.00 69.00 1121 ASP A CA 1
ATOM 8696 C C . ASP A 1 1121 ? -12.460 24.011 36.143 1.00 69.00 1121 ASP A C 1
ATOM 8698 O O . ASP A 1 1121 ? -11.425 24.582 36.503 1.00 69.00 1121 ASP A O 1
ATOM 8702 N N . ALA A 1 1122 ? -13.372 23.635 37.045 1.00 74.75 1122 ALA A N 1
ATOM 8703 C CA . ALA A 1 1122 ? -13.288 23.960 38.472 1.00 74.75 1122 ALA A CA 1
ATOM 8704 C C . ALA A 1 1122 ? -12.739 22.831 39.374 1.00 74.75 1122 ALA A C 1
ATOM 8706 O O . ALA A 1 1122 ? -12.547 23.062 40.570 1.00 74.75 1122 ALA A O 1
ATOM 8707 N N . GLY A 1 1123 ? -12.541 21.617 38.850 1.00 72.12 1123 GLY A N 1
ATOM 8708 C CA . GLY A 1 1123 ? -12.193 20.411 39.615 1.00 72.12 1123 GLY A CA 1
ATOM 8709 C C . GLY A 1 1123 ? -10.692 20.170 39.841 1.00 72.12 1123 GLY A C 1
ATOM 8710 O O . GLY A 1 1123 ? -9.837 20.964 39.454 1.00 72.12 1123 GLY A O 1
ATOM 8711 N N . ASP A 1 1124 ? -10.365 19.043 40.485 1.00 72.25 1124 ASP A N 1
ATOM 8712 C CA . ASP A 1 1124 ? -8.993 18.683 40.887 1.00 72.25 1124 ASP A CA 1
ATOM 8713 C C . ASP A 1 1124 ? -8.029 18.540 39.683 1.00 72.25 1124 ASP A C 1
ATOM 8715 O O . ASP A 1 1124 ? -8.179 17.598 38.893 1.00 72.25 1124 ASP A O 1
ATOM 8719 N N . PRO A 1 1125 ? -6.975 19.379 39.570 1.00 63.06 1125 PRO A N 1
ATOM 8720 C CA . PRO A 1 1125 ? -6.023 19.345 38.456 1.00 63.06 1125 PRO A CA 1
ATOM 8721 C C . PRO A 1 1125 ? -5.156 18.075 38.386 1.00 63.06 1125 PRO A C 1
ATOM 8723 O O . PRO A 1 1125 ? -4.411 17.901 37.423 1.00 63.06 1125 PRO A O 1
ATOM 8726 N N . ASN A 1 1126 ? -5.230 17.189 39.386 1.00 60.78 1126 ASN A N 1
ATOM 8727 C CA . ASN A 1 1126 ? -4.541 15.893 39.432 1.00 60.78 1126 ASN A CA 1
ATOM 8728 C C . ASN A 1 1126 ? -5.478 14.713 39.096 1.00 60.78 1126 ASN A C 1
ATOM 8730 O O . ASN A 1 1126 ? -5.158 13.547 39.358 1.00 60.78 1126 ASN A O 1
ATOM 8734 N N . THR A 1 1127 ? -6.664 14.991 38.556 1.00 60.28 1127 THR A N 1
ATOM 8735 C CA . THR A 1 1127 ? -7.568 13.973 38.007 1.00 60.28 1127 THR A CA 1
ATOM 8736 C C . THR A 1 1127 ? -7.021 13.369 36.712 1.00 60.28 1127 THR A C 1
ATOM 8738 O O . THR A 1 1127 ? -6.174 13.939 36.029 1.00 60.28 1127 THR A O 1
ATOM 8741 N N . ILE A 1 1128 ? -7.496 12.167 36.372 1.00 48.06 1128 ILE A N 1
ATOM 8742 C CA . ILE A 1 1128 ? -7.242 11.593 35.047 1.00 48.06 1128 ILE A CA 1
ATOM 8743 C C . ILE A 1 1128 ? -8.147 12.343 34.074 1.00 48.06 1128 ILE A C 1
ATOM 8745 O O . ILE A 1 1128 ? -9.366 12.251 34.216 1.00 48.06 1128 ILE A O 1
ATOM 8749 N N . TYR A 1 1129 ? -7.549 13.052 33.115 1.00 46.84 1129 TYR A N 1
ATOM 8750 C CA . TYR A 1 1129 ? -8.266 13.843 32.118 1.00 46.84 1129 TYR A CA 1
ATOM 8751 C C . TYR A 1 1129 ? -9.395 13.042 31.460 1.00 46.84 1129 TYR A C 1
ATOM 8753 O O . TYR A 1 1129 ? -9.179 11.955 30.915 1.00 46.84 1129 TYR A O 1
ATOM 8761 N N . PHE A 1 1130 ? -10.599 13.602 31.490 1.00 42.41 1130 PHE A N 1
ATOM 8762 C CA . PHE A 1 1130 ? -11.655 13.224 30.567 1.00 42.41 1130 PHE A CA 1
ATOM 8763 C C . PHE A 1 1130 ? -11.547 14.188 29.385 1.00 42.41 1130 PHE A C 1
ATOM 8765 O O . PHE A 1 1130 ? -11.446 15.392 29.585 1.00 42.41 1130 PHE A O 1
ATOM 8772 N N . SER A 1 1131 ? -11.519 13.659 28.162 1.00 38.56 1131 SER A N 1
ATOM 8773 C CA . SER A 1 1131 ? -11.755 14.480 26.980 1.00 38.56 1131 SER A CA 1
ATOM 8774 C C . SER A 1 1131 ? -13.178 15.020 27.059 1.00 38.56 1131 SER A C 1
ATOM 8776 O O . SER A 1 1131 ? -14.128 14.228 27.085 1.00 38.56 1131 SER A O 1
ATOM 8778 N N . ASP A 1 1132 ? -13.306 16.343 27.129 1.00 39.91 1132 ASP A N 1
ATOM 8779 C CA . ASP A 1 1132 ? -14.593 16.997 26.938 1.00 39.91 1132 ASP A CA 1
ATOM 8780 C C . ASP A 1 1132 ? -15.051 16.758 25.489 1.00 39.91 1132 ASP A C 1
ATOM 8782 O O . ASP A 1 1132 ? -14.236 16.605 24.569 1.00 39.91 1132 ASP A O 1
ATOM 8786 N N . TYR A 1 1133 ? -16.357 16.626 25.285 1.00 39.41 1133 TYR A N 1
ATOM 8787 C CA . TYR A 1 1133 ? -16.915 16.284 23.981 1.00 39.41 1133 TYR A CA 1
ATOM 8788 C C . TYR A 1 1133 ? -17.137 17.521 23.099 1.00 39.41 1133 TYR A C 1
ATOM 8790 O O . TYR A 1 1133 ? -17.438 17.338 21.915 1.00 39.41 1133 TYR A O 1
ATOM 8798 N N . ASP A 1 1134 ? -16.990 18.741 23.623 1.00 41.75 1134 ASP A N 1
ATOM 8799 C CA . ASP A 1 1134 ? -17.304 19.982 22.907 1.00 41.75 1134 ASP A CA 1
ATOM 8800 C C . ASP A 1 1134 ? -16.137 20.564 22.077 1.00 41.75 1134 ASP A C 1
ATOM 8802 O O . ASP A 1 1134 ? -16.374 20.975 20.939 1.00 41.75 1134 ASP A O 1
ATOM 8806 N N . ASP A 1 1135 ? -14.893 20.571 22.579 1.00 37.53 1135 ASP A N 1
ATOM 8807 C CA . ASP A 1 1135 ? -13.817 21.405 22.007 1.00 37.53 1135 ASP A CA 1
ATOM 8808 C C . ASP A 1 1135 ? -12.411 20.773 21.889 1.00 37.53 1135 ASP A C 1
ATOM 8810 O O . ASP A 1 1135 ? -11.465 21.462 21.497 1.00 37.53 1135 ASP A O 1
ATOM 8814 N N . ASN A 1 1136 ? -12.255 19.471 22.164 1.00 40.44 1136 ASN A N 1
ATOM 8815 C CA . ASN A 1 1136 ? -10.957 18.766 22.195 1.00 40.44 1136 ASN A CA 1
ATOM 8816 C C . ASN A 1 1136 ? -9.953 19.289 23.254 1.00 40.44 1136 ASN A C 1
ATOM 8818 O O . ASN A 1 1136 ? -8.772 18.924 23.210 1.00 40.44 1136 ASN A O 1
ATOM 8822 N N . THR A 1 1137 ? -10.378 20.100 24.225 1.00 39.59 1137 THR A N 1
ATOM 8823 C CA . THR A 1 1137 ? -9.561 20.470 25.386 1.00 39.59 1137 THR A CA 1
ATOM 8824 C C . THR A 1 1137 ? -9.811 19.527 26.566 1.00 39.59 1137 THR A C 1
ATOM 8826 O O . THR A 1 1137 ? -10.880 18.944 26.742 1.00 39.59 1137 THR A O 1
ATOM 8829 N N . SER A 1 1138 ? -8.774 19.324 27.379 1.00 46.56 1138 SER A N 1
ATOM 8830 C CA . SER A 1 1138 ? -8.858 18.487 28.579 1.00 46.56 1138 SER A CA 1
ATOM 8831 C C . SER A 1 1138 ? -9.356 19.317 29.759 1.00 46.56 1138 SER A C 1
ATOM 8833 O O . SER A 1 1138 ? -8.543 19.804 30.552 1.00 46.56 1138 SER A O 1
ATOM 8835 N N . ARG A 1 1139 ? -10.677 19.487 29.851 1.00 57.31 1139 ARG A N 1
ATOM 8836 C CA . ARG A 1 1139 ? -11.341 20.191 30.955 1.00 57.31 1139 ARG A CA 1
ATOM 8837 C C . ARG A 1 1139 ? -11.474 19.330 32.207 1.00 57.31 1139 ARG A C 1
ATOM 8839 O O . ARG A 1 1139 ? -11.326 18.104 32.164 1.00 57.31 1139 ARG A O 1
ATOM 8846 N N . ILE A 1 1140 ? -11.700 19.977 33.351 1.00 63.94 1140 ILE A N 1
ATOM 8847 C CA . ILE A 1 1140 ? -11.831 19.295 34.648 1.00 63.94 1140 ILE A CA 1
ATOM 8848 C C . ILE A 1 1140 ? -13.031 19.839 35.420 1.00 63.94 1140 ILE A C 1
ATOM 8850 O O . ILE A 1 1140 ? -12.927 20.822 36.152 1.00 63.94 1140 ILE A O 1
ATOM 8854 N N . ASP A 1 1141 ? -14.160 19.150 35.306 1.00 71.94 1141 ASP A N 1
ATOM 8855 C CA . ASP A 1 1141 ? -15.429 19.620 35.863 1.00 71.94 1141 ASP A CA 1
ATOM 8856 C C . ASP A 1 1141 ? -15.717 19.081 37.269 1.00 71.94 1141 ASP A C 1
ATOM 8858 O O . ASP A 1 1141 ? -15.173 18.064 37.715 1.00 71.94 1141 ASP A O 1
ATOM 8862 N N . ILE A 1 1142 ? -16.640 19.751 37.960 1.00 80.25 1142 ILE A N 1
ATOM 8863 C CA . ILE A 1 1142 ? -17.264 19.265 39.195 1.00 80.25 1142 ILE A CA 1
ATOM 8864 C C . ILE A 1 1142 ? -18.709 18.861 38.889 1.00 80.25 1142 ILE A C 1
ATOM 8866 O O . ILE A 1 1142 ? -19.513 19.694 38.481 1.00 80.25 1142 ILE A O 1
ATOM 8870 N N . GLY A 1 1143 ? -19.063 17.606 39.172 1.00 78.06 1143 GLY A N 1
ATOM 8871 C CA . GLY A 1 1143 ? -20.383 17.019 38.925 1.00 78.06 1143 GLY A CA 1
ATOM 8872 C C . GLY A 1 1143 ? -20.455 16.148 37.672 1.00 78.06 1143 GLY A C 1
ATOM 8873 O O . GLY A 1 1143 ? -19.461 15.919 36.991 1.00 78.06 1143 GLY A O 1
ATOM 8874 N N . ALA A 1 1144 ? -21.648 15.621 37.396 1.00 62.84 1144 ALA A N 1
ATOM 8875 C CA . ALA A 1 1144 ? -21.892 14.708 36.282 1.00 62.84 1144 ALA A CA 1
ATOM 8876 C C . ALA A 1 1144 ? -22.242 15.451 34.975 1.00 62.84 1144 ALA A C 1
ATOM 8878 O O . ALA A 1 1144 ? -23.424 15.623 34.682 1.00 62.84 1144 ALA A O 1
ATOM 8879 N N . PHE A 1 1145 ? -21.208 15.795 34.194 1.00 65.44 1145 PHE A N 1
ATOM 8880 C CA . PHE A 1 1145 ? -21.233 16.268 32.793 1.00 65.44 1145 PHE A CA 1
ATOM 8881 C C . PHE A 1 1145 ? -22.076 17.519 32.456 1.00 65.44 1145 PHE A C 1
ATOM 8883 O O . PHE A 1 1145 ? -23.142 17.780 33.017 1.00 65.44 1145 PHE A O 1
ATOM 8890 N N . GLU A 1 1146 ? -21.628 18.272 31.453 1.00 53.56 1146 GLU A N 1
ATOM 8891 C CA . GLU A 1 1146 ? -22.514 19.111 30.638 1.00 53.56 1146 GLU A CA 1
ATOM 8892 C C . GLU A 1 1146 ? -23.439 18.252 29.754 1.00 53.56 1146 GLU A C 1
ATOM 8894 O O . GLU A 1 1146 ? -23.097 17.122 29.404 1.00 53.56 1146 GLU A O 1
ATOM 8899 N N . SER A 1 1147 ? -24.630 18.752 29.399 1.00 42.25 1147 SER A N 1
ATOM 8900 C CA . SER A 1 1147 ? -25.486 18.061 28.418 1.00 42.25 1147 SER A CA 1
ATOM 8901 C C . SER A 1 1147 ? -25.349 18.699 27.052 1.00 42.25 1147 SER A C 1
ATOM 8903 O O . SER A 1 1147 ? -25.298 19.919 26.911 1.00 42.25 1147 SER A O 1
ATOM 8905 N N . PHE A 1 1148 ? -25.369 17.829 26.045 1.00 42.06 1148 PHE A N 1
ATOM 8906 C CA . PHE A 1 1148 ? -25.184 18.174 24.647 1.00 42.06 1148 PHE A CA 1
ATOM 8907 C C . PHE A 1 1148 ? -26.315 19.080 24.128 1.00 42.06 1148 PHE A C 1
ATOM 8909 O O . PHE A 1 1148 ? -27.327 18.612 23.606 1.00 42.06 1148 PHE A O 1
ATOM 8916 N N . ILE A 1 1149 ? -26.138 20.391 24.272 1.00 37.47 1149 ILE A N 1
ATOM 8917 C CA . ILE A 1 1149 ? -26.887 21.418 23.553 1.00 37.47 1149 ILE A CA 1
ATOM 8918 C C . ILE A 1 1149 ? -25.843 22.247 22.816 1.00 37.47 1149 ILE A C 1
ATOM 8920 O O . ILE A 1 1149 ? -25.193 23.105 23.414 1.00 37.47 1149 ILE A O 1
ATOM 8924 N N . SER A 1 1150 ? -25.681 21.996 21.514 1.00 33.09 1150 SER A N 1
ATOM 8925 C CA . SER A 1 1150 ? -24.873 22.875 20.672 1.00 33.09 1150 SER A CA 1
ATOM 8926 C C . SER A 1 1150 ? -25.408 24.306 20.790 1.00 33.09 1150 SER A C 1
ATOM 8928 O O . SER A 1 1150 ? -26.617 24.524 20.935 1.00 33.09 1150 SER A O 1
ATOM 8930 N N . MET A 1 1151 ? -24.530 25.312 20.708 1.00 33.81 1151 MET A N 1
ATOM 8931 C CA . MET A 1 1151 ? -24.963 26.720 20.764 1.00 33.81 1151 MET A CA 1
ATOM 8932 C C . MET A 1 1151 ? -25.896 27.119 19.598 1.00 33.81 1151 MET A C 1
ATOM 8934 O O . MET A 1 1151 ? -26.399 28.239 19.587 1.00 33.81 1151 MET A O 1
ATOM 8938 N N . GLU A 1 1152 ? -26.158 26.209 18.651 1.00 37.03 1152 GLU A N 1
ATOM 8939 C CA . GLU A 1 1152 ? -27.165 26.327 17.590 1.00 37.03 1152 GLU A CA 1
ATOM 8940 C C . GLU A 1 1152 ? -28.581 25.861 17.991 1.00 37.03 1152 GLU A C 1
ATOM 8942 O O . GLU A 1 1152 ? -29.544 26.235 17.319 1.00 37.03 1152 GLU A O 1
ATOM 8947 N N . GLN A 1 1153 ? -28.757 25.081 19.071 1.00 32.97 1153 GLN A N 1
ATOM 8948 C CA . GLN A 1 1153 ? -30.083 24.622 19.532 1.00 32.97 1153 GLN A CA 1
ATOM 8949 C C . GLN A 1 1153 ? -30.707 25.454 20.659 1.00 32.97 1153 GLN A C 1
ATOM 8951 O O . GLN A 1 1153 ? -31.921 25.379 20.872 1.00 32.97 1153 GLN A O 1
ATOM 8956 N N . LEU A 1 1154 ? -29.944 26.331 21.314 1.00 32.69 1154 LEU A N 1
ATOM 8957 C CA . LEU A 1 1154 ? -30.561 27.570 21.780 1.00 32.69 1154 LEU A CA 1
ATOM 8958 C C . LEU A 1 1154 ? -30.793 28.421 20.528 1.00 32.69 1154 LEU A C 1
ATOM 8960 O O . LEU A 1 1154 ? -29.817 28.709 19.834 1.00 32.69 1154 LEU A O 1
ATOM 8964 N N . PRO A 1 1155 ? -32.036 28.837 20.209 1.00 32.12 1155 PRO A N 1
ATOM 8965 C CA . PRO A 1 1155 ? -32.223 29.749 19.095 1.00 32.12 1155 PRO A CA 1
ATOM 8966 C C . PRO A 1 1155 ? -31.349 30.981 19.352 1.00 32.12 1155 PRO A C 1
ATOM 8968 O O . PRO A 1 1155 ? -31.317 31.455 20.500 1.00 32.12 1155 PRO A O 1
ATOM 8971 N N . PRO A 1 1156 ? -30.659 31.530 18.331 1.00 33.91 1156 PRO A N 1
ATOM 8972 C CA . PRO A 1 1156 ? -30.036 32.835 18.485 1.00 33.91 1156 PRO A CA 1
ATOM 8973 C C . PRO A 1 1156 ? -31.104 33.763 19.052 1.00 33.91 1156 PRO A C 1
ATOM 8975 O O . PRO A 1 1156 ? -32.240 33.732 18.570 1.00 33.91 1156 PRO A O 1
ATOM 8978 N N . LEU A 1 1157 ? -30.766 34.526 20.101 1.00 40.84 1157 LEU A N 1
ATOM 8979 C CA . LEU A 1 1157 ? -31.672 35.508 20.698 1.00 40.84 1157 LEU A CA 1
ATOM 8980 C C . LEU A 1 1157 ? -31.999 36.547 19.624 1.00 40.84 1157 LEU A C 1
ATOM 8982 O O . LEU A 1 1157 ? -31.298 37.540 19.434 1.00 40.84 1157 LEU A O 1
ATOM 8986 N N . THR A 1 1158 ? -33.044 36.221 18.882 1.00 42.09 1158 THR A N 1
ATOM 8987 C CA . THR A 1 1158 ? -33.512 36.881 17.685 1.00 42.09 1158 THR A CA 1
ATOM 8988 C C . THR A 1 1158 ? -34.455 37.953 18.162 1.00 42.09 1158 THR A C 1
ATOM 8990 O O . THR A 1 1158 ? -35.435 37.698 18.863 1.00 42.09 1158 THR A O 1
ATOM 8993 N N . ASP A 1 1159 ? -34.068 39.178 17.852 1.00 58.31 1159 ASP A N 1
ATOM 8994 C CA . ASP A 1 1159 ? -34.855 40.349 18.154 1.00 58.31 1159 ASP A CA 1
ATOM 8995 C C . ASP A 1 1159 ? -35.949 40.491 17.089 1.00 58.31 1159 ASP A C 1
ATOM 8997 O O . ASP A 1 1159 ? -35.721 41.078 16.031 1.00 58.31 1159 ASP A O 1
ATOM 9001 N N . ASP A 1 1160 ? -37.086 39.831 17.339 1.00 61.22 1160 ASP A N 1
ATOM 9002 C CA . ASP A 1 1160 ? -38.419 40.268 16.903 1.00 61.22 1160 ASP A CA 1
ATOM 9003 C C . ASP A 1 1160 ? -39.558 39.575 17.684 1.00 61.22 1160 ASP A C 1
ATOM 9005 O O . ASP A 1 1160 ? -40.441 38.912 17.123 1.00 61.22 1160 ASP A O 1
ATOM 9009 N N . ILE A 1 1161 ? -39.632 39.795 19.008 1.00 75.44 1161 ILE A N 1
ATOM 9010 C CA . ILE A 1 1161 ? -40.915 39.568 19.700 1.00 75.44 1161 ILE A CA 1
ATOM 9011 C C . ILE A 1 1161 ? -41.966 40.471 19.024 1.00 75.44 1161 ILE A C 1
ATOM 9013 O O . ILE A 1 1161 ? -41.666 41.614 18.680 1.00 75.44 1161 ILE A O 1
ATOM 9017 N N . PRO A 1 1162 ? -43.202 39.998 18.760 1.00 79.69 1162 PRO A N 1
ATOM 9018 C CA . PRO A 1 1162 ? -43.997 40.626 17.714 1.00 79.69 1162 PRO A CA 1
ATOM 9019 C C . PRO A 1 1162 ? -44.333 42.094 17.991 1.00 79.69 1162 PRO A C 1
ATOM 9021 O O . PRO A 1 1162 ? -45.010 42.415 18.963 1.00 79.69 1162 PRO A O 1
ATOM 9024 N N . ASN A 1 1163 ? -43.967 42.960 17.044 1.00 81.62 1163 ASN A N 1
ATOM 9025 C CA . ASN A 1 1163 ? -44.122 44.420 17.086 1.00 81.62 1163 ASN A CA 1
ATOM 9026 C C . ASN A 1 1163 ? -45.581 44.948 17.134 1.00 81.62 1163 ASN A C 1
ATOM 9028 O O . ASN A 1 1163 ? -45.848 46.141 16.983 1.00 81.62 1163 ASN A O 1
ATOM 9032 N N . ALA A 1 1164 ? -46.567 44.063 17.308 1.00 77.88 1164 ALA A N 1
ATOM 9033 C CA . ALA A 1 1164 ? -47.977 44.407 17.440 1.00 77.88 1164 ALA A CA 1
ATOM 9034 C C . ALA A 1 1164 ? -48.739 43.344 18.257 1.00 77.88 1164 ALA A C 1
ATOM 9036 O O . ALA A 1 1164 ? -48.540 42.144 18.048 1.00 77.88 1164 ALA A O 1
ATOM 9037 N N . PRO A 1 1165 ? -49.731 43.736 19.086 1.00 73.50 1165 PRO A N 1
ATOM 9038 C CA . PRO A 1 1165 ? -50.432 42.813 19.988 1.00 73.50 1165 PRO A CA 1
ATOM 9039 C C . PRO A 1 1165 ? -51.201 41.706 19.255 1.00 73.50 1165 PRO A C 1
ATOM 9041 O O . PRO A 1 1165 ? -51.397 40.619 19.794 1.00 73.50 1165 PRO A O 1
ATOM 9044 N N . GLY A 1 1166 ? -51.644 41.978 18.023 1.00 70.81 1166 GLY A N 1
ATOM 9045 C CA . GLY A 1 1166 ? -52.377 41.025 17.187 1.00 70.81 1166 GLY A CA 1
ATOM 9046 C C . GLY A 1 1166 ? -51.516 39.915 16.575 1.00 70.81 1166 GLY A C 1
ATOM 9047 O O . GLY A 1 1166 ? -52.076 38.958 16.049 1.00 70.81 1166 GLY A O 1
ATOM 9048 N N . LEU A 1 1167 ? -50.186 40.028 16.643 1.00 71.00 1167 LEU A N 1
ATOM 9049 C CA . LEU A 1 1167 ? -49.241 39.033 16.124 1.00 71.00 1167 LEU A CA 1
ATOM 9050 C C . LEU A 1 1167 ? -48.721 38.082 17.222 1.00 71.00 1167 LEU A C 1
ATOM 9052 O O . LEU A 1 1167 ? -48.071 37.084 16.920 1.00 71.00 1167 LEU A O 1
ATOM 9056 N N . VAL A 1 1168 ? -49.047 38.340 18.494 1.00 77.75 1168 VAL A N 1
ATOM 9057 C CA . VAL A 1 1168 ? -48.584 37.542 19.640 1.00 77.75 1168 VAL A CA 1
ATOM 9058 C C . VAL A 1 1168 ? -49.373 36.234 19.765 1.00 77.75 1168 VAL A C 1
ATOM 9060 O O . VAL A 1 1168 ? -50.431 36.161 20.405 1.00 77.75 1168 VAL A O 1
ATOM 9063 N N . SER A 1 1169 ? -48.845 35.178 19.148 1.00 68.88 1169 SER A N 1
ATOM 9064 C CA . SER A 1 1169 ? -49.426 33.830 19.138 1.00 68.88 1169 SER A CA 1
ATOM 9065 C C . SER A 1 1169 ? -49.018 32.979 20.350 1.00 68.88 1169 SER A C 1
ATOM 9067 O O . SER A 1 1169 ? -49.853 32.231 20.871 1.00 68.88 1169 SER A O 1
ATOM 9069 N N . VAL A 1 1170 ? -47.779 33.123 20.830 1.00 68.94 1170 VAL A N 1
ATOM 9070 C CA . VAL A 1 1170 ? -47.182 32.354 21.937 1.00 68.94 1170 VAL A CA 1
ATOM 9071 C C . VAL A 1 1170 ? -47.637 32.895 23.300 1.00 68.94 1170 VAL A C 1
ATOM 9073 O O . VAL A 1 1170 ? -47.845 34.095 23.467 1.00 68.94 1170 VAL A O 1
ATOM 9076 N N . THR A 1 1171 ? -47.820 32.008 24.287 1.00 81.75 1171 THR A N 1
ATOM 9077 C CA . THR A 1 1171 ? -48.090 32.404 25.683 1.00 81.75 1171 THR A CA 1
ATOM 9078 C C . THR A 1 1171 ? -46.816 32.268 26.509 1.00 81.75 1171 THR A C 1
ATOM 9080 O O . THR A 1 1171 ? -46.335 31.156 26.709 1.00 81.75 1171 THR A O 1
ATOM 9083 N N . SER A 1 1172 ? -46.293 33.377 27.017 1.00 81.12 1172 SER A N 1
ATOM 9084 C CA . SER A 1 1172 ? -45.148 33.411 27.923 1.00 81.12 1172 SER A CA 1
ATOM 9085 C C . SER A 1 1172 ? -45.488 32.804 29.292 1.00 81.12 1172 SER A C 1
ATOM 9087 O O . SER A 1 1172 ? -46.615 32.931 29.782 1.00 81.12 1172 SER A O 1
ATOM 9089 N N . GLN A 1 1173 ? -44.505 32.159 29.924 1.00 72.88 1173 GLN A N 1
ATOM 9090 C CA . GLN A 1 1173 ? -44.668 31.535 31.239 1.00 72.88 1173 GLN A CA 1
ATOM 9091 C C . GLN A 1 1173 ? -44.687 32.567 32.379 1.00 72.88 1173 GLN A C 1
ATOM 9093 O O . GLN A 1 1173 ? -44.004 33.591 32.340 1.00 72.88 1173 GLN A O 1
ATOM 9098 N N . ASN A 1 1174 ? -45.458 32.270 33.427 1.00 78.06 1174 ASN A N 1
ATOM 9099 C CA . ASN A 1 1174 ? -45.536 33.089 34.637 1.00 78.06 1174 ASN A CA 1
ATOM 9100 C C . ASN A 1 1174 ? -44.399 32.760 35.614 1.00 78.06 1174 ASN A C 1
ATOM 9102 O O . ASN A 1 1174 ? -43.886 31.647 35.637 1.00 78.06 1174 ASN A O 1
ATOM 9106 N N . ASN A 1 1175 ? -44.098 33.699 36.511 1.00 78.25 1175 ASN A N 1
ATOM 9107 C CA . ASN A 1 1175 ? -43.199 33.546 37.659 1.00 78.25 1175 ASN A CA 1
ATOM 9108 C C . ASN A 1 1175 ? -41.724 33.212 37.335 1.00 78.25 1175 ASN A C 1
ATOM 9110 O O . ASN A 1 1175 ? -40.973 32.958 38.276 1.00 78.25 1175 ASN A O 1
ATOM 9114 N N . ILE A 1 1176 ? -41.282 33.298 36.074 1.00 64.12 1176 ILE A N 1
ATOM 9115 C CA . ILE A 1 1176 ? -39.871 33.159 35.657 1.00 64.12 1176 ILE A CA 1
ATOM 9116 C C . ILE A 1 1176 ? -39.290 34.480 35.123 1.00 64.12 1176 ILE A C 1
ATOM 9118 O O . ILE A 1 1176 ? -40.038 35.393 34.773 1.00 64.12 1176 ILE A O 1
ATOM 9122 N N . ASN A 1 1177 ? -37.957 34.596 35.084 1.00 70.44 1177 ASN A N 1
ATOM 9123 C CA . ASN A 1 1177 ? -37.260 35.726 34.457 1.00 70.44 1177 ASN A CA 1
ATOM 9124 C C . ASN A 1 1177 ? -37.013 35.411 32.972 1.00 70.44 1177 ASN A C 1
ATOM 9126 O O . ASN A 1 1177 ? -36.188 34.559 32.657 1.00 70.44 1177 ASN A O 1
ATOM 9130 N N . LEU A 1 1178 ? -37.681 36.127 32.077 1.00 80.19 1178 LEU A N 1
ATOM 9131 C CA . LEU A 1 1178 ? -37.447 36.101 30.634 1.00 80.19 1178 LEU A CA 1
ATOM 9132 C C . LEU A 1 1178 ? -36.356 37.117 30.262 1.00 80.19 1178 LEU A C 1
ATOM 9134 O O . LEU A 1 1178 ? -36.205 38.123 30.960 1.00 80.19 1178 LEU A O 1
ATOM 9138 N N . ARG A 1 1179 ? -35.612 36.882 29.176 1.00 80.19 1179 ARG A N 1
ATOM 9139 C CA . ARG A 1 1179 ? -34.573 37.791 28.658 1.00 80.19 1179 ARG A CA 1
ATOM 9140 C C . ARG A 1 1179 ? -34.767 38.016 27.165 1.00 80.19 1179 ARG A C 1
ATOM 9142 O O . ARG A 1 1179 ? -34.791 37.043 26.422 1.00 80.19 1179 ARG A O 1
ATOM 9149 N N . TYR A 1 1180 ? -34.855 39.278 26.761 1.00 82.38 1180 TYR A N 1
ATOM 9150 C CA . TYR A 1 1180 ? -35.018 39.699 25.369 1.00 82.38 1180 TYR A CA 1
ATOM 9151 C C . TYR A 1 1180 ? -34.244 40.993 25.111 1.00 82.38 1180 TYR A C 1
ATOM 9153 O O . TYR A 1 1180 ? -33.850 41.694 26.050 1.00 82.38 1180 TYR A O 1
ATOM 9161 N N . PHE A 1 1181 ? -33.992 41.276 23.842 1.00 84.88 1181 PHE A N 1
ATOM 9162 C CA . PHE A 1 1181 ? -33.470 42.554 23.375 1.00 84.88 1181 PHE A CA 1
ATOM 9163 C C . PHE A 1 1181 ? -34.636 43.441 22.916 1.00 84.88 1181 PHE A C 1
ATOM 9165 O O . PHE A 1 1181 ? -35.769 42.981 22.905 1.00 84.88 1181 PHE A O 1
ATOM 9172 N N . LEU A 1 1182 ? -34.345 44.715 22.652 1.00 84.75 1182 LEU A N 1
ATOM 9173 C CA . LEU A 1 1182 ? -35.251 45.624 21.948 1.00 84.75 1182 LEU A CA 1
ATOM 9174 C C . LEU A 1 1182 ? -34.378 46.369 20.938 1.00 84.75 1182 LEU A C 1
ATOM 9176 O O . LEU A 1 1182 ? -33.532 47.187 21.351 1.00 84.75 1182 LEU A O 1
ATOM 9180 N N . SER A 1 1183 ? -34.464 45.994 19.662 1.00 79.56 1183 SER A N 1
ATOM 9181 C CA . SER A 1 1183 ? -33.528 46.356 18.589 1.00 79.56 1183 SER A CA 1
ATOM 9182 C C . SER A 1 1183 ? -34.074 45.988 17.200 1.00 79.56 1183 SER A C 1
ATOM 9184 O O . SER A 1 1183 ? -34.160 44.812 16.867 1.00 79.56 1183 SER A O 1
ATOM 9186 N N . PRO A 1 1184 ? -34.238 46.950 16.273 1.00 77.56 1184 PRO A N 1
ATOM 9187 C CA . PRO A 1 1184 ? -33.507 48.217 16.213 1.00 77.56 1184 PRO A CA 1
ATOM 9188 C C . PRO A 1 1184 ? -34.250 49.395 16.875 1.00 77.56 1184 PRO A C 1
ATOM 9190 O O . PRO A 1 1184 ? -35.191 49.243 17.642 1.00 77.56 1184 PRO A O 1
ATOM 9193 N N . SER A 1 1185 ? -33.810 50.624 16.593 1.00 79.19 1185 SER A N 1
ATOM 9194 C CA . SER A 1 1185 ? -34.506 51.846 17.021 1.00 79.19 1185 SER A CA 1
ATOM 9195 C C . SER A 1 1185 ? -35.945 51.883 16.494 1.00 79.19 1185 SER A C 1
ATOM 9197 O O . SER A 1 1185 ? -36.144 51.939 15.280 1.00 79.19 1185 SER A O 1
ATOM 9199 N N . GLY A 1 1186 ? -36.929 51.935 17.396 1.00 77.12 1186 GLY A N 1
ATOM 9200 C CA . GLY A 1 1186 ? -38.359 51.944 17.054 1.00 77.12 1186 GLY A CA 1
ATOM 9201 C C . GLY A 1 1186 ? -39.062 50.589 17.171 1.00 77.12 1186 GLY A C 1
ATOM 9202 O O . GLY A 1 1186 ? -40.234 50.508 16.820 1.00 77.12 1186 GLY A O 1
ATOM 9203 N N . ASP A 1 1187 ? -38.355 49.576 17.662 1.00 83.81 1187 ASP A N 1
ATOM 9204 C CA . ASP A 1 1187 ? -38.878 48.261 18.022 1.00 83.81 1187 ASP A CA 1
ATOM 9205 C C . ASP A 1 1187 ? -39.752 48.279 19.307 1.00 83.81 1187 ASP A C 1
ATOM 9207 O O . ASP A 1 1187 ? -39.591 49.145 20.182 1.00 83.81 1187 ASP A O 1
ATOM 9211 N N . GLU A 1 1188 ? -40.723 47.363 19.383 1.00 89.06 1188 GLU A N 1
ATOM 9212 C CA . GLU A 1 1188 ? -41.774 47.273 20.407 1.00 89.06 1188 GLU A CA 1
ATOM 9213 C C . GLU A 1 1188 ? -42.181 45.824 20.745 1.00 89.06 1188 GLU A C 1
ATOM 9215 O O . GLU A 1 1188 ? -43.146 45.290 20.189 1.00 89.06 1188 GLU A O 1
ATOM 9220 N N . ASP A 1 1189 ? -41.553 45.199 21.735 1.00 91.56 1189 ASP A N 1
ATOM 9221 C CA . ASP A 1 1189 ? -41.909 43.830 22.122 1.00 91.56 1189 ASP A CA 1
ATOM 9222 C C . ASP A 1 1189 ? -43.324 43.715 22.718 1.00 91.56 1189 ASP A C 1
ATOM 9224 O O . ASP A 1 1189 ? -43.624 44.291 23.775 1.00 91.56 1189 ASP A O 1
ATOM 9228 N N . TRP A 1 1190 ? -44.186 42.887 22.112 1.00 92.56 1190 TRP A N 1
ATOM 9229 C CA . TRP A 1 1190 ? -45.454 42.466 22.715 1.00 92.56 1190 TRP A CA 1
ATOM 9230 C C . TRP A 1 1190 ? -45.451 41.007 23.190 1.00 92.56 1190 TRP A C 1
ATOM 9232 O O . TRP A 1 1190 ? -45.319 40.058 22.420 1.00 92.56 1190 TRP A O 1
ATOM 9242 N N . PHE A 1 1191 ? -45.749 40.821 24.474 1.00 93.25 1191 PHE A N 1
ATOM 9243 C CA . PHE A 1 1191 ? -45.912 39.526 25.134 1.00 93.25 1191 PHE A CA 1
ATOM 9244 C C . PHE A 1 1191 ? -47.374 39.249 25.478 1.00 93.25 1191 PHE A C 1
ATOM 9246 O O . PHE A 1 1191 ? -48.165 40.169 25.703 1.00 93.25 1191 PHE A O 1
ATOM 9253 N N . ARG A 1 1192 ? -47.725 37.966 25.613 1.00 91.06 1192 ARG A N 1
ATOM 9254 C CA . ARG A 1 1192 ? -49.018 37.507 26.138 1.00 91.06 1192 ARG A CA 1
ATOM 9255 C C . ARG A 1 1192 ? -48.780 36.467 27.221 1.00 91.06 1192 ARG A C 1
ATOM 9257 O O . ARG A 1 1192 ? -48.098 35.484 26.970 1.00 91.06 1192 ARG A O 1
ATOM 9264 N N . PHE A 1 1193 ? -49.404 36.617 28.383 1.00 91.19 1193 PHE A N 1
ATOM 9265 C CA . PHE A 1 1193 ? -49.387 35.606 29.446 1.00 91.19 1193 PHE A CA 1
ATOM 9266 C C . PHE A 1 1193 ? -50.812 35.272 29.907 1.00 91.19 1193 PHE A C 1
ATOM 9268 O O . PHE A 1 1193 ? -51.759 36.022 29.645 1.00 91.19 1193 PHE A O 1
ATOM 9275 N N . PHE A 1 1194 ? -50.993 34.114 30.545 1.00 89.69 1194 PHE A N 1
ATOM 9276 C CA . PHE A 1 1194 ? -52.308 33.635 30.986 1.00 89.69 1194 PHE A CA 1
ATOM 9277 C C . PHE A 1 1194 ? -52.432 33.635 32.508 1.00 89.69 1194 PHE A C 1
ATOM 9279 O O . PHE A 1 1194 ? -51.570 33.118 33.217 1.00 89.69 1194 PHE A O 1
ATOM 9286 N N . VAL A 1 1195 ? -53.542 34.167 33.014 1.00 89.12 1195 VAL A N 1
ATOM 9287 C CA . VAL A 1 1195 ? -53.875 34.197 34.440 1.00 89.12 1195 VAL A CA 1
ATOM 9288 C C . VAL A 1 1195 ? -54.958 33.137 34.708 1.00 89.12 1195 VAL A C 1
ATOM 9290 O O . VAL A 1 1195 ? -56.088 33.285 34.235 1.00 89.12 1195 VAL A O 1
ATOM 9293 N N . PRO A 1 1196 ? -54.661 32.049 35.448 1.00 76.12 1196 PRO A N 1
ATOM 9294 C CA . PRO A 1 1196 ? -55.553 30.884 35.530 1.00 76.12 1196 PRO A CA 1
ATOM 9295 C C . PRO A 1 1196 ? -56.738 31.045 36.493 1.00 76.12 1196 PRO A C 1
ATOM 9297 O O . PRO A 1 1196 ? -57.708 30.299 36.410 1.00 76.12 1196 PRO A O 1
ATOM 9300 N N . ARG A 1 1197 ? -56.677 32.004 37.421 1.00 80.00 1197 ARG A N 1
ATOM 9301 C CA . ARG A 1 1197 ? -57.746 32.342 38.377 1.00 80.00 1197 ARG A CA 1
ATOM 9302 C C . ARG A 1 1197 ? -57.569 33.772 38.872 1.00 80.00 1197 ARG A C 1
ATOM 9304 O O . ARG A 1 1197 ? -56.517 34.360 38.634 1.00 80.00 1197 ARG A O 1
ATOM 9311 N N . ALA A 1 1198 ? -58.553 34.305 39.597 1.00 83.75 1198 ALA A N 1
ATOM 9312 C CA . ALA A 1 1198 ? -58.425 35.607 40.253 1.00 83.75 1198 ALA A CA 1
ATOM 9313 C C . ALA A 1 1198 ? -57.112 35.694 41.066 1.00 83.75 1198 ALA A C 1
ATOM 9315 O O . ALA A 1 1198 ? -56.862 34.863 41.943 1.00 83.75 1198 ALA A O 1
ATOM 9316 N N . SER A 1 1199 ? -56.248 36.644 40.706 1.00 84.81 1199 SER A N 1
ATOM 9317 C CA . SER A 1 1199 ? -54.863 36.736 41.191 1.00 84.81 1199 SER A CA 1
ATOM 9318 C C . SER A 1 1199 ? -54.432 38.191 41.386 1.00 84.81 1199 SER A C 1
ATOM 9320 O O . SER A 1 1199 ? -55.013 39.112 40.809 1.00 84.81 1199 SER A O 1
ATOM 9322 N N . GLN A 1 1200 ? -53.391 38.408 42.183 1.00 89.50 1200 GLN A N 1
ATOM 9323 C CA . GLN A 1 1200 ? -52.588 39.626 42.109 1.00 89.50 1200 GLN A CA 1
ATOM 9324 C C . GLN A 1 1200 ? -51.507 39.432 41.043 1.00 89.50 1200 GLN A C 1
ATOM 9326 O O . GLN A 1 1200 ? -50.904 38.361 40.949 1.00 89.50 1200 GLN A O 1
ATOM 9331 N N . LEU A 1 1201 ? -51.293 40.460 40.222 1.00 91.50 1201 LEU A N 1
ATOM 9332 C CA . LEU A 1 1201 ? -50.236 40.483 39.214 1.00 91.50 1201 LEU A CA 1
ATOM 9333 C C . LEU A 1 1201 ? -49.213 41.551 39.571 1.00 91.50 1201 LEU A C 1
ATOM 9335 O O . LEU A 1 1201 ? -49.585 42.695 39.845 1.00 91.50 1201 LEU A O 1
ATOM 9339 N N . GLU A 1 1202 ? -47.936 41.210 39.468 1.00 94.12 1202 GLU A N 1
ATOM 9340 C CA . GLU A 1 1202 ? -46.857 42.186 39.382 1.00 94.12 1202 GLU A CA 1
ATOM 9341 C C . GLU A 1 1202 ? -46.005 41.885 38.151 1.00 94.12 1202 GLU A C 1
ATOM 9343 O O . GLU A 1 1202 ? -45.347 40.850 38.077 1.00 94.12 1202 GLU A O 1
ATOM 9348 N N . ILE A 1 1203 ? -46.014 42.789 37.178 1.00 96.62 1203 ILE A N 1
ATOM 9349 C CA . ILE A 1 1203 ? -45.173 42.698 35.990 1.00 96.62 1203 ILE A CA 1
ATOM 9350 C C . ILE A 1 1203 ? -43.925 43.524 36.284 1.00 96.62 1203 ILE A C 1
ATOM 9352 O O . ILE A 1 1203 ? -44.033 44.726 36.534 1.00 96.62 1203 ILE A O 1
ATOM 9356 N N . HIS A 1 1204 ? -42.768 42.870 36.298 1.00 92.94 1204 HIS A N 1
ATOM 9357 C CA . HIS A 1 1204 ? -41.465 43.468 36.586 1.00 92.94 1204 HIS A CA 1
ATOM 9358 C C . HIS A 1 1204 ? -40.617 43.466 35.316 1.00 92.94 1204 HIS A C 1
ATOM 9360 O O . HIS A 1 1204 ? -40.404 42.409 34.728 1.00 92.94 1204 HIS A O 1
ATOM 9366 N N . LEU A 1 1205 ? -40.118 44.635 34.928 1.00 95.25 1205 LEU A N 1
ATOM 9367 C CA . LEU A 1 1205 ? -39.157 44.831 33.850 1.00 95.25 1205 LEU A CA 1
ATOM 9368 C C . LEU A 1 1205 ? -37.885 45.443 34.459 1.00 95.25 1205 LEU A C 1
ATOM 9370 O O . LEU A 1 1205 ? -37.894 46.547 35.002 1.00 95.25 1205 LEU A O 1
ATOM 9374 N N . THR A 1 1206 ? -36.796 44.686 34.444 1.00 89.69 1206 THR A N 1
ATOM 9375 C CA . THR A 1 1206 ? -35.567 44.951 35.200 1.00 89.69 1206 THR A CA 1
ATOM 9376 C C . THR A 1 1206 ? -34.329 44.826 34.308 1.00 89.69 1206 THR A C 1
ATOM 9378 O O . THR A 1 1206 ? -34.422 44.523 33.118 1.00 89.69 1206 THR A O 1
ATOM 9381 N N . SER A 1 1207 ? -33.147 45.084 34.881 1.00 88.00 1207 SER A N 1
ATOM 9382 C CA . SER A 1 1207 ? -31.853 44.932 34.194 1.00 88.00 1207 SER A CA 1
ATOM 9383 C C . SER A 1 1207 ? -31.743 45.753 32.898 1.00 88.00 1207 SER A C 1
ATOM 9385 O O . SER A 1 1207 ? -31.131 45.318 31.929 1.00 88.00 1207 SER A O 1
ATOM 9387 N N . LEU A 1 1208 ? -32.352 46.946 32.871 1.00 91.19 1208 LEU A N 1
ATOM 9388 C CA . LEU A 1 1208 ? -32.560 47.698 31.636 1.00 91.19 1208 LEU A CA 1
ATOM 9389 C C . LEU A 1 1208 ? -31.248 48.158 30.955 1.00 91.19 1208 LEU A C 1
ATOM 9391 O O . LEU A 1 1208 ? -30.450 48.891 31.553 1.00 91.19 1208 LEU A O 1
ATOM 9395 N N . PRO A 1 1209 ? -31.026 47.812 29.674 1.00 88.56 1209 PRO A N 1
ATOM 9396 C CA . PRO A 1 1209 ? -29.834 48.190 28.915 1.00 88.56 1209 PRO A CA 1
ATOM 9397 C C . PRO A 1 1209 ? -29.932 49.600 28.299 1.00 88.56 1209 PRO A C 1
ATOM 9399 O O . PRO A 1 1209 ? -28.896 50.203 27.994 1.00 88.56 1209 PRO A O 1
ATOM 9402 N N . ALA A 1 1210 ? -31.140 50.159 28.181 1.00 90.62 1210 ALA A N 1
ATOM 9403 C CA . ALA A 1 1210 ? -31.446 51.541 27.797 1.00 90.62 1210 ALA A CA 1
ATOM 9404 C C . ALA A 1 1210 ? -32.696 52.036 28.570 1.00 90.62 1210 ALA A C 1
ATOM 9406 O O . ALA A 1 1210 ? -32.986 51.495 29.631 1.00 90.62 1210 ALA A O 1
ATOM 9407 N N . ASN A 1 1211 ? -33.380 53.095 28.118 1.00 94.19 1211 ASN A N 1
ATOM 9408 C CA . ASN A 1 1211 ? -34.599 53.595 28.774 1.00 94.19 1211 ASN A CA 1
ATOM 9409 C C . ASN A 1 1211 ? -35.846 52.971 28.128 1.00 94.19 1211 ASN A C 1
ATOM 9411 O O . ASN A 1 1211 ? -36.168 53.344 26.998 1.00 94.19 1211 ASN A O 1
ATOM 9415 N N . TYR A 1 1212 ? -36.501 52.029 28.810 1.00 95.56 1212 TYR A N 1
ATOM 9416 C CA . TYR A 1 1212 ? -37.633 51.253 28.287 1.00 95.56 1212 TYR A CA 1
ATOM 9417 C C . TYR A 1 1212 ? -38.874 51.421 29.167 1.00 95.56 1212 TYR A C 1
ATOM 9419 O O . TYR A 1 1212 ? -38.803 51.277 30.385 1.00 95.56 1212 TYR A O 1
ATOM 9427 N N . ASP A 1 1213 ? -40.010 51.659 28.521 1.00 96.62 1213 ASP A N 1
ATOM 9428 C CA . ASP A 1 1213 ? -41.317 51.871 29.135 1.00 96.62 1213 ASP A CA 1
ATOM 9429 C C . ASP A 1 1213 ? -42.150 50.574 29.119 1.00 96.62 1213 ASP A C 1
ATOM 9431 O O . ASP A 1 1213 ? -42.157 49.842 28.127 1.00 96.62 1213 ASP A O 1
ATOM 9435 N N . LEU A 1 1214 ? -42.904 50.309 30.193 1.00 97.06 1214 LEU A N 1
ATOM 9436 C CA . LEU A 1 1214 ? -43.713 49.096 30.386 1.00 97.06 1214 LEU A CA 1
ATOM 9437 C C . LEU A 1 1214 ? -45.218 49.410 30.395 1.00 97.06 1214 LEU A C 1
ATOM 9439 O O . LEU A 1 1214 ? -45.680 50.211 31.210 1.00 97.06 1214 LEU A O 1
ATOM 9443 N N . TYR A 1 1215 ? -46.011 48.706 29.583 1.00 97.00 1215 TYR A N 1
ATOM 9444 C CA . TYR A 1 1215 ? -47.476 48.844 29.520 1.00 97.00 1215 TYR A CA 1
ATOM 9445 C C . TYR A 1 1215 ? -48.172 47.478 29.594 1.00 97.00 1215 TYR A C 1
ATOM 9447 O O . TYR A 1 1215 ? -47.724 46.522 28.970 1.00 97.00 1215 TYR A O 1
ATOM 9455 N N . VAL A 1 1216 ? -49.291 47.376 30.321 1.00 95.81 1216 VAL A N 1
ATOM 9456 C CA . VAL A 1 1216 ? -50.034 46.116 30.528 1.00 95.81 1216 VAL A CA 1
ATOM 9457 C C . VAL A 1 1216 ? -51.513 46.288 30.182 1.00 95.81 1216 VAL A C 1
ATOM 9459 O O . VAL A 1 1216 ? -52.169 47.201 30.684 1.00 95.81 1216 VAL A O 1
ATOM 9462 N N . TYR A 1 1217 ? -52.057 45.383 29.368 1.00 94.44 1217 TYR A N 1
ATOM 9463 C CA . TYR A 1 1217 ? -53.406 45.430 28.795 1.00 94.44 1217 TYR A CA 1
ATOM 9464 C C . TYR A 1 1217 ? -54.206 44.149 29.098 1.00 94.44 1217 TYR A C 1
ATOM 9466 O O . TYR A 1 1217 ? -53.634 43.072 29.283 1.00 94.44 1217 TYR A O 1
ATOM 9474 N N . ASN A 1 1218 ? -55.541 44.241 29.106 1.00 92.00 1218 ASN A N 1
ATOM 9475 C CA . ASN A 1 1218 ? -56.419 43.060 29.088 1.00 92.00 1218 ASN A CA 1
ATOM 9476 C C . ASN A 1 1218 ? -56.647 42.531 27.657 1.00 92.00 1218 ASN A C 1
ATOM 9478 O O . ASN A 1 1218 ? -56.353 43.207 26.673 1.00 92.00 1218 ASN A O 1
ATOM 9482 N N . ALA A 1 1219 ? -57.255 41.347 27.535 1.00 86.25 1219 ALA A N 1
ATOM 9483 C CA . ALA A 1 1219 ? -57.634 40.751 26.248 1.00 86.25 1219 ALA A CA 1
ATOM 9484 C C . ALA A 1 1219 ? -58.624 41.579 25.392 1.00 86.25 1219 ALA A C 1
ATOM 9486 O O . ALA A 1 1219 ? -58.804 41.275 24.218 1.00 86.25 1219 ALA A O 1
ATOM 9487 N N . ALA A 1 1220 ? -59.256 42.624 25.943 1.00 85.50 1220 ALA A N 1
ATOM 9488 C CA . ALA A 1 1220 ? -60.084 43.572 25.190 1.00 85.50 1220 ALA A CA 1
ATOM 9489 C C . ALA A 1 1220 ? -59.289 44.798 24.685 1.00 85.50 1220 ALA A C 1
ATOM 9491 O O . ALA A 1 1220 ? -59.884 45.751 24.183 1.00 85.50 1220 ALA A O 1
ATOM 9492 N N . GLY A 1 1221 ? -57.959 44.805 24.842 1.00 85.62 1221 GLY A N 1
ATOM 9493 C CA . GLY A 1 1221 ? -57.072 45.896 24.426 1.00 85.62 1221 GLY A CA 1
ATOM 9494 C C . GLY A 1 1221 ? -57.086 47.122 25.346 1.00 85.62 1221 GLY A C 1
ATOM 9495 O O . GLY A 1 1221 ? -56.519 48.155 24.997 1.00 85.62 1221 GLY A O 1
ATOM 9496 N N . GLN A 1 1222 ? -57.722 47.049 26.518 1.00 91.56 1222 GLN A N 1
ATOM 9497 C CA . GLN A 1 1222 ? -57.758 48.161 27.471 1.00 91.56 1222 GLN A CA 1
ATOM 9498 C C . GLN A 1 1222 ? -56.486 48.167 28.324 1.00 91.56 1222 GLN A C 1
ATOM 9500 O O . GLN A 1 1222 ? -56.150 47.151 28.935 1.00 91.56 1222 GLN A O 1
ATOM 9505 N N . LEU A 1 1223 ? -55.807 49.316 28.397 1.00 94.69 1223 LEU A N 1
ATOM 9506 C CA . LEU A 1 1223 ? -54.650 49.518 29.271 1.00 94.69 1223 LEU A CA 1
ATOM 9507 C C . LEU A 1 1223 ? -55.086 49.455 30.744 1.00 94.69 1223 LEU A C 1
ATOM 9509 O O . LEU A 1 1223 ? -55.997 50.171 31.161 1.00 94.69 1223 LEU A O 1
ATOM 9513 N N . LEU A 1 1224 ? -54.419 48.610 31.525 1.00 92.69 1224 LEU A N 1
ATOM 9514 C CA . LEU A 1 1224 ? -54.676 48.382 32.950 1.00 92.69 1224 LEU A CA 1
ATOM 9515 C C . LEU A 1 1224 ? -53.668 49.098 33.852 1.00 92.69 1224 LEU A C 1
ATOM 9517 O O . LEU A 1 1224 ? -53.991 49.446 34.985 1.00 92.69 1224 LEU A O 1
ATOM 9521 N N . GLY A 1 1225 ? -52.448 49.305 33.358 1.00 92.81 1225 GLY A N 1
ATOM 9522 C CA . GLY A 1 1225 ? -51.391 50.012 34.068 1.00 92.81 1225 GLY A CA 1
ATOM 9523 C C . GLY A 1 1225 ? -50.126 50.137 33.226 1.00 92.81 1225 GLY A C 1
ATOM 9524 O O . GLY A 1 1225 ? -49.917 49.374 32.283 1.00 92.81 1225 GLY A O 1
ATOM 9525 N N . SER A 1 1226 ? -49.287 51.106 33.575 1.00 95.69 1226 SER A N 1
ATOM 9526 C CA . SER A 1 1226 ? -48.001 51.359 32.926 1.00 95.69 1226 SER A CA 1
ATOM 9527 C C . SER A 1 1226 ? -46.987 51.930 33.918 1.00 95.69 1226 SER A C 1
ATOM 9529 O O . SER A 1 1226 ? -47.365 52.460 34.966 1.00 95.69 1226 SER A O 1
ATOM 9531 N N . SER A 1 1227 ? -45.704 51.814 33.594 1.00 96.75 1227 SER A N 1
ATOM 9532 C CA . SER A 1 1227 ? -44.566 52.313 34.372 1.00 96.75 1227 SER A CA 1
ATOM 9533 C C . SER A 1 1227 ? -43.537 52.855 33.368 1.00 96.75 1227 SER A C 1
ATOM 9535 O O . SER A 1 1227 ? -43.259 52.186 32.374 1.00 96.75 1227 SER A O 1
ATOM 9537 N N . VAL A 1 1228 ? -43.098 54.103 33.566 1.00 95.50 1228 VAL A N 1
ATOM 9538 C CA . VAL A 1 1228 ? -42.375 54.928 32.573 1.00 95.50 1228 VAL A CA 1
ATOM 9539 C C . VAL A 1 1228 ? -41.306 55.810 33.244 1.00 95.50 1228 VAL A C 1
ATOM 9541 O O . VAL A 1 1228 ? -41.355 57.043 33.187 1.00 95.50 1228 VAL A O 1
ATOM 9544 N N . LYS A 1 1229 ? -40.408 55.220 34.040 1.00 92.25 1229 LYS A N 1
ATOM 9545 C CA . LYS A 1 1229 ? -39.398 55.982 34.794 1.00 92.25 1229 LYS A CA 1
ATOM 9546 C C . LYS A 1 1229 ? -38.212 56.296 33.891 1.00 92.25 1229 LYS A C 1
ATOM 9548 O O . LYS A 1 1229 ? -37.895 55.595 32.946 1.00 92.25 1229 LYS A O 1
ATOM 9553 N N . GLU A 1 1230 ? -37.512 57.378 34.206 1.00 87.50 1230 GLU A N 1
ATOM 9554 C CA . GLU A 1 1230 ? -36.376 57.798 33.392 1.00 87.50 1230 GLU A CA 1
ATOM 9555 C C . GLU A 1 1230 ? -35.150 56.877 33.547 1.00 87.50 1230 GLU A C 1
ATOM 9557 O O . GLU A 1 1230 ? -34.790 56.461 34.654 1.00 87.50 1230 GLU A O 1
ATOM 9562 N N . LYS A 1 1231 ? -34.392 56.735 32.449 1.00 89.56 1231 LYS A N 1
ATOM 9563 C CA . LYS A 1 1231 ? -33.095 56.031 32.369 1.00 89.56 1231 LYS A CA 1
ATOM 9564 C C . LYS A 1 1231 ? -33.268 54.514 32.551 1.00 89.56 1231 LYS A C 1
ATOM 9566 O O . LYS A 1 1231 ? -34.237 53.941 32.100 1.00 89.56 1231 LYS A O 1
ATOM 9571 N N . LYS A 1 1232 ? -32.288 53.833 33.147 1.00 91.00 1232 LYS A N 1
ATOM 9572 C CA . LYS A 1 1232 ? -32.259 52.367 33.303 1.00 91.00 1232 LYS A CA 1
ATOM 9573 C C . LYS A 1 1232 ? -32.970 51.890 34.582 1.00 91.00 1232 LYS A C 1
ATOM 9575 O O . LYS A 1 1232 ? -32.511 50.955 35.235 1.00 91.00 1232 LYS A O 1
ATOM 9580 N N . ALA A 1 1233 ? -34.000 52.607 35.027 1.00 91.56 1233 ALA A N 1
ATOM 9581 C CA . ALA A 1 1233 ? -34.711 52.280 36.259 1.00 91.56 1233 ALA A CA 1
ATOM 9582 C C . ALA A 1 1233 ? -35.635 51.071 36.038 1.00 91.56 1233 ALA A C 1
ATOM 9584 O O . ALA A 1 1233 ? -36.193 50.906 34.967 1.00 91.56 1233 ALA A O 1
ATOM 9585 N N . ALA A 1 1234 ? -35.797 50.207 37.042 1.00 91.12 1234 ALA A N 1
ATOM 9586 C CA . ALA A 1 1234 ? -36.687 49.054 36.906 1.00 91.12 1234 ALA A CA 1
ATOM 9587 C C . ALA A 1 1234 ? -38.159 49.490 36.855 1.00 91.12 1234 ALA A C 1
ATOM 9589 O O . ALA A 1 1234 ? -38.638 50.164 37.776 1.00 91.12 1234 ALA A O 1
ATOM 9590 N N . GLU A 1 1235 ? -38.889 49.041 35.841 1.00 96.69 1235 GLU A N 1
ATOM 9591 C CA . GLU A 1 1235 ? -40.316 49.277 35.666 1.00 96.69 1235 GLU A CA 1
ATOM 9592 C C . GLU A 1 1235 ? -41.149 48.194 36.352 1.00 96.69 1235 GLU A C 1
ATOM 9594 O O . GLU A 1 1235 ? -40.837 47.007 36.300 1.00 96.69 1235 GLU A O 1
ATOM 9599 N N . VAL A 1 1236 ? -42.219 48.606 37.039 1.00 95.19 1236 VAL A N 1
ATOM 9600 C CA . VAL A 1 1236 ? -43.104 47.673 37.755 1.00 95.19 1236 VAL A CA 1
ATOM 9601 C C . VAL A 1 1236 ? -44.551 48.134 37.635 1.00 95.19 1236 VAL A C 1
ATOM 9603 O O . VAL A 1 1236 ? -44.871 49.271 37.993 1.00 95.19 1236 VAL A O 1
ATOM 9606 N N . VAL A 1 1237 ? -45.429 47.242 37.177 1.00 96.38 1237 VAL A N 1
ATOM 9607 C CA . VAL A 1 1237 ? -46.886 47.442 37.123 1.00 96.38 1237 VAL A CA 1
ATOM 9608 C C . VAL A 1 1237 ? -47.560 46.416 38.028 1.00 96.38 1237 VAL A C 1
ATOM 9610 O O . VAL A 1 1237 ? -47.325 45.219 37.888 1.00 96.38 1237 VAL A O 1
ATOM 9613 N N . LYS A 1 1238 ? -48.415 46.874 38.951 1.00 95.25 1238 LYS A N 1
ATOM 9614 C CA . LYS A 1 1238 ? -49.172 46.007 39.869 1.00 95.25 1238 LYS A CA 1
ATOM 9615 C C . LYS A 1 1238 ? -50.667 46.085 39.578 1.00 95.25 1238 LYS A C 1
ATOM 9617 O O . LYS A 1 1238 ? -51.218 47.183 39.519 1.00 95.25 1238 LYS A O 1
ATOM 9622 N N . ILE A 1 1239 ? -51.323 44.935 39.431 1.00 91.56 1239 ILE A N 1
ATOM 9623 C CA . ILE A 1 1239 ? -52.762 44.824 39.158 1.00 91.56 1239 ILE A CA 1
ATOM 9624 C C . ILE A 1 1239 ? -53.392 43.942 40.236 1.00 91.56 1239 ILE A C 1
ATOM 9626 O O . ILE A 1 1239 ? -53.112 42.748 40.338 1.00 91.56 1239 ILE A O 1
ATOM 9630 N N . ASN A 1 1240 ? -54.264 44.542 41.045 1.00 86.69 1240 ASN A N 1
ATOM 9631 C CA . ASN A 1 1240 ? -54.990 43.845 42.102 1.00 86.69 1240 ASN A CA 1
ATOM 9632 C C . ASN A 1 1240 ? -56.255 43.184 41.539 1.00 86.69 1240 ASN A C 1
ATOM 9634 O O . ASN A 1 1240 ? -56.989 43.818 40.783 1.00 86.69 1240 ASN A O 1
ATOM 9638 N N . ASN A 1 1241 ? -56.543 41.950 41.964 1.00 83.00 1241 ASN A N 1
ATOM 9639 C CA . ASN A 1 1241 ? -57.733 41.180 41.577 1.00 83.00 1241 ASN A CA 1
ATOM 9640 C C . ASN A 1 1241 ? -57.913 41.037 40.052 1.00 83.00 1241 ASN A C 1
ATOM 9642 O O . ASN A 1 1241 ? -59.021 41.171 39.529 1.00 83.00 1241 ASN A O 1
ATOM 9646 N N . ALA A 1 1242 ? -56.827 40.747 39.335 1.00 85.75 1242 ALA A N 1
ATOM 9647 C CA . ALA A 1 1242 ? -56.889 40.388 37.927 1.00 85.75 1242 ALA A CA 1
ATOM 9648 C C . ALA A 1 1242 ? -57.707 39.102 37.747 1.00 85.75 1242 ALA A C 1
ATOM 9650 O O . ALA A 1 1242 ? -57.402 38.073 38.351 1.00 85.75 1242 ALA A O 1
ATOM 9651 N N . THR A 1 1243 ? -58.764 39.174 36.941 1.00 87.06 1243 THR A N 1
ATOM 9652 C CA . THR A 1 1243 ? -59.624 38.041 36.582 1.00 87.06 1243 THR A CA 1
ATOM 9653 C C . THR A 1 1243 ? -58.872 36.978 35.781 1.00 87.06 1243 THR A C 1
ATOM 9655 O O . THR A 1 1243 ? -57.841 37.264 35.182 1.00 87.06 1243 THR A O 1
ATOM 9658 N N . SER A 1 1244 ? -59.402 35.751 35.709 1.00 88.25 1244 SER A N 1
ATOM 9659 C CA . SER A 1 1244 ? -58.822 34.759 34.796 1.00 88.25 1244 SER A CA 1
ATOM 9660 C C . SER A 1 1244 ? -58.965 35.200 33.336 1.00 88.25 1244 SER A C 1
ATOM 9662 O O . SER A 1 1244 ? -60.007 35.732 32.951 1.00 88.25 1244 SER A O 1
ATOM 9664 N N . GLY A 1 1245 ? -57.921 34.983 32.536 1.00 86.31 1245 GLY A N 1
ATOM 9665 C CA . GLY A 1 1245 ? -57.877 35.362 31.127 1.00 86.31 1245 GLY A CA 1
ATOM 9666 C C . GLY A 1 1245 ? -56.459 35.635 30.630 1.00 86.31 1245 GLY A C 1
ATOM 9667 O O . GLY A 1 1245 ? -55.486 35.508 31.375 1.00 86.31 1245 GLY A O 1
ATOM 9668 N N . TYR A 1 1246 ? -56.348 36.021 29.359 1.00 91.44 1246 TYR A N 1
ATOM 9669 C CA . TYR A 1 1246 ? -55.090 36.486 28.778 1.00 91.44 1246 TYR A CA 1
ATOM 9670 C C . TYR A 1 1246 ? -54.852 37.971 29.061 1.00 91.44 1246 TYR A C 1
ATOM 9672 O O . TYR A 1 1246 ? -55.768 38.797 28.992 1.00 91.44 1246 TYR A O 1
ATOM 9680 N N . TYR A 1 1247 ? -53.594 38.289 29.335 1.00 93.56 1247 TYR A N 1
ATOM 9681 C CA . TYR A 1 1247 ? -53.074 39.634 29.538 1.00 93.56 1247 TYR A CA 1
ATOM 9682 C C . TYR A 1 1247 ? -51.920 39.860 28.568 1.00 93.56 1247 TYR A C 1
ATOM 9684 O O . TYR A 1 1247 ? -51.184 38.926 28.245 1.00 93.56 1247 TYR A O 1
ATOM 9692 N N . TYR A 1 1248 ? -51.779 41.096 28.103 1.00 94.62 1248 TYR A N 1
ATOM 9693 C CA . TYR A 1 1248 ? -50.770 41.487 27.124 1.00 94.62 1248 TYR A CA 1
ATOM 9694 C C . TYR A 1 1248 ? -49.846 42.534 27.730 1.00 94.62 1248 TYR A C 1
ATOM 9696 O O . TYR A 1 1248 ? -50.297 43.396 28.486 1.00 94.62 1248 TYR A O 1
ATOM 9704 N N . VAL A 1 1249 ? -48.562 42.469 27.402 1.00 96.25 1249 VAL A N 1
ATOM 9705 C CA . VAL A 1 1249 ? -47.543 43.408 27.883 1.00 96.25 1249 VAL A CA 1
ATOM 9706 C C . VAL A 1 1249 ? -46.791 43.955 26.689 1.00 96.25 1249 VAL A C 1
ATOM 9708 O O . VAL A 1 1249 ? -46.377 43.178 25.841 1.00 96.25 1249 VAL A O 1
ATOM 9711 N N . ARG A 1 1250 ? -46.625 45.273 26.637 1.00 95.81 1250 ARG A N 1
ATOM 9712 C CA . ARG A 1 1250 ? -45.817 45.979 25.643 1.00 95.81 1250 ARG A CA 1
ATOM 9713 C C . ARG A 1 1250 ? -44.608 46.580 26.336 1.00 95.81 1250 ARG A C 1
ATOM 9715 O O . ARG A 1 1250 ? -44.772 47.233 27.375 1.00 95.81 1250 ARG A O 1
ATOM 9722 N N . ILE A 1 1251 ? -43.445 46.410 25.733 1.00 95.88 1251 ILE A N 1
ATOM 9723 C CA . ILE A 1 1251 ? -42.211 47.103 26.091 1.00 95.88 1251 ILE A CA 1
ATOM 9724 C C . ILE A 1 1251 ? -41.817 47.968 24.896 1.00 95.88 1251 ILE A C 1
ATOM 9726 O O . ILE A 1 1251 ? -41.984 47.564 23.752 1.00 95.88 1251 ILE A O 1
ATOM 9730 N N . VAL A 1 1252 ? -41.391 49.205 25.147 1.00 94.25 1252 VAL A N 1
ATOM 9731 C CA . VAL A 1 1252 ? -41.007 50.138 24.078 1.00 94.25 1252 VAL A CA 1
ATOM 9732 C C . VAL A 1 1252 ? -39.902 51.077 24.539 1.00 94.25 1252 VAL A C 1
ATOM 9734 O O . VAL A 1 1252 ? -39.883 51.537 25.682 1.00 94.25 1252 VAL A O 1
ATOM 9737 N N . GLY A 1 1253 ? -38.982 51.396 23.633 1.00 92.62 1253 GLY A N 1
ATOM 9738 C CA . GLY A 1 1253 ? -37.932 52.380 23.859 1.00 92.62 1253 GLY A CA 1
ATOM 9739 C C . GLY A 1 1253 ? -38.445 53.806 24.034 1.00 92.62 1253 GLY A C 1
ATOM 9740 O O . GLY A 1 1253 ? -39.019 54.380 23.104 1.00 92.62 1253 GLY A O 1
ATOM 9741 N N . PHE A 1 1254 ? -38.139 54.452 25.164 1.00 89.12 1254 PHE A N 1
ATOM 9742 C CA . PHE A 1 1254 ? -38.419 55.879 25.334 1.00 89.12 1254 PHE A CA 1
ATOM 9743 C C . PHE A 1 1254 ? -37.678 56.687 24.258 1.00 89.12 1254 PHE A C 1
ATOM 9745 O O . PHE A 1 1254 ? -36.448 56.663 24.178 1.00 89.12 1254 PHE A O 1
ATOM 9752 N N . SER A 1 1255 ? -38.426 57.419 23.426 1.00 87.00 1255 SER A N 1
ATOM 9753 C CA . SER A 1 1255 ? -37.901 58.113 22.235 1.00 87.00 1255 SER A CA 1
ATOM 9754 C C . SER A 1 1255 ? -37.112 57.206 21.267 1.00 87.00 1255 SER A C 1
ATOM 9756 O O . SER A 1 1255 ? -36.178 57.671 20.615 1.00 87.00 1255 SER A O 1
ATOM 9758 N N . GLY A 1 1256 ? -37.472 55.920 21.172 1.00 82.75 1256 GLY A N 1
ATOM 9759 C CA . GLY A 1 1256 ? -36.813 54.939 20.300 1.00 82.75 1256 GLY A CA 1
ATOM 9760 C C . GLY A 1 1256 ? -35.493 54.384 20.846 1.00 82.75 1256 GLY A C 1
ATOM 9761 O O . GLY A 1 1256 ? -34.693 53.857 20.082 1.00 82.75 1256 GLY A O 1
ATOM 9762 N N . ALA A 1 1257 ? -35.224 54.516 22.150 1.00 88.19 1257 ALA A N 1
ATOM 9763 C CA . ALA A 1 1257 ? -34.057 53.898 22.777 1.00 88.19 1257 ALA A CA 1
ATOM 9764 C C . ALA A 1 1257 ? -34.056 52.368 22.581 1.00 88.19 1257 ALA A C 1
ATOM 9766 O O . ALA A 1 1257 ? -35.076 51.729 22.791 1.00 88.19 1257 ALA A O 1
ATOM 9767 N N . TRP A 1 1258 ? -32.914 51.782 22.223 1.00 90.19 1258 TRP A N 1
ATOM 9768 C CA . TRP A 1 1258 ? -32.781 50.366 21.852 1.00 90.19 1258 TRP A CA 1
ATOM 9769 C C . TRP A 1 1258 ? -31.381 49.843 22.231 1.00 90.19 1258 TRP A C 1
ATOM 9771 O O . TRP A 1 1258 ? -30.475 50.649 22.482 1.00 90.19 1258 TRP A O 1
ATOM 9781 N N . ASN A 1 1259 ? -31.189 48.522 22.319 1.00 80.94 1259 ASN A N 1
ATOM 9782 C CA . ASN A 1 1259 ? -29.889 47.904 22.622 1.00 80.94 1259 ASN A CA 1
ATOM 9783 C C . ASN A 1 1259 ? -29.845 46.415 22.225 1.00 80.94 1259 ASN A C 1
ATOM 9785 O O . ASN A 1 1259 ? -30.125 45.546 23.043 1.00 80.94 1259 ASN A O 1
ATOM 9789 N N . GLY A 1 1260 ? -29.403 46.114 21.002 1.00 73.50 1260 GLY A N 1
ATOM 9790 C CA . GLY A 1 1260 ? -29.227 44.734 20.517 1.00 73.50 1260 GLY A CA 1
ATOM 9791 C C . GLY A 1 1260 ? -27.971 44.008 21.027 1.00 73.50 1260 GLY A C 1
ATOM 9792 O O . GLY A 1 1260 ? -27.517 43.072 20.383 1.00 73.50 1260 GLY A O 1
ATOM 9793 N N . ALA A 1 1261 ? -27.341 44.472 22.115 1.00 70.38 1261 ALA A N 1
ATOM 9794 C CA . ALA A 1 1261 ? -26.102 43.889 22.651 1.00 70.38 1261 ALA A CA 1
ATOM 9795 C C . ALA A 1 1261 ? -26.189 43.481 24.132 1.00 70.38 1261 ALA A C 1
ATOM 9797 O O . ALA A 1 1261 ? -25.361 42.711 24.605 1.00 70.38 1261 ALA A O 1
ATOM 9798 N N . ASN A 1 1262 ? -27.158 44.004 24.892 1.00 75.12 1262 ASN A N 1
ATOM 9799 C CA . ASN A 1 1262 ? -27.414 43.607 26.280 1.00 75.12 1262 ASN A CA 1
ATOM 9800 C C . ASN A 1 1262 ? -28.932 43.457 26.468 1.00 75.12 1262 ASN A C 1
ATOM 9802 O O . ASN A 1 1262 ? -29.631 44.425 26.174 1.00 75.12 1262 ASN A O 1
ATOM 9806 N N . PRO A 1 1263 ? -29.454 42.314 26.947 1.00 83.81 1263 PRO A N 1
ATOM 9807 C CA . PRO A 1 1263 ? -30.893 42.104 27.058 1.00 83.81 1263 PRO A CA 1
ATOM 9808 C C . PRO A 1 1263 ? -31.470 42.775 28.310 1.00 83.81 1263 PRO A C 1
ATOM 9810 O O . PRO A 1 1263 ? -30.777 42.947 29.317 1.00 83.81 1263 PRO A O 1
ATOM 9813 N N . TYR A 1 1264 ? -32.762 43.099 28.281 1.00 88.00 1264 TYR A N 1
ATOM 9814 C CA . TYR A 1 1264 ? -33.537 43.394 29.487 1.00 88.00 1264 TYR A CA 1
ATOM 9815 C C . TYR A 1 1264 ? -34.082 42.102 30.117 1.00 88.00 1264 TYR A C 1
ATOM 9817 O O . TYR A 1 1264 ? -34.010 41.022 29.529 1.00 88.00 1264 TYR A O 1
ATOM 9825 N N . GLN A 1 1265 ? -34.638 42.197 31.329 1.00 88.75 1265 GLN A N 1
ATOM 9826 C CA . GLN A 1 1265 ? -35.318 41.082 31.998 1.00 88.75 1265 GLN A CA 1
ATOM 9827 C C . GLN A 1 1265 ? -36.793 41.390 32.253 1.00 88.75 1265 GLN A C 1
ATOM 9829 O O . GLN A 1 1265 ? -37.110 42.437 32.805 1.00 88.75 1265 GLN A O 1
ATOM 9834 N N . LEU A 1 1266 ? -37.690 40.467 31.905 1.00 92.25 1266 LEU A N 1
ATOM 9835 C CA . LEU A 1 1266 ? -39.139 40.599 32.094 1.00 92.25 1266 LEU A CA 1
ATOM 9836 C C . LEU A 1 1266 ? -39.693 39.429 32.911 1.00 92.25 1266 LEU A C 1
ATOM 9838 O O . LEU A 1 1266 ? -39.350 38.277 32.663 1.00 92.25 1266 LEU A O 1
ATOM 9842 N N . ARG A 1 1267 ? -40.579 39.702 33.871 1.00 90.12 1267 ARG A N 1
ATOM 9843 C CA . ARG A 1 1267 ? -41.221 38.676 34.703 1.00 90.12 1267 ARG A CA 1
ATOM 9844 C C . ARG A 1 1267 ? -42.672 39.005 35.018 1.00 90.12 1267 ARG A C 1
ATOM 9846 O O . ARG A 1 1267 ? -42.975 40.069 35.557 1.00 90.12 1267 ARG A O 1
ATOM 9853 N N . PHE A 1 1268 ? -43.559 38.047 34.761 1.00 91.56 1268 PHE A N 1
ATOM 9854 C CA . PHE A 1 1268 ? -44.977 38.113 35.122 1.00 91.56 1268 PHE A CA 1
ATOM 9855 C C . PHE A 1 1268 ? -45.203 37.374 36.445 1.00 91.56 1268 PHE A C 1
ATOM 9857 O O . PHE A 1 1268 ? -45.431 36.165 36.452 1.00 91.56 1268 PHE A O 1
ATOM 9864 N N . ASN A 1 1269 ? -45.113 38.065 37.583 1.00 89.12 1269 ASN A N 1
ATOM 9865 C CA . ASN A 1 1269 ? -45.447 37.447 38.865 1.00 89.12 1269 ASN A CA 1
ATOM 9866 C C . ASN A 1 1269 ? -46.969 37.349 39.004 1.00 89.12 1269 ASN A C 1
ATOM 9868 O O . ASN A 1 1269 ? -47.662 38.365 39.023 1.00 89.12 1269 ASN A O 1
ATOM 9872 N N . VAL A 1 1270 ? -47.480 36.123 39.110 1.00 86.56 1270 VAL A N 1
ATOM 9873 C CA . VAL A 1 1270 ? -48.908 35.807 39.233 1.00 86.56 1270 VAL A CA 1
ATOM 9874 C C . VAL A 1 1270 ? -49.115 35.035 40.529 1.00 86.56 1270 VAL A C 1
ATOM 9876 O O . VAL A 1 1270 ? -48.792 33.847 40.617 1.00 86.56 1270 VAL A O 1
ATOM 9879 N N . THR A 1 1271 ? -49.655 35.712 41.541 1.00 81.81 1271 THR A N 1
ATOM 9880 C CA . THR A 1 1271 ? -49.920 35.148 42.870 1.00 81.81 1271 THR A CA 1
ATOM 9881 C C . THR A 1 1271 ? -51.426 35.028 43.095 1.00 81.81 1271 THR A C 1
ATOM 9883 O O . THR A 1 1271 ? -52.173 36.006 43.058 1.00 81.81 1271 THR A O 1
ATOM 9886 N N . GLY A 1 1272 ? -51.911 33.802 43.307 1.00 67.38 1272 GLY A N 1
ATOM 9887 C CA . GLY A 1 1272 ? -53.339 33.564 43.528 1.00 67.38 1272 GLY A CA 1
ATOM 9888 C C . GLY A 1 1272 ? -53.827 34.239 44.812 1.00 67.38 1272 GLY A C 1
ATOM 9889 O O . GLY A 1 1272 ? -53.224 34.057 45.869 1.00 67.38 1272 GLY A O 1
ATOM 9890 N N . THR A 1 1273 ? -54.933 34.984 44.749 1.00 56.12 1273 THR A N 1
ATOM 9891 C CA . THR A 1 1273 ? -55.560 35.532 45.962 1.00 56.12 1273 THR A CA 1
ATOM 9892 C C . THR A 1 1273 ? -56.195 34.388 46.748 1.00 56.12 1273 THR A C 1
ATOM 9894 O O . THR A 1 1273 ? -57.120 33.745 46.252 1.00 56.12 1273 THR A O 1
ATOM 9897 N N . GLY A 1 1274 ? -55.665 34.111 47.941 1.00 41.75 1274 GLY A N 1
ATOM 9898 C CA . GLY A 1 1274 ? -55.939 32.884 48.688 1.00 41.75 1274 GLY A CA 1
ATOM 9899 C C . GLY A 1 1274 ? -57.411 32.634 49.037 1.00 41.75 1274 GLY A C 1
ATOM 9900 O O . GLY A 1 1274 ? -58.058 33.435 49.707 1.00 41.75 1274 GLY A O 1
ATOM 9901 N N . GLY A 1 1275 ? -57.878 31.454 48.641 1.00 35.50 1275 GLY A N 1
ATOM 9902 C CA . GLY A 1 1275 ? -58.978 30.672 49.205 1.00 35.50 1275 GLY A CA 1
ATOM 9903 C C . GLY A 1 1275 ? -58.549 29.200 49.079 1.00 35.50 1275 GLY A C 1
ATOM 9904 O O . GLY A 1 1275 ? -57.825 28.915 48.119 1.00 35.50 1275 GLY A O 1
ATOM 9905 N N . PRO A 1 1276 ? -58.874 28.337 50.060 1.00 37.25 1276 PRO A N 1
ATOM 9906 C CA . PRO A 1 1276 ? -58.143 27.094 50.344 1.00 37.25 1276 PRO A CA 1
ATOM 9907 C C . PRO A 1 1276 ? -58.028 26.133 49.155 1.00 37.25 1276 PRO A C 1
ATOM 9909 O O . PRO A 1 1276 ? -59.051 25.935 48.461 1.00 37.25 1276 PRO A O 1
#

Radius of gyration: 45.1 Å; chains: 1; bounding box: 109×85×136 Å